Protein 3AHC (pdb70)

Radius of gyration: 30.12 Å; Cα contacts (8 Å, |Δi|>4): 1800; chains: 1; bounding box: 83×62×84 Å

Organism: Bifidobacterium breve (NCBI:txid1685)

Solvent-accessible surface area: 28619 Å² total; per-residue (Å²): 166,25,31,70,32,32,92,84,31,136,118,118,23,42,72,125,8,5,72,2,0,17,44,0,2,39,0,0,1,0,0,0,0,0,0,1,0,0,52,31,26,2,27,30,110,163,90,24,58,92,93,16,0,6,126,164,32,52,6,25,0,1,2,0,0,2,0,0,0,0,0,0,0,0,0,0,0,0,20,42,3,77,0,2,0,2,2,0,0,0,4,0,22,0,0,0,0,0,2,0,2,0,6,13,12,4,1,4,27,105,73,54,98,97,11,45,104,48,45,58,0,0,40,73,0,1,76,27,0,23,66,107,96,33,20,47,29,38,3,4,5,32,4,0,2,0,2,8,61,5,43,54,62,2,19,0,0,6,16,0,5,0,0,0,0,20,20,62,25,0,0,0,0,0,0,0,10,2,13,3,10,63,38,50,23,0,48,40,0,1,69,0,0,26,5,4,0,3,89,36,1,2,1,4,0,0,0,0,3,1,10,11,40,62,121,60,72,50,2,110,18,13,152,51,57,69,136,94,0,38,72,77,0,118,66,12,3,0,74,14,32,45,5,70,4,15,118,99,154,50,80,70,47,34,1,0,102,101,0,1,126,33,2,20,65,1,2,46,41,0,5,70,20,7,69,61,2,111,133,67,30,142,91,73,24,109,8,1,0,0,0,0,45,0,7,6,0,6,29,5,28,126,122,19,114,66,111,101,6,10,13,8,88,101,0,19,100,27,8,5,71,35,0,48,103,52,116,110,24,10,98,53,0,66,35,10,0,80,70,10,106,10,123,83,0,11,59,102,88,1,23,26,65,124,72,0,39,80,22,10,6,160,42,88,12,32,3,6,25,1,22,4,2,12,1,14,90,65,37,132,108,17,136,44,16,130,3,70,118,21,32,19,67,2,6,129,114,124,9,23,4,71,24,122,38,39,10,0,116,13,0,0,20,0,0,48,17,0,4,128,59,12,88,89,30,0,0,0,0,0,2,95,13,0,47,29,0,65,0,49,22,0,23,122,55,18,45,52,4,78,5,54,58,83,166,49,66,165,104,32,106,93,48,31,18,41,9,16,0,0,26,36,137,12,15,40,2,1,0,0,1,0,7,0,0,0,7,0,4,19,7,1,0,0,0,0,36,1,8,56,0,55,69,0,23,39,2,3,36,66,8,1,106,20,1,16,31,9,62,113,116,2,110,39,10,99,65,8,4,1,0,4,1,0,0,0,3,3,0,2,67,12,58,176,62,1,100,84,32,5,44,0,5,0,0,41,49,6,30,88,27,24,119,106,61,16,49,2,6,26,0,4,1,2,2,5,1,0,0,0,0,4,0,0,34,58,1,5,130,20,36,16,55,1,0,0,0,6,1,4,36,15,60,14,12,1,2,0,11,0,85,55,0,76,68,18,4,100,44,1,4,16,41,2,150,83,8,19,44,23,145,87,40,124,62,4,62,0,0,0,0,1,0,2,13,12,0,0,39,4,0,0,8,1,2,18,32,0,76,157,66,54,4,76,2,5,2,0,2,0,2,5,0,10,32,0,14,8,107,158,51,12,67,99,3,10,53,72,148,85,0,36,103,17,0,2,70,99,49,28,0,0,0,0,0,2,0,45,12,129,7,0,133,43,11,5,128,52,2,45,22,69,134,54,23,77,6,15,6,5,107,83,88,20,60,77,44,23,46,0,12,7,4,35,41,0,55,0,0,12,25,9,0,7,6,16,0,0,113,57,41,56,46,131,144,30,46,110,68,13,93,106,14,55,63,38,29,133,122,0,63,88,46,9,90,101,70,65,125,6,13,62,112,17,74,102,51,82,20,81,75,70

Structure (mmCIF, N/CA/C/O backbone):
data_3AHC
#
_entry.id   3AHC
#
_cell.length_a   174.766
_cell.length_b   174.766
_cell.length_c   163.839
_cell.angle_alpha   90.00
_cell.angle_beta   90.00
_cell.angle_gamma   90.00
#
_symmetry.space_group_name_H-M   'I 4 2 2'
#
loop_
_entity.id
_entity.type
_entity.pdbx_description
1 polymer 'Xylulose 5-phosphate/fructose 6-phosphate phosphoketolase'
2 non-polymer 'MAGNESIUM ION'
3 non-polymer 'THIAMINE DIPHOSPHATE'
4 non-polymer 'SODIUM ION'
5 non-polymer 1,2-ETHANEDIOL
6 non-polymer 'NONAETHYLENE GLYCOL'
7 water water
#
loop_
_atom_site.group_PDB
_atom_site.id
_atom_site.type_symbol
_atom_site.label_atom_id
_atom_site.label_alt_id
_atom_site.label_comp_id
_atom_site.label_asym_id
_atom_site.label_entity_id
_atom_site.label_seq_id
_atom_site.pdbx_PDB_ins_code
_atom_site.Cartn_x
_atom_site.Cartn_y
_atom_site.Cartn_z
_atom_site.occupancy
_atom_site.B_iso_or_equiv
_atom_site.auth_seq_id
_atom_site.auth_comp_id
_atom_site.auth_asym_id
_atom_site.auth_atom_id
_atom_site.pdbx_PDB_model_num
ATOM 1 N N . VAL A 1 25 ? 45.179 76.091 28.654 1.00 31.88 5 VAL A N 1
ATOM 2 C CA . VAL A 1 25 ? 46.688 76.287 28.127 1.00 30.02 5 VAL A CA 1
ATOM 3 C C . VAL A 1 25 ? 47.565 75.355 28.983 1.00 25.80 5 VAL A C 1
ATOM 4 O O . VAL A 1 25 ? 47.481 75.416 30.223 1.00 25.74 5 VAL A O 1
ATOM 8 N N . ILE A 1 26 ? 48.415 74.500 28.398 1.00 21.51 6 ILE A N 1
ATOM 9 C CA . ILE A 1 26 ? 49.299 73.636 29.213 1.00 18.55 6 ILE A CA 1
ATOM 10 C C . ILE A 1 26 ? 50.668 74.329 29.309 1.00 18.04 6 ILE A C 1
ATOM 11 O O . ILE A 1 26 ? 51.265 74.617 28.292 1.00 17.66 6 ILE A O 1
ATOM 16 N N . GLY A 1 27 ? 51.098 74.622 30.541 1.00 17.11 7 GLY A N 1
ATOM 17 C CA . GLY A 1 27 ? 52.484 75.159 30.763 1.00 17.58 7 GLY A CA 1
ATOM 18 C C . GLY A 1 27 ? 52.558 76.598 30.299 1.00 15.65 7 GLY A C 1
ATOM 19 O O . GLY A 1 27 ? 51.509 77.318 30.224 1.00 17.31 7 GLY A O 1
ATOM 20 N N . THR A 1 28 ? 53.787 76.997 29.932 1.00 15.28 8 THR A N 1
ATOM 21 C CA . THR A 1 28 ? 54.039 78.386 29.441 1.00 14.59 8 THR A CA 1
ATOM 22 C C . THR A 1 28 ? 54.766 78.176 28.083 1.00 15.34 8 THR A C 1
ATOM 23 O O . THR A 1 28 ? 55.989 77.907 28.030 1.00 14.86 8 THR A O 1
ATOM 27 N N . PRO A 1 29 ? 54.017 78.202 27.000 1.00 16.84 9 PRO A N 1
ATOM 28 C CA . PRO A 1 29 ? 54.630 77.744 25.696 1.00 13.75 9 PRO A CA 1
ATOM 29 C C . PRO A 1 29 ? 55.725 78.733 25.202 1.00 15.10 9 PRO A C 1
ATOM 30 O O . PRO A 1 29 ? 55.563 79.983 25.384 1.00 14.28 9 PRO A O 1
ATOM 34 N N . TRP A 1 30 ? 56.751 78.172 24.564 1.00 13.28 10 TRP A N 1
ATOM 35 C CA . TRP A 1 30 ? 57.736 78.920 23.777 1.00 13.32 10 TRP A CA 1
ATOM 36 C C . TRP A 1 30 ? 58.443 79.976 24.662 1.00 14.56 10 TRP A C 1
ATOM 37 O O . TRP A 1 30 ? 58.677 81.129 24.190 1.00 15.26 10 TRP A O 1
ATOM 48 N N . GLN A 1 31 ? 58.891 79.509 25.830 1.00 15.53 11 GLN A N 1
ATOM 49 C CA . GLN A 1 31 ? 59.636 80.445 26.724 1.00 15.59 11 GLN A CA 1
ATOM 50 C C . GLN A 1 31 ? 61.087 80.070 26.726 1.00 16.55 11 GLN A C 1
ATOM 51 O O . GLN A 1 31 ? 61.425 78.904 26.890 1.00 16.71 11 GLN A O 1
ATOM 57 N N . LYS A 1 32 ? 61.969 81.068 26.569 1.00 15.06 12 LYS A N 1
ATOM 58 C CA . LYS A 1 32 ? 63.425 80.789 26.702 1.00 16.82 12 LYS A CA 1
ATOM 59 C C . LYS A 1 32 ? 63.883 80.761 28.148 1.00 18.62 12 LYS A C 1
ATOM 60 O O . LYS A 1 32 ? 63.255 81.369 29.014 1.00 19.94 12 LYS A O 1
ATOM 66 N N . LEU A 1 33 ? 64.958 80.064 28.465 1.00 17.38 13 LEU A N 1
ATOM 67 C CA . LEU A 1 33 ? 65.479 80.123 29.855 1.00 22.46 13 LEU A CA 1
ATOM 68 C C . LEU A 1 33 ? 66.319 81.400 30.112 1.00 26.74 13 LEU A C 1
ATOM 69 O O . LEU A 1 33 ? 66.327 81.929 31.210 1.00 29.69 13 LEU A O 1
ATOM 74 N N . ASP A 1 34 ? 67.113 81.834 29.172 1.00 28.12 14 ASP A N 1
ATOM 75 C CA . ASP A 1 34 ? 68.077 82.984 29.602 1.00 34.13 14 ASP A CA 1
ATOM 76 C C . ASP A 1 34 ? 68.952 82.735 30.919 1.00 33.61 14 ASP A C 1
ATOM 77 O O . ASP A 1 34 ? 69.368 83.651 31.665 1.00 36.29 14 ASP A O 1
ATOM 82 N N . ARG A 1 35 ? 69.305 81.482 31.154 1.00 29.67 15 ARG A N 1
ATOM 83 C CA . ARG A 1 35 ? 70.386 81.108 32.096 1.00 25.60 15 ARG A CA 1
ATOM 84 C C . ARG A 1 35 ? 70.897 79.752 31.540 1.00 24.67 15 ARG A C 1
ATOM 85 O O . ARG A 1 35 ? 70.145 79.082 30.828 1.00 22.22 15 ARG A O 1
ATOM 93 N N . PRO A 1 36 ? 72.128 79.334 31.898 1.00 22.92 16 PRO A N 1
ATOM 94 C CA . PRO A 1 36 ? 72.570 78.009 31.533 1.00 21.48 16 PRO A CA 1
ATOM 95 C C . PRO A 1 36 ? 71.724 76.939 32.282 1.00 18.95 16 PRO A C 1
ATOM 96 O O . PRO A 1 36 ? 71.110 77.159 33.359 1.00 19.67 16 PRO A O 1
ATOM 100 N N . VAL A 1 37 ? 71.722 75.773 31.655 1.00 17.97 17 VAL A N 1
ATOM 101 C CA . VAL A 1 37 ? 71.161 74.601 32.319 1.00 17.06 17 VAL A CA 1
ATOM 102 C C . VAL A 1 37 ? 71.972 74.363 33.583 1.00 16.11 17 VAL A C 1
ATOM 103 O O . VAL A 1 37 ? 73.239 74.401 33.598 1.00 20.02 17 VAL A O 1
ATOM 107 N N . SER A 1 38 ? 71.257 74.063 34.679 1.00 16.39 18 SER A N 1
ATOM 108 C CA . SER A 1 38 ? 71.943 73.878 35.967 1.00 17.14 18 SER A CA 1
ATOM 109 C C . SER A 1 38 ? 72.764 72.595 36.032 1.00 16.86 18 SER A C 1
ATOM 110 O O . SER A 1 38 ? 72.442 71.535 35.358 1.00 15.73 18 SER A O 1
ATOM 113 N N . GLU A 1 39 ? 73.822 72.607 36.874 1.00 14.60 19 GLU A N 1
ATOM 114 C CA . GLU A 1 39 ? 74.552 71.365 37.030 1.00 15.83 19 GLU A CA 1
ATOM 115 C C . GLU A 1 39 ? 73.701 70.215 37.671 1.00 14.71 19 GLU A C 1
ATOM 116 O O . GLU A 1 39 ? 73.947 69.048 37.348 1.00 16.67 19 GLU A O 1
ATOM 122 N N . GLU A 1 40 ? 72.748 70.593 38.510 1.00 15.71 20 GLU A N 1
ATOM 123 C CA . GLU A 1 40 ? 71.865 69.565 39.109 1.00 17.14 20 GLU A CA 1
ATOM 124 C C . GLU A 1 40 ? 71.040 68.920 37.957 1.00 15.79 20 GLU A C 1
ATOM 125 O O . GLU A 1 40 ? 70.774 67.669 38.085 1.00 14.88 20 GLU A O 1
ATOM 131 N N . ALA A 1 41 ? 70.645 69.725 36.953 1.00 15.13 21 ALA A N 1
ATOM 132 C CA . ALA A 1 41 ? 69.805 69.094 35.876 1.00 14.83 21 ALA A CA 1
ATOM 133 C C . ALA A 1 41 ? 70.729 68.135 35.082 1.00 16.81 21 ALA A C 1
ATOM 134 O O . ALA A 1 41 ? 70.311 67.091 34.633 1.00 15.11 21 ALA A O 1
ATOM 136 N N . ILE A 1 42 ? 72.001 68.529 34.831 1.00 13.66 22 ILE A N 1
ATOM 137 C CA . ILE A 1 42 ? 72.956 67.621 34.183 1.00 13.72 22 ILE A CA 1
ATOM 138 C C . ILE A 1 42 ? 73.124 66.306 34.980 1.00 14.62 22 ILE A C 1
ATOM 139 O O . ILE A 1 42 ? 73.118 65.241 34.384 1.00 14.94 22 ILE A O 1
ATOM 144 N N . GLU A 1 43 ? 73.334 66.410 36.301 1.00 13.88 23 GLU A N 1
ATOM 145 C CA . GLU A 1 43 ? 73.490 65.211 37.181 1.00 13.49 23 GLU A CA 1
ATOM 146 C C . GLU A 1 43 ? 72.195 64.351 37.023 1.00 14.63 23 GLU A C 1
ATOM 147 O O . GLU A 1 43 ? 72.310 63.098 36.923 1.00 15.39 23 GLU A O 1
ATOM 153 N N . GLY A 1 44 ? 71.038 64.989 37.076 1.00 13.26 24 GLY A N 1
ATOM 154 C CA . GLY A 1 44 ? 69.741 64.232 37.025 1.00 13.73 24 GLY A CA 1
ATOM 155 C C . GLY A 1 44 ? 69.637 63.515 35.671 1.00 14.66 24 GLY A C 1
ATOM 156 O O . GLY A 1 44 ? 69.216 62.348 35.570 1.00 13.97 24 GLY A O 1
ATOM 157 N N . MET A 1 45 ? 69.958 64.195 34.550 1.00 14.28 25 MET A N 1
ATOM 158 C CA . MET A 1 45 ? 69.833 63.505 33.254 1.00 12.18 25 MET A CA 1
ATOM 159 C C . MET A 1 45 ? 70.795 62.378 33.100 1.00 12.66 25 MET A C 1
ATOM 160 O O . MET A 1 45 ? 70.443 61.414 32.488 1.00 12.87 25 MET A O 1
ATOM 165 N N . ASP A 1 46 ? 72.010 62.470 33.703 1.00 11.21 26 ASP A N 1
ATOM 166 C CA . ASP A 1 46 ? 72.873 61.300 33.537 1.00 11.65 26 ASP A CA 1
ATOM 167 C C . ASP A 1 46 ? 72.305 60.077 34.338 1.00 12.34 26 ASP A C 1
ATOM 168 O O . ASP A 1 46 ? 72.422 58.912 33.889 1.00 15.36 26 ASP A O 1
ATOM 173 N N . LYS A 1 47 ? 71.772 60.391 35.508 1.00 13.11 27 LYS A N 1
ATOM 174 C CA . LYS A 1 47 ? 71.129 59.331 36.324 1.00 12.64 27 LYS A CA 1
ATOM 175 C C . LYS A 1 47 ? 69.911 58.795 35.533 1.00 11.99 27 LYS A C 1
ATOM 176 O O . LYS A 1 47 ? 69.687 57.571 35.553 1.00 14.18 27 LYS A O 1
ATOM 182 N N . TYR A 1 48 ? 69.134 59.626 34.877 1.00 11.62 28 TYR A N 1
ATOM 183 C CA . TYR A 1 48 ? 67.989 59.102 34.067 1.00 10.99 28 TYR A CA 1
ATOM 184 C C . TYR A 1 48 ? 68.551 58.163 32.990 1.00 13.63 28 TYR A C 1
ATOM 185 O O . TYR A 1 48 ? 67.988 57.119 32.692 1.00 12.82 28 TYR A O 1
ATOM 194 N N . TRP A 1 49 ? 69.570 58.638 32.257 1.00 12.46 29 TRP A N 1
ATOM 195 C CA . TRP A 1 49 ? 70.033 57.852 31.143 1.00 12.21 29 TRP A CA 1
ATOM 196 C C . TRP A 1 49 ? 70.525 56.494 31.672 1.00 12.66 29 TRP A C 1
ATOM 197 O O . TRP A 1 49 ? 70.287 55.416 31.054 1.00 13.00 29 TRP A O 1
ATOM 208 N N . ARG A 1 50 ? 71.286 56.511 32.789 1.00 12.16 30 ARG A N 1
ATOM 209 C CA . ARG A 1 50 ? 71.804 55.243 33.387 1.00 12.00 30 ARG A CA 1
ATOM 210 C C . ARG A 1 50 ? 70.588 54.346 33.815 1.00 11.82 30 ARG A C 1
ATOM 211 O O . ARG A 1 50 ? 70.679 53.122 33.512 1.00 12.44 30 ARG A O 1
ATOM 219 N N . VAL A 1 51 ? 69.636 54.937 34.512 1.00 11.82 31 VAL A N 1
ATOM 220 C CA . VAL A 1 51 ? 68.553 54.032 35.071 1.00 11.84 31 VAL A CA 1
ATOM 221 C C . VAL A 1 51 ? 67.680 53.487 33.917 1.00 11.54 31 VAL A C 1
ATOM 222 O O . VAL A 1 51 ? 67.196 52.347 33.991 1.00 14.29 31 VAL A O 1
ATOM 226 N N . THR A 1 52 ? 67.433 54.293 32.881 1.00 12.50 32 THR A N 1
ATOM 227 C CA . THR A 1 52 ? 66.570 53.823 31.763 1.00 12.12 32 THR A CA 1
ATOM 228 C C . THR A 1 52 ? 67.359 52.866 30.885 1.00 13.84 32 THR A C 1
ATOM 229 O O . THR A 1 52 ? 66.774 51.882 30.406 1.00 14.04 32 THR A O 1
ATOM 233 N N . ASN A 1 53 ? 68.690 53.034 30.752 1.00 13.41 33 ASN A N 1
ATOM 234 C CA . ASN A 1 53 ? 69.459 52.018 30.040 1.00 12.83 33 ASN A CA 1
ATOM 235 C C . ASN A 1 53 ? 69.462 50.706 30.861 1.00 14.45 33 ASN A C 1
ATOM 236 O O . ASN A 1 53 ? 69.284 49.597 30.306 1.00 14.49 33 ASN A O 1
ATOM 241 N N . TYR A 1 54 ? 69.667 50.833 32.165 1.00 13.25 34 TYR A N 1
ATOM 242 C CA . TYR A 1 54 ? 69.678 49.631 33.040 1.00 14.01 34 TYR A CA 1
ATOM 243 C C . TYR A 1 54 ? 68.302 48.931 32.948 1.00 12.93 34 TYR A C 1
ATOM 244 O O . TYR A 1 54 ? 68.292 47.665 32.763 1.00 14.19 34 TYR A O 1
ATOM 253 N N . MET A 1 55 ? 67.197 49.691 33.038 1.00 13.06 35 MET A N 1
ATOM 254 C CA . MET A 1 55 ? 65.868 49.022 33.035 1.00 13.06 35 MET A CA 1
ATOM 255 C C . MET A 1 55 ? 65.529 48.488 31.632 1.00 15.22 35 MET A C 1
ATOM 256 O O . MET A 1 55 ? 64.659 47.626 31.488 1.00 14.11 35 MET A O 1
ATOM 261 N N . SER A 1 56 ? 66.097 49.063 30.584 1.00 12.93 36 SER A N 1
ATOM 262 C CA . SER A 1 56 ? 65.793 48.546 29.228 1.00 13.62 36 SER A CA 1
ATOM 263 C C . SER A 1 56 ? 66.505 47.244 29.072 1.00 14.04 36 SER A C 1
ATOM 264 O O . SER A 1 56 ? 65.876 46.272 28.478 1.00 15.17 36 SER A O 1
ATOM 267 N N . ILE A 1 57 ? 67.730 47.134 29.615 1.00 13.76 37 ILE A N 1
ATOM 268 C CA . ILE A 1 57 ? 68.474 45.847 29.524 1.00 13.21 37 ILE A CA 1
ATOM 269 C C . ILE A 1 57 ? 67.693 44.852 30.418 1.00 13.46 37 ILE A C 1
ATOM 270 O O . ILE A 1 57 ? 67.505 43.692 30.043 1.00 14.94 37 ILE A O 1
ATOM 275 N N . GLY A 1 58 ? 67.254 45.327 31.567 1.00 14.14 38 GLY A N 1
ATOM 276 C CA . GLY A 1 58 ? 66.474 44.380 32.472 1.00 15.32 38 GLY A CA 1
ATOM 277 C C . GLY A 1 58 ? 65.209 43.858 31.762 1.00 15.21 38 GLY A C 1
ATOM 278 O O . GLY A 1 58 ? 64.912 42.626 31.923 1.00 14.25 38 GLY A O 1
ATOM 279 N N . GLN A 1 59 ? 64.447 44.713 31.045 1.00 13.68 39 GLN A N 1
ATOM 280 C CA . GLN A 1 59 ? 63.250 44.278 30.293 1.00 13.65 39 GLN A CA 1
ATOM 281 C C . GLN A 1 59 ? 63.592 43.248 29.220 1.00 16.39 39 GLN A C 1
ATOM 282 O O . GLN A 1 59 ? 62.865 42.255 29.027 1.00 14.93 39 GLN A O 1
ATOM 288 N N . ILE A 1 60 ? 64.753 43.402 28.552 1.00 14.71 40 ILE A N 1
ATOM 289 C CA . ILE A 1 60 ? 65.053 42.407 27.523 1.00 14.46 40 ILE A CA 1
ATOM 290 C C . ILE A 1 60 ? 65.570 41.110 28.151 1.00 16.67 40 ILE A C 1
ATOM 291 O O . ILE A 1 60 ? 65.277 40.025 27.638 1.00 15.90 40 ILE A O 1
ATOM 296 N N . TYR A 1 61 ? 66.344 41.177 29.246 1.00 15.99 41 TYR A N 1
ATOM 297 C CA . TYR A 1 61 ? 67.154 39.996 29.628 1.00 16.13 41 TYR A CA 1
ATOM 298 C C . TYR A 1 61 ? 66.672 39.286 30.889 1.00 17.12 41 TYR A C 1
ATOM 299 O O . TYR A 1 61 ? 66.950 38.088 31.006 1.00 18.17 41 TYR A O 1
ATOM 308 N N . LEU A 1 62 ? 65.971 39.977 31.804 1.00 17.78 42 LEU A N 1
ATOM 309 C CA . LEU A 1 62 ? 65.762 39.351 33.143 1.00 16.36 42 LEU A CA 1
ATOM 310 C C . LEU A 1 62 ? 64.333 38.949 33.421 1.00 16.99 42 LEU A C 1
ATOM 311 O O . LEU A 1 62 ? 63.384 39.762 33.420 1.00 16.53 42 LEU A O 1
ATOM 316 N N . ARG A 1 63 ? 64.189 37.666 33.849 1.00 18.02 43 ARG A N 1
ATOM 317 C CA . ARG A 1 63 ? 62.903 37.254 34.349 1.00 17.24 43 ARG A CA 1
ATOM 318 C C . ARG A 1 63 ? 62.788 37.342 35.875 1.00 16.76 43 ARG A C 1
ATOM 319 O O . ARG A 1 63 ? 61.625 37.346 36.326 1.00 19.15 43 ARG A O 1
ATOM 327 N N . SER A 1 64 ? 63.895 37.475 36.589 1.00 16.99 44 SER A N 1
ATOM 328 C CA . SER A 1 64 ? 63.779 37.654 38.053 1.00 18.96 44 SER A CA 1
ATOM 329 C C . SER A 1 64 ? 65.034 38.453 38.469 1.00 18.38 44 SER A C 1
ATOM 330 O O . SER A 1 64 ? 65.959 38.622 37.667 1.00 18.53 44 SER A O 1
ATOM 333 N N . ASN A 1 65 ? 65.042 38.889 39.729 1.00 16.50 45 ASN A N 1
ATOM 334 C CA . ASN A 1 65 ? 66.221 39.448 40.382 1.00 16.83 45 ASN A CA 1
ATOM 335 C C . ASN A 1 65 ? 66.699 40.784 39.672 1.00 15.69 45 ASN A C 1
ATOM 336 O O . ASN A 1 65 ? 67.861 40.837 39.291 1.00 16.22 45 ASN A O 1
ATOM 341 N N . PRO A 1 66 ? 65.816 41.772 39.619 1.00 16.05 46 PRO A N 1
ATOM 342 C CA . PRO A 1 66 ? 66.030 42.968 38.762 1.00 15.57 46 PRO A CA 1
ATOM 343 C C . PRO A 1 66 ? 67.168 43.817 39.321 1.00 17.72 46 PRO A C 1
ATOM 344 O O . PRO A 1 66 ? 67.795 44.514 38.525 1.00 16.95 46 PRO A O 1
ATOM 348 N N . LEU A 1 67 ? 67.490 43.643 40.614 1.00 16.35 47 LEU A N 1
ATOM 349 C CA . LEU A 1 67 ? 68.632 44.422 41.250 1.00 15.76 47 LEU A CA 1
ATOM 350 C C . LEU A 1 67 ? 69.885 43.613 41.414 1.00 16.71 47 LEU A C 1
ATOM 351 O O . LEU A 1 67 ? 70.870 44.060 42.090 1.00 18.60 47 LEU A O 1
ATOM 356 N N . MET A 1 68 ? 69.937 42.430 40.811 1.00 17.20 48 MET A N 1
ATOM 357 C CA . MET A 1 68 ? 71.166 41.617 40.814 1.00 15.85 48 MET A CA 1
ATOM 358 C C . MET A 1 68 ? 71.612 41.295 42.270 1.00 18.58 48 MET A C 1
ATOM 359 O O . MET A 1 68 ? 72.803 41.353 42.599 1.00 19.04 48 MET A O 1
ATOM 364 N N . LYS A 1 69 ? 70.660 40.913 43.109 1.00 19.67 49 LYS A N 1
ATOM 365 C CA . LYS A 1 69 ? 70.942 40.668 44.559 1.00 20.89 49 LYS A CA 1
ATOM 366 C C . LYS A 1 69 ? 71.485 39.241 44.641 1.00 21.61 49 LYS A C 1
ATOM 367 O O . LYS A 1 69 ? 71.228 38.354 43.794 1.00 22.87 49 LYS A O 1
ATOM 373 N N . GLU A 1 70 ? 72.371 39.015 45.592 1.00 24.45 50 GLU A N 1
ATOM 374 C CA . GLU A 1 70 ? 73.002 37.693 45.726 1.00 27.17 50 GLU A CA 1
ATOM 375 C C . GLU A 1 70 ? 71.975 36.558 46.027 1.00 25.53 50 GLU A C 1
ATOM 376 O O . GLU A 1 70 ? 71.147 36.689 46.905 1.00 27.42 50 GLU A O 1
ATOM 382 N N . PRO A 1 71 ? 71.999 35.446 45.267 1.00 26.60 51 PRO A N 1
ATOM 383 C CA . PRO A 1 71 ? 72.891 35.146 44.127 1.00 26.22 51 PRO A CA 1
ATOM 384 C C . PRO A 1 71 ? 72.192 35.592 42.794 1.00 23.05 51 PRO A C 1
ATOM 385 O O . PRO A 1 71 ? 70.997 35.401 42.588 1.00 21.76 51 PRO A O 1
ATOM 389 N N . PHE A 1 72 ? 73.003 36.224 41.964 1.00 21.16 52 PHE A N 1
ATOM 390 C CA . PHE A 1 72 ? 72.526 36.604 40.644 1.00 23.15 52 PHE A CA 1
ATOM 391 C C . PHE A 1 72 ? 73.204 35.637 39.710 1.00 22.10 52 PHE A C 1
ATOM 392 O O . PHE A 1 72 ? 74.445 35.564 39.648 1.00 24.66 52 PHE A O 1
ATOM 400 N N . THR A 1 73 ? 72.385 34.898 38.962 1.00 21.60 53 THR A N 1
ATOM 401 C CA . THR A 1 73 ? 72.874 33.794 38.118 1.00 21.87 53 THR A CA 1
ATOM 402 C C . THR A 1 73 ? 72.098 33.681 36.822 1.00 20.93 53 THR A C 1
ATOM 403 O O . THR A 1 73 ? 71.085 34.359 36.615 1.00 19.24 53 THR A O 1
ATOM 407 N N . ARG A 1 74 ? 72.604 32.832 35.933 1.00 21.14 54 ARG A N 1
ATOM 408 C CA . ARG A 1 74 ? 71.860 32.523 34.679 1.00 22.09 54 ARG A CA 1
ATOM 409 C C . ARG A 1 74 ? 70.429 32.175 34.846 1.00 21.81 54 ARG A C 1
ATOM 410 O O . ARG A 1 74 ? 69.605 32.367 33.922 1.00 21.31 54 ARG A O 1
ATOM 418 N N . ASP A 1 75 ? 70.040 31.690 36.033 1.00 21.73 55 ASP A N 1
ATOM 419 C CA . ASP A 1 75 ? 68.631 31.312 36.182 1.00 21.21 55 ASP A CA 1
ATOM 420 C C . ASP A 1 75 ? 67.708 32.532 36.206 1.00 21.78 55 ASP A C 1
ATOM 421 O O . ASP A 1 75 ? 66.509 32.440 35.997 1.00 22.19 55 ASP A O 1
ATOM 426 N N . ASP A 1 76 ? 68.290 33.727 36.426 1.00 19.22 56 ASP A N 1
ATOM 427 C CA . ASP A 1 76 ? 67.498 34.938 36.403 1.00 18.50 56 ASP A CA 1
ATOM 428 C C . ASP A 1 76 ? 67.314 35.476 34.987 1.00 17.29 56 ASP A C 1
ATOM 429 O O . ASP A 1 76 ? 66.549 36.389 34.821 1.00 18.12 56 ASP A O 1
ATOM 434 N N . VAL A 1 77 ? 67.974 34.879 34.014 1.00 19.58 57 VAL A N 1
ATOM 435 C CA . VAL A 1 77 ? 67.943 35.390 32.600 1.00 18.22 57 VAL A CA 1
ATOM 436 C C . VAL A 1 77 ? 66.753 34.749 31.889 1.00 20.30 57 VAL A C 1
ATOM 437 O O . VAL A 1 77 ? 66.528 33.523 32.056 1.00 21.09 57 VAL A O 1
ATOM 441 N N . LYS A 1 78 ? 66.047 35.488 31.023 1.00 16.77 58 LYS A N 1
ATOM 442 C CA . LYS A 1 78 ? 64.935 34.918 30.232 1.00 17.50 58 LYS A CA 1
ATOM 443 C C . LYS A 1 78 ? 65.405 33.764 29.322 1.00 18.90 58 LYS A C 1
ATOM 444 O O . LYS A 1 78 ? 66.507 33.792 28.708 1.00 18.87 58 LYS A O 1
ATOM 450 N N . HIS A 1 79 ? 64.485 32.815 29.170 1.00 19.38 59 HIS A N 1
ATOM 451 C CA . HIS A 1 79 ? 64.763 31.639 28.306 1.00 20.01 59 HIS A CA 1
ATOM 452 C C . HIS A 1 79 ? 64.568 31.990 26.813 1.00 20.82 59 HIS A C 1
ATOM 453 O O . HIS A 1 79 ? 65.129 31.303 25.949 1.00 22.26 59 HIS A O 1
ATOM 460 N N . ARG A 1 80 ? 63.804 33.060 26.526 1.00 18.23 60 ARG A N 1
ATOM 461 C CA . ARG A 1 80 ? 63.657 33.525 25.123 1.00 19.40 60 ARG A CA 1
ATOM 462 C C . ARG A 1 80 ? 64.025 35.015 25.074 1.00 17.96 60 ARG A C 1
ATOM 463 O O . ARG A 1 80 ? 63.215 35.825 25.489 1.00 20.19 60 ARG A O 1
ATOM 471 N N . LEU A 1 81 ? 65.219 35.288 24.580 1.00 19.62 61 LEU A N 1
ATOM 472 C CA . LEU A 1 81 ? 65.641 36.741 24.624 1.00 18.05 61 LEU A CA 1
ATOM 473 C C . LEU A 1 81 ? 65.146 37.471 23.357 1.00 17.54 61 LEU A C 1
ATOM 474 O O . LEU A 1 81 ? 65.618 37.166 22.245 1.00 19.27 61 LEU A O 1
ATOM 479 N N . VAL A 1 82 ? 64.171 38.366 23.518 1.00 16.25 62 VAL A N 1
ATOM 480 C CA . VAL A 1 82 ? 63.553 39.041 22.377 1.00 16.35 62 VAL A CA 1
ATOM 481 C C . VAL A 1 82 ? 63.525 40.553 22.638 1.00 19.09 62 VAL A C 1
ATOM 482 O O . VAL A 1 82 ? 63.329 40.996 23.799 1.00 18.34 62 VAL A O 1
ATOM 486 N N . GLY A 1 83 ? 63.623 41.354 21.543 1.00 19.29 63 GLY A N 1
ATOM 487 C CA . GLY A 1 83 ? 63.509 42.819 21.738 1.00 19.18 63 GLY A CA 1
ATOM 488 C C . GLY A 1 83 ? 64.734 43.487 21.099 1.00 18.38 63 GLY A C 1
ATOM 489 O O . GLY A 1 83 ? 65.468 42.850 20.350 1.00 17.07 63 GLY A O 1
ATOM 490 N N . HIS A 1 84 ? 64.831 44.821 21.291 1.00 16.13 64 HIS A N 1
ATOM 491 C CA . HIS A 1 84 ? 65.843 45.521 20.435 1.00 15.66 64 HIS A CA 1
ATOM 492 C C . HIS A 1 84 ? 66.624 46.527 21.328 1.00 15.16 64 HIS A C 1
ATOM 493 O O . HIS A 1 84 ? 66.041 47.412 22.003 1.00 19.16 64 HIS A O 1
ATOM 500 N N . TRP A 1 85 ? 67.925 46.248 21.408 1.00 14.30 65 TRP A N 1
ATOM 501 C CA . TRP A 1 85 ? 68.737 47.135 22.220 1.00 13.04 65 TRP A CA 1
ATOM 502 C C . TRP A 1 85 ? 69.244 48.308 21.345 1.00 13.77 65 TRP A C 1
ATOM 503 O O . TRP A 1 85 ? 69.458 49.391 21.888 1.00 14.23 65 TRP A O 1
ATOM 514 N N . GLY A 1 86 ? 69.558 48.078 20.065 1.00 13.19 66 GLY A N 1
ATOM 515 C CA . GLY A 1 86 ? 70.481 49.066 19.382 1.00 12.91 66 GLY A CA 1
ATOM 516 C C . GLY A 1 86 ? 70.004 50.525 19.457 1.00 13.70 66 GLY A C 1
ATOM 517 O O . GLY A 1 86 ? 70.799 51.440 19.842 1.00 13.24 66 GLY A O 1
ATOM 518 N N . THR A 1 87 ? 68.740 50.731 19.078 1.00 12.09 67 THR A N 1
ATOM 519 C CA . THR A 1 87 ? 68.252 52.149 19.096 1.00 12.68 67 THR A CA 1
ATOM 520 C C . THR A 1 87 ? 68.153 52.735 20.523 1.00 11.84 67 THR A C 1
ATOM 521 O O . THR A 1 87 ? 68.205 53.947 20.707 1.00 12.50 67 THR A O 1
ATOM 525 N N . THR A 1 88 ? 67.877 51.840 21.476 1.00 12.03 68 THR A N 1
ATOM 526 C CA . THR A 1 88 ? 67.330 52.189 22.797 1.00 11.65 68 THR A CA 1
ATOM 527 C C . THR A 1 88 ? 68.181 53.156 23.623 1.00 10.84 68 THR A C 1
ATOM 528 O O . THR A 1 88 ? 67.623 54.141 24.114 1.00 12.83 68 THR A O 1
ATOM 532 N N . PRO A 1 89 ? 69.497 52.964 23.736 1.00 11.68 69 PRO A N 1
ATOM 533 C CA . PRO A 1 89 ? 70.272 53.957 24.587 1.00 10.36 69 PRO A CA 1
ATOM 534 C C . PRO A 1 89 ? 70.324 55.331 23.934 1.00 12.38 69 PRO A C 1
ATOM 535 O O . PRO A 1 89 ? 70.421 56.317 24.659 1.00 12.05 69 PRO A O 1
ATOM 539 N N . GLY A 1 90 ? 70.203 55.416 22.609 1.00 12.13 70 GLY A N 1
ATOM 540 C CA . GLY A 1 90 ? 70.053 56.753 21.934 1.00 12.71 70 GLY A CA 1
ATOM 541 C C . GLY A 1 90 ? 68.771 57.369 22.325 1.00 13.62 70 GLY A C 1
ATOM 542 O O . GLY A 1 90 ? 68.690 58.569 22.632 1.00 12.72 70 GLY A O 1
ATOM 543 N N . LEU A 1 91 ? 67.663 56.608 22.234 1.00 12.35 71 LEU A N 1
ATOM 544 C CA . LEU A 1 91 ? 66.380 57.178 22.644 1.00 12.52 71 LEU A CA 1
ATOM 545 C C . LEU A 1 91 ? 66.373 57.576 24.144 1.00 11.88 71 LEU A C 1
ATOM 546 O O . LEU A 1 91 ? 65.797 58.618 24.508 1.00 13.28 71 LEU A O 1
ATOM 551 N N . ASN A 1 92 ? 67.021 56.782 25.016 1.00 11.90 72 ASN A N 1
ATOM 552 C CA . ASN A 1 92 ? 67.036 57.062 26.449 1.00 11.75 72 ASN A CA 1
ATOM 553 C C . ASN A 1 92 ? 67.803 58.374 26.701 1.00 12.00 72 ASN A C 1
ATOM 554 O O . ASN A 1 92 ? 67.407 59.187 27.561 1.00 11.24 72 ASN A O 1
ATOM 559 N N . PHE A 1 93 ? 68.874 58.588 25.882 1.00 11.60 73 PHE A N 1
ATOM 560 C CA . PHE A 1 93 ? 69.629 59.846 26.072 1.00 11.97 73 PHE A CA 1
ATOM 561 C C . PHE A 1 93 ? 68.764 61.032 25.611 1.00 10.42 73 PHE A C 1
ATOM 562 O O . PHE A 1 93 ? 68.676 62.044 26.317 1.00 12.20 73 PHE A O 1
ATOM 570 N N . LEU A 1 94 ? 68.085 60.934 24.454 1.00 11.45 74 LEU A N 1
ATOM 571 C CA . LEU A 1 94 ? 67.229 62.022 23.983 1.00 10.93 74 LEU A CA 1
ATOM 572 C C . LEU A 1 94 ? 66.085 62.278 24.966 1.00 12.11 74 LEU A C 1
ATOM 573 O O . LEU A 1 94 ? 65.738 63.400 25.228 1.00 12.68 74 LEU A O 1
ATOM 578 N N . LEU A 1 95 ? 65.484 61.169 25.509 1.00 11.38 75 LEU A N 1
ATOM 579 C CA . LEU A 1 95 ? 64.424 61.367 26.466 1.00 11.87 75 LEU A CA 1
ATOM 580 C C . LEU A 1 95 ? 64.844 62.002 27.782 1.00 12.97 75 LEU A C 1
ATOM 581 O O . LEU A 1 95 ? 64.041 62.822 28.316 1.00 12.03 75 LEU A O 1
ATOM 586 N N . ALA A 1 96 ? 66.107 61.784 28.237 1.00 12.46 76 ALA A N 1
ATOM 587 C CA . ALA A 1 96 ? 66.571 62.503 29.431 1.00 12.02 76 ALA A CA 1
ATOM 588 C C . ALA A 1 96 ? 66.510 63.978 29.070 1.00 11.21 76 ALA A C 1
ATOM 589 O O . ALA A 1 96 ? 66.048 64.823 29.917 1.00 12.40 76 ALA A O 1
ATOM 591 N N . HIS A 1 97 ? 67.076 64.329 27.882 1.00 11.03 77 HIS A N 1
ATOM 592 C CA . HIS A 1 97 ? 67.144 65.743 27.545 1.00 10.98 77 HIS A CA 1
ATOM 593 C C . HIS A 1 97 ? 65.849 66.417 27.169 1.00 11.62 77 HIS A C 1
ATOM 594 O O . HIS A 1 97 ? 65.655 67.594 27.499 1.00 11.85 77 HIS A O 1
ATOM 601 N N . ILE A 1 98 ? 64.878 65.643 26.579 1.00 12.08 78 ILE A N 1
ATOM 602 C CA . ILE A 1 98 ? 63.573 66.249 26.272 1.00 11.70 78 ILE A CA 1
ATOM 603 C C . ILE A 1 98 ? 62.867 66.417 27.643 1.00 12.33 78 ILE A C 1
ATOM 604 O O . ILE A 1 98 ? 62.186 67.451 27.825 1.00 12.14 78 ILE A O 1
ATOM 609 N N . ASN A 1 99 ? 62.948 65.429 28.538 1.00 12.34 79 ASN A N 1
ATOM 610 C CA . ASN A 1 99 ? 62.344 65.641 29.853 1.00 13.32 79 ASN A CA 1
ATOM 611 C C . ASN A 1 99 ? 62.873 66.915 30.565 1.00 12.07 79 ASN A C 1
ATOM 612 O O . ASN A 1 99 ? 62.084 67.681 31.147 1.00 11.93 79 ASN A O 1
ATOM 617 N N . ARG A 1 100 ? 64.192 67.059 30.508 1.00 12.60 80 ARG A N 1
ATOM 618 C CA . ARG A 1 100 ? 64.799 68.268 31.193 1.00 12.31 80 ARG A CA 1
ATOM 619 C C . ARG A 1 100 ? 64.224 69.537 30.514 1.00 11.88 80 ARG A C 1
ATOM 620 O O . ARG A 1 100 ? 63.879 70.485 31.241 1.00 13.74 80 ARG A O 1
ATOM 628 N N . LEU A 1 101 ? 64.138 69.564 29.158 1.00 12.34 81 LEU A N 1
ATOM 629 C CA . LEU A 1 101 ? 63.601 70.700 28.434 1.00 13.24 81 LEU A CA 1
ATOM 630 C C . LEU A 1 101 ? 62.157 70.987 28.877 1.00 13.58 81 LEU A C 1
ATOM 631 O O . LEU A 1 101 ? 61.795 72.156 29.162 1.00 13.73 81 LEU A O 1
ATOM 636 N N . ILE A 1 102 ? 61.326 69.912 28.936 1.00 11.96 82 ILE A N 1
ATOM 637 C CA . ILE A 1 102 ? 59.943 70.154 29.271 1.00 11.82 82 ILE A CA 1
ATOM 638 C C . ILE A 1 102 ? 59.894 70.792 30.645 1.00 13.02 82 ILE A C 1
ATOM 639 O O . ILE A 1 102 ? 59.063 71.713 30.851 1.00 12.67 82 ILE A O 1
ATOM 644 N N . ALA A 1 103 ? 60.640 70.265 31.633 1.00 12.56 83 ALA A N 1
ATOM 645 C CA . ALA A 1 103 ? 60.525 70.753 33.001 1.00 13.06 83 ALA A CA 1
ATOM 646 C C . ALA A 1 103 ? 60.986 72.247 33.089 1.00 14.48 83 ALA A C 1
ATOM 647 O O . ALA A 1 103 ? 60.302 73.097 33.708 1.00 14.71 83 ALA A O 1
ATOM 649 N N . ASP A 1 104 ? 62.133 72.512 32.490 1.00 13.77 84 ASP A N 1
ATOM 650 C CA . ASP A 1 104 ? 62.755 73.884 32.637 1.00 15.43 84 ASP A CA 1
ATOM 651 C C . ASP A 1 104 ? 61.933 74.936 31.915 1.00 15.35 84 ASP A C 1
ATOM 652 O O . ASP A 1 104 ? 61.845 76.082 32.437 1.00 15.92 84 ASP A O 1
ATOM 657 N N . HIS A 1 105 ? 61.314 74.582 30.750 1.00 13.76 85 HIS A N 1
ATOM 658 C CA . HIS A 1 105 ? 60.553 75.558 29.947 1.00 13.72 85 HIS A CA 1
ATOM 659 C C . HIS A 1 105 ? 59.056 75.495 30.189 1.00 14.91 85 HIS A C 1
ATOM 660 O O . HIS A 1 105 ? 58.312 76.313 29.650 1.00 15.30 85 HIS A O 1
ATOM 667 N N . GLN A 1 106 ? 58.658 74.499 30.992 1.00 13.49 86 GLN A N 1
ATOM 668 C CA . GLN A 1 106 ? 57.213 74.174 31.141 1.00 13.37 86 GLN A CA 1
ATOM 669 C C . GLN A 1 106 ? 56.539 74.062 29.789 1.00 13.64 86 GLN A C 1
ATOM 670 O O . GLN A 1 106 ? 55.499 74.683 29.505 1.00 13.60 86 GLN A O 1
ATOM 676 N N . GLN A 1 107 ? 57.135 73.238 28.890 1.00 13.62 87 GLN A N 1
ATOM 677 C CA . GLN A 1 107 ? 56.680 73.220 27.481 1.00 12.56 87 GLN A CA 1
ATOM 678 C C . GLN A 1 107 ? 55.775 71.990 27.191 1.00 12.59 87 GLN A C 1
ATOM 679 O O . GLN A 1 107 ? 56.207 70.858 27.412 1.00 13.22 87 GLN A O 1
ATOM 685 N N . ASN A 1 108 ? 54.566 72.302 26.734 1.00 12.03 88 ASN A N 1
ATOM 686 C CA . ASN A 1 108 ? 53.587 71.245 26.328 1.00 12.57 88 ASN A CA 1
ATOM 687 C C . ASN A 1 108 ? 54.293 70.460 25.137 1.00 12.13 88 ASN A C 1
ATOM 688 O O . ASN A 1 108 ? 54.589 71.032 24.061 1.00 11.31 88 ASN A O 1
ATOM 693 N N . THR A 1 109 ? 54.462 69.152 25.341 1.00 11.60 89 THR A N 1
ATOM 694 C CA . THR A 1 109 ? 55.362 68.305 24.469 1.00 13.23 89 THR A CA 1
ATOM 695 C C . THR A 1 109 ? 54.767 66.902 24.318 1.00 13.43 89 THR A C 1
ATOM 696 O O . THR A 1 109 ? 54.419 66.289 25.317 1.00 14.55 89 THR A O 1
ATOM 700 N N . VAL A 1 110 ? 54.727 66.453 23.068 1.00 12.07 90 VAL A N 1
ATOM 701 C CA . VAL A 1 110 ? 54.497 64.979 22.762 1.00 12.07 90 VAL A CA 1
ATOM 702 C C . VAL A 1 110 ? 55.725 64.621 21.901 1.00 12.85 90 VAL A C 1
ATOM 703 O O . VAL A 1 110 ? 56.029 65.431 21.015 1.00 13.88 90 VAL A O 1
ATOM 707 N N . PHE A 1 111 ? 56.378 63.474 22.131 1.00 12.11 91 PHE A N 1
ATOM 708 C CA . PHE A 1 111 ? 57.442 63.081 21.210 1.00 12.26 91 PHE A CA 1
ATOM 709 C C . PHE A 1 111 ? 56.931 61.970 20.311 1.00 13.17 91 PHE A C 1
ATOM 710 O O . PHE A 1 111 ? 55.843 61.321 20.606 1.00 13.63 91 PHE A O 1
ATOM 718 N N . ILE A 1 112 ? 57.693 61.757 19.227 1.00 11.63 92 ILE A N 1
ATOM 719 C CA . ILE A 1 112 ? 57.353 60.588 18.368 1.00 12.38 92 ILE A CA 1
ATOM 720 C C . ILE A 1 112 ? 58.549 59.672 18.362 1.00 12.85 92 ILE A C 1
ATOM 721 O O . ILE A 1 112 ? 59.711 60.096 18.085 1.00 13.17 92 ILE A O 1
ATOM 726 N N . MET A 1 113 ? 58.295 58.386 18.692 1.00 10.94 93 MET A N 1
ATOM 727 C CA . MET A 1 113 ? 59.361 57.383 18.619 1.00 11.70 93 MET A CA 1
ATOM 728 C C . MET A 1 113 ? 59.341 56.708 17.243 1.00 11.92 93 MET A C 1
ATOM 729 O O . MET A 1 113 ? 58.634 55.662 17.053 1.00 12.15 93 MET A O 1
ATOM 734 N N . GLY A 1 114 ? 60.003 57.329 16.256 1.00 12.05 94 GLY A N 1
ATOM 735 C CA . GLY A 1 114 ? 60.111 56.686 14.901 1.00 11.62 94 GLY A CA 1
ATOM 736 C C . GLY A 1 114 ? 60.628 55.253 15.041 1.00 13.91 94 GLY A C 1
ATOM 737 O O . GLY A 1 114 ? 59.984 54.326 14.462 1.00 12.78 94 GLY A O 1
ATOM 738 N N . PRO A 1 115 ? 61.721 54.990 15.722 1.00 13.14 95 PRO A N 1
ATOM 739 C CA . PRO A 1 115 ? 62.222 53.623 15.866 1.00 13.41 95 PRO A CA 1
ATOM 740 C C . PRO A 1 115 ? 61.431 52.943 17.018 1.00 12.81 95 PRO A C 1
ATOM 741 O O . PRO A 1 115 ? 61.907 52.839 18.184 1.00 13.61 95 PRO A O 1
ATOM 745 N N . GLY A 1 116 ? 60.184 52.515 16.649 1.00 13.93 96 GLY A N 1
ATOM 746 C CA . GLY A 1 116 ? 59.187 52.112 17.704 1.00 12.12 96 GLY A CA 1
ATOM 747 C C . GLY A 1 116 ? 59.595 50.783 18.340 1.00 13.53 96 GLY A C 1
ATOM 748 O O . GLY A 1 116 ? 59.102 50.407 19.434 1.00 14.02 96 GLY A O 1
ATOM 749 N N . HIS A 1 117 ? 60.564 50.067 17.699 1.00 11.79 97 HIS A N 1
ATOM 750 C CA . HIS A 1 117 ? 61.156 48.877 18.307 1.00 11.68 97 HIS A CA 1
ATOM 751 C C . HIS A 1 117 ? 62.026 49.222 19.545 1.00 13.03 97 HIS A C 1
ATOM 752 O O . HIS A 1 117 ? 62.467 48.349 20.296 1.00 15.12 97 HIS A O 1
ATOM 759 N N . GLY A 1 118 ? 62.199 50.535 19.745 1.00 12.81 98 GLY A N 1
ATOM 760 C CA . GLY A 1 118 ? 62.853 50.937 21.026 1.00 14.59 98 GLY A CA 1
ATOM 761 C C . GLY A 1 118 ? 61.814 51.057 22.164 1.00 16.30 98 GLY A C 1
ATOM 762 O O . GLY A 1 118 ? 61.973 51.842 23.111 1.00 14.94 98 GLY A O 1
ATOM 763 N N . GLY A 1 119 ? 60.800 50.202 22.125 1.00 16.03 99 GLY A N 1
ATOM 764 C CA . GLY A 1 119 ? 59.764 50.087 23.183 1.00 14.69 99 GLY A CA 1
ATOM 765 C C . GLY A 1 119 ? 60.341 50.187 24.630 1.00 13.43 99 GLY A C 1
ATOM 766 O O . GLY A 1 119 ? 59.715 50.919 25.417 1.00 14.19 99 GLY A O 1
ATOM 767 N N . PRO A 1 120 ? 61.481 49.554 24.977 1.00 14.50 100 PRO A N 1
ATOM 768 C CA . PRO A 1 120 ? 61.896 49.620 26.347 1.00 15.20 100 PRO A CA 1
ATOM 769 C C . PRO A 1 120 ? 62.262 51.042 26.780 1.00 14.21 100 PRO A C 1
ATOM 770 O O . PRO A 1 120 ? 62.127 51.367 27.968 1.00 14.08 100 PRO A O 1
ATOM 774 N N . ALA A 1 121 ? 62.662 51.896 25.824 1.00 13.00 101 ALA A N 1
ATOM 775 C CA . ALA A 1 121 ? 62.876 53.306 26.212 1.00 12.58 101 ALA A CA 1
ATOM 776 C C . ALA A 1 121 ? 61.582 54.062 26.550 1.00 13.64 101 ALA A C 1
ATOM 777 O O . ALA A 1 121 ? 61.561 54.918 27.456 1.00 14.17 101 ALA A O 1
ATOM 779 N N . GLY A 1 122 ? 60.451 53.666 25.918 1.00 12.08 102 GLY A N 1
ATOM 780 C CA . GLY A 1 122 ? 59.189 54.347 26.107 1.00 12.06 102 GLY A CA 1
ATOM 781 C C . GLY A 1 122 ? 58.541 53.794 27.364 1.00 14.23 102 GLY A C 1
ATOM 782 O O . GLY A 1 122 ? 57.930 54.541 28.140 1.00 12.77 102 GLY A O 1
ATOM 783 N N . THR A 1 123 ? 58.659 52.468 27.582 1.00 12.83 103 THR A N 1
ATOM 784 C CA . THR A 1 123 ? 58.121 51.967 28.876 1.00 13.39 103 THR A CA 1
ATOM 785 C C . THR A 1 123 ? 58.982 52.503 30.070 1.00 13.80 103 THR A C 1
ATOM 786 O O . THR A 1 123 ? 58.413 52.874 31.123 1.00 14.07 103 THR A O 1
ATOM 790 N N . SER A 1 124 ? 60.312 52.547 29.888 1.00 14.55 104 SER A N 1
ATOM 791 C CA . SER A 1 124 ? 61.171 53.088 30.983 1.00 13.05 104 SER A CA 1
ATOM 792 C C . SER A 1 124 ? 60.841 54.549 31.242 1.00 12.60 104 SER A C 1
ATOM 793 O O . SER A 1 124 ? 60.794 54.967 32.439 1.00 14.13 104 SER A O 1
ATOM 796 N N . GLN A 1 125 ? 60.544 55.322 30.167 1.00 11.86 105 GLN A N 1
ATOM 797 C CA . GLN A 1 125 ? 60.228 56.730 30.383 1.00 11.98 105 GLN A CA 1
ATOM 798 C C . GLN A 1 125 ? 58.997 56.837 31.307 1.00 12.74 105 GLN A C 1
ATOM 799 O O . GLN A 1 125 ? 58.968 57.654 32.285 1.00 13.89 105 GLN A O 1
ATOM 805 N N . SER A 1 126 ? 57.939 56.058 30.940 1.00 12.07 106 SER A N 1
ATOM 806 C CA . SER A 1 126 ? 56.644 56.173 31.723 1.00 11.50 106 SER A CA 1
ATOM 807 C C . SER A 1 126 ? 56.834 55.629 33.160 1.00 11.59 106 SER A C 1
ATOM 808 O O . SER A 1 126 ? 56.253 56.158 34.123 1.00 14.52 106 SER A O 1
ATOM 811 N N . TYR A 1 127 ? 57.664 54.605 33.340 1.00 12.05 107 TYR A N 1
ATOM 812 C CA . TYR A 1 127 ? 57.924 54.069 34.693 1.00 12.78 107 TYR A CA 1
ATOM 813 C C . TYR A 1 127 ? 58.656 55.164 35.541 1.00 14.87 107 TYR A C 1
ATOM 814 O O . TYR A 1 127 ? 58.322 55.391 36.696 1.00 14.16 107 TYR A O 1
ATOM 823 N N . VAL A 1 128 ? 59.669 55.819 34.933 1.00 13.29 108 VAL A N 1
ATOM 824 C CA . VAL A 1 128 ? 60.342 56.926 35.664 1.00 13.31 108 VAL A CA 1
ATOM 825 C C . VAL A 1 128 ? 59.376 58.119 35.941 1.00 11.54 108 VAL A C 1
ATOM 826 O O . VAL A 1 128 ? 59.512 58.749 37.070 1.00 14.09 108 VAL A O 1
ATOM 830 N N . ASP A 1 129 ? 58.539 58.528 34.969 1.00 12.34 109 ASP A N 1
ATOM 831 C CA . ASP A 1 129 ? 57.695 59.732 35.134 1.00 12.75 109 ASP A CA 1
ATOM 832 C C . ASP A 1 129 ? 56.570 59.480 36.108 1.00 15.52 109 ASP A C 1
ATOM 833 O O . ASP A 1 129 ? 55.968 60.387 36.545 1.00 16.62 109 ASP A O 1
ATOM 838 N N . GLY A 1 130 ? 56.390 58.179 36.409 1.00 15.05 110 GLY A N 1
ATOM 839 C CA . GLY A 1 130 ? 55.342 57.752 37.381 1.00 14.78 110 GLY A CA 1
ATOM 840 C C . GLY A 1 130 ? 54.010 57.366 36.724 1.00 16.86 110 GLY A C 1
ATOM 841 O O . GLY A 1 130 ? 53.140 56.819 37.413 1.00 15.35 110 GLY A O 1
ATOM 842 N N . THR A 1 131 ? 53.780 57.766 35.481 1.00 14.18 111 THR A N 1
ATOM 843 C CA . THR A 1 131 ? 52.500 57.370 34.805 1.00 14.53 111 THR A CA 1
ATOM 844 C C . THR A 1 131 ? 52.379 55.876 34.708 1.00 14.08 111 THR A C 1
ATOM 845 O O . THR A 1 131 ? 51.218 55.389 34.623 1.00 15.48 111 THR A O 1
ATOM 849 N N . TYR A 1 132 ? 53.477 55.143 34.561 1.00 14.04 112 TYR A N 1
ATOM 850 C CA . TYR A 1 132 ? 53.341 53.631 34.363 1.00 13.93 112 TYR A CA 1
ATOM 851 C C . TYR A 1 132 ? 52.575 53.045 35.586 1.00 16.94 112 TYR A C 1
ATOM 852 O O . TYR A 1 132 ? 51.609 52.285 35.399 1.00 17.18 112 TYR A O 1
ATOM 861 N N . THR A 1 133 ? 53.009 53.421 36.780 1.00 15.68 113 THR A N 1
ATOM 862 C CA . THR A 1 133 ? 52.360 52.775 38.002 1.00 16.45 113 THR A CA 1
ATOM 863 C C . THR A 1 133 ? 50.972 53.434 38.137 1.00 18.69 113 THR A C 1
ATOM 864 O O . THR A 1 133 ? 50.016 52.767 38.667 1.00 18.33 113 THR A O 1
ATOM 868 N N . GLU A 1 134 ? 50.779 54.684 37.762 1.00 16.86 114 GLU A N 1
ATOM 869 C CA . GLU A 1 134 ? 49.414 55.340 37.818 1.00 17.24 114 GLU A CA 1
ATOM 870 C C . GLU A 1 134 ? 48.405 54.555 36.947 1.00 20.18 114 GLU A C 1
ATOM 871 O O . GLU A 1 134 ? 47.202 54.283 37.354 1.00 20.22 114 GLU A O 1
ATOM 877 N N . TYR A 1 135 ? 48.847 54.170 35.737 1.00 16.83 115 TYR A N 1
ATOM 878 C CA . TYR A 1 135 ? 47.931 53.456 34.814 1.00 18.50 115 TYR A CA 1
ATOM 879 C C . TYR A 1 135 ? 47.916 51.950 35.069 1.00 18.88 115 TYR A C 1
ATOM 880 O O . TYR A 1 135 ? 46.872 51.299 34.733 1.00 20.81 115 TYR A O 1
ATOM 889 N N . TYR A 1 136 ? 48.987 51.368 35.605 1.00 17.94 116 TYR A N 1
ATOM 890 C CA . TYR A 1 136 ? 49.134 49.934 35.851 1.00 17.53 116 TYR A CA 1
ATOM 891 C C . TYR A 1 136 ? 49.578 49.801 37.296 1.00 17.60 116 TYR A C 1
ATOM 892 O O . TYR A 1 136 ? 50.732 49.561 37.589 1.00 16.92 116 TYR A O 1
ATOM 901 N N . PRO A 1 137 ? 48.639 49.833 38.231 1.00 18.68 117 PRO A N 1
ATOM 902 C CA . PRO A 1 137 ? 48.969 49.829 39.639 1.00 20.02 117 PRO A CA 1
ATOM 903 C C . PRO A 1 137 ? 49.679 48.602 40.175 1.00 16.72 117 PRO A C 1
ATOM 904 O O . PRO A 1 137 ? 50.324 48.699 41.263 1.00 19.49 117 PRO A O 1
ATOM 908 N N . ASN A 1 138 ? 49.636 47.438 39.515 1.00 17.51 118 ASN A N 1
ATOM 909 C CA . ASN A 1 138 ? 50.375 46.303 39.973 1.00 19.42 118 ASN A CA 1
ATOM 910 C C . ASN A 1 138 ? 51.914 46.467 39.778 1.00 18.05 118 ASN A C 1
ATOM 911 O O . ASN A 1 138 ? 52.723 45.779 40.381 1.00 17.52 118 ASN A O 1
ATOM 916 N N . ILE A 1 139 ? 52.260 47.393 38.854 1.00 18.75 119 ILE A N 1
ATOM 917 C CA . ILE A 1 139 ? 53.646 47.569 38.468 1.00 17.51 119 ILE A CA 1
ATOM 918 C C . ILE A 1 139 ? 54.198 48.743 39.331 1.00 17.42 119 ILE A C 1
ATOM 919 O O . ILE A 1 139 ? 54.179 49.863 38.911 1.00 18.99 119 ILE A O 1
ATOM 924 N N . THR A 1 140 ? 54.544 48.393 40.583 1.00 16.92 120 THR A N 1
ATOM 925 C CA . THR A 1 140 ? 54.745 49.415 41.635 1.00 17.24 120 THR A CA 1
ATOM 926 C C . THR A 1 140 ? 56.209 49.934 41.570 1.00 17.10 120 THR A C 1
ATOM 927 O O . THR A 1 140 ? 57.104 49.300 40.928 1.00 15.94 120 THR A O 1
ATOM 931 N N . LYS A 1 141 ? 56.421 51.038 42.280 1.00 16.53 121 LYS A N 1
ATOM 932 C CA . LYS A 1 141 ? 57.801 51.634 42.331 1.00 16.18 121 LYS A CA 1
ATOM 933 C C . LYS A 1 141 ? 58.650 51.044 43.435 1.00 17.52 121 LYS A C 1
ATOM 934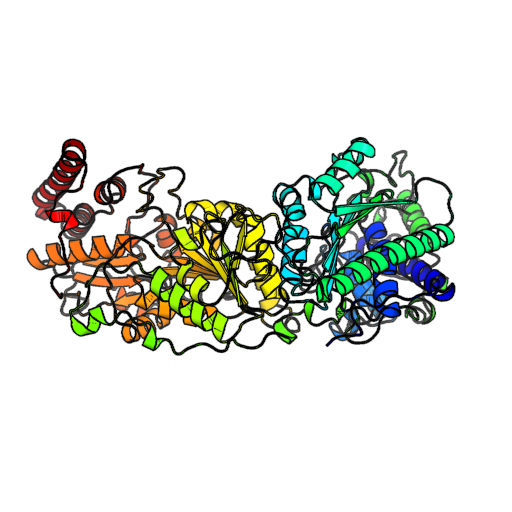 O O . LYS A 1 141 ? 59.030 51.800 44.399 1.00 19.27 121 LYS A O 1
ATOM 940 N N . ASP A 1 142 ? 58.983 49.773 43.332 1.00 14.29 122 ASP A N 1
ATOM 941 C CA . ASP A 1 142 ? 59.800 49.104 44.334 1.00 15.78 122 ASP A CA 1
ATOM 942 C C . ASP A 1 142 ? 60.284 47.801 43.736 1.00 15.97 122 ASP A C 1
ATOM 943 O O . ASP A 1 142 ? 60.082 47.593 42.512 1.00 18.63 122 ASP A O 1
ATOM 948 N N . GLU A 1 143 ? 61.066 47.005 44.457 1.00 14.68 123 GLU A N 1
ATOM 949 C CA . GLU A 1 143 ? 61.768 45.892 43.889 1.00 15.74 123 GLU A CA 1
ATOM 950 C C . GLU A 1 143 ? 60.736 44.885 43.267 1.00 17.29 123 GLU A C 1
ATOM 951 O O . GLU A 1 143 ? 60.910 44.388 42.160 1.00 17.16 123 GLU A O 1
ATOM 957 N N . ALA A 1 144 ? 59.613 44.714 43.955 1.00 17.65 124 ALA A N 1
ATOM 958 C CA . ALA A 1 144 ? 58.654 43.691 43.375 1.00 18.41 124 ALA A CA 1
ATOM 959 C C . ALA A 1 144 ? 58.063 44.181 42.036 1.00 17.87 124 ALA A C 1
ATOM 960 O O . ALA A 1 144 ? 57.904 43.387 41.125 1.00 19.33 124 ALA A O 1
ATOM 962 N N . GLY A 1 145 ? 57.712 45.472 41.969 1.00 16.66 125 GLY A N 1
ATOM 963 C CA . GLY A 1 145 ? 57.144 46.120 40.763 1.00 15.90 125 GLY A CA 1
ATOM 964 C C . GLY A 1 145 ? 58.226 46.078 39.650 1.00 17.51 125 GLY A C 1
ATOM 965 O O . GLY A 1 145 ? 57.910 45.779 38.489 1.00 16.60 125 GLY A O 1
ATOM 966 N N . LEU A 1 146 ? 59.495 46.310 40.016 1.00 17.18 126 LEU A N 1
ATOM 967 C CA . LEU A 1 146 ? 60.566 46.383 38.999 1.00 16.85 126 LEU A CA 1
ATOM 968 C C . LEU A 1 146 ? 60.756 44.941 38.430 1.00 18.50 126 LEU A C 1
ATOM 969 O O . LEU A 1 146 ? 60.996 44.715 37.224 1.00 16.81 126 LEU A O 1
ATOM 974 N N . GLN A 1 147 ? 60.708 43.916 39.313 1.00 16.70 127 GLN A N 1
ATOM 975 C CA . GLN A 1 147 ? 60.816 42.535 38.842 1.00 16.95 127 GLN A CA 1
ATOM 976 C C . GLN A 1 147 ? 59.691 42.272 37.822 1.00 16.65 127 GLN A C 1
ATOM 977 O O . GLN A 1 147 ? 59.974 41.654 36.753 1.00 16.33 127 GLN A O 1
ATOM 983 N N . LYS A 1 148 ? 58.456 42.657 38.141 1.00 16.34 128 LYS A N 1
ATOM 984 C CA . LYS A 1 148 ? 57.308 42.430 37.247 1.00 15.70 128 LYS A CA 1
ATOM 985 C C . LYS A 1 148 ? 57.495 43.204 35.931 1.00 16.14 128 LYS A C 1
ATOM 986 O O . LYS A 1 148 ? 57.148 42.704 34.853 1.00 15.69 128 LYS A O 1
ATOM 992 N N . PHE A 1 149 ? 57.996 44.431 36.090 1.00 15.50 129 PHE A N 1
ATOM 993 C CA . PHE A 1 149 ? 58.217 45.305 34.883 1.00 13.39 129 PHE A CA 1
ATOM 994 C C . PHE A 1 149 ? 59.274 44.668 33.969 1.00 15.05 129 PHE A C 1
ATOM 995 O O . PHE A 1 149 ? 59.076 44.682 32.732 1.00 15.66 129 PHE A O 1
ATOM 1003 N N . PHE A 1 150 ? 60.378 44.094 34.510 1.00 14.66 130 PHE A N 1
ATOM 1004 C CA . PHE A 1 150 ? 61.360 43.487 33.650 1.00 15.40 130 PHE A CA 1
ATOM 1005 C C . PHE A 1 150 ? 60.766 42.257 32.942 1.00 16.67 130 PHE A C 1
ATOM 1006 O O . PHE A 1 150 ? 60.856 42.060 31.716 1.00 16.11 130 PHE A O 1
ATOM 1014 N N . ARG A 1 151 ? 60.132 41.394 33.772 1.00 16.31 131 ARG A N 1
ATOM 1015 C CA . ARG A 1 151 ? 59.647 40.123 33.137 1.00 14.93 131 ARG A CA 1
ATOM 1016 C C . ARG A 1 151 ? 58.589 40.392 32.047 1.00 14.94 131 ARG A C 1
ATOM 1017 O O . ARG A 1 151 ? 58.636 39.753 30.991 1.00 16.32 131 ARG A O 1
ATOM 1025 N N . GLN A 1 152 ? 57.668 41.304 32.248 1.00 12.91 132 GLN A N 1
ATOM 1026 C CA . GLN A 1 152 ? 56.510 41.402 31.379 1.00 13.01 132 GLN A CA 1
ATOM 1027 C C . GLN A 1 152 ? 56.861 41.862 29.943 1.00 15.21 132 GLN A C 1
ATOM 1028 O O . GLN A 1 152 ? 56.096 41.704 29.002 1.00 14.61 132 GLN A O 1
ATOM 1034 N N . PHE A 1 153 ? 58.026 42.558 29.813 1.00 13.87 133 PHE A N 1
ATOM 1035 C CA . PHE A 1 153 ? 58.369 43.075 28.455 1.00 13.73 133 PHE A CA 1
ATOM 1036 C C . PHE A 1 153 ? 58.527 41.987 27.396 1.00 13.28 133 PHE A C 1
ATOM 1037 O O . PHE A 1 153 ? 59.312 41.054 27.555 1.00 14.09 133 PHE A O 1
ATOM 1045 N N . SER A 1 154 ? 57.757 42.136 26.317 1.00 15.14 134 SER A N 1
ATOM 1046 C CA . SER A 1 154 ? 57.808 41.223 25.131 1.00 15.75 134 SER A CA 1
ATOM 1047 C C . SER A 1 154 ? 57.658 39.783 25.573 1.00 16.81 134 SER A C 1
ATOM 1048 O O . SER A 1 154 ? 58.437 38.958 25.151 1.00 18.67 134 SER A O 1
ATOM 1051 N N . TYR A 1 155 ? 56.708 39.547 26.475 1.00 15.79 135 TYR A N 1
ATOM 1052 C CA . TYR A 1 155 ? 56.660 38.223 27.198 1.00 15.61 135 TYR A CA 1
ATOM 1053 C C . TYR A 1 155 ? 55.197 37.728 27.195 1.00 16.40 135 TYR A C 1
ATOM 1054 O O . TYR A 1 155 ? 54.273 38.511 27.201 1.00 15.87 135 TYR A O 1
ATOM 1063 N N . PRO A 1 156 ? 55.021 36.380 27.139 1.00 17.66 136 PRO A N 1
ATOM 1064 C CA . PRO A 1 156 ? 53.602 35.885 27.112 1.00 18.64 136 PRO A CA 1
ATOM 1065 C C . PRO A 1 156 ? 52.791 36.358 28.289 1.00 17.37 136 PRO A C 1
ATOM 1066 O O . PRO A 1 156 ? 53.265 36.202 29.428 1.00 18.97 136 PRO A O 1
ATOM 1070 N N . GLY A 1 157 ? 51.621 36.932 28.029 1.00 18.79 137 GLY A N 1
ATOM 1071 C CA . GLY A 1 157 ? 50.715 37.454 29.041 1.00 19.62 137 GLY A CA 1
ATOM 1072 C C . GLY A 1 157 ? 51.131 38.906 29.462 1.00 20.66 137 GLY A C 1
ATOM 1073 O O . GLY A 1 157 ? 50.476 39.528 30.319 1.00 19.62 137 GLY A O 1
ATOM 1074 N N . GLY A 1 158 ? 52.269 39.336 28.892 1.00 18.88 138 GLY A N 1
ATOM 1075 C CA . GLY A 1 158 ? 52.873 40.662 29.275 1.00 17.86 138 GLY A CA 1
ATOM 1076 C C . GLY A 1 158 ? 52.526 41.730 28.241 1.00 17.58 138 GLY A C 1
ATOM 1077 O O . GLY A 1 158 ? 51.354 41.958 27.878 1.00 19.62 138 GLY A O 1
ATOM 1078 N N . ILE A 1 159 ? 53.590 42.506 27.880 1.00 15.83 139 ILE A N 1
ATOM 1079 C CA . ILE A 1 159 ? 53.305 43.685 27.072 1.00 15.37 139 ILE A CA 1
ATOM 1080 C C . ILE A 1 159 ? 54.148 43.609 25.744 1.00 12.93 139 ILE A C 1
ATOM 1081 O O . ILE A 1 159 ? 55.023 42.810 25.632 1.00 14.93 139 ILE A O 1
ATOM 1086 N N . PRO A 1 160 ? 53.851 44.497 24.793 1.00 13.84 140 PRO A N 1
ATOM 1087 C CA . PRO A 1 160 ? 54.526 44.432 23.479 1.00 14.29 140 PRO A CA 1
ATOM 1088 C C . PRO A 1 160 ? 56.019 44.800 23.526 1.00 16.33 140 PRO A C 1
ATOM 1089 O O . PRO A 1 160 ? 56.566 45.344 24.511 1.00 17.20 140 PRO A O 1
ATOM 1093 N N . SER A 1 161 ? 56.666 44.516 22.404 1.00 16.51 141 SER A N 1
ATOM 1094 C CA . SER A 1 161 ? 58.090 44.919 22.364 1.00 16.51 141 SER A CA 1
ATOM 1095 C C . SER A 1 161 ? 58.251 46.333 21.783 1.00 17.26 141 SER A C 1
ATOM 1096 O O . SER A 1 161 ? 59.391 46.854 21.989 1.00 15.93 141 SER A O 1
ATOM 1099 N N . HIS A 1 162 ? 57.206 46.925 21.204 1.00 13.36 142 HIS A N 1
ATOM 1100 C CA . HIS A 1 162 ? 57.269 48.236 20.554 1.00 14.09 142 HIS A CA 1
ATOM 1101 C C . HIS A 1 162 ? 56.592 49.270 21.501 1.00 15.71 142 HIS A C 1
ATOM 1102 O O . HIS A 1 162 ? 55.967 48.924 22.526 1.00 15.80 142 HIS A O 1
ATOM 1109 N N . PHE A 1 163 ? 56.631 50.501 21.074 1.00 13.38 143 PHE A N 1
ATOM 1110 C CA . PHE A 1 163 ? 55.972 51.585 21.846 1.00 14.09 143 PHE A CA 1
ATOM 1111 C C . PHE A 1 163 ? 54.459 51.685 21.544 1.00 14.83 143 PHE A C 1
ATOM 1112 O O . PHE A 1 163 ? 53.922 52.595 20.985 1.00 14.33 143 PHE A O 1
ATOM 1120 N N . ALA A 1 164 ? 53.793 50.605 21.987 1.00 15.37 144 ALA A N 1
ATOM 1121 C CA . ALA A 1 164 ? 52.400 50.302 21.611 1.00 14.76 144 ALA A CA 1
ATOM 1122 C C . ALA A 1 164 ? 51.447 51.252 22.317 1.00 13.33 144 ALA A C 1
ATOM 1123 O O . ALA A 1 164 ? 51.813 51.952 23.255 1.00 14.10 144 ALA A O 1
ATOM 1125 N N . PRO A 1 165 ? 50.174 51.294 21.857 1.00 13.27 145 PRO A N 1
ATOM 1126 C CA . PRO A 1 165 ? 49.177 52.195 22.427 1.00 14.00 145 PRO A CA 1
ATOM 1127 C C . PRO A 1 165 ? 48.961 51.904 23.916 1.00 14.43 145 PRO A C 1
ATOM 1128 O O . PRO A 1 165 ? 48.453 52.776 24.628 1.00 14.56 145 PRO A O 1
ATOM 1132 N N . GLU A 1 166 ? 49.333 50.730 24.412 1.00 14.46 146 GLU A N 1
ATOM 1133 C CA . GLU A 1 166 ? 49.145 50.571 25.850 1.00 16.44 146 GLU A CA 1
ATOM 1134 C C . GLU A 1 166 ? 50.244 51.268 26.744 1.00 14.72 146 GLU A C 1
ATOM 1135 O O . GLU A 1 166 ? 50.222 51.178 27.989 1.00 15.51 146 GLU A O 1
ATOM 1141 N N . THR A 1 167 ? 51.179 51.979 26.057 1.00 14.37 147 THR A N 1
ATOM 1142 C CA . THR A 1 167 ? 52.254 52.703 26.819 1.00 12.58 147 THR A CA 1
ATOM 1143 C C . THR A 1 167 ? 51.800 54.146 26.947 1.00 12.22 147 THR A C 1
ATOM 1144 O O . THR A 1 167 ? 51.524 54.821 25.936 1.00 12.54 147 THR A O 1
ATOM 1148 N N . PRO A 1 168 ? 51.799 54.659 28.208 1.00 12.71 148 PRO A N 1
ATOM 1149 C CA . PRO A 1 168 ? 51.483 56.140 28.332 1.00 12.88 148 PRO A CA 1
ATOM 1150 C C . PRO A 1 168 ? 52.566 56.954 27.555 1.00 12.40 148 PRO A C 1
ATOM 1151 O O . PRO A 1 168 ? 53.725 56.587 27.691 1.00 14.07 148 PRO A O 1
ATOM 1155 N N . GLY A 1 169 ? 52.118 57.952 26.830 1.00 12.50 149 GLY A N 1
ATOM 1156 C CA . GLY A 1 169 ? 53.088 58.845 26.067 1.00 13.18 149 GLY A CA 1
ATOM 1157 C C . GLY A 1 169 ? 53.113 58.475 24.636 1.00 13.52 149 GLY A C 1
ATOM 1158 O O . GLY A 1 169 ? 53.676 59.216 23.842 1.00 14.33 149 GLY A O 1
ATOM 1159 N N . SER A 1 170 ? 52.531 57.317 24.228 1.00 12.10 150 SER A N 1
ATOM 1160 C CA . SER A 1 170 ? 52.542 56.964 22.817 1.00 12.72 150 SER A CA 1
ATOM 1161 C C . SER A 1 170 ? 51.338 57.439 21.985 1.00 13.54 150 SER A C 1
ATOM 1162 O O . SER A 1 170 ? 50.188 57.149 22.410 1.00 13.00 150 SER A O 1
ATOM 1165 N N . ILE A 1 171 ? 51.574 58.077 20.829 1.00 11.28 151 ILE A N 1
ATOM 1166 C CA . ILE A 1 171 ? 50.531 58.205 19.791 1.00 12.40 151 ILE A CA 1
ATOM 1167 C C . ILE A 1 171 ? 51.028 57.574 18.476 1.00 11.64 151 ILE A C 1
ATOM 1168 O O . ILE A 1 171 ? 50.457 57.837 17.454 1.00 13.49 151 ILE A O 1
ATOM 1173 N N . HIS A 1 172 ? 52.060 56.702 18.597 1.00 11.52 152 HIS A N 1
ATOM 1174 C CA . HIS A 1 172 ? 52.762 56.212 17.415 1.00 11.45 152 HIS A CA 1
ATOM 1175 C C . HIS A 1 172 ? 53.646 55.044 17.814 1.00 12.68 152 HIS A C 1
ATOM 1176 O O . HIS A 1 172 ? 54.597 55.161 18.564 1.00 13.68 152 HIS A O 1
ATOM 1183 N N . GLU A 1 173 ? 53.242 53.847 17.329 1.00 12.56 153 GLU A N 1
ATOM 1184 C CA . GLU A 1 173 ? 53.910 52.657 17.772 1.00 13.70 153 GLU A CA 1
ATOM 1185 C C . GLU A 1 173 ? 55.267 52.436 17.026 1.00 12.92 153 GLU A C 1
ATOM 1186 O O . GLU A 1 173 ? 56.215 51.831 17.573 1.00 12.89 153 GLU A O 1
ATOM 1192 N N . GLY A 1 174 ? 55.294 52.915 15.783 1.00 13.69 154 GLY A N 1
ATOM 1193 C CA . GLY A 1 174 ? 56.604 52.765 15.082 1.00 13.57 154 GLY A CA 1
ATOM 1194 C C . GLY A 1 174 ? 57.055 51.349 14.739 1.00 14.07 154 GLY A C 1
ATOM 1195 O O . GLY A 1 174 ? 58.221 51.051 14.692 1.00 15.09 154 GLY A O 1
ATOM 1196 N N . GLY A 1 175 ? 56.029 50.506 14.486 1.00 13.67 155 GLY A N 1
ATOM 1197 C CA . GLY A 1 175 ? 56.389 49.099 14.073 1.00 15.66 155 GLY A CA 1
ATOM 1198 C C . GLY A 1 175 ? 56.619 49.047 12.578 1.00 13.49 155 GLY A C 1
ATOM 1199 O O . GLY A 1 175 ? 57.709 48.612 12.147 1.00 16.42 155 GLY A O 1
ATOM 1200 N N . GLU A 1 176 ? 55.653 49.544 11.812 1.00 12.89 156 GLU A N 1
ATOM 1201 C CA . GLU A 1 176 ? 55.848 49.713 10.363 1.00 11.48 156 GLU A CA 1
ATOM 1202 C C . GLU A 1 176 ? 56.451 51.155 10.204 1.00 12.63 156 GLU A C 1
ATOM 1203 O O . GLU A 1 176 ? 55.730 52.174 10.551 1.00 14.02 156 GLU A O 1
ATOM 1209 N N . LEU A 1 177 ? 57.727 51.143 9.781 1.00 12.61 157 LEU A N 1
ATOM 1210 C CA . LEU A 1 177 ? 58.444 52.458 9.790 1.00 12.16 157 LEU A CA 1
ATOM 1211 C C . LEU A 1 177 ? 57.969 53.340 8.659 1.00 13.26 157 LEU A C 1
ATOM 1212 O O . LEU A 1 177 ? 57.538 52.882 7.595 1.00 13.49 157 LEU A O 1
ATOM 1217 N N . GLY A 1 178 ? 58.078 54.687 8.842 1.00 12.28 158 GLY A N 1
ATOM 1218 C CA . GLY A 1 178 ? 57.905 55.598 7.695 1.00 11.96 158 GLY A CA 1
ATOM 1219 C C . GLY A 1 178 ? 57.069 56.808 8.061 1.00 10.93 158 GLY A C 1
ATOM 1220 O O . GLY A 1 178 ? 57.074 57.824 7.369 1.00 13.09 158 GLY A O 1
ATOM 1221 N N . TYR A 1 179 ? 56.223 56.656 9.124 1.00 10.65 159 TYR A N 1
ATOM 1222 C CA . TYR A 1 179 ? 55.137 57.635 9.335 1.00 10.51 159 TYR A CA 1
ATOM 1223 C C . TYR A 1 179 ? 55.420 58.626 10.477 1.00 12.26 159 TYR A C 1
ATOM 1224 O O . TYR A 1 179 ? 54.531 59.317 10.943 1.00 12.96 159 TYR A O 1
ATOM 1233 N N . ALA A 1 180 ? 56.674 58.653 10.940 1.00 11.22 160 ALA A N 1
ATOM 1234 C CA . ALA A 1 180 ? 57.004 59.497 12.120 1.00 11.65 160 ALA A CA 1
ATOM 1235 C C . ALA A 1 180 ? 56.691 60.955 11.791 1.00 12.06 160 ALA A C 1
ATOM 1236 O O . ALA A 1 180 ? 56.159 61.644 12.704 1.00 11.91 160 ALA A O 1
ATOM 1238 N N . LEU A 1 181 ? 57.089 61.475 10.607 1.00 11.50 161 LEU A N 1
ATOM 1239 C CA . LEU A 1 181 ? 56.967 62.908 10.318 1.00 11.65 161 LEU A CA 1
ATOM 1240 C C . LEU A 1 181 ? 55.500 63.276 10.042 1.00 11.85 161 LEU A C 1
ATOM 1241 O O . LEU A 1 181 ? 55.047 64.335 10.487 1.00 12.27 161 LEU A O 1
ATOM 1246 N N . SER A 1 182 ? 54.742 62.461 9.282 1.00 12.69 162 SER A N 1
ATOM 1247 C CA . SER A 1 182 ? 53.389 62.893 8.990 1.00 13.18 162 SER A CA 1
ATOM 1248 C C . SER A 1 182 ? 52.642 62.891 10.355 1.00 11.61 162 SER A C 1
ATOM 1249 O O . SER A 1 182 ? 51.797 63.771 10.573 1.00 12.30 162 SER A O 1
ATOM 1252 N N . HIS A 1 183 ? 52.905 61.934 11.231 1.00 11.06 163 HIS A N 1
ATOM 1253 C CA . HIS A 1 183 ? 52.192 61.968 12.535 1.00 12.13 163 HIS A CA 1
ATOM 1254 C C . HIS A 1 183 ? 52.619 63.254 13.313 1.00 13.12 163 HIS A C 1
ATOM 1255 O O . HIS A 1 183 ? 51.830 63.841 13.947 1.00 11.94 163 HIS A O 1
ATOM 1262 N N . ALA A 1 184 ? 53.954 63.485 13.370 1.00 12.66 164 ALA A N 1
ATOM 1263 C CA . ALA A 1 184 ? 54.354 64.736 14.084 1.00 11.77 164 ALA A CA 1
ATOM 1264 C C . ALA A 1 184 ? 53.687 65.955 13.577 1.00 11.94 164 ALA A C 1
ATOM 1265 O O . ALA A 1 184 ? 53.239 66.816 14.415 1.00 11.61 164 ALA A O 1
ATOM 1267 N N . TYR A 1 185 ? 53.665 66.132 12.268 1.00 10.46 165 TYR A N 1
ATOM 1268 C CA . TYR A 1 185 ? 53.104 67.415 11.728 1.00 11.16 165 TYR A CA 1
ATOM 1269 C C . TYR A 1 185 ? 51.611 67.387 11.889 1.00 12.40 165 TYR A C 1
ATOM 1270 O O . TYR A 1 185 ? 50.996 68.484 12.122 1.00 11.01 165 TYR A O 1
ATOM 1279 N N . GLY A 1 186 ? 50.937 66.163 11.781 1.00 13.04 166 GLY A N 1
ATOM 1280 C CA . GLY A 1 186 ? 49.462 66.262 12.018 1.00 11.92 166 GLY A CA 1
ATOM 1281 C C . GLY A 1 186 ? 49.126 66.648 13.491 1.00 12.27 166 GLY A C 1
ATOM 1282 O O . GLY A 1 186 ? 48.131 67.380 13.727 1.00 13.49 166 GLY A O 1
ATOM 1283 N N . ALA A 1 187 ? 49.945 66.228 14.439 1.00 11.29 167 ALA A N 1
ATOM 1284 C CA . ALA A 1 187 ? 49.717 66.515 15.888 1.00 11.10 167 ALA A CA 1
ATOM 1285 C C . ALA A 1 187 ? 49.831 68.019 16.076 1.00 13.60 167 ALA A C 1
ATOM 1286 O O . ALA A 1 187 ? 49.115 68.501 16.958 1.00 14.53 167 ALA A O 1
ATOM 1288 N N . VAL A 1 188 ? 50.733 68.708 15.371 1.00 12.27 168 VAL A N 1
ATOM 1289 C CA . VAL A 1 188 ? 50.823 70.178 15.638 1.00 12.16 168 VAL A CA 1
ATOM 1290 C C . VAL A 1 188 ? 49.827 71.025 14.910 1.00 13.92 168 VAL A C 1
ATOM 1291 O O . VAL A 1 188 ? 49.729 72.206 15.182 1.00 13.39 168 VAL A O 1
ATOM 1295 N N . MET A 1 189 ? 49.100 70.475 13.926 1.00 13.35 169 MET A N 1
ATOM 1296 C CA . MET A 1 189 ? 48.131 71.314 13.187 1.00 12.60 169 MET A CA 1
ATOM 1297 C C . MET A 1 189 ? 47.062 71.796 14.161 1.00 12.26 169 MET A C 1
ATOM 1298 O O . MET A 1 189 ? 46.592 71.046 14.999 1.00 13.69 169 MET A O 1
ATOM 1303 N N . ASN A 1 190 ? 46.793 73.075 14.012 1.00 13.26 170 ASN A N 1
ATOM 1304 C CA . ASN A 1 190 ? 45.851 73.808 14.929 1.00 12.94 170 ASN A CA 1
ATOM 1305 C C . ASN A 1 190 ? 46.231 73.567 16.408 1.00 13.42 170 ASN A C 1
ATOM 1306 O O . ASN A 1 190 ? 45.292 73.612 17.299 1.00 15.47 170 ASN A O 1
ATOM 1311 N N . ASN A 1 191 ? 47.535 73.366 16.729 1.00 11.94 171 ASN A N 1
ATOM 1312 C CA . ASN A 1 191 ? 47.926 73.055 18.119 1.00 12.21 171 ASN A CA 1
ATOM 1313 C C . ASN A 1 191 ? 49.132 73.990 18.379 1.00 14.10 171 ASN A C 1
ATOM 1314 O O . ASN A 1 191 ? 50.254 73.553 18.558 1.00 12.80 171 ASN A O 1
ATOM 1319 N N . PRO A 1 192 ? 48.845 75.326 18.446 1.00 13.59 172 PRO A N 1
ATOM 1320 C CA . PRO A 1 192 ? 49.999 76.257 18.446 1.00 13.49 172 PRO A CA 1
ATOM 1321 C C . PRO A 1 192 ? 50.857 76.248 19.657 1.00 14.11 172 PRO A C 1
ATOM 1322 O O . PRO A 1 192 ? 52.025 76.691 19.574 1.00 14.71 172 PRO A O 1
ATOM 1326 N N . SER A 1 193 ? 50.401 75.635 20.766 1.00 13.43 173 SER A N 1
ATOM 1327 C CA . SER A 1 193 ? 51.212 75.559 22.009 1.00 13.52 173 SER A CA 1
ATOM 1328 C C . SER A 1 193 ? 52.061 74.278 22.045 1.00 12.10 173 SER A C 1
ATOM 1329 O O . SER A 1 193 ? 52.797 74.089 23.021 1.00 13.28 173 SER A O 1
ATOM 1332 N N . LEU A 1 194 ? 51.904 73.352 21.027 1.00 12.93 174 LEU A N 1
ATOM 1333 C CA . LEU A 1 194 ? 52.467 71.976 21.233 1.00 12.02 174 LEU A CA 1
ATOM 1334 C C . LEU A 1 194 ? 53.824 71.911 20.510 1.00 12.48 174 LEU A C 1
ATOM 1335 O O . LEU A 1 194 ? 53.954 72.349 19.321 1.00 12.72 174 LEU A O 1
ATOM 1340 N N . PHE A 1 195 ? 54.816 71.359 21.202 1.00 12.22 175 PHE A N 1
ATOM 1341 C CA . PHE A 1 195 ? 56.145 71.043 20.607 1.00 10.88 175 PHE A CA 1
ATOM 1342 C C . PHE A 1 195 ? 56.188 69.543 20.410 1.00 11.03 175 PHE A C 1
ATOM 1343 O O . PHE A 1 195 ? 55.960 68.779 21.322 1.00 12.58 175 PHE A O 1
ATOM 1351 N N . VAL A 1 196 ? 56.650 69.159 19.234 1.00 11.13 176 VAL A N 1
ATOM 1352 C CA . VAL A 1 196 ? 56.874 67.720 18.976 1.00 11.64 176 VAL A CA 1
ATOM 1353 C C . VAL A 1 196 ? 58.268 67.423 18.475 1.00 11.14 176 VAL A C 1
ATOM 1354 O O . VAL A 1 196 ? 58.601 67.567 17.282 1.00 13.09 176 VAL A O 1
ATOM 1358 N N . PRO A 1 197 ? 59.096 66.912 19.411 1.00 12.13 177 PRO A N 1
ATOM 1359 C CA . PRO A 1 197 ? 60.432 66.397 18.966 1.00 11.95 177 PRO A CA 1
ATOM 1360 C C . PRO A 1 197 ? 60.113 65.025 18.359 1.00 12.90 177 PRO A C 1
ATOM 1361 O O . PRO A 1 197 ? 59.576 64.118 19.033 1.00 13.70 177 PRO A O 1
ATOM 1365 N N . CYS A 1 198 ? 60.455 64.889 17.087 1.00 11.86 178 CYS A N 1
ATOM 1366 C CA . CYS A 1 198 ? 60.107 63.694 16.313 1.00 12.25 178 CYS A CA 1
ATOM 1367 C C . CYS A 1 198 ? 61.364 62.916 16.052 1.00 12.94 178 CYS A C 1
ATOM 1368 O O . CYS A 1 198 ? 62.195 63.332 15.208 1.00 12.37 178 CYS A O 1
ATOM 1371 N N . ILE A 1 199 ? 61.542 61.753 16.696 1.00 11.63 179 ILE A N 1
ATOM 1372 C CA . ILE A 1 199 ? 62.799 61.005 16.609 1.00 12.67 179 ILE A CA 1
ATOM 1373 C C . ILE A 1 199 ? 62.665 60.065 15.433 1.00 13.57 179 ILE A C 1
ATOM 1374 O O . ILE A 1 199 ? 61.727 59.233 15.380 1.00 12.90 179 ILE A O 1
ATOM 1379 N N . ILE A 1 200 ? 63.590 60.146 14.458 1.00 12.34 180 ILE A N 1
ATOM 1380 C CA . ILE A 1 200 ? 63.386 59.423 13.151 1.00 12.15 180 ILE A CA 1
ATOM 1381 C C . ILE A 1 200 ? 64.554 58.476 12.983 1.00 12.54 180 ILE A C 1
ATOM 1382 O O . ILE A 1 200 ? 65.749 58.857 13.080 1.00 12.07 180 ILE A O 1
ATOM 1387 N N . GLY A 1 201 ? 64.244 57.186 12.733 1.00 11.41 181 GLY A N 1
ATOM 1388 C CA . GLY A 1 201 ? 65.355 56.228 12.463 1.00 12.25 181 GLY A CA 1
ATOM 1389 C C . GLY A 1 201 ? 66.122 56.652 11.178 1.00 11.68 181 GLY A C 1
ATOM 1390 O O . GLY A 1 201 ? 65.547 57.133 10.219 1.00 11.33 181 GLY A O 1
ATOM 1391 N N . ASP A 1 202 ? 67.442 56.400 11.160 1.00 10.54 182 ASP A N 1
ATOM 1392 C CA . ASP A 1 202 ? 68.135 56.741 9.894 1.00 12.77 182 ASP A CA 1
ATOM 1393 C C . ASP A 1 202 ? 67.842 55.679 8.806 1.00 12.19 182 ASP A C 1
ATOM 1394 O O . ASP A 1 202 ? 67.812 55.953 7.598 1.00 12.93 182 ASP A O 1
ATOM 1399 N N . GLY A 1 203 ? 67.521 54.460 9.258 1.00 11.82 183 GLY A N 1
ATOM 1400 C CA . GLY A 1 203 ? 66.991 53.420 8.329 1.00 11.15 183 GLY A CA 1
ATOM 1401 C C . GLY A 1 203 ? 65.532 53.785 7.887 1.00 10.23 183 GLY A C 1
ATOM 1402 O O . GLY A 1 203 ? 65.195 53.834 6.685 1.00 11.59 183 GLY A O 1
ATOM 1403 N N . GLU A 1 204 ? 64.739 54.194 8.874 1.00 11.23 184 GLU A N 1
ATOM 1404 C CA . GLU A 1 204 ? 63.363 54.694 8.559 1.00 11.99 184 GLU A CA 1
ATOM 1405 C C . GLU A 1 204 ? 63.393 55.823 7.512 1.00 11.37 184 GLU A C 1
ATOM 1406 O O . GLU A 1 204 ? 62.548 55.946 6.649 1.00 11.03 184 GLU A O 1
ATOM 1412 N N . ALA A 1 205 ? 64.453 56.681 7.576 1.00 11.02 185 ALA A N 1
ATOM 1413 C CA . ALA A 1 205 ? 64.517 57.757 6.574 1.00 10.47 185 ALA A CA 1
ATOM 1414 C C . ALA A 1 205 ? 64.749 57.327 5.135 1.00 10.81 185 ALA A C 1
ATOM 1415 O O . ALA A 1 205 ? 64.535 58.104 4.250 1.00 11.61 185 ALA A O 1
ATOM 1417 N N . GLU A 1 206 ? 65.135 56.064 4.928 1.00 10.78 186 GLU A N 1
ATOM 1418 C CA . GLU A 1 206 ? 65.210 55.488 3.577 1.00 10.90 186 GLU A CA 1
ATOM 1419 C C . GLU A 1 206 ? 63.862 55.060 3.010 1.00 10.48 186 GLU A C 1
ATOM 1420 O O . GLU A 1 206 ? 63.777 54.782 1.821 1.00 11.26 186 GLU A O 1
ATOM 1426 N N . THR A 1 207 ? 62.810 55.155 3.857 1.00 11.76 187 THR A N 1
ATOM 1427 C CA . THR A 1 207 ? 61.439 54.809 3.285 1.00 11.63 187 THR A CA 1
ATOM 1428 C C . THR A 1 207 ? 60.888 55.955 2.488 1.00 13.08 187 THR A C 1
ATOM 1429 O O . THR A 1 207 ? 61.255 57.177 2.686 1.00 12.65 187 THR A O 1
ATOM 1433 N N . GLY A 1 208 ? 59.991 55.650 1.562 1.00 11.27 188 GLY A N 1
ATOM 1434 C CA . GLY A 1 208 ? 59.241 56.698 0.822 1.00 10.92 188 GLY A CA 1
ATOM 1435 C C . GLY A 1 208 ? 58.443 57.632 1.698 1.00 11.17 188 GLY A C 1
ATOM 1436 O O . GLY A 1 208 ? 58.552 58.868 1.630 1.00 11.81 188 GLY A O 1
ATOM 1437 N N . PRO A 1 209 ? 57.610 57.060 2.574 1.00 12.29 189 PRO A N 1
ATOM 1438 C CA . PRO A 1 209 ? 56.757 57.982 3.364 1.00 11.99 189 PRO A CA 1
ATOM 1439 C C . PRO A 1 209 ? 57.606 58.967 4.254 1.00 12.22 189 PRO A C 1
ATOM 1440 O O . PRO A 1 209 ? 57.244 60.140 4.330 1.00 12.73 189 PRO A O 1
ATOM 1444 N N . LEU A 1 210 ? 58.710 58.479 4.842 1.00 10.93 190 LEU A N 1
ATOM 1445 C CA . LEU A 1 210 ? 59.507 59.402 5.673 1.00 10.35 190 LEU A CA 1
ATOM 1446 C C . LEU A 1 210 ? 60.134 60.447 4.726 1.00 10.60 190 LEU A C 1
ATOM 1447 O O . LEU A 1 210 ? 60.097 61.670 5.033 1.00 11.41 190 LEU A O 1
ATOM 1452 N N . ALA A 1 211 ? 60.653 60.050 3.563 1.00 10.69 191 ALA A N 1
ATOM 1453 C CA . ALA A 1 211 ? 61.395 61.023 2.689 1.00 11.23 191 ALA A CA 1
ATOM 1454 C C . ALA A 1 211 ? 60.469 62.167 2.295 1.00 10.92 191 ALA A C 1
ATOM 1455 O O . ALA A 1 211 ? 60.926 63.338 2.197 1.00 12.11 191 ALA A O 1
ATOM 1457 N N . THR A 1 212 ? 59.178 61.915 2.038 1.00 10.82 192 THR A N 1
ATOM 1458 C CA . THR A 1 212 ? 58.324 63.065 1.695 1.00 10.50 192 THR A CA 1
ATOM 1459 C C . THR A 1 212 ? 57.790 63.814 2.968 1.00 10.58 192 THR A C 1
ATOM 1460 O O . THR A 1 212 ? 57.451 64.988 2.809 1.00 11.70 192 THR A O 1
ATOM 1464 N N . GLY A 1 213 ? 57.801 63.129 4.101 1.00 11.02 193 GLY A N 1
ATOM 1465 C CA . GLY A 1 213 ? 57.346 63.720 5.405 1.00 11.25 193 GLY A CA 1
ATOM 1466 C C . GLY A 1 213 ? 58.199 64.979 5.732 1.00 12.38 193 GLY A C 1
ATOM 1467 O O . GLY A 1 213 ? 57.653 65.900 6.331 1.00 12.34 193 GLY A O 1
ATOM 1468 N N . TRP A 1 214 ? 59.469 64.991 5.316 1.00 10.93 194 TRP A N 1
ATOM 1469 C CA . TRP A 1 214 ? 60.217 66.226 5.664 1.00 11.02 194 TRP A CA 1
ATOM 1470 C C . TRP A 1 214 ? 59.641 67.464 5.016 1.00 13.90 194 TRP A C 1
ATOM 1471 O O . TRP A 1 214 ? 59.829 68.586 5.561 1.00 11.93 194 TRP A O 1
ATOM 1482 N N . GLN A 1 215 ? 58.879 67.367 3.943 1.00 11.75 195 GLN A N 1
ATOM 1483 C CA . GLN A 1 215 ? 58.389 68.540 3.190 1.00 11.41 195 GLN A CA 1
ATOM 1484 C C . GLN A 1 215 ? 57.168 69.206 3.830 1.00 10.39 195 GLN A C 1
ATOM 1485 O O . GLN A 1 215 ? 56.699 70.230 3.342 1.00 11.39 195 GLN A O 1
ATOM 1491 N N . SER A 1 216 ? 56.669 68.612 4.919 1.00 10.97 196 SER A N 1
ATOM 1492 C CA . SER A 1 216 ? 55.477 69.102 5.575 1.00 10.56 196 SER A CA 1
ATOM 1493 C C . SER A 1 216 ? 55.635 70.504 6.150 1.00 11.99 196 SER A C 1
ATOM 1494 O O . SER A 1 216 ? 54.626 71.148 6.471 1.00 12.17 196 SER A O 1
ATOM 1497 N N . ASN A 1 217 ? 56.902 70.981 6.297 1.00 12.45 197 ASN A N 1
ATOM 1498 C CA . ASN A 1 217 ? 57.053 72.318 6.803 1.00 12.53 197 ASN A CA 1
ATOM 1499 C C . ASN A 1 217 ? 56.615 73.408 5.807 1.00 12.43 197 ASN A C 1
ATOM 1500 O O . ASN A 1 217 ? 56.517 74.576 6.242 1.00 13.60 197 ASN A O 1
ATOM 1505 N N . LYS A 1 218 ? 56.245 73.049 4.571 1.00 11.29 198 LYS A N 1
ATOM 1506 C CA . LYS A 1 218 ? 55.565 74.010 3.647 1.00 11.70 198 LYS A CA 1
ATOM 1507 C C . LYS A 1 218 ? 54.041 74.037 3.851 1.00 11.99 198 LYS A C 1
ATOM 1508 O O . LYS A 1 218 ? 53.368 74.751 3.091 1.00 13.27 198 LYS A O 1
ATOM 1514 N N . LEU A 1 219 ? 53.581 73.208 4.791 1.00 11.52 199 LEU A N 1
ATOM 1515 C CA . LEU A 1 219 ? 52.124 73.031 4.934 1.00 11.71 199 LEU A CA 1
ATOM 1516 C C . LEU A 1 219 ? 51.590 73.382 6.322 1.00 12.71 199 LEU A C 1
ATOM 1517 O O . LEU A 1 219 ? 50.377 73.276 6.560 1.00 14.45 199 LEU A O 1
ATOM 1522 N N . VAL A 1 220 ? 52.475 73.854 7.212 1.00 11.99 200 VAL A N 1
ATOM 1523 C CA . VAL A 1 220 ? 52.022 74.292 8.547 1.00 11.82 200 VAL A CA 1
ATOM 1524 C C . VAL A 1 220 ? 52.410 75.794 8.703 1.00 11.67 200 VAL A C 1
ATOM 1525 O O . VAL A 1 220 ? 53.205 76.268 7.910 1.00 11.20 200 VAL A O 1
ATOM 1529 N N . ASN A 1 221 ? 51.684 76.433 9.599 1.00 12.93 201 ASN A N 1
ATOM 1530 C CA . ASN A 1 221 ? 51.889 77.884 9.800 1.00 12.49 201 ASN A CA 1
ATOM 1531 C C . ASN A 1 221 ? 52.448 78.041 11.205 1.00 14.00 201 ASN A C 1
ATOM 1532 O O . ASN A 1 221 ? 51.948 77.477 12.186 1.00 12.76 201 ASN A O 1
ATOM 1537 N N . PRO A 1 222 ? 53.559 78.839 11.386 1.00 13.18 202 PRO A N 1
ATOM 1538 C CA . PRO A 1 222 ? 54.187 78.943 12.722 1.00 13.73 202 PRO A CA 1
ATOM 1539 C C . PRO A 1 222 ? 53.386 79.770 13.710 1.00 13.79 202 PRO A C 1
ATOM 1540 O O . PRO A 1 222 ? 53.690 79.733 14.887 1.00 14.38 202 PRO A O 1
ATOM 1544 N N . ARG A 1 223 ? 52.373 80.511 13.263 1.00 12.80 203 ARG A N 1
ATOM 1545 C CA . ARG A 1 223 ? 51.486 81.147 14.266 1.00 13.39 203 ARG A CA 1
ATOM 1546 C C . ARG A 1 223 ? 50.388 80.220 14.689 1.00 15.25 203 ARG A C 1
ATOM 1547 O O . ARG A 1 223 ? 50.165 80.038 15.911 1.00 15.67 203 ARG A O 1
ATOM 1555 N N . THR A 1 224 ? 49.631 79.674 13.715 1.00 13.06 204 THR A N 1
ATOM 1556 C CA . THR A 1 224 ? 48.378 78.880 14.074 1.00 13.77 204 THR A CA 1
ATOM 1557 C C . THR A 1 224 ? 48.583 77.420 14.354 1.00 13.93 204 THR A C 1
ATOM 1558 O O . THR A 1 224 ? 47.682 76.780 14.967 1.00 14.20 204 THR A O 1
ATOM 1562 N N . ASP A 1 225 ? 49.741 76.868 13.962 1.00 13.70 205 ASP A N 1
ATOM 1563 C CA . ASP A 1 225 ? 50.114 75.458 14.265 1.00 11.29 205 ASP A CA 1
ATOM 1564 C C . ASP A 1 225 ? 51.287 75.481 15.264 1.00 12.99 205 ASP A C 1
ATOM 1565 O O . ASP A 1 225 ? 51.929 76.558 15.502 1.00 14.90 205 ASP A O 1
ATOM 1570 N N . GLY A 1 226 ? 51.606 74.301 15.818 1.00 11.74 206 GLY A N 1
ATOM 1571 C CA . GLY A 1 226 ? 52.702 74.146 16.729 1.00 12.10 206 GLY A CA 1
ATOM 1572 C C . GLY A 1 226 ? 53.997 73.887 15.984 1.00 12.07 206 GLY A C 1
ATOM 1573 O O . GLY A 1 226 ? 54.073 74.193 14.804 1.00 13.90 206 GLY A O 1
ATOM 1574 N N . ILE A 1 227 ? 55.013 73.344 16.655 1.00 12.13 207 ILE A N 1
ATOM 1575 C CA . ILE A 1 227 ? 56.330 73.248 16.015 1.00 12.18 207 ILE A CA 1
ATOM 1576 C C . ILE A 1 227 ? 56.809 71.769 16.177 1.00 11.00 207 ILE A C 1
ATOM 1577 O O . ILE A 1 227 ? 56.931 71.213 17.315 1.00 12.96 207 ILE A O 1
ATOM 1582 N N . VAL A 1 228 ? 57.201 71.188 15.020 1.00 10.75 208 VAL A N 1
ATOM 1583 C CA . VAL A 1 228 ? 57.935 69.899 15.072 1.00 11.51 208 VAL A CA 1
ATOM 1584 C C . VAL A 1 228 ? 59.442 70.214 15.045 1.00 10.47 208 VAL A C 1
ATOM 1585 O O . VAL A 1 228 ? 59.916 71.020 14.186 1.00 11.62 208 VAL A O 1
ATOM 1589 N N . LEU A 1 229 ? 60.178 69.451 15.864 1.00 10.23 209 LEU A N 1
ATOM 1590 C CA . LEU A 1 229 ? 61.660 69.416 15.727 1.00 11.41 209 LEU A CA 1
ATOM 1591 C C . LEU A 1 229 ? 62.027 67.969 15.273 1.00 11.13 209 LEU A C 1
ATOM 1592 O O . LEU A 1 229 ? 62.025 67.075 16.119 1.00 10.76 209 LEU A O 1
ATOM 1597 N N . PRO A 1 230 ? 62.422 67.833 13.984 1.00 11.02 210 PRO A N 1
ATOM 1598 C CA . PRO A 1 230 ? 62.838 66.487 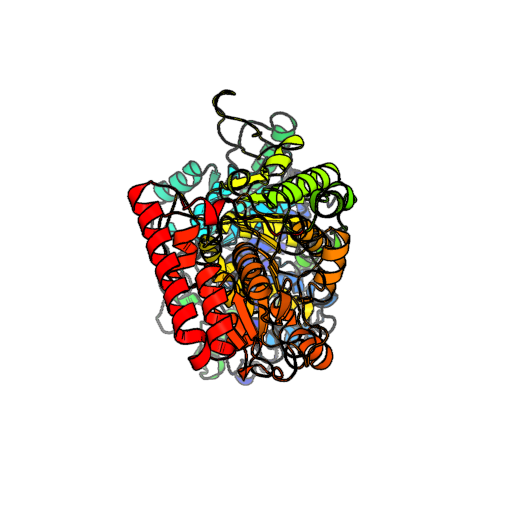13.546 1.00 11.29 210 PRO A CA 1
ATOM 1599 C C . PRO A 1 230 ? 64.196 66.246 14.170 1.00 11.98 210 PRO A C 1
ATOM 1600 O O . PRO A 1 230 ? 65.119 67.161 14.108 1.00 12.76 210 PRO A O 1
ATOM 1604 N N . ILE A 1 231 ? 64.394 65.005 14.697 1.00 11.56 211 ILE A N 1
ATOM 1605 C CA . ILE A 1 231 ? 65.673 64.614 15.282 1.00 10.64 211 ILE A CA 1
ATOM 1606 C C . ILE A 1 231 ? 66.007 63.329 14.541 1.00 13.07 211 ILE A C 1
ATOM 1607 O O . ILE A 1 231 ? 65.386 62.289 14.763 1.00 12.39 211 ILE A O 1
ATOM 1612 N N . LEU A 1 232 ? 67.029 63.388 13.699 1.00 11.07 212 LEU A N 1
ATOM 1613 C CA . LEU A 1 232 ? 67.417 62.206 12.940 1.00 9.78 212 LEU A CA 1
ATOM 1614 C C . LEU A 1 232 ? 68.334 61.405 13.866 1.00 11.60 212 LEU A C 1
ATOM 1615 O O . LEU A 1 232 ? 69.453 61.866 14.258 1.00 12.70 212 LEU A O 1
ATOM 1620 N N . HIS A 1 233 ? 67.898 60.133 14.136 1.00 10.57 213 HIS A N 1
ATOM 1621 C CA . HIS A 1 233 ? 68.619 59.305 15.080 1.00 11.61 213 HIS A CA 1
ATOM 1622 C C . HIS A 1 233 ? 69.674 58.596 14.212 1.00 11.66 213 HIS A C 1
ATOM 1623 O O . HIS A 1 233 ? 69.569 57.461 13.694 1.00 11.92 213 HIS A O 1
ATOM 1630 N N . LEU A 1 234 ? 70.797 59.342 13.973 1.00 11.14 214 LEU A N 1
ATOM 1631 C CA . LEU A 1 234 ? 71.743 58.921 12.923 1.00 11.52 214 LEU A CA 1
ATOM 1632 C C . LEU A 1 234 ? 72.779 58.056 13.609 1.00 13.12 214 LEU A C 1
ATOM 1633 O O . LEU A 1 234 ? 73.973 58.401 13.802 1.00 12.39 214 LEU A O 1
ATOM 1638 N N . ASN A 1 235 ? 72.358 56.829 13.950 1.00 11.55 215 ASN A N 1
ATOM 1639 C CA . ASN A 1 235 ? 73.267 55.900 14.653 1.00 11.10 215 ASN A CA 1
ATOM 1640 C C . ASN A 1 235 ? 74.070 55.006 13.724 1.00 12.46 215 ASN A C 1
ATOM 1641 O O . ASN A 1 235 ? 74.806 54.106 14.177 1.00 12.42 215 ASN A O 1
ATOM 1646 N N . GLY A 1 236 ? 73.946 55.274 12.435 1.00 12.26 216 GLY A N 1
ATOM 1647 C CA . GLY A 1 236 ? 74.877 54.748 11.419 1.00 10.35 216 GLY A CA 1
ATOM 1648 C C . GLY A 1 236 ? 74.360 53.525 10.683 1.00 12.32 216 GLY A C 1
ATOM 1649 O O . GLY A 1 236 ? 74.918 53.148 9.674 1.00 12.19 216 GLY A O 1
ATOM 1650 N N . TYR A 1 237 ? 73.330 52.858 11.271 1.00 11.41 217 TYR A N 1
ATOM 1651 C CA . TYR A 1 237 ? 72.984 51.509 10.825 1.00 11.75 217 TYR A CA 1
ATOM 1652 C C . TYR A 1 237 ? 71.496 51.290 10.947 1.00 11.37 217 TYR A C 1
ATOM 1653 O O . TYR A 1 237 ? 70.770 51.919 11.730 1.00 11.25 217 TYR A O 1
ATOM 1662 N N . LYS A 1 238 ? 71.092 50.297 10.175 1.00 11.40 218 LYS A N 1
ATOM 1663 C CA . LYS A 1 238 ? 69.673 49.726 10.289 1.00 9.97 218 LYS A CA 1
ATOM 1664 C C . LYS A 1 238 ? 69.925 48.264 10.770 1.00 11.73 218 LYS A C 1
ATOM 1665 O O . LYS A 1 238 ? 70.744 48.069 11.721 1.00 12.64 218 LYS A O 1
ATOM 1671 N N . ILE A 1 239 ? 69.211 47.256 10.223 1.00 12.16 219 ILE A N 1
ATOM 1672 C CA . ILE A 1 239 ? 69.365 45.916 10.831 1.00 12.03 219 ILE A CA 1
ATOM 1673 C C . ILE A 1 239 ? 70.686 45.253 10.508 1.00 12.60 219 ILE A C 1
ATOM 1674 O O . ILE A 1 239 ? 71.371 44.716 11.383 1.00 14.20 219 ILE A O 1
ATOM 1679 N N . ALA A 1 240 ? 71.100 45.317 9.234 1.00 12.37 220 ALA A N 1
ATOM 1680 C CA . ALA A 1 240 ? 72.261 44.526 8.786 1.00 13.42 220 ALA A CA 1
ATOM 1681 C C . ALA A 1 240 ? 72.997 45.343 7.710 1.00 12.52 220 ALA A C 1
ATOM 1682 O O . ALA A 1 240 ? 73.726 44.764 6.877 1.00 12.64 220 ALA A O 1
ATOM 1684 N N . ASN A 1 241 ? 72.878 46.683 7.779 1.00 12.57 221 ASN A N 1
ATOM 1685 C CA . ASN A 1 241 ? 73.544 47.536 6.759 1.00 12.11 221 ASN A CA 1
ATOM 1686 C C . ASN A 1 241 ? 73.766 48.891 7.417 1.00 12.68 221 ASN A C 1
ATOM 1687 O O . ASN A 1 241 ? 73.103 49.252 8.389 1.00 12.66 221 ASN A O 1
ATOM 1692 N N . PRO A 1 242 ? 74.764 49.643 6.915 1.00 11.07 222 PRO A N 1
ATOM 1693 C CA . PRO A 1 242 ? 74.818 51.026 7.282 1.00 12.74 222 PRO A CA 1
ATOM 1694 C C . PRO A 1 242 ? 73.587 51.710 6.633 1.00 11.67 222 PRO A C 1
ATOM 1695 O O . PRO A 1 242 ? 72.837 51.113 5.776 1.00 13.63 222 PRO A O 1
ATOM 1699 N N . THR A 1 243 ? 73.375 53.003 6.998 1.00 11.80 223 THR A N 1
ATOM 1700 C CA . THR A 1 243 ? 72.285 53.775 6.358 1.00 11.07 223 THR A CA 1
ATOM 1701 C C . THR A 1 243 ? 72.830 54.784 5.333 1.00 11.13 223 THR A C 1
ATOM 1702 O O . THR A 1 243 ? 74.000 55.274 5.435 1.00 13.62 223 THR A O 1
ATOM 1706 N N . ILE A 1 244 ? 71.947 55.102 4.407 1.00 10.96 224 ILE A N 1
ATOM 1707 C CA . ILE A 1 244 ? 72.330 56.064 3.321 1.00 9.58 224 ILE A CA 1
ATOM 1708 C C . ILE A 1 244 ? 72.715 57.363 3.973 1.00 11.84 224 ILE A C 1
ATOM 1709 O O . ILE A 1 244 ? 73.774 57.917 3.602 1.00 12.01 224 ILE A O 1
ATOM 1714 N N . LEU A 1 245 ? 71.874 57.911 4.844 1.00 11.61 225 LEU A N 1
ATOM 1715 C CA . LEU A 1 245 ? 72.212 59.254 5.367 1.00 11.45 225 LEU A CA 1
ATOM 1716 C C . LEU A 1 245 ? 73.446 59.252 6.275 1.00 11.92 225 LEU A C 1
ATOM 1717 O O . LEU A 1 245 ? 74.048 60.351 6.366 1.00 13.07 225 LEU A O 1
ATOM 1722 N N . ALA A 1 246 ? 73.890 58.150 6.882 1.00 12.74 226 ALA A N 1
ATOM 1723 C CA . ALA A 1 246 ? 74.988 58.272 7.756 1.00 10.50 226 ALA A CA 1
ATOM 1724 C C . ALA A 1 246 ? 76.294 58.215 6.950 1.00 13.82 226 ALA A C 1
ATOM 1725 O O . ALA A 1 246 ? 77.368 58.651 7.496 1.00 15.37 226 ALA A O 1
ATOM 1727 N N . ARG A 1 247 ? 76.235 57.686 5.751 1.00 12.98 227 ARG A N 1
ATOM 1728 C CA . ARG A 1 247 ? 77.505 57.471 4.983 1.00 14.75 227 ARG A CA 1
ATOM 1729 C C . ARG A 1 247 ? 77.680 58.420 3.802 1.00 14.34 227 ARG A C 1
ATOM 1730 O O . ARG A 1 247 ? 78.816 58.407 3.265 1.00 14.01 227 ARG A O 1
ATOM 1738 N N . ILE A 1 248 ? 76.710 59.293 3.513 1.00 13.47 228 ILE A N 1
ATOM 1739 C CA . ILE A 1 248 ? 76.948 60.359 2.532 1.00 12.10 228 ILE A CA 1
ATOM 1740 C C . ILE A 1 248 ? 77.843 61.414 3.269 1.00 11.48 228 ILE A C 1
ATOM 1741 O O . ILE A 1 248 ? 78.066 61.316 4.506 1.00 12.27 228 ILE A O 1
ATOM 1746 N N . SER A 1 249 ? 78.410 62.338 2.475 1.00 12.68 229 SER A N 1
ATOM 1747 C CA . SER A 1 249 ? 79.288 63.338 3.145 1.00 14.37 229 SER A CA 1
ATOM 1748 C C . SER A 1 249 ? 78.478 64.259 4.031 1.00 14.46 229 SER A C 1
ATOM 1749 O O . SER A 1 249 ? 77.261 64.481 3.818 1.00 13.48 229 SER A O 1
ATOM 1752 N N . ASP A 1 250 ? 79.125 64.799 5.057 1.00 16.03 230 ASP A N 1
ATOM 1753 C CA . ASP A 1 250 ? 78.405 65.737 5.922 1.00 17.23 230 ASP A CA 1
ATOM 1754 C C . ASP A 1 250 ? 77.899 66.967 5.185 1.00 15.26 230 ASP A C 1
ATOM 1755 O O . ASP A 1 250 ? 76.808 67.528 5.508 1.00 16.63 230 ASP A O 1
ATOM 1760 N N . GLU A 1 251 ? 78.649 67.465 4.186 1.00 13.85 231 GLU A N 1
ATOM 1761 C CA . GLU A 1 251 ? 78.209 68.563 3.385 1.00 13.74 231 GLU A CA 1
ATOM 1762 C C . GLU A 1 251 ? 76.873 68.252 2.641 1.00 16.09 231 GLU A C 1
ATOM 1763 O O . GLU A 1 251 ? 75.977 69.097 2.557 1.00 15.28 231 GLU A O 1
ATOM 1769 N N . GLU A 1 252 ? 76.806 67.051 2.108 1.00 13.81 232 GLU A N 1
ATOM 1770 C CA . GLU A 1 252 ? 75.567 66.639 1.402 1.00 12.17 232 GLU A CA 1
ATOM 1771 C C . GLU A 1 252 ? 74.438 66.596 2.442 1.00 10.44 232 GLU A C 1
ATOM 1772 O O . GLU A 1 252 ? 73.300 67.094 2.149 1.00 13.00 232 GLU A O 1
ATOM 1778 N N . LEU A 1 253 ? 74.713 65.994 3.614 1.00 11.64 233 LEU A N 1
ATOM 1779 C CA . LEU A 1 253 ? 73.612 65.796 4.615 1.00 12.00 233 LEU A CA 1
ATOM 1780 C C . LEU A 1 253 ? 73.057 67.171 5.029 1.00 12.82 233 LEU A C 1
ATOM 1781 O O . LEU A 1 253 ? 71.846 67.389 5.117 1.00 12.55 233 LEU A O 1
ATOM 1786 N N . HIS A 1 254 ? 73.942 68.176 5.246 1.00 12.04 234 HIS A N 1
ATOM 1787 C CA . HIS A 1 254 ? 73.376 69.483 5.623 1.00 12.39 234 HIS A CA 1
ATOM 1788 C C . HIS A 1 254 ? 72.732 70.194 4.443 1.00 12.31 234 HIS A C 1
ATOM 1789 O O . HIS A 1 254 ? 71.738 70.870 4.659 1.00 12.67 234 HIS A O 1
ATOM 1796 N N . ASP A 1 255 ? 73.266 70.041 3.198 1.00 11.72 235 ASP A N 1
ATOM 1797 C CA . ASP A 1 255 ? 72.592 70.663 2.062 1.00 10.28 235 ASP A CA 1
ATOM 1798 C C . ASP A 1 255 ? 71.172 70.093 1.898 1.00 11.30 235 ASP A C 1
ATOM 1799 O O . ASP A 1 255 ? 70.231 70.805 1.572 1.00 12.02 235 ASP A O 1
ATOM 1804 N N . PHE A 1 256 ? 71.083 68.799 2.145 1.00 10.27 236 PHE A N 1
ATOM 1805 C CA . PHE A 1 256 ? 69.780 68.083 1.977 1.00 10.63 236 PHE A CA 1
ATOM 1806 C C . PHE A 1 256 ? 68.724 68.737 2.925 1.00 11.68 236 PHE A C 1
ATOM 1807 O O . PHE A 1 256 ? 67.642 69.138 2.475 1.00 11.42 236 PHE A O 1
ATOM 1815 N N . PHE A 1 257 ? 69.073 68.870 4.212 1.00 11.73 237 PHE A N 1
ATOM 1816 C CA . PHE A 1 257 ? 68.132 69.463 5.156 1.00 10.48 237 PHE A CA 1
ATOM 1817 C C . PHE A 1 257 ? 67.879 70.931 4.925 1.00 12.95 237 PHE A C 1
ATOM 1818 O O . PHE A 1 257 ? 66.746 71.361 4.953 1.00 11.12 237 PHE A O 1
ATOM 1826 N N . ARG A 1 258 ? 68.947 71.685 4.579 1.00 12.91 238 ARG A N 1
ATOM 1827 C CA . ARG A 1 258 ? 68.716 73.088 4.214 1.00 12.36 238 ARG A CA 1
ATOM 1828 C C . ARG A 1 258 ? 67.794 73.218 2.993 1.00 13.44 238 ARG A C 1
ATOM 1829 O O . ARG A 1 258 ? 66.967 74.131 2.920 1.00 12.62 238 ARG A O 1
ATOM 1837 N N . GLY A 1 259 ? 67.908 72.283 2.041 1.00 11.16 239 GLY A N 1
ATOM 1838 C CA . GLY A 1 259 ? 67.079 72.312 0.792 1.00 11.40 239 GLY A CA 1
ATOM 1839 C C . GLY A 1 259 ? 65.600 71.989 1.087 1.00 11.92 239 GLY A C 1
ATOM 1840 O O . GLY A 1 259 ? 64.745 72.320 0.247 1.00 11.36 239 GLY A O 1
ATOM 1841 N N . MET A 1 260 ? 65.342 71.323 2.180 1.00 12.47 240 MET A N 1
ATOM 1842 C CA . MET A 1 260 ? 63.970 71.008 2.558 1.00 12.81 240 MET A CA 1
ATOM 1843 C C . MET A 1 260 ? 63.474 72.009 3.602 1.00 12.78 240 MET A C 1
ATOM 1844 O O . MET A 1 260 ? 62.428 71.785 4.249 1.00 12.75 240 MET A O 1
ATOM 1849 N N . GLY A 1 261 ? 64.175 73.168 3.725 1.00 11.05 241 GLY A N 1
ATOM 1850 C CA . GLY A 1 261 ? 63.608 74.241 4.535 1.00 11.62 241 GLY A CA 1
ATOM 1851 C C . GLY A 1 261 ? 63.948 74.137 6.014 1.00 12.07 241 GLY A C 1
ATOM 1852 O O . GLY A 1 261 ? 63.198 74.729 6.807 1.00 11.51 241 GLY A O 1
ATOM 1853 N N . TYR A 1 262 ? 65.009 73.446 6.405 1.00 11.16 242 TYR A N 1
ATOM 1854 C CA . TYR A 1 262 ? 65.405 73.373 7.822 1.00 12.68 242 TYR A CA 1
ATOM 1855 C C . TYR A 1 262 ? 66.702 74.140 8.024 1.00 12.51 242 TYR A C 1
ATOM 1856 O O . TYR A 1 262 ? 67.529 74.253 7.042 1.00 13.25 242 TYR A O 1
ATOM 1865 N N . HIS A 1 263 ? 66.974 74.492 9.305 1.00 13.32 243 HIS A N 1
ATOM 1866 C CA . HIS A 1 263 ? 68.359 74.917 9.703 1.00 12.56 243 HIS A CA 1
ATOM 1867 C C . HIS A 1 263 ? 68.985 73.753 10.417 1.00 12.45 243 HIS A C 1
ATOM 1868 O O . HIS A 1 263 ? 68.611 73.430 11.540 1.00 14.43 243 HIS A O 1
ATOM 1875 N N . PRO A 1 264 ? 69.887 73.014 9.776 1.00 13.34 244 PRO A N 1
ATOM 1876 C CA . PRO A 1 264 ? 70.380 71.849 10.415 1.00 12.20 244 PRO A CA 1
ATOM 1877 C C . PRO A 1 264 ? 71.366 72.110 11.483 1.00 14.23 244 PRO A C 1
ATOM 1878 O O . PRO A 1 264 ? 72.343 72.887 11.246 1.00 15.51 244 PRO A O 1
ATOM 1882 N N . TYR A 1 265 ? 71.235 71.425 12.603 1.00 11.96 245 TYR A N 1
ATOM 1883 C CA . TYR A 1 265 ? 72.233 71.416 13.663 1.00 12.00 245 TYR A CA 1
ATOM 1884 C C . TYR A 1 265 ? 72.692 69.984 13.818 1.00 13.97 245 TYR A C 1
ATOM 1885 O O . TYR A 1 265 ? 71.950 69.037 13.575 1.00 15.84 245 TYR A O 1
ATOM 1894 N N . GLU A 1 266 ? 73.958 69.801 14.129 1.00 13.57 246 GLU A N 1
ATOM 1895 C CA . GLU A 1 266 ? 74.445 68.414 14.210 1.00 12.17 246 GLU A CA 1
ATOM 1896 C C . GLU A 1 266 ? 75.218 68.236 15.523 1.00 15.06 246 GLU A C 1
ATOM 1897 O O . GLU A 1 266 ? 75.965 69.100 16.004 1.00 14.71 246 GLU A O 1
ATOM 1903 N N . PHE A 1 267 ? 74.914 67.131 16.193 1.00 11.50 247 PHE A N 1
ATOM 1904 C CA . PHE A 1 267 ? 75.607 66.742 17.406 1.00 12.55 247 PHE A CA 1
ATOM 1905 C C . PHE A 1 267 ? 76.252 65.377 17.244 1.00 14.07 247 PHE A C 1
ATOM 1906 O O . PHE A 1 267 ? 75.617 64.417 16.733 1.00 14.36 247 PHE A O 1
ATOM 1914 N N . VAL A 1 268 ? 77.520 65.269 17.649 1.00 13.73 248 VAL A N 1
ATOM 1915 C CA . VAL A 1 268 ? 78.224 63.982 17.556 1.00 13.42 248 VAL A CA 1
ATOM 1916 C C . VAL A 1 268 ? 78.796 63.634 18.912 1.00 14.55 248 VAL A C 1
ATOM 1917 O O . VAL A 1 268 ? 79.466 64.522 19.570 1.00 14.09 248 VAL A O 1
ATOM 1921 N N . ALA A 1 269 ? 78.538 62.385 19.385 1.00 13.30 249 ALA A N 1
ATOM 1922 C CA . ALA A 1 269 ? 79.046 61.992 20.699 1.00 11.73 249 ALA A CA 1
ATOM 1923 C C . ALA A 1 269 ? 79.149 60.504 20.764 1.00 12.43 249 ALA A C 1
ATOM 1924 O O . ALA A 1 269 ? 78.423 59.778 20.042 1.00 13.80 249 ALA A O 1
ATOM 1926 N N . GLY A 1 270 ? 80.035 60.060 21.616 1.00 12.20 250 GLY A N 1
ATOM 1927 C CA . GLY A 1 270 ? 80.134 58.597 21.993 1.00 12.83 250 GLY A CA 1
ATOM 1928 C C . GLY A 1 270 ? 81.137 57.861 21.124 1.00 15.14 250 GLY A C 1
ATOM 1929 O O . GLY A 1 270 ? 81.397 56.692 21.364 1.00 15.61 250 GLY A O 1
ATOM 1930 N N . PHE A 1 271 ? 81.858 58.588 20.264 1.00 13.09 251 PHE A N 1
ATOM 1931 C CA . PHE A 1 271 ? 82.817 57.864 19.380 1.00 14.84 251 PHE A CA 1
ATOM 1932 C C . PHE A 1 271 ? 84.251 58.030 19.923 1.00 19.33 251 PHE A C 1
ATOM 1933 O O . PHE A 1 271 ? 85.244 57.628 19.247 1.00 23.75 251 PHE A O 1
ATOM 1941 N N . ASP A 1 272 ? 84.392 58.682 21.044 1.00 16.49 252 ASP A N 1
ATOM 1942 C CA . ASP A 1 272 ? 85.748 58.870 21.602 1.00 16.88 252 ASP A CA 1
ATOM 1943 C C . ASP A 1 272 ? 85.632 58.726 23.105 1.00 17.06 252 ASP A C 1
ATOM 1944 O O . ASP A 1 272 ? 84.689 58.103 23.611 1.00 17.39 252 ASP A O 1
ATOM 1949 N N . ASN A 1 273 ? 86.641 59.245 23.860 1.00 17.36 253 ASN A N 1
ATOM 1950 C CA . ASN A 1 273 ? 86.624 58.921 25.266 1.00 18.35 253 ASN A CA 1
ATOM 1951 C C . ASN A 1 273 ? 86.019 60.122 26.079 1.00 16.75 253 ASN A C 1
ATOM 1952 O O . ASN A 1 273 ? 86.223 60.182 27.317 1.00 18.14 253 ASN A O 1
ATOM 1957 N N . GLU A 1 274 ? 85.282 61.015 25.434 1.00 15.19 254 GLU A N 1
ATOM 1958 C CA . GLU A 1 274 ? 84.623 62.090 26.168 1.00 14.74 254 GLU A CA 1
ATOM 1959 C C . GLU A 1 274 ? 83.742 61.548 27.292 1.00 14.61 254 GLU A C 1
ATOM 1960 O O . GLU A 1 274 ? 83.020 60.546 27.100 1.00 16.75 254 GLU A O 1
ATOM 1966 N N . ASP A 1 275 ? 83.879 62.152 28.482 1.00 14.81 255 ASP A N 1
ATOM 1967 C CA . ASP A 1 275 ? 83.070 61.603 29.624 1.00 15.83 255 ASP A CA 1
ATOM 1968 C C . ASP A 1 275 ? 81.597 61.977 29.469 1.00 15.65 255 ASP A C 1
ATOM 1969 O O . ASP A 1 275 ? 81.254 62.956 28.799 1.00 14.38 255 ASP A O 1
ATOM 1974 N N . HIS A 1 276 ? 80.725 61.133 30.017 1.00 15.95 256 HIS A N 1
ATOM 1975 C CA . HIS A 1 276 ? 79.285 61.370 29.741 1.00 14.92 256 HIS A CA 1
ATOM 1976 C C . HIS A 1 276 ? 78.754 62.654 30.309 1.00 14.37 256 HIS A C 1
ATOM 1977 O O . HIS A 1 276 ? 77.882 63.294 29.677 1.00 13.49 256 HIS A O 1
ATOM 1984 N N . MET A 1 277 ? 79.255 63.089 31.474 1.00 15.98 257 MET A N 1
ATOM 1985 C CA . MET A 1 277 ? 78.774 64.452 31.988 1.00 15.71 257 MET A CA 1
ATOM 1986 C C . MET A 1 277 ? 79.069 65.539 31.021 1.00 14.10 257 MET A C 1
ATOM 1987 O O . MET A 1 277 ? 78.199 66.411 30.756 1.00 14.99 257 MET A O 1
ATOM 1992 N N . SER A 1 278 ? 80.308 65.538 30.422 1.00 14.90 258 SER A N 1
ATOM 1993 C CA . SER A 1 278 ? 80.657 66.539 29.377 1.00 15.06 258 SER A CA 1
ATOM 1994 C C . SER A 1 278 ? 79.731 66.442 28.166 1.00 14.30 258 SER A C 1
ATOM 1995 O O . SER A 1 278 ? 79.273 67.477 27.654 1.00 16.20 258 SER A O 1
ATOM 1998 N N . ILE A 1 279 ? 79.398 65.221 27.814 1.00 12.28 259 ILE A N 1
ATOM 1999 C CA . ILE A 1 279 ? 78.477 65.052 26.676 1.00 12.17 259 ILE A CA 1
ATOM 2000 C C . ILE A 1 279 ? 77.132 65.685 27.007 1.00 13.16 259 ILE A C 1
ATOM 2001 O O . ILE A 1 279 ? 76.565 66.381 26.162 1.00 13.39 259 ILE A O 1
ATOM 2006 N N . HIS A 1 280 ? 76.573 65.373 28.176 1.00 14.45 260 HIS A N 1
ATOM 2007 C CA . HIS A 1 280 ? 75.269 65.999 28.589 1.00 14.11 260 HIS A CA 1
ATOM 2008 C C . HIS A 1 280 ? 75.338 67.529 28.611 1.00 12.53 260 HIS A C 1
ATOM 2009 O O . HIS A 1 280 ? 74.427 68.190 28.161 1.00 13.25 260 HIS A O 1
ATOM 2016 N N . ARG A 1 281 ? 76.468 68.113 29.082 1.00 13.67 261 ARG A N 1
ATOM 2017 C CA . ARG A 1 281 ? 76.443 69.589 29.115 1.00 13.61 261 ARG A CA 1
ATOM 2018 C C . ARG A 1 281 ? 76.527 70.147 27.711 1.00 13.65 261 ARG A C 1
ATOM 2019 O O . ARG A 1 281 ? 75.884 71.182 27.443 1.00 14.28 261 ARG A O 1
ATOM 2027 N N . ARG A 1 282 ? 77.320 69.493 26.810 1.00 13.34 262 ARG A N 1
ATOM 2028 C CA . ARG A 1 282 ? 77.361 70.001 25.411 1.00 15.01 262 ARG A CA 1
ATOM 2029 C C . ARG A 1 282 ? 76.009 69.826 24.731 1.00 14.14 262 ARG A C 1
ATOM 2030 O O . ARG A 1 282 ? 75.563 70.722 24.017 1.00 13.75 262 ARG A O 1
ATOM 2038 N N . PHE A 1 283 ? 75.331 68.673 25.034 1.00 13.03 263 PHE A N 1
ATOM 2039 C CA . PHE A 1 283 ? 74.008 68.520 24.340 1.00 13.32 263 PHE A CA 1
ATOM 2040 C C . PHE A 1 283 ? 72.997 69.477 24.874 1.00 13.45 263 PHE A C 1
ATOM 2041 O O . PHE A 1 283 ? 72.199 70.040 24.123 1.00 14.28 263 PHE A O 1
ATOM 2049 N N . ALA A 1 284 ? 72.965 69.687 26.179 1.00 14.60 264 ALA A N 1
ATOM 2050 C CA . ALA A 1 284 ? 71.997 70.622 26.813 1.00 13.47 264 ALA A CA 1
ATOM 2051 C C . ALA A 1 284 ? 72.205 72.028 26.246 1.00 13.46 264 ALA A C 1
ATOM 2052 O O . ALA A 1 284 ? 71.236 72.685 25.917 1.00 13.64 264 ALA A O 1
ATOM 2054 N N . GLU A 1 285 ? 73.463 72.433 26.110 1.00 12.33 265 GLU A N 1
ATOM 2055 C CA . GLU A 1 285 ? 73.738 73.760 25.518 1.00 12.71 265 GLU A CA 1
ATOM 2056 C C . GLU A 1 285 ? 73.196 73.843 24.085 1.00 13.64 265 GLU A C 1
ATOM 2057 O O . GLU A 1 285 ? 72.559 74.858 23.717 1.00 14.84 265 GLU A O 1
ATOM 2063 N N . LEU A 1 286 ? 73.476 72.814 23.238 1.00 11.86 266 LEU A N 1
ATOM 2064 C CA . LEU A 1 286 ? 72.956 72.793 21.866 1.00 13.56 266 LEU A CA 1
ATOM 2065 C C . LEU A 1 286 ? 71.417 72.794 21.849 1.00 11.57 266 LEU A C 1
ATOM 2066 O O . LEU A 1 286 ? 70.806 73.499 21.016 1.00 11.94 266 LEU A O 1
ATOM 2071 N N . PHE A 1 287 ? 70.793 72.005 22.726 1.00 12.92 267 PHE A N 1
ATOM 2072 C CA . PHE A 1 287 ? 69.312 71.881 22.669 1.00 13.45 267 PHE A CA 1
ATOM 2073 C C . PHE A 1 287 ? 68.678 73.210 23.099 1.00 14.00 267 PHE A C 1
ATOM 2074 O O . PHE A 1 287 ? 67.630 73.610 22.587 1.00 13.50 267 PHE A O 1
ATOM 2082 N N . GLU A 1 288 ? 69.324 73.935 24.042 1.00 12.98 268 GLU A N 1
ATOM 2083 C CA . GLU A 1 288 ? 68.858 75.260 24.439 1.00 12.73 268 GLU A CA 1
ATOM 2084 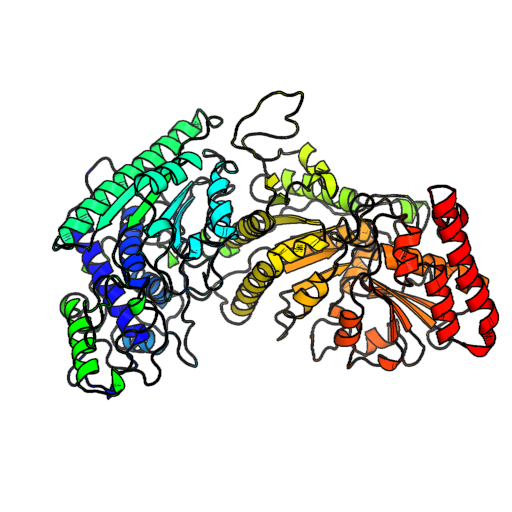C C . GLU A 1 288 ? 69.001 76.214 23.218 1.00 11.92 268 GLU A C 1
ATOM 2085 O O . GLU A 1 288 ? 68.140 77.065 22.989 1.00 12.10 268 GLU A O 1
ATOM 2091 N N . THR A 1 289 ? 70.127 76.169 22.460 1.00 11.88 269 THR A N 1
ATOM 2092 C CA . THR A 1 289 ? 70.264 77.043 21.251 1.00 11.54 269 THR A CA 1
ATOM 2093 C C . THR A 1 289 ? 69.140 76.747 20.247 1.00 11.33 269 THR A C 1
ATOM 2094 O O . THR A 1 289 ? 68.490 77.624 19.671 1.00 14.84 269 THR A O 1
ATOM 2098 N N . ILE A 1 290 ? 68.894 75.459 20.081 1.00 12.75 270 ILE A N 1
ATOM 2099 C CA . ILE A 1 290 ? 67.796 75.064 19.143 1.00 11.90 270 ILE A CA 1
ATOM 2100 C C . ILE A 1 290 ? 66.454 75.548 19.657 1.00 11.20 270 ILE A C 1
ATOM 2101 O O . ILE A 1 290 ? 65.666 76.120 18.871 1.00 12.59 270 ILE A O 1
ATOM 2106 N N . PHE A 1 291 ? 66.161 75.311 20.930 1.00 11.81 271 PHE A N 1
ATOM 2107 C CA . PHE A 1 291 ? 64.868 75.748 21.479 1.00 12.95 271 PHE A CA 1
ATOM 2108 C C . PHE A 1 291 ? 64.736 77.259 21.436 1.00 14.37 271 PHE A C 1
ATOM 2109 O O . PHE A 1 291 ? 63.664 77.808 21.168 1.00 14.36 271 PHE A O 1
ATOM 2117 N N . ASP A 1 292 ? 65.845 77.982 21.664 1.00 13.41 272 ASP A N 1
ATOM 2118 C CA . ASP A 1 292 ? 65.735 79.471 21.570 1.00 12.77 272 ASP A CA 1
ATOM 2119 C C . ASP A 1 292 ? 65.388 79.891 20.177 1.00 13.96 272 ASP A C 1
ATOM 2120 O O . ASP A 1 292 ? 64.596 80.805 20.015 1.00 13.86 272 ASP A O 1
ATOM 2125 N N . GLU A 1 293 ? 65.883 79.167 19.137 1.00 13.01 273 GLU A N 1
ATOM 2126 C CA . GLU A 1 293 ? 65.589 79.523 17.758 1.00 13.92 273 GLU A CA 1
ATOM 2127 C C . GLU A 1 293 ? 64.107 79.261 17.514 1.00 12.80 273 GLU A C 1
ATOM 2128 O O . GLU A 1 293 ? 63.439 80.061 16.847 1.00 13.02 273 GLU A O 1
ATOM 2134 N N . ILE A 1 294 ? 63.576 78.098 18.029 1.00 12.68 274 ILE A N 1
ATOM 2135 C CA . ILE A 1 294 ? 62.147 77.798 17.922 1.00 12.06 274 ILE A CA 1
ATOM 2136 C C . ILE A 1 294 ? 61.311 78.895 18.658 1.00 13.60 274 ILE A C 1
ATOM 2137 O O . ILE A 1 294 ? 60.333 79.368 18.104 1.00 13.79 274 ILE A O 1
ATOM 2142 N N . CYS A 1 295 ? 61.753 79.349 19.834 1.00 13.22 275 CYS A N 1
ATOM 2143 C CA . CYS A 1 295 ? 60.994 80.459 20.479 1.00 13.25 275 CYS A CA 1
ATOM 2144 C C . CYS A 1 295 ? 61.071 81.712 19.701 1.00 13.71 275 CYS A C 1
ATOM 2145 O O . CYS A 1 295 ? 60.070 82.430 19.694 1.00 13.75 275 CYS A O 1
ATOM 2148 N N . ASP A 1 296 ? 62.236 82.000 19.076 1.00 14.06 276 ASP A N 1
ATOM 2149 C CA . ASP A 1 296 ? 62.308 83.223 18.187 1.00 14.94 276 ASP A CA 1
ATOM 2150 C C . ASP A 1 296 ? 61.360 83.139 17.023 1.00 14.86 276 ASP A C 1
ATOM 2151 O O . ASP A 1 296 ? 60.677 84.116 16.625 1.00 14.48 276 ASP A O 1
ATOM 21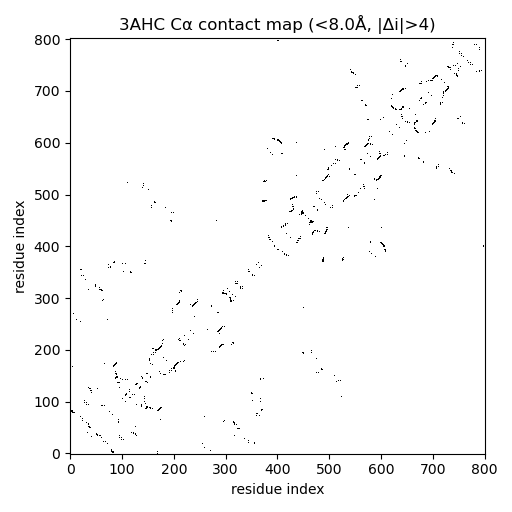56 N N . ILE A 1 297 ? 61.253 81.911 16.415 1.00 13.11 277 ILE A N 1
ATOM 2157 C CA . ILE A 1 297 ? 60.333 81.747 15.304 1.00 13.30 277 ILE A CA 1
ATOM 2158 C C . ILE A 1 297 ? 58.875 81.958 15.772 1.00 11.57 277 ILE A C 1
ATOM 2159 O O . ILE A 1 297 ? 58.106 82.589 15.065 1.00 14.41 277 ILE A O 1
ATOM 2164 N N . LYS A 1 298 ? 58.551 81.361 16.937 1.00 12.98 278 LYS A N 1
ATOM 2165 C CA . LYS A 1 298 ? 57.183 81.502 17.455 1.00 11.90 278 LYS A CA 1
ATOM 2166 C C . LYS A 1 298 ? 56.860 82.961 17.788 1.00 14.11 278 LYS A C 1
ATOM 2167 O O . LYS A 1 298 ? 55.731 83.404 17.434 1.00 14.49 278 LYS A O 1
ATOM 2173 N N . ALA A 1 299 ? 57.810 83.678 18.412 1.00 13.81 279 ALA A N 1
ATOM 2174 C CA . ALA A 1 299 ? 57.525 85.089 18.654 1.00 15.65 279 ALA A CA 1
ATOM 2175 C C . ALA A 1 299 ? 57.371 85.866 17.351 1.00 14.29 279 ALA A C 1
ATOM 2176 O O . ALA A 1 299 ? 56.425 86.680 17.186 1.00 15.66 279 ALA A O 1
ATOM 2178 N N . ALA A 1 300 ? 58.284 85.663 16.384 1.00 13.01 280 ALA A N 1
ATOM 2179 C CA . ALA A 1 300 ? 58.245 86.466 15.147 1.00 14.60 280 ALA A CA 1
ATOM 2180 C C . ALA A 1 300 ? 56.921 86.183 14.410 1.00 13.23 280 ALA A C 1
ATOM 2181 O O . ALA A 1 300 ? 56.410 87.047 13.739 1.00 14.47 280 ALA A O 1
ATOM 2183 N N . ALA A 1 301 ? 56.426 84.913 14.524 1.00 13.59 281 ALA A N 1
ATOM 2184 C CA . ALA A 1 301 ? 55.199 84.559 13.770 1.00 12.92 281 ALA A CA 1
ATOM 2185 C C . ALA A 1 301 ? 53.957 85.269 14.302 1.00 14.00 281 ALA A C 1
ATOM 2186 O O . ALA A 1 301 ? 52.953 85.288 13.618 1.00 13.88 281 ALA A O 1
ATOM 2188 N N . GLN A 1 302 ? 54.045 85.859 15.496 1.00 15.00 282 GLN A N 1
ATOM 2189 C CA . GLN A 1 302 ? 52.918 86.677 15.982 1.00 16.99 282 GLN A CA 1
ATOM 2190 C C . GLN A 1 302 ? 52.698 87.927 15.165 1.00 16.97 282 GLN A C 1
ATOM 2191 O O . GLN A 1 302 ? 51.571 88.432 15.069 1.00 17.63 282 GLN A O 1
ATOM 2197 N N . THR A 1 303 ? 53.755 88.349 14.510 1.00 14.18 283 THR A N 1
ATOM 2198 C CA . THR A 1 303 ? 53.773 89.554 13.680 1.00 14.39 283 THR A CA 1
ATOM 2199 C C . THR A 1 303 ? 53.855 89.259 12.207 1.00 14.65 283 THR A C 1
ATOM 2200 O O . THR A 1 303 ? 53.090 89.913 11.406 1.00 15.74 283 THR A O 1
ATOM 2204 N N . ASP A 1 304 ? 54.725 88.321 11.829 1.00 14.01 284 ASP A N 1
ATOM 2205 C CA . ASP A 1 304 ? 54.823 87.966 10.405 1.00 13.28 284 ASP A CA 1
ATOM 2206 C C . ASP A 1 304 ? 54.490 86.458 10.338 1.00 13.57 284 ASP A C 1
ATOM 2207 O O . ASP A 1 304 ? 55.362 85.617 10.682 1.00 13.33 284 ASP A O 1
ATOM 2212 N N . ASP A 1 305 ? 53.258 86.153 9.909 1.00 12.91 285 ASP A N 1
ATOM 2213 C CA . ASP A 1 305 ? 52.884 84.752 9.856 1.00 12.78 285 ASP A CA 1
ATOM 2214 C C . ASP A 1 305 ? 52.912 84.312 8.422 1.00 15.99 285 ASP A C 1
ATOM 2215 O O . ASP A 1 305 ? 52.513 83.172 8.117 1.00 14.62 285 ASP A O 1
ATOM 2220 N N . MET A 1 306 ? 53.521 85.115 7.536 1.00 14.95 286 MET A N 1
ATOM 2221 C CA . MET A 1 306 ? 53.536 84.753 6.067 1.00 15.01 286 MET A CA 1
ATOM 2222 C C . MET A 1 306 ? 54.956 84.353 5.597 1.00 17.53 286 MET A C 1
ATOM 2223 O O . MET A 1 306 ? 55.105 83.452 4.717 1.00 20.51 286 MET A O 1
ATOM 2228 N N . THR A 1 307 ? 56.014 84.823 6.256 1.00 16.31 287 THR A N 1
ATOM 2229 C CA . THR A 1 307 ? 57.369 84.358 5.867 1.00 18.47 287 THR A CA 1
ATOM 2230 C C . THR A 1 307 ? 57.646 82.972 6.457 1.00 18.06 287 THR A C 1
ATOM 2231 O O . THR A 1 307 ? 57.536 82.751 7.649 1.00 18.31 287 THR A O 1
ATOM 2235 N N . ARG A 1 308 ? 57.922 81.953 5.599 1.00 18.00 288 ARG A N 1
ATOM 2236 C CA . ARG A 1 308 ? 58.181 80.640 6.179 1.00 14.61 288 ARG A CA 1
ATOM 2237 C C . ARG A 1 308 ? 59.600 80.646 6.767 1.00 16.47 288 ARG A C 1
ATOM 2238 O O . ARG A 1 308 ? 60.569 81.011 6.059 1.00 17.90 288 ARG A O 1
ATOM 2246 N N . PRO A 1 309 ? 59.742 80.232 8.033 1.00 16.10 289 PRO A N 1
ATOM 2247 C CA . PRO A 1 309 ? 61.099 80.173 8.613 1.00 17.40 289 PRO A CA 1
ATOM 2248 C C . PRO A 1 309 ? 61.813 78.903 8.251 1.00 16.65 289 PRO A C 1
ATOM 2249 O O . PRO A 1 309 ? 61.145 77.918 7.899 1.00 15.79 289 PRO A O 1
ATOM 2253 N N . PHE A 1 310 ? 63.152 78.912 8.392 1.00 14.07 290 PHE A N 1
ATOM 2254 C CA . PHE A 1 310 ? 63.914 77.663 8.367 1.00 13.83 290 PHE A CA 1
ATOM 2255 C C . PHE A 1 310 ? 63.879 77.049 9.739 1.00 13.66 290 PHE A C 1
ATOM 2256 O O . PHE A 1 310 ? 64.579 77.448 10.695 1.00 16.64 290 PHE A O 1
ATOM 2264 N N . TYR A 1 311 ? 62.987 76.087 9.917 1.00 12.49 291 TYR A N 1
ATOM 2265 C CA . TYR A 1 311 ? 62.885 75.464 11.209 1.00 12.93 291 TYR A CA 1
ATOM 2266 C C . TYR A 1 311 ? 64.105 74.623 11.559 1.00 10.99 291 TYR A C 1
ATOM 2267 O O . TYR A 1 311 ? 64.642 73.947 10.718 1.00 12.19 291 TYR A O 1
ATOM 2276 N N . PRO A 1 312 ? 64.565 74.629 12.817 1.00 11.24 292 PRO A N 1
ATOM 2277 C CA . PRO A 1 312 ? 65.688 73.769 13.199 1.00 12.04 292 PRO A CA 1
ATOM 2278 C C . PRO A 1 312 ? 65.344 72.284 12.918 1.00 11.92 292 PRO A C 1
ATOM 2279 O O . PRO A 1 312 ? 64.180 71.837 13.098 1.00 12.67 292 PRO A O 1
ATOM 2283 N N . MET A 1 313 ? 66.412 71.545 12.596 1.00 11.69 293 MET A N 1
ATOM 2284 C CA . MET A 1 313 ? 66.292 70.114 12.783 1.00 11.38 293 MET A CA 1
ATOM 2285 C C . MET A 1 313 ? 67.650 69.666 13.323 1.00 11.84 293 MET A C 1
ATOM 2286 O O . MET A 1 313 ? 68.601 70.437 13.291 1.00 11.78 293 MET A O 1
ATOM 2291 N N . LEU A 1 314 ? 67.656 68.497 13.981 1.00 11.00 294 LEU A N 1
ATOM 2292 C CA . LEU A 1 314 ? 68.844 68.042 14.671 1.00 11.98 294 LEU A CA 1
ATOM 2293 C C . LEU A 1 314 ? 69.331 66.718 14.058 1.00 14.55 294 LEU A C 1
ATOM 2294 O O . LEU A 1 314 ? 68.536 65.731 13.972 1.00 14.39 294 LEU A O 1
ATOM 2299 N N . ILE A 1 315 ? 70.621 66.690 13.600 1.00 11.46 295 ILE A N 1
ATOM 2300 C CA . ILE A 1 315 ? 71.276 65.422 13.205 1.00 11.09 295 ILE A CA 1
ATOM 2301 C C . ILE A 1 315 ? 71.962 64.933 14.477 1.00 12.31 295 ILE A C 1
ATOM 2302 O O . ILE A 1 315 ? 72.881 65.561 15.033 1.00 12.95 295 ILE A O 1
ATOM 2307 N N . PHE A 1 316 ? 71.536 63.770 14.982 1.00 12.03 296 PHE A N 1
ATOM 2308 C CA . PHE A 1 316 ? 72.062 63.268 16.256 1.00 11.49 296 PHE A CA 1
ATOM 2309 C C . PHE A 1 316 ? 72.856 62.040 15.921 1.00 12.60 296 PHE A C 1
ATOM 2310 O O . PHE A 1 316 ? 72.332 60.967 15.618 1.00 12.56 296 PHE A O 1
ATOM 2318 N N . ARG A 1 317 ? 74.199 62.177 15.947 1.00 11.06 297 ARG A N 1
ATOM 2319 C CA . ARG A 1 317 ? 75.063 61.083 15.425 1.00 10.98 297 ARG A CA 1
ATOM 2320 C C . ARG A 1 317 ? 75.791 60.463 16.613 1.00 13.44 297 ARG A C 1
ATOM 2321 O O . ARG A 1 317 ? 76.653 61.092 17.265 1.00 13.70 297 ARG A O 1
ATOM 2329 N N . THR A 1 318 ? 75.379 59.274 16.991 1.00 11.80 298 THR A N 1
ATOM 2330 C CA . THR A 1 318 ? 75.902 58.567 18.187 1.00 11.47 298 THR A CA 1
ATOM 2331 C C . THR A 1 318 ? 76.032 57.064 17.794 1.00 12.17 298 THR A C 1
ATOM 2332 O O . THR A 1 318 ? 75.499 56.625 16.782 1.00 12.41 298 THR A O 1
ATOM 2336 N N . PRO A 1 319 ? 76.771 56.259 18.567 1.00 12.36 299 PRO A N 1
ATOM 2337 C CA . PRO A 1 319 ? 77.057 54.894 18.066 1.00 13.30 299 PRO A CA 1
ATOM 2338 C C . PRO A 1 319 ? 75.815 53.986 18.353 1.00 11.41 299 PRO A C 1
ATOM 2339 O O . PRO A 1 319 ? 75.206 54.047 19.475 1.00 13.99 299 PRO A O 1
ATOM 2343 N N . LYS A 1 320 ? 75.434 53.219 17.366 1.00 12.49 300 LYS A N 1
ATOM 2344 C CA . LYS A 1 320 ? 74.301 52.288 17.650 1.00 12.99 300 LYS A CA 1
ATOM 2345 C C . LYS A 1 320 ? 74.607 51.360 18.808 1.00 12.73 300 LYS A C 1
ATOM 2346 O O . LYS A 1 320 ? 75.738 50.838 18.946 1.00 14.12 300 LYS A O 1
ATOM 2352 N N . GLY A 1 321 ? 73.606 51.186 19.682 1.00 11.50 301 GLY A N 1
ATOM 2353 C CA . GLY A 1 321 ? 73.918 50.379 20.879 1.00 12.16 301 GLY A CA 1
ATOM 2354 C C . GLY A 1 321 ? 74.738 51.029 21.980 1.00 13.96 301 GLY A C 1
ATOM 2355 O O . GLY A 1 321 ? 75.144 50.365 22.915 1.00 13.87 301 GLY A O 1
ATOM 2356 N N . TRP A 1 322 ? 75.041 52.331 21.799 1.00 12.72 302 TRP A N 1
ATOM 2357 C CA . TRP A 1 322 ? 75.867 53.148 22.747 1.00 13.60 302 TRP A CA 1
ATOM 2358 C C . TRP A 1 322 ? 75.773 52.670 24.193 1.00 13.63 302 TRP A C 1
ATOM 2359 O O . TRP A 1 322 ? 74.686 52.619 24.771 1.00 13.19 302 TRP A O 1
ATOM 2370 N N . THR A 1 323 ? 76.952 52.339 24.722 1.00 13.01 303 THR A N 1
ATOM 2371 C CA . THR A 1 323 ? 77.209 51.921 26.125 1.00 14.09 303 THR A CA 1
ATOM 2372 C C . THR A 1 323 ? 77.202 50.428 26.298 1.00 14.90 303 THR A C 1
ATOM 2373 O O . THR A 1 323 ? 77.533 49.960 27.394 1.00 16.43 303 THR A O 1
ATOM 2377 N N . CYS A 1 324 ? 76.813 49.667 25.281 1.00 14.13 304 CYS A N 1
ATOM 2378 C CA . CYS A 1 324 ? 76.928 48.174 25.385 1.00 14.51 304 CYS A CA 1
ATOM 2379 C C . CYS A 1 324 ? 78.393 47.774 25.165 1.00 15.84 304 CYS A C 1
ATOM 2380 O O . CYS A 1 324 ? 79.246 48.611 24.868 1.00 15.42 304 CYS A O 1
ATOM 2383 N N . PRO A 1 325 ? 78.708 46.493 25.333 1.00 14.79 305 PRO A N 1
ATOM 2384 C CA . PRO A 1 325 ? 80.121 46.031 25.161 1.00 18.66 305 PRO A CA 1
ATOM 2385 C C . PRO A 1 325 ? 80.632 46.359 23.751 1.00 17.87 305 PRO A C 1
ATOM 2386 O O . PRO A 1 325 ? 79.896 46.226 22.743 1.00 17.15 305 PRO A O 1
ATOM 2390 N N . LYS A 1 326 ? 81.859 46.885 23.687 1.00 18.65 306 LYS A N 1
ATOM 2391 C CA . LYS A 1 326 ? 82.366 47.250 22.348 1.00 19.07 306 LYS A CA 1
ATOM 2392 C C . LYS A 1 326 ? 82.531 46.044 21.393 1.00 18.47 306 LYS A C 1
ATOM 2393 O O . LYS A 1 326 ? 82.269 46.175 20.196 1.00 17.18 306 LYS A O 1
ATOM 2399 N N . PHE A 1 327 ? 83.047 44.892 21.946 1.00 17.35 307 PHE A N 1
ATOM 2400 C CA . PHE A 1 327 ? 83.170 43.670 21.158 1.00 18.23 307 PHE A CA 1
ATOM 2401 C C . PHE A 1 327 ? 82.539 42.529 21.936 1.00 17.24 307 PHE A C 1
ATOM 2402 O O . PHE A 1 327 ? 82.696 42.521 23.175 1.00 19.00 307 PHE A O 1
ATOM 2410 N N . ILE A 1 328 ? 81.910 41.628 21.207 1.00 18.29 308 ILE A N 1
ATOM 2411 C CA . ILE A 1 328 ? 81.341 40.399 21.841 1.00 20.32 308 ILE A CA 1
ATOM 2412 C C . ILE A 1 328 ? 81.771 39.309 20.936 1.00 21.19 308 ILE A C 1
ATOM 2413 O O . ILE A 1 328 ? 81.432 39.310 19.720 1.00 20.99 308 ILE A O 1
ATOM 2418 N N . ASP A 1 329 ? 82.512 38.347 21.521 1.00 22.68 309 ASP A N 1
ATOM 2419 C CA . ASP A 1 329 ? 83.077 37.252 20.714 1.00 23.99 309 ASP A CA 1
ATOM 2420 C C . ASP A 1 329 ? 83.851 37.747 19.493 1.00 22.16 309 ASP A C 1
ATOM 2421 O O . ASP A 1 329 ? 83.716 37.138 18.399 1.00 24.76 309 ASP A O 1
ATOM 2426 N N . GLY A 1 330 ? 84.628 38.809 19.697 1.00 22.85 310 GLY A N 1
ATOM 2427 C CA . GLY A 1 330 ? 85.533 39.252 18.651 1.00 22.71 310 GLY A CA 1
ATOM 2428 C C . GLY A 1 330 ? 84.812 40.090 17.617 1.00 22.89 310 GLY A C 1
ATOM 2429 O O . GLY A 1 330 ? 85.439 40.518 16.680 1.00 22.84 310 GLY A O 1
ATOM 2430 N N . LYS A 1 331 ? 83.508 40.303 17.800 1.00 18.94 311 LYS A N 1
ATOM 2431 C CA . LYS A 1 331 ? 82.773 41.128 16.771 1.00 18.74 311 LYS A CA 1
ATOM 2432 C C . LYS A 1 331 ? 82.384 42.496 17.346 1.00 17.74 311 LYS A C 1
ATOM 2433 O O . LYS A 1 331 ? 81.868 42.592 18.433 1.00 17.22 311 LYS A O 1
ATOM 2439 N N . LYS A 1 332 ? 82.600 43.537 16.537 1.00 16.66 312 LYS A N 1
ATOM 2440 C CA . LYS A 1 332 ? 82.275 44.906 16.978 1.00 15.19 312 LYS A CA 1
ATOM 2441 C C . LYS A 1 332 ? 80.758 45.017 17.146 1.00 13.46 312 LYS A C 1
ATOM 2442 O O . LYS A 1 332 ? 79.994 44.681 16.215 1.00 14.97 312 LYS A O 1
ATOM 2448 N N . THR A 1 333 ? 80.315 45.398 18.344 1.00 15.06 313 THR A N 1
ATOM 2449 C CA . THR A 1 333 ? 78.862 45.428 18.632 1.00 13.93 313 THR A CA 1
ATOM 2450 C C . THR A 1 333 ? 78.404 46.887 18.911 1.00 13.94 313 THR A C 1
ATOM 2451 O O . THR A 1 333 ? 77.646 47.382 18.095 1.00 15.04 313 THR A O 1
ATOM 2455 N N . GLU A 1 334 ? 78.969 47.563 19.918 1.00 13.06 314 GLU A N 1
ATOM 2456 C CA . GLU A 1 334 ? 78.658 49.012 19.967 1.00 13.11 314 GLU A CA 1
ATOM 2457 C C . GLU A 1 334 ? 79.126 49.659 18.649 1.00 14.08 314 GLU A C 1
ATOM 2458 O O . GLU A 1 334 ? 80.216 49.317 18.161 1.00 14.77 314 GLU A O 1
ATOM 2464 N N . GLY A 1 335 ? 78.340 50.588 18.070 1.00 12.92 315 GLY A N 1
ATOM 2465 C CA . GLY A 1 335 ? 78.781 51.219 16.796 1.00 12.31 315 GLY A CA 1
ATOM 2466 C C . GLY A 1 335 ? 78.655 50.271 15.594 1.00 14.25 315 GLY A C 1
ATOM 2467 O O . GLY A 1 335 ? 79.361 50.392 14.607 1.00 15.06 315 GLY A O 1
ATOM 2468 N N . SER A 1 336 ? 77.693 49.316 15.633 1.00 13.09 316 SER A N 1
ATOM 2469 C CA . SER A 1 336 ? 77.492 48.404 14.546 1.00 12.87 316 SER A CA 1
ATOM 2470 C C . SER A 1 336 ? 75.971 48.036 14.441 1.00 13.19 316 SER A C 1
ATOM 2471 O O . SER A 1 336 ? 75.196 48.148 15.443 1.00 13.92 316 SER A O 1
ATOM 2474 N N . TRP A 1 337 ? 75.607 47.614 13.231 1.00 12.46 317 TRP A N 1
ATOM 2475 C CA . TRP A 1 337 ? 74.279 46.929 12.999 1.00 13.31 317 TRP A CA 1
ATOM 2476 C C . TRP A 1 337 ? 74.163 45.692 13.912 1.00 13.13 317 TRP A C 1
ATOM 2477 O O . TRP A 1 337 ? 73.031 45.321 14.225 1.00 13.87 317 TRP A O 1
ATOM 2488 N N . ARG A 1 338 ? 75.297 45.106 14.314 1.00 13.45 318 ARG A N 1
ATOM 2489 C CA . ARG A 1 338 ? 75.207 43.921 15.214 1.00 12.94 318 ARG A CA 1
ATOM 2490 C C . ARG A 1 338 ? 74.482 44.267 16.537 1.00 15.95 318 ARG A C 1
ATOM 2491 O O . ARG A 1 338 ? 73.985 43.336 17.235 1.00 15.27 318 ARG A O 1
ATOM 2499 N N . ALA A 1 339 ? 74.441 45.536 16.954 1.00 13.49 319 ALA A N 1
ATOM 2500 C CA . ALA A 1 339 ? 73.718 45.899 18.191 1.00 13.46 319 ALA A CA 1
ATOM 2501 C C . ALA A 1 339 ? 72.201 45.996 17.970 1.00 13.45 319 ALA A C 1
ATOM 2502 O O . ALA A 1 339 ? 71.474 46.280 18.970 1.00 14.02 319 ALA A O 1
ATOM 2504 N N . HIS A 1 340 ? 71.675 45.764 16.744 1.00 13.45 320 HIS A N 1
ATOM 2505 C CA . HIS A 1 340 ? 70.263 46.087 16.460 1.00 12.79 320 HIS A CA 1
ATOM 2506 C C . HIS A 1 340 ? 69.204 45.372 17.395 1.00 14.64 320 HIS A C 1
ATOM 2507 O O . HIS A 1 340 ? 68.329 46.075 17.930 1.00 13.02 320 HIS A O 1
ATOM 2514 N N . GLN A 1 341 ? 69.366 44.077 17.514 1.00 16.19 321 GLN A N 1
ATOM 2515 C CA . GLN A 1 341 ? 68.281 43.243 18.139 1.00 17.00 321 GLN A CA 1
ATOM 2516 C C . GLN A 1 341 ? 68.833 42.858 19.533 1.00 17.28 321 GLN A C 1
ATOM 2517 O O . GLN A 1 341 ? 68.869 43.733 20.437 1.00 15.06 321 GLN A O 1
ATOM 2523 N N . VAL A 1 342 ? 69.282 41.599 19.781 1.00 18.09 322 VAL A N 1
ATOM 2524 C CA . VAL A 1 342 ? 69.662 41.210 21.128 1.00 19.10 322 VAL A CA 1
ATOM 2525 C C . VAL A 1 342 ? 71.092 40.791 21.084 1.00 21.52 322 VAL A C 1
ATOM 2526 O O . VAL A 1 342 ? 71.404 39.654 20.594 1.00 24.72 322 VAL A O 1
ATOM 2530 N N . PRO A 1 343 ? 72.031 41.658 21.537 1.00 22.02 323 PRO A N 1
ATOM 2531 C CA . PRO A 1 343 ? 73.404 41.125 21.847 1.00 23.31 323 PRO A CA 1
ATOM 2532 C C . PRO A 1 343 ? 73.453 40.064 22.972 1.00 24.92 323 PRO A C 1
ATOM 2533 O O . PRO A 1 343 ? 72.506 39.925 23.790 1.00 27.67 323 PRO A O 1
ATOM 2537 N N . LEU A 1 344 ? 74.52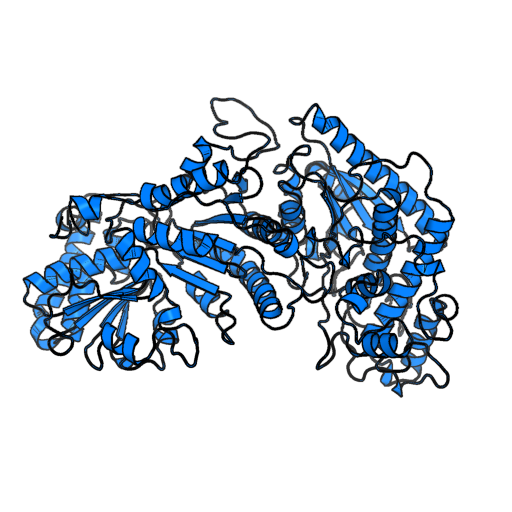8 39.287 23.024 1.00 24.82 324 LEU A N 1
ATOM 2538 C CA . LEU A 1 344 ? 74.666 38.260 24.074 1.00 27.15 324 LEU A CA 1
ATOM 2539 C C . LEU A 1 344 ? 73.509 37.274 24.059 1.00 26.35 324 LEU A C 1
ATOM 2540 O O . LEU A 1 344 ? 72.902 36.964 25.119 1.00 26.31 324 LEU A O 1
ATOM 2545 N N . ALA A 1 345 ? 73.255 36.711 22.871 1.00 25.27 325 ALA A N 1
ATOM 2546 C CA . ALA A 1 345 ? 72.057 35.903 22.795 1.00 25.43 325 ALA A CA 1
ATOM 2547 C C . ALA A 1 345 ? 72.198 34.621 23.645 1.00 25.91 325 ALA A C 1
ATOM 2548 O O . ALA A 1 345 ? 71.188 33.953 23.888 1.00 26.92 325 ALA A O 1
ATOM 2550 N N . SER A 1 346 ? 73.424 34.291 24.081 1.00 25.59 326 SER A N 1
ATOM 2551 C CA . SER A 1 346 ? 73.660 33.060 24.944 1.00 26.04 326 SER A CA 1
ATOM 2552 C C . SER A 1 346 ? 73.703 33.443 26.421 1.00 26.31 326 SER A C 1
ATOM 2553 O O . SER A 1 346 ? 74.292 32.677 27.233 1.00 26.95 326 SER A O 1
ATOM 2556 N N . ALA A 1 347 ? 73.150 34.637 26.802 1.00 23.44 327 ALA A N 1
ATOM 2557 C CA . ALA A 1 347 ? 73.312 35.050 28.255 1.00 22.47 327 ALA A CA 1
ATOM 2558 C C . ALA A 1 347 ? 72.776 34.003 29.295 1.00 23.28 327 ALA A C 1
ATOM 2559 O O . ALA A 1 347 ? 73.314 33.960 30.426 1.00 23.47 327 ALA A O 1
ATOM 2561 N N . ARG A 1 348 ? 71.720 33.243 28.943 1.00 24.10 328 ARG A N 1
ATOM 2562 C CA . ARG A 1 348 ? 71.234 32.219 29.882 1.00 25.94 328 ARG A CA 1
ATOM 2563 C C . ARG A 1 348 ? 72.033 30.922 29.762 1.00 28.66 328 ARG A C 1
ATOM 2564 O O . ARG A 1 348 ? 72.080 30.140 30.705 1.00 30.24 328 ARG A O 1
ATOM 2572 N N . ASP A 1 349 ? 72.678 30.707 28.631 1.00 30.86 329 ASP A N 1
ATOM 2573 C CA . ASP A 1 349 ? 73.223 29.363 28.306 1.00 32.24 329 ASP A CA 1
ATOM 2574 C C . ASP A 1 349 ? 74.716 29.211 28.512 1.00 33.47 329 ASP A C 1
ATOM 2575 O O . ASP A 1 349 ? 75.247 28.051 28.495 1.00 31.38 329 ASP A O 1
ATOM 2580 N N . THR A 1 350 ? 75.515 30.285 28.553 1.00 29.52 330 THR A N 1
ATOM 2581 C CA . THR A 1 350 ? 76.940 30.054 28.755 1.00 29.77 330 THR A CA 1
ATOM 2582 C C . THR A 1 350 ? 77.385 30.962 29.888 1.00 29.50 330 THR A C 1
ATOM 2583 O O . THR A 1 350 ? 76.864 32.113 29.957 1.00 27.69 330 THR A O 1
ATOM 2587 N N . GLU A 1 351 ? 78.369 30.547 30.687 1.00 28.10 331 GLU A N 1
ATOM 2588 C CA . GLU A 1 351 ? 78.830 31.431 31.758 1.00 30.89 331 GLU A CA 1
ATOM 2589 C C . GLU A 1 351 ? 79.558 32.649 31.114 1.00 30.23 331 GLU A C 1
ATOM 2590 O O . GLU A 1 351 ? 79.516 33.748 31.684 1.00 27.90 331 GLU A O 1
ATOM 2596 N N . GLU A 1 352 ? 80.109 32.467 29.891 1.00 28.40 332 GLU A N 1
ATOM 2597 C CA . GLU A 1 352 ? 80.821 33.585 29.237 1.00 28.54 332 GLU A CA 1
ATOM 2598 C C . GLU A 1 352 ? 79.876 34.749 28.884 1.00 25.72 332 GLU A C 1
ATOM 2599 O O . GLU A 1 352 ? 80.225 35.944 29.181 1.00 25.90 332 GLU A O 1
ATOM 2605 N N . HIS A 1 353 ? 78.749 34.445 28.242 1.00 23.59 333 HIS A N 1
ATOM 2606 C CA . HIS A 1 353 ? 77.830 35.525 27.895 1.00 22.93 333 HIS A CA 1
ATOM 2607 C C . HIS A 1 353 ? 77.265 36.059 29.156 1.00 21.62 333 HIS A C 1
ATOM 2608 O O . HIS A 1 353 ? 76.959 37.255 29.253 1.00 21.04 333 HIS A O 1
ATOM 2615 N N . PHE A 1 354 ? 77.027 35.180 30.152 1.00 20.81 334 PHE A N 1
ATOM 2616 C CA . PHE A 1 354 ? 76.391 35.730 31.376 1.00 20.75 334 PHE A CA 1
ATOM 2617 C C . PHE A 1 354 ? 77.257 36.764 32.087 1.00 18.91 334 PHE A C 1
ATOM 2618 O O . PHE A 1 354 ? 76.761 37.812 32.578 1.00 20.02 334 PHE A O 1
ATOM 2626 N N . GLU A 1 355 ? 78.557 36.490 32.157 1.00 19.41 335 GLU A N 1
ATOM 2627 C CA . GLU A 1 355 ? 79.446 37.395 32.872 1.00 20.46 335 GLU A CA 1
ATOM 2628 C C . GLU A 1 355 ? 79.522 38.729 32.079 1.00 20.01 335 GLU A C 1
ATOM 2629 O O . GLU A 1 355 ? 79.676 39.757 32.693 1.00 21.34 335 GLU A O 1
ATOM 2635 N N . VAL A 1 356 ? 79.403 38.635 30.757 1.00 21.05 336 VAL A N 1
ATOM 2636 C CA . VAL A 1 356 ? 79.401 39.897 29.951 1.00 19.11 336 VAL A CA 1
ATOM 2637 C C . VAL A 1 356 ? 78.123 40.687 30.295 1.00 18.66 336 VAL A C 1
ATOM 2638 O O . VAL A 1 356 ? 78.247 41.909 30.537 1.00 19.37 336 VAL A O 1
ATOM 2642 N N . LEU A 1 357 ? 76.951 40.013 30.355 1.00 17.52 337 LEU A N 1
ATOM 2643 C CA . LEU A 1 357 ? 75.657 40.681 30.684 1.00 16.78 337 LEU A CA 1
ATOM 2644 C C . LEU A 1 357 ? 75.836 41.320 32.100 1.00 18.64 337 LEU A C 1
ATOM 2645 O O . LEU A 1 357 ? 75.467 42.488 32.352 1.00 16.84 337 LEU A O 1
ATOM 2650 N N . LYS A 1 358 ? 76.402 40.512 33.028 1.00 16.33 338 LYS A N 1
ATOM 2651 C CA . LYS A 1 358 ? 76.535 41.008 34.422 1.00 16.46 338 LYS A CA 1
ATOM 2652 C C . LYS A 1 358 ? 77.401 42.306 34.510 1.00 16.33 338 LYS A C 1
ATOM 2653 O O . LYS A 1 358 ? 76.975 43.271 35.108 1.00 17.68 338 LYS A O 1
ATOM 2659 N N . GLY A 1 359 ? 78.539 42.310 33.825 1.00 17.06 339 GLY A N 1
ATOM 2660 C CA . GLY A 1 359 ? 79.391 43.448 33.810 1.00 17.16 339 GLY A CA 1
ATOM 2661 C C . GLY A 1 359 ? 78.705 44.632 33.115 1.00 16.53 339 GLY A C 1
ATOM 2662 O O . GLY A 1 359 ? 78.878 45.755 33.596 1.00 17.24 339 GLY A O 1
ATOM 2663 N N . TRP A 1 360 ? 77.974 44.377 32.032 1.00 17.25 340 TRP A N 1
ATOM 2664 C CA . TRP A 1 360 ? 77.269 45.441 31.304 1.00 15.94 340 TRP A CA 1
ATOM 2665 C C . TRP A 1 360 ? 76.235 46.087 32.215 1.00 16.08 340 TRP A C 1
ATOM 2666 O O . TRP A 1 360 ? 76.198 47.301 32.406 1.00 15.17 340 TRP A O 1
ATOM 2677 N N . MET A 1 361 ? 75.376 45.277 32.875 1.00 14.39 341 MET A N 1
ATOM 2678 C CA . MET A 1 361 ? 74.369 45.858 33.772 1.00 14.56 341 MET A CA 1
ATOM 2679 C C . MET A 1 361 ? 75.050 46.604 34.976 1.00 15.49 341 MET A C 1
ATOM 2680 O O . MET A 1 361 ? 74.511 47.664 35.412 1.00 15.63 341 MET A O 1
ATOM 2685 N N . GLU A 1 362 ? 76.123 46.005 35.547 1.00 15.12 342 GLU A N 1
ATOM 2686 C CA . GLU A 1 362 ? 76.860 46.693 36.637 1.00 16.92 342 GLU A CA 1
ATOM 2687 C C . GLU A 1 362 ? 77.424 48.072 36.202 1.00 17.25 342 GLU A C 1
ATOM 2688 O O . GLU A 1 362 ? 77.631 48.926 37.078 1.00 16.89 342 GLU A O 1
ATOM 2694 N N . SER A 1 363 ? 77.693 48.253 34.893 1.00 18.17 343 SER A N 1
ATOM 2695 C CA . SER A 1 363 ? 78.442 49.453 34.489 1.00 16.85 343 SER A CA 1
ATOM 2696 C C . SER A 1 363 ? 77.562 50.695 34.724 1.00 17.13 343 SER A C 1
ATOM 2697 O O . SER A 1 363 ? 78.106 51.800 34.849 1.00 16.71 343 SER A O 1
ATOM 2700 N N . TYR A 1 364 ? 76.235 50.515 34.800 1.00 15.52 344 TYR A N 1
ATOM 2701 C CA . TYR A 1 364 ? 75.320 51.661 35.102 1.00 16.37 344 TYR A CA 1
ATOM 2702 C C . TYR A 1 364 ? 75.266 52.034 36.603 1.00 15.77 344 TYR A C 1
ATOM 2703 O O . TYR A 1 364 ? 74.616 53.030 36.942 1.00 16.32 344 TYR A O 1
ATOM 2712 N N . LYS A 1 365 ? 75.902 51.191 37.452 1.00 18.30 345 LYS A N 1
ATOM 2713 C CA . LYS A 1 365 ? 76.005 51.407 38.904 1.00 17.24 345 LYS A CA 1
ATOM 2714 C C . LYS A 1 365 ? 74.566 51.508 39.504 1.00 17.34 345 LYS A C 1
ATOM 2715 O O . LYS A 1 365 ? 74.210 52.537 40.106 1.00 18.21 345 LYS A O 1
ATOM 2721 N N . PRO A 1 366 ? 73.751 50.465 39.328 1.00 18.85 346 PRO A N 1
ATOM 2722 C CA . PRO A 1 366 ? 72.390 50.564 39.880 1.00 17.29 346 PRO A CA 1
ATOM 2723 C C . PRO A 1 366 ? 72.308 50.740 41.363 1.00 16.07 346 PRO A C 1
ATOM 2724 O O . PRO A 1 366 ? 71.298 51.307 41.851 1.00 17.39 346 PRO A O 1
ATOM 2728 N N . GLU A 1 367 ? 73.359 50.360 42.076 1.00 19.33 347 GLU A N 1
ATOM 2729 C CA . GLU A 1 367 ? 73.329 50.585 43.544 1.00 21.06 347 GLU A CA 1
ATOM 2730 C C . GLU A 1 367 ? 73.263 52.086 43.852 1.00 20.40 347 GLU A C 1
ATOM 2731 O O . GLU A 1 367 ? 72.856 52.458 44.963 1.00 21.35 347 GLU A O 1
ATOM 2737 N N . GLU A 1 368 ? 73.586 52.992 42.900 1.00 19.22 348 GLU A N 1
ATOM 2738 C CA . GLU A 1 368 ? 73.447 54.410 43.141 1.00 18.87 348 GLU A CA 1
ATOM 2739 C C . GLU A 1 368 ? 72.134 55.005 42.733 1.00 18.57 348 GLU A C 1
ATOM 2740 O O . GLU A 1 368 ? 71.857 56.144 43.069 1.00 20.59 348 GLU A O 1
ATOM 2746 N N . LEU A 1 369 ? 71.330 54.207 41.985 1.00 15.55 349 LEU A N 1
ATOM 2747 C CA . LEU A 1 369 ? 70.113 54.691 41.307 1.00 14.13 349 LEU A CA 1
ATOM 2748 C C . LEU A 1 369 ? 68.841 54.231 42.029 1.00 14.63 349 LEU A C 1
ATOM 2749 O O . LEU A 1 369 ? 67.832 54.867 41.901 1.00 14.03 349 LEU A O 1
ATOM 2754 N N . PHE A 1 370 ? 68.970 53.112 42.745 1.00 14.41 350 PHE A N 1
ATOM 2755 C CA . PHE A 1 370 ? 67.799 52.607 43.459 1.00 15.55 350 PHE A CA 1
ATOM 2756 C C . PHE A 1 370 ? 68.040 52.517 44.997 1.00 14.11 350 PHE A C 1
ATOM 2757 O O . PHE A 1 370 ? 69.185 52.197 45.427 1.00 16.75 350 PHE A O 1
ATOM 2765 N N . ASN A 1 371 ? 66.972 52.814 45.737 1.00 15.09 351 ASN A N 1
ATOM 2766 C CA . ASN A 1 371 ? 67.008 52.625 47.202 1.00 15.40 351 ASN A CA 1
ATOM 2767 C C . ASN A 1 371 ? 66.973 51.102 47.507 1.00 17.58 351 ASN A C 1
ATOM 2768 O O . ASN A 1 371 ? 66.747 50.292 46.626 1.00 15.20 351 ASN A O 1
ATOM 2773 N N . ALA A 1 372 ? 67.251 50.779 48.767 1.00 17.40 352 ALA A N 1
ATOM 2774 C CA . ALA A 1 372 ? 67.196 49.384 49.210 1.00 17.88 352 ALA A CA 1
ATOM 2775 C C . ALA A 1 372 ? 65.869 48.694 48.914 1.00 15.38 352 ALA A C 1
ATOM 2776 O O . ALA A 1 372 ? 65.901 47.487 48.539 1.00 16.45 352 ALA A O 1
ATOM 2778 N N . ASP A 1 373 ? 64.808 49.457 48.989 1.00 15.49 353 ASP A N 1
ATOM 2779 C CA . ASP A 1 373 ? 63.479 48.917 48.710 1.00 16.07 353 ASP A CA 1
ATOM 2780 C C . ASP A 1 373 ? 63.198 48.742 47.210 1.00 17.66 353 ASP A C 1
ATOM 2781 O O . ASP A 1 373 ? 62.080 48.279 46.845 1.00 16.91 353 ASP A O 1
ATOM 2786 N N . GLY A 1 374 ? 64.194 49.089 46.353 1.00 15.90 354 GLY A N 1
ATOM 2787 C CA . GLY A 1 374 ? 63.935 49.004 44.912 1.00 15.33 354 GLY A CA 1
ATOM 2788 C C . GLY A 1 374 ? 63.282 50.184 44.240 1.00 15.88 354 GLY A C 1
ATOM 2789 O O . GLY A 1 374 ? 63.092 50.102 43.039 1.00 15.22 354 GLY A O 1
ATOM 2790 N N . SER A 1 375 ? 62.929 51.302 44.943 1.00 15.88 355 SER A N 1
ATOM 2791 C CA . SER A 1 375 ? 62.361 52.474 44.324 1.00 15.61 355 SER A CA 1
ATOM 2792 C C . SER A 1 375 ? 63.533 53.281 43.740 1.00 15.72 355 SER A C 1
ATOM 2793 O O . SER A 1 375 ? 64.717 53.203 44.245 1.00 16.23 355 SER A O 1
ATOM 2796 N N . ILE A 1 376 ? 63.218 53.902 42.591 1.00 14.78 356 ILE A N 1
ATOM 2797 C CA . ILE A 1 376 ? 64.252 54.800 41.969 1.00 15.68 356 ILE A CA 1
ATOM 2798 C C . ILE A 1 376 ? 64.426 55.995 42.943 1.00 15.59 356 ILE A C 1
ATOM 2799 O O . ILE A 1 376 ? 63.444 56.632 43.382 1.00 17.53 356 ILE A O 1
ATOM 2804 N N . LYS A 1 377 ? 65.698 56.386 43.210 1.00 16.11 357 LYS A N 1
ATOM 2805 C CA . LYS A 1 377 ? 65.977 57.469 44.167 1.00 16.33 357 LYS A CA 1
ATOM 2806 C C . LYS A 1 377 ? 65.430 58.854 43.702 1.00 17.59 357 LYS A C 1
ATOM 2807 O O . LYS A 1 377 ? 65.310 59.113 42.494 1.00 16.92 357 LYS A O 1
ATOM 2813 N N . ASP A 1 378 ? 65.071 59.722 44.666 1.00 17.22 358 ASP A N 1
ATOM 2814 C CA . ASP A 1 378 ? 64.559 60.995 44.389 1.00 18.01 358 ASP A CA 1
ATOM 2815 C C . ASP A 1 378 ? 65.540 61.805 43.538 1.00 16.70 358 ASP A C 1
ATOM 2816 O O . ASP A 1 378 ? 65.074 62.638 42.745 1.00 17.88 358 ASP A O 1
ATOM 2821 N N . ASP A 1 379 ? 66.854 61.615 43.752 1.00 17.67 359 ASP A N 1
ATOM 2822 C CA . ASP A 1 379 ? 67.771 62.486 42.996 1.00 17.90 359 ASP A CA 1
ATOM 2823 C C . ASP A 1 379 ? 67.887 62.087 41.530 1.00 18.45 359 ASP A C 1
ATOM 2824 O O . ASP A 1 379 ? 68.433 62.856 40.715 1.00 18.52 359 ASP A O 1
ATOM 2829 N N . VAL A 1 380 ? 67.307 60.947 41.153 1.00 14.97 360 VAL A N 1
ATOM 2830 C CA . VAL A 1 380 ? 67.267 60.561 39.764 1.00 15.09 360 VAL A CA 1
ATOM 2831 C C . VAL A 1 380 ? 66.155 61.347 39.053 1.00 16.75 360 VAL A C 1
ATOM 2832 O O . VAL A 1 380 ? 66.248 61.609 37.875 1.00 16.91 360 VAL A O 1
ATOM 2836 N N . THR A 1 381 ? 65.086 61.740 39.737 1.00 17.40 361 THR A N 1
ATOM 2837 C CA . THR A 1 381 ? 63.899 62.284 39.060 1.00 16.62 361 THR A CA 1
ATOM 2838 C C . THR A 1 381 ? 63.531 63.728 39.472 1.00 17.31 361 THR A C 1
ATOM 2839 O O . THR A 1 381 ? 62.563 64.291 39.011 1.00 17.34 361 THR A O 1
ATOM 2843 N N . ALA A 1 382 ? 64.329 64.349 40.343 1.00 16.94 362 ALA A N 1
ATOM 2844 C CA . ALA A 1 382 ? 64.055 65.698 40.740 1.00 17.05 362 ALA A CA 1
ATOM 2845 C C . ALA A 1 382 ? 64.012 66.645 39.565 1.00 16.92 362 ALA A C 1
ATOM 2846 O O . ALA A 1 382 ? 63.245 67.639 39.627 1.00 18.05 362 ALA A O 1
ATOM 2848 N N . PHE A 1 383 ? 64.790 66.384 38.502 1.00 13.13 363 PHE A N 1
ATOM 2849 C CA . PHE A 1 383 ? 64.775 67.296 37.294 1.00 13.18 363 PHE A CA 1
ATOM 2850 C C . PHE A 1 383 ? 63.538 67.120 36.386 1.00 13.47 363 PHE A C 1
ATOM 2851 O O . PHE A 1 383 ? 63.337 67.921 35.502 1.00 15.14 363 PHE A O 1
ATOM 2859 N N . MET A 1 384 ? 62.787 66.018 36.616 1.00 12.91 364 MET A N 1
ATOM 2860 C CA . MET A 1 384 ? 61.690 65.665 35.639 1.00 13.97 364 MET A CA 1
ATOM 2861 C C . MET A 1 384 ? 60.508 66.610 35.702 1.00 14.23 364 MET A C 1
ATOM 2862 O O . MET A 1 384 ? 60.232 67.247 36.801 1.00 15.72 364 MET A O 1
ATOM 2867 N N . PRO A 1 385 ? 59.772 66.751 34.603 1.00 14.43 365 PRO A N 1
ATOM 2868 C CA . PRO A 1 385 ? 58.498 67.493 34.635 1.00 13.69 365 PRO A CA 1
ATOM 2869 C C . PRO A 1 385 ? 57.489 66.690 35.539 1.00 14.90 365 PRO A C 1
ATOM 2870 O O . PRO A 1 385 ? 57.700 65.484 35.858 1.00 14.40 365 PRO A O 1
ATOM 2874 N N . LYS A 1 386 ? 56.467 67.468 35.949 1.00 13.56 366 LYS A N 1
ATOM 2875 C CA . LYS A 1 386 ? 55.440 66.911 36.847 1.00 14.90 366 LYS A CA 1
ATOM 2876 C C . LYS A 1 386 ? 54.064 67.136 36.233 1.00 13.33 366 LYS A C 1
ATOM 2877 O O . LYS A 1 386 ? 53.833 67.962 35.294 1.00 16.34 366 LYS A O 1
ATOM 2883 N N . GLY A 1 387 ? 53.097 66.389 36.794 1.00 14.77 367 GLY A N 1
ATOM 2884 C CA . GLY A 1 387 ? 51.719 66.667 36.377 1.00 15.96 367 GLY A CA 1
ATOM 2885 C C . GLY A 1 387 ? 51.498 66.406 34.875 1.00 14.94 367 GLY A C 1
ATOM 2886 O O . GLY A 1 387 ? 52.035 65.452 34.289 1.00 15.61 367 GLY A O 1
ATOM 2887 N N . GLU A 1 388 ? 50.662 67.221 34.287 1.00 14.95 368 GLU A N 1
ATOM 2888 C CA . GLU A 1 388 ? 50.234 66.921 32.877 1.00 16.46 368 GLU A CA 1
ATOM 2889 C C . GLU A 1 388 ? 51.317 67.244 31.821 1.00 15.62 368 GLU A C 1
ATOM 2890 O O . GLU A 1 388 ? 51.149 67.014 30.650 1.00 15.77 368 GLU A O 1
ATOM 2896 N N . LEU A 1 389 ? 52.388 67.923 32.279 1.00 15.43 369 LEU A N 1
ATOM 2897 C CA . LEU A 1 389 ? 53.565 68.090 31.363 1.00 14.36 369 LEU A CA 1
ATOM 2898 C C . LEU A 1 389 ? 54.390 66.830 31.200 1.00 13.29 369 LEU A C 1
ATOM 2899 O O . LEU A 1 389 ? 55.260 66.770 30.273 1.00 15.32 369 LEU A O 1
ATOM 2904 N N . ARG A 1 390 ? 54.170 65.825 32.056 1.00 12.77 370 ARG A N 1
ATOM 2905 C CA . ARG A 1 390 ? 54.973 64.569 31.908 1.00 11.57 370 ARG A CA 1
ATOM 2906 C C . ARG A 1 390 ? 54.601 63.974 30.542 1.00 11.87 370 ARG A C 1
ATOM 2907 O O . ARG A 1 390 ? 53.455 64.105 30.089 1.00 14.43 370 ARG A O 1
ATOM 2915 N N . ILE A 1 391 ? 55.610 63.355 29.883 1.00 11.40 371 ILE A N 1
ATOM 2916 C CA . ILE A 1 391 ? 55.399 62.755 28.571 1.00 8.67 371 ILE A CA 1
ATOM 2917 C C . ILE A 1 391 ? 54.211 61.749 28.684 1.00 12.56 371 ILE A C 1
ATOM 2918 O O . ILE A 1 391 ? 53.358 61.724 27.790 1.00 13.03 371 ILE A O 1
ATOM 2923 N N . GLY A 1 392 ? 54.225 60.969 29.764 1.00 13.75 372 GLY A N 1
ATOM 2924 C CA . GLY A 1 392 ? 53.169 59.882 29.845 1.00 13.39 372 GLY A CA 1
ATOM 2925 C C . GLY A 1 392 ? 51.779 60.461 30.158 1.00 14.55 372 GLY A C 1
ATOM 2926 O O . GLY A 1 392 ? 50.721 59.802 29.885 1.00 15.37 372 GLY A O 1
ATOM 2927 N N . ALA A 1 393 ? 51.711 61.688 30.696 1.00 13.40 373 ALA A N 1
ATOM 2928 C CA . ALA A 1 393 ? 50.430 62.256 31.226 1.00 14.35 373 ALA A CA 1
ATOM 2929 C C . ALA A 1 393 ? 49.830 63.257 30.320 1.00 15.07 373 ALA A C 1
ATOM 2930 O O . ALA A 1 393 ? 48.653 63.708 30.533 1.00 16.94 373 ALA A O 1
ATOM 2932 N N . ASN A 1 394 ? 50.586 63.767 29.326 1.00 12.74 374 ASN A N 1
ATOM 2933 C CA . ASN A 1 394 ? 50.051 64.900 28.582 1.00 13.80 374 ASN A CA 1
ATOM 2934 C C . ASN A 1 394 ? 48.809 64.435 27.775 1.00 13.82 374 ASN A C 1
ATOM 2935 O O . ASN A 1 394 ? 48.848 63.354 27.183 1.00 13.78 374 ASN A O 1
ATOM 2940 N N . PRO A 1 395 ? 47.746 65.221 27.806 1.00 13.37 375 PRO A N 1
ATOM 2941 C CA . PRO A 1 395 ? 46.431 64.719 27.240 1.00 16.42 375 PRO A CA 1
ATOM 2942 C C . PRO A 1 395 ? 46.513 64.711 25.704 1.00 13.75 375 PRO A C 1
ATOM 2943 O O . PRO A 1 395 ? 45.752 63.995 25.067 1.00 15.01 375 PRO A O 1
ATOM 2947 N N . ASN A 1 396 ? 47.519 65.407 25.067 1.00 14.18 376 ASN A N 1
ATOM 2948 C CA . ASN A 1 396 ? 47.703 65.274 23.650 1.00 14.05 376 ASN A CA 1
ATOM 2949 C C . ASN A 1 396 ? 48.190 63.881 23.268 1.00 15.12 376 ASN A C 1
ATOM 2950 O O . ASN A 1 396 ? 47.994 63.486 22.122 1.00 17.15 376 ASN A O 1
ATOM 2955 N N . ALA A 1 397 ? 48.766 63.143 24.209 1.00 12.94 377 ALA A N 1
ATOM 2956 C CA . ALA A 1 397 ? 49.226 61.748 23.896 1.00 13.40 377 ALA A CA 1
ATOM 2957 C C . ALA A 1 397 ? 48.068 60.759 24.243 1.00 16.30 377 ALA A C 1
ATOM 2958 O O . ALA A 1 397 ? 48.221 59.555 24.162 1.00 16.08 377 ALA A O 1
ATOM 2960 N N . ASN A 1 398 ? 46.900 61.317 24.612 1.00 14.20 378 ASN A N 1
ATOM 2961 C CA . ASN A 1 398 ? 45.703 60.469 24.885 1.00 15.24 378 ASN A CA 1
ATOM 2962 C C . ASN A 1 398 ? 44.525 61.348 24.502 1.00 15.47 378 ASN A C 1
ATOM 2963 O O . ASN A 1 398 ? 43.701 61.730 25.369 1.00 14.86 378 ASN A O 1
ATOM 2968 N N . GLY A 1 399 ? 44.428 61.707 23.202 1.00 13.77 379 GLY A N 1
ATOM 2969 C CA . GLY A 1 399 ? 43.631 62.838 22.733 1.00 14.13 379 GLY A CA 1
ATOM 2970 C C . GLY A 1 399 ? 42.097 62.698 23.047 1.00 13.65 379 GLY A C 1
ATOM 2971 O O . GLY A 1 399 ? 41.438 63.704 22.976 1.00 14.95 379 GLY A O 1
ATOM 2972 N N . GLY A 1 400 ? 41.634 61.468 23.185 1.00 14.34 380 GLY A N 1
ATOM 2973 C CA . GLY A 1 400 ? 40.195 61.327 23.560 1.00 15.85 380 GLY A CA 1
ATOM 2974 C C . GLY A 1 400 ? 39.881 62.032 24.871 1.00 16.17 380 GLY A C 1
ATOM 2975 O O . GLY A 1 400 ? 38.690 62.348 25.081 1.00 17.59 380 GLY A O 1
ATOM 2976 N N . VAL A 1 401 ? 40.880 62.281 25.750 1.00 15.74 381 VAL A N 1
ATOM 2977 C CA . VAL A 1 401 ? 40.624 63.124 26.950 1.00 18.51 381 VAL A CA 1
ATOM 2978 C C . VAL A 1 401 ? 40.317 64.581 26.605 1.00 20.61 381 VAL A C 1
ATOM 2979 O O . VAL A 1 401 ? 39.563 65.301 27.362 1.00 24.62 381 VAL A O 1
ATOM 2983 N N . ILE A 1 402 ? 40.913 65.127 25.566 1.00 19.40 382 ILE A N 1
ATOM 2984 C CA . ILE A 1 402 ? 40.669 66.531 25.073 1.00 21.44 382 ILE A CA 1
ATOM 2985 C C . ILE A 1 402 ? 39.488 66.575 24.079 1.00 18.77 382 ILE A C 1
ATOM 2986 O O . ILE A 1 402 ? 38.828 67.629 23.933 1.00 19.52 382 ILE A O 1
ATOM 2991 N N . ARG A 1 403 ? 39.270 65.493 23.325 1.00 18.23 383 ARG A N 1
ATOM 2992 C CA . ARG A 1 403 ? 38.232 65.542 22.254 1.00 15.56 383 ARG A CA 1
ATOM 2993 C C . ARG A 1 403 ? 36.833 65.995 22.749 1.00 17.70 383 ARG A C 1
ATOM 2994 O O . ARG A 1 403 ? 36.423 65.523 23.844 1.00 19.10 383 ARG A O 1
ATOM 3002 N N . GLU A 1 404 ? 36.202 66.893 22.014 1.00 17.56 384 GLU A N 1
ATOM 3003 C CA . GLU A 1 404 ? 34.753 67.213 22.247 1.00 20.39 384 GLU A CA 1
ATOM 3004 C C . GLU A 1 404 ? 34.008 66.749 20.999 1.00 21.35 384 GLU A C 1
ATOM 3005 O O . GLU A 1 404 ? 34.511 66.793 19.882 1.00 18.76 384 GLU A O 1
ATOM 3011 N N . ASP A 1 405 ? 32.732 66.386 21.180 1.00 19.73 385 ASP A N 1
ATOM 3012 C CA . ASP A 1 405 ? 31.936 66.139 19.979 1.00 19.58 385 ASP A CA 1
ATOM 3013 C C . ASP A 1 405 ? 31.878 67.374 19.105 1.00 17.94 385 ASP A C 1
ATOM 3014 O O . ASP A 1 405 ? 31.809 68.542 19.538 1.00 17.47 385 ASP A O 1
ATOM 3019 N N . LEU A 1 406 ? 31.819 67.134 17.779 1.00 17.47 386 LEU A N 1
ATOM 3020 C CA . LEU A 1 406 ? 31.626 68.265 16.866 1.00 17.43 386 LEU A CA 1
ATOM 3021 C C . LEU A 1 406 ? 30.253 68.889 17.040 1.00 19.55 386 LEU A C 1
ATOM 3022 O O . LEU A 1 406 ? 29.265 68.165 17.360 1.00 20.13 386 LEU A O 1
ATOM 3027 N N . LYS A 1 407 ? 30.246 70.170 16.833 1.00 17.75 387 LYS A N 1
ATOM 3028 C CA . LYS A 1 407 ? 28.970 70.963 16.749 1.00 18.29 387 LYS A CA 1
ATOM 3029 C C . LYS A 1 407 ? 28.525 70.769 15.313 1.00 18.53 387 LYS A C 1
ATOM 3030 O O . LYS A 1 407 ? 28.969 71.475 14.400 1.00 19.10 387 LYS A O 1
ATOM 3036 N N . LEU A 1 408 ? 27.596 69.825 15.103 1.00 20.20 388 LEU A N 1
ATOM 3037 C CA . LEU A 1 408 ? 27.140 69.506 13.729 1.00 20.04 388 LEU A CA 1
ATOM 3038 C C . LEU A 1 408 ? 25.904 70.319 13.304 1.00 23.80 388 LEU A C 1
ATOM 3039 O O . LEU A 1 408 ? 24.956 70.491 14.134 1.00 23.34 388 LEU A O 1
ATOM 3044 N N . PRO A 1 409 ? 25.935 70.871 12.095 1.00 22.05 389 PRO A N 1
ATOM 3045 C CA . PRO A 1 409 ? 24.712 71.469 11.530 1.00 23.60 389 PRO A CA 1
ATOM 3046 C C . PRO A 1 409 ? 23.616 70.417 11.322 1.00 23.24 389 PRO A C 1
ATOM 3047 O O . PRO A 1 409 ? 23.847 69.197 11.251 1.00 22.65 389 PRO A O 1
ATOM 3051 N N . GLU A 1 410 ? 22.373 70.899 11.271 1.00 24.90 390 GLU A N 1
ATOM 3052 C CA . GLU A 1 410 ? 21.273 69.932 11.086 1.00 25.33 390 GLU A CA 1
ATOM 3053 C C . GLU A 1 410 ? 21.378 69.376 9.696 1.00 22.07 390 GLU A C 1
ATOM 3054 O O . GLU A 1 410 ? 21.544 70.149 8.756 1.00 22.61 390 GLU A O 1
ATOM 3060 N N . LEU A 1 411 ? 21.122 68.084 9.560 1.00 22.45 391 LEU A N 1
ATOM 3061 C CA . LEU A 1 411 ? 21.363 67.425 8.294 1.00 23.23 391 LEU A CA 1
ATOM 3062 C C . LEU A 1 411 ? 20.296 67.774 7.247 1.00 25.80 391 LEU A C 1
ATOM 3063 O O . LEU A 1 411 ? 20.572 67.786 6.055 1.00 25.22 391 LEU A O 1
ATOM 3068 N N . ASP A 1 412 ? 19.029 68.035 7.709 1.00 24.95 392 ASP A N 1
ATOM 3069 C CA . ASP A 1 412 ? 17.916 68.222 6.733 1.00 24.83 392 ASP A CA 1
ATOM 3070 C C . ASP A 1 412 ? 18.136 69.323 5.762 1.00 23.53 392 ASP A C 1
ATOM 3071 O O . ASP A 1 412 ? 17.611 69.210 4.647 1.00 23.57 392 ASP A O 1
ATOM 3076 N N . GLN A 1 413 ? 18.877 70.383 6.109 1.00 22.05 393 GLN A N 1
ATOM 3077 C CA . GLN A 1 413 ? 19.056 71.459 5.160 1.00 23.01 393 GLN A CA 1
ATOM 3078 C C . GLN A 1 413 ? 19.841 71.032 3.918 1.00 22.59 393 GLN A C 1
ATOM 3079 O O . GLN A 1 413 ? 19.738 71.721 2.909 1.00 25.27 393 GLN A O 1
ATOM 3085 N N . TYR A 1 414 ? 20.518 69.865 3.967 1.00 22.27 394 TYR A N 1
ATOM 3086 C CA . TYR A 1 414 ? 21.321 69.460 2.789 1.00 21.97 394 TYR A CA 1
ATOM 3087 C C . TYR A 1 414 ? 20.594 68.534 1.859 1.00 22.88 394 TYR A C 1
ATOM 3088 O O . TYR A 1 414 ? 21.124 68.175 0.796 1.00 22.78 394 TYR A O 1
ATOM 3097 N N . GLU A 1 415 ? 19.434 68.023 2.332 1.00 21.77 395 GLU A N 1
ATOM 3098 C CA . GLU A 1 415 ? 18.746 66.911 1.624 1.00 20.92 395 GLU A CA 1
ATOM 3099 C C . GLU A 1 415 ? 18.537 67.299 0.147 1.00 19.89 395 GLU A C 1
ATOM 3100 O O . GLU A 1 415 ? 18.160 68.444 -0.169 1.00 22.05 395 GLU A O 1
ATOM 3106 N N . VAL A 1 416 ? 18.714 66.288 -0.752 1.00 21.29 396 VAL A N 1
ATOM 3107 C CA . VAL A 1 416 ? 18.313 66.427 -2.210 1.00 22.09 396 VAL A CA 1
ATOM 3108 C C . VAL A 1 416 ? 16.776 66.149 -2.196 1.00 20.47 396 VAL A C 1
ATOM 3109 O O . VAL A 1 416 ? 16.382 65.016 -1.939 1.00 21.26 396 VAL A O 1
ATOM 3113 N N . THR A 1 417 ? 16.022 67.264 -2.254 1.00 23.22 397 THR A N 1
ATOM 3114 C CA . THR A 1 417 ? 14.527 67.155 -2.012 1.00 25.30 397 THR A CA 1
ATOM 3115 C C . THR A 1 417 ? 13.842 66.742 -3.323 1.00 27.38 397 THR A C 1
ATOM 3116 O O . THR A 1 417 ? 12.638 66.404 -3.309 1.00 27.43 397 THR A O 1
ATOM 3120 N N . GLY A 1 418 ? 14.589 66.732 -4.427 1.00 27.57 398 GLY A N 1
ATOM 3121 C CA . GLY A 1 418 ? 14.058 66.197 -5.700 1.00 26.28 398 GLY A CA 1
ATOM 3122 C C . GLY A 1 418 ? 13.371 64.802 -5.644 1.00 27.32 398 GLY A C 1
ATOM 3123 O O . GLY A 1 418 ? 12.450 64.580 -6.405 1.00 27.87 398 GLY A O 1
ATOM 3124 N N . VAL A 1 419 ? 13.840 63.842 -4.857 1.00 26.91 399 VAL A N 1
ATOM 3125 C CA . VAL A 1 419 ? 13.169 62.547 -4.703 1.00 27.43 399 VAL A CA 1
ATOM 3126 C C . VAL A 1 419 ? 11.745 62.706 -4.165 1.00 30.35 399 VAL A C 1
ATOM 3127 O O . VAL A 1 419 ? 10.822 62.009 -4.639 1.00 28.95 399 VAL A O 1
ATOM 3131 N N . LYS A 1 420 ? 11.594 63.530 -3.125 1.00 30.33 400 LYS A N 1
ATOM 3132 C CA . LYS A 1 420 ? 10.259 63.802 -2.564 1.00 33.73 400 LYS A CA 1
ATOM 3133 C C . LYS A 1 420 ? 9.387 64.598 -3.508 1.00 34.27 400 LYS A C 1
ATOM 3134 O O . LYS A 1 420 ? 8.182 64.343 -3.588 1.00 36.34 400 LYS A O 1
ATOM 3140 N N . GLU A 1 421 ? 9.952 65.579 -4.185 1.00 34.96 401 GLU A N 1
ATOM 3141 C CA . GLU A 1 421 ? 9.142 66.446 -5.030 1.00 36.26 401 GLU A CA 1
ATOM 3142 C C . GLU A 1 421 ? 8.785 65.758 -6.368 1.00 35.60 401 GLU A C 1
ATOM 3143 O O . GLU A 1 421 ? 7.670 65.970 -6.879 1.00 35.49 401 GLU A O 1
ATOM 3149 N N . TYR A 1 422 ? 9.712 64.969 -6.958 1.00 31.39 402 TYR A N 1
ATOM 3150 C CA . TYR A 1 422 ? 9.567 64.556 -8.352 1.00 29.96 402 TYR A CA 1
ATOM 3151 C C . TYR A 1 422 ? 9.593 63.051 -8.502 1.00 28.05 402 TYR A C 1
ATOM 3152 O O . TYR A 1 422 ? 9.085 62.515 -9.474 1.00 30.85 402 TYR A O 1
ATOM 3161 N N . GLY A 1 423 ? 10.204 62.339 -7.562 1.00 25.05 403 GLY A N 1
ATOM 3162 C CA . GLY A 1 423 ? 10.172 60.882 -7.500 1.00 24.37 403 GLY A CA 1
ATOM 3163 C C . GLY A 1 423 ? 11.583 60.236 -7.416 1.00 24.04 403 GLY A C 1
ATOM 3164 O O . GLY A 1 423 ? 12.640 60.951 -7.666 1.00 24.32 403 GLY A O 1
ATOM 3165 N N . HIS A 1 424 ? 11.564 58.965 -7.079 1.00 22.39 404 HIS A N 1
ATOM 3166 C CA . HIS A 1 424 ? 12.760 58.079 -6.949 1.00 22.18 404 HIS A CA 1
ATOM 3167 C C . HIS A 1 424 ? 13.482 58.010 -8.298 1.00 24.61 404 HIS A C 1
ATOM 3168 O O . HIS A 1 424 ? 12.869 57.651 -9.292 1.00 22.08 404 HIS A O 1
ATOM 3175 N N . GLY A 1 425 ? 14.799 58.323 -8.315 1.00 22.74 405 GLY A N 1
ATOM 3176 C CA . GLY A 1 425 ? 15.594 58.285 -9.576 1.00 20.96 405 GLY A CA 1
ATOM 3177 C C . GLY A 1 425 ? 15.755 59.597 -10.231 1.00 21.92 405 GLY A C 1
ATOM 3178 O O . GLY A 1 425 ? 16.342 59.658 -11.318 1.00 22.69 405 GLY A O 1
ATOM 3179 N N . TRP A 1 426 ? 15.296 60.689 -9.594 1.00 21.94 406 TRP A N 1
ATOM 3180 C CA . TRP A 1 426 ? 15.343 62.016 -10.113 1.00 22.19 406 TRP A CA 1
ATOM 3181 C C . TRP A 1 426 ? 16.813 62.637 -10.235 1.00 22.63 406 TRP A C 1
ATOM 3182 O O . TRP A 1 426 ? 17.689 62.333 -9.369 1.00 24.10 406 TRP A O 1
ATOM 3193 N N . GLY A 1 427 ? 17.007 63.473 -11.244 1.00 22.77 407 GLY A N 1
ATOM 3194 C CA . GLY A 1 427 ? 18.091 64.467 -11.280 1.00 22.04 407 GLY A CA 1
ATOM 3195 C C . GLY A 1 427 ? 19.461 63.912 -11.695 1.00 21.91 407 GLY A C 1
ATOM 3196 O O . GLY A 1 427 ? 19.613 62.729 -11.986 1.00 20.73 407 GLY A O 1
ATOM 3197 N N . GLN A 1 428 ? 20.441 64.831 -11.603 1.00 20.56 408 GLN A N 1
ATOM 3198 C CA . GLN A 1 428 ? 21.823 64.511 -12.059 1.00 23.26 408 GLN A CA 1
ATOM 3199 C C . GLN A 1 428 ? 22.794 65.067 -11.051 1.00 21.82 408 GLN A C 1
ATOM 3200 O O . GLN A 1 428 ? 23.795 65.656 -11.420 1.00 22.44 408 GLN A O 1
ATOM 3206 N N . VAL A 1 429 ? 22.409 65.001 -9.801 1.00 21.82 409 VAL A N 1
ATOM 3207 C CA . VAL A 1 429 ? 23.255 65.499 -8.670 1.00 21.07 409 VAL A CA 1
ATOM 3208 C C . VAL A 1 429 ? 24.651 64.805 -8.669 1.00 20.52 409 VAL A C 1
ATOM 3209 O O . VAL A 1 429 ? 24.763 63.587 -8.886 1.00 19.60 409 VAL A O 1
ATOM 3213 N N . GLU A 1 430 ? 25.677 65.634 -8.377 1.00 19.02 410 GLU A N 1
ATOM 3214 C CA . GLU A 1 430 ? 27.013 65.040 -8.040 1.00 16.81 410 GLU A CA 1
ATOM 3215 C C . GLU A 1 430 ? 27.073 64.879 -6.538 1.00 15.78 410 GLU A C 1
ATOM 3216 O O . GLU A 1 430 ? 27.217 65.894 -5.849 1.00 18.00 410 GLU A O 1
ATOM 3222 N N . ALA A 1 431 ? 26.872 63.649 -6.060 1.00 16.97 411 ALA A N 1
ATOM 3223 C CA . ALA A 1 431 ? 26.632 63.326 -4.640 1.00 17.61 411 ALA A CA 1
ATOM 3224 C C . ALA A 1 431 ? 27.566 63.988 -3.626 1.00 18.55 411 ALA A C 1
ATOM 3225 O O . ALA A 1 431 ? 27.101 64.572 -2.632 1.00 17.55 411 ALA A O 1
ATOM 3227 N N . PRO A 1 432 ? 28.898 63.974 -3.874 1.00 18.02 412 PRO A N 1
ATOM 3228 C CA . PRO A 1 432 ? 29.786 64.605 -2.839 1.00 17.77 412 PRO A CA 1
ATOM 3229 C C . PRO A 1 432 ? 29.568 66.086 -2.650 1.00 17.39 412 PRO A C 1
ATOM 3230 O O . PRO A 1 432 ? 30.032 66.594 -1.597 1.00 17.48 412 PRO A O 1
ATOM 3234 N N . ARG A 1 433 ? 28.951 66.825 -3.588 1.00 16.61 413 ARG A N 1
ATOM 3235 C CA . ARG A 1 433 ? 28.678 68.243 -3.337 1.00 18.56 413 ARG A CA 1
ATOM 3236 C C . ARG A 1 433 ? 27.806 68.431 -2.093 1.00 18.54 413 ARG A C 1
ATOM 3237 O O . ARG A 1 433 ? 27.887 69.490 -1.418 1.00 18.51 413 ARG A O 1
ATOM 3245 N N . ALA A 1 434 ? 26.941 67.445 -1.790 1.00 18.73 414 ALA A N 1
ATOM 3246 C CA . ALA A 1 434 ? 26.056 67.634 -0.585 1.00 18.32 414 ALA A CA 1
ATOM 3247 C C . ALA A 1 434 ? 26.979 67.478 0.637 1.00 18.33 414 ALA A C 1
ATOM 3248 O O . ALA A 1 434 ? 26.830 68.235 1.612 1.00 18.28 414 ALA A O 1
ATOM 3250 N N . LEU A 1 435 ? 27.991 66.591 0.556 1.00 16.58 415 LEU A N 1
ATOM 3251 C CA . LEU A 1 435 ? 28.889 66.423 1.664 1.00 15.82 415 LEU A CA 1
ATOM 3252 C C . LEU A 1 435 ? 29.842 67.617 1.764 1.00 15.26 415 LEU A C 1
ATOM 3253 O O . LEU A 1 435 ? 30.241 67.977 2.892 1.00 17.48 415 LEU A O 1
ATOM 3258 N N . GLY A 1 436 ? 30.152 68.250 0.625 1.00 14.96 416 GLY A N 1
ATOM 3259 C CA . GLY A 1 436 ? 30.985 69.448 0.615 1.00 15.33 416 GLY A CA 1
ATOM 3260 C C . GLY A 1 436 ? 30.294 70.568 1.404 1.00 18.65 416 GLY A C 1
ATOM 3261 O O . GLY A 1 436 ? 30.918 71.292 2.186 1.00 17.08 416 GLY A O 1
ATOM 3262 N N . ALA A 1 437 ? 28.982 70.780 1.129 1.00 17.93 417 ALA A N 1
ATOM 3263 C CA . ALA A 1 437 ? 28.250 71.820 1.862 1.00 16.99 417 ALA A CA 1
ATOM 3264 C C . ALA A 1 437 ? 28.164 71.470 3.339 1.00 15.40 417 ALA A C 1
ATOM 3265 O O . ALA A 1 437 ? 28.327 72.393 4.179 1.00 17.52 417 ALA A O 1
ATOM 3267 N N . TYR A 1 438 ? 27.905 70.232 3.683 1.00 17.25 418 TYR A N 1
ATOM 3268 C CA . TYR A 1 438 ? 27.827 69.783 5.097 1.00 16.53 418 TYR A CA 1
ATOM 3269 C C . TYR A 1 438 ? 29.204 69.997 5.810 1.00 17.85 418 TYR A C 1
ATOM 3270 O O . TYR A 1 438 ? 29.254 70.643 6.848 1.00 18.14 418 TYR A O 1
ATOM 3279 N N . CYS A 1 439 ? 30.287 69.629 5.073 1.00 16.41 419 CYS A N 1
ATOM 3280 C CA . CYS A 1 439 ? 31.656 69.903 5.657 1.00 17.27 419 CYS A CA 1
ATOM 3281 C C . CYS A 1 439 ? 31.989 71.390 5.768 1.00 16.89 419 CYS A C 1
ATOM 3282 O O . CYS A 1 439 ? 32.642 71.829 6.740 1.00 17.46 419 CYS A O 1
ATOM 3285 N N . ARG A 1 440 ? 31.549 72.210 4.853 1.00 15.67 420 ARG A N 1
ATOM 3286 C CA . ARG A 1 440 ? 31.768 73.646 4.921 1.00 17.22 420 ARG A CA 1
ATOM 3287 C C . ARG A 1 440 ? 31.146 74.146 6.232 1.00 18.00 420 ARG A C 1
ATOM 3288 O O . ARG A 1 440 ? 31.752 74.878 6.968 1.00 16.16 420 ARG A O 1
ATOM 3296 N N . ASP A 1 441 ? 29.900 73.711 6.517 1.00 17.01 421 ASP A N 1
ATOM 3297 C CA . ASP A 1 441 ? 29.309 74.171 7.733 1.00 18.64 421 ASP A CA 1
ATOM 3298 C C . ASP A 1 441 ? 29.831 73.518 8.991 1.00 17.27 421 ASP A C 1
ATOM 3299 O O . ASP A 1 441 ? 29.791 74.199 10.057 1.00 19.03 421 ASP A O 1
ATOM 3304 N N . ILE A 1 442 ? 30.388 72.332 8.908 1.00 16.90 422 ILE A N 1
ATOM 3305 C CA . ILE A 1 442 ? 31.029 71.748 10.063 1.00 14.72 422 ILE A CA 1
ATOM 3306 C C . ILE A 1 442 ? 32.284 72.618 10.345 1.00 16.55 422 ILE A C 1
ATOM 3307 O O . ILE A 1 442 ? 32.588 72.924 11.501 1.00 17.21 422 ILE A O 1
ATOM 3312 N N . ILE A 1 443 ? 32.995 73.020 9.308 1.00 16.44 423 ILE A N 1
ATOM 3313 C CA . ILE A 1 443 ? 34.212 73.842 9.532 1.00 15.48 423 ILE A CA 1
ATOM 3314 C C . ILE A 1 443 ? 33.779 75.191 10.181 1.00 18.87 423 ILE A C 1
ATOM 3315 O O . ILE A 1 443 ? 34.353 75.660 11.161 1.00 18.32 423 ILE A O 1
ATOM 3320 N N . LYS A 1 444 ? 32.724 75.830 9.628 1.00 17.63 424 LYS A N 1
ATOM 3321 C CA . LYS A 1 444 ? 32.277 77.090 10.202 1.00 19.77 424 LYS A CA 1
ATOM 3322 C C . LYS A 1 444 ? 31.960 76.924 11.689 1.00 18.17 424 LYS A C 1
ATOM 3323 O O . LYS A 1 444 ? 32.326 77.822 12.496 1.00 20.61 424 LYS A O 1
ATOM 3329 N N . ASN A 1 445 ? 31.293 75.838 12.090 1.00 17.87 425 ASN A N 1
ATOM 3330 C CA . ASN A 1 445 ? 30.902 75.623 13.500 1.00 19.44 425 ASN A CA 1
ATOM 3331 C C . ASN A 1 445 ? 32.071 75.140 14.388 1.00 19.27 425 ASN A C 1
ATOM 3332 O O . ASN A 1 445 ? 31.965 75.119 15.617 1.00 19.54 425 ASN A O 1
ATOM 3337 N N . ASN A 1 446 ? 33.148 74.611 13.748 1.00 17.07 426 ASN A N 1
ATOM 3338 C CA . ASN A 1 446 ? 34.266 73.998 14.491 1.00 18.15 426 ASN A CA 1
ATOM 3339 C C . ASN A 1 446 ? 35.577 74.476 13.813 1.00 17.46 426 ASN A C 1
ATOM 3340 O O . ASN A 1 446 ? 36.267 73.696 13.163 1.00 18.20 426 ASN A O 1
ATOM 3345 N N . PRO A 1 447 ? 35.843 75.787 13.863 1.00 17.89 427 PRO A N 1
ATOM 3346 C CA . PRO A 1 447 ? 36.773 76.400 12.882 1.00 18.35 427 PRO A CA 1
ATOM 3347 C C . PRO A 1 447 ? 38.237 76.043 13.119 1.00 18.27 427 PRO A C 1
ATOM 3348 O O . PRO A 1 447 ? 39.027 76.412 12.268 1.00 18.51 427 PRO A O 1
ATOM 3352 N N . ASP A 1 448 ? 38.568 75.459 14.237 1.00 17.72 428 ASP A N 1
ATOM 3353 C CA . ASP A 1 448 ? 39.993 75.079 14.444 1.00 18.88 428 ASP A CA 1
ATOM 3354 C C . ASP A 1 448 ? 40.166 73.601 14.830 1.00 16.16 428 ASP A C 1
ATOM 3355 O O . ASP A 1 448 ? 41.263 73.198 15.244 1.00 17.85 428 ASP A O 1
ATOM 3360 N N . SER A 1 449 ? 39.108 72.751 14.641 1.00 15.55 429 SER A N 1
ATOM 3361 C CA . SER A 1 449 ? 39.271 71.397 15.117 1.00 12.98 429 SER A CA 1
ATOM 3362 C C . SER A 1 449 ? 38.726 70.392 14.102 1.00 12.84 429 SER A C 1
ATOM 3363 O O . SER A 1 449 ? 38.656 69.210 14.453 1.00 14.58 429 SER A O 1
ATOM 3366 N N . PHE A 1 450 ? 38.406 70.810 12.901 1.00 15.01 430 PHE A N 1
ATOM 3367 C CA . PHE A 1 450 ? 37.959 69.847 11.848 1.00 14.68 430 PHE A CA 1
ATOM 3368 C C . PHE A 1 450 ? 38.756 70.203 10.594 1.00 16.14 430 PHE A C 1
ATOM 3369 O O . PHE A 1 450 ? 38.617 71.310 10.062 1.00 18.77 430 PHE A O 1
ATOM 3377 N N . ARG A 1 451 ? 39.604 69.260 10.087 1.00 13.85 431 ARG A N 1
ATOM 3378 C CA . ARG A 1 451 ? 40.327 69.576 8.834 1.00 13.72 431 ARG A CA 1
ATOM 3379 C C . ARG A 1 451 ? 39.989 68.626 7.704 1.00 13.52 431 ARG A C 1
ATOM 3380 O O . ARG A 1 451 ? 39.606 67.484 7.978 1.00 15.49 431 ARG A O 1
ATOM 3388 N N . ILE A 1 452 ? 40.166 69.134 6.477 1.00 13.14 432 ILE A N 1
ATOM 3389 C CA . ILE A 1 452 ? 40.011 68.290 5.239 1.00 13.89 432 ILE A CA 1
ATOM 3390 C C . ILE A 1 452 ? 41.424 68.054 4.672 1.00 14.22 432 ILE A C 1
ATOM 3391 O O . ILE A 1 452 ? 42.170 69.045 4.514 1.00 14.97 432 ILE A O 1
ATOM 3396 N N . PHE A 1 453 ? 41.752 66.809 4.350 1.00 13.78 433 PHE A N 1
ATOM 3397 C CA . PHE A 1 453 ? 43.025 66.561 3.633 1.00 13.26 433 PHE A CA 1
ATOM 3398 C C . PHE A 1 453 ? 42.686 65.972 2.269 1.00 15.41 433 PHE A C 1
ATOM 3399 O O . PHE A 1 453 ? 41.700 65.279 2.128 1.00 15.29 433 PHE A O 1
ATOM 3407 N N . GLY A 1 454 ? 43.465 66.302 1.239 1.00 12.92 434 GLY A N 1
ATOM 3408 C CA . GLY A 1 454 ? 43.302 65.579 -0.036 1.00 13.00 434 GLY A CA 1
ATOM 3409 C C . GLY A 1 454 ? 44.617 65.575 -0.815 1.00 13.48 434 GLY A C 1
ATOM 3410 O O . GLY A 1 454 ? 45.422 66.540 -0.657 1.00 12.99 434 GLY A O 1
ATOM 3411 N N . PRO A 1 455 ? 44.853 64.532 -1.602 1.00 12.88 435 PRO A N 1
ATOM 3412 C CA . PRO A 1 455 ? 46.128 64.473 -2.342 1.00 12.14 435 PRO A CA 1
ATOM 3413 C C . PRO A 1 455 ? 45.933 65.174 -3.689 1.00 12.57 435 PRO A C 1
ATOM 3414 O O . PRO A 1 455 ? 46.017 64.563 -4.765 1.00 13.35 435 PRO A O 1
ATOM 3418 N N . ASP A 1 456 ? 45.709 66.501 -3.648 1.00 13.26 436 ASP A N 1
ATOM 3419 C CA . ASP A 1 456 ? 45.502 67.367 -4.816 1.00 13.33 436 ASP A CA 1
ATOM 3420 C C . ASP A 1 456 ? 44.170 66.942 -5.501 1.00 14.99 436 ASP A C 1
ATOM 3421 O O . ASP A 1 456 ? 44.070 67.081 -6.715 1.00 14.10 436 ASP A O 1
ATOM 3426 N N . GLU A 1 457 ? 43.196 66.517 -4.673 1.00 14.54 437 GLU A N 1
ATOM 3427 C CA . GLU A 1 457 ? 41.957 65.994 -5.280 1.00 13.31 437 GLU A CA 1
ATOM 3428 C C . GLU A 1 457 ? 40.718 66.483 -4.507 1.00 17.12 437 GLU A C 1
ATOM 3429 O O . GLU A 1 457 ? 39.606 66.121 -4.878 1.00 15.72 437 GLU A O 1
ATOM 3435 N N . THR A 1 458 ? 40.861 67.441 -3.594 1.00 14.22 438 THR A N 1
ATOM 3436 C CA . THR A 1 458 ? 39.642 67.940 -2.882 1.00 14.47 438 THR A CA 1
ATOM 3437 C C . THR A 1 458 ? 38.608 68.472 -3.884 1.00 14.77 438 THR A C 1
ATOM 3438 O O . THR A 1 458 ? 37.336 68.151 -3.744 1.00 16.10 438 THR A O 1
ATOM 3442 N N . ALA A 1 459 ? 39.069 69.331 -4.833 1.00 14.52 439 ALA A N 1
ATOM 3443 C CA . ALA A 1 459 ? 38.114 69.866 -5.842 1.00 15.15 439 ALA A CA 1
ATOM 3444 C C . ALA A 1 459 ? 37.667 68.736 -6.831 1.00 15.40 439 ALA A C 1
ATOM 3445 O O . ALA A 1 459 ? 36.472 68.724 -7.273 1.00 15.76 439 ALA A O 1
ATOM 3447 N N . SER A 1 460 ? 38.584 67.864 -7.223 1.00 15.15 440 SER A N 1
ATOM 3448 C CA . SER A 1 460 ? 38.271 66.802 -8.239 1.00 15.37 440 SER A CA 1
ATOM 3449 C C . SER A 1 460 ? 37.150 65.859 -7.608 1.00 16.18 440 SER A C 1
ATOM 3450 O O . SER A 1 460 ? 36.232 65.421 -8.322 1.00 17.64 440 SER A O 1
ATOM 3453 N N . ASN A 1 461 ? 37.229 65.683 -6.295 1.00 14.59 441 ASN A N 1
ATOM 3454 C CA . ASN A 1 461 ? 36.237 64.784 -5.590 1.00 14.14 441 ASN A CA 1
ATOM 3455 C C . ASN A 1 461 ? 35.008 65.606 -5.129 1.00 17.44 441 ASN A C 1
ATOM 3456 O O . ASN A 1 461 ? 34.177 65.069 -4.391 1.00 18.84 441 ASN A O 1
ATOM 3461 N N . ARG A 1 462 ? 34.928 66.870 -5.553 1.00 15.06 442 ARG A N 1
ATOM 3462 C CA . ARG A 1 462 ? 33.706 67.744 -5.394 1.00 16.29 442 ARG A CA 1
ATOM 3463 C C . ARG A 1 462 ? 33.459 68.140 -3.941 1.00 19.32 442 ARG A C 1
ATOM 3464 O O . ARG A 1 462 ? 32.279 68.373 -3.554 1.00 20.33 442 ARG A O 1
ATOM 3472 N N . LEU A 1 463 ? 34.531 68.289 -3.138 1.00 16.29 443 LEU A N 1
ATOM 3473 C CA . LEU A 1 463 ? 34.357 68.838 -1.769 1.00 15.49 443 LEU A CA 1
ATOM 3474 C C . LEU A 1 463 ? 34.752 70.329 -1.666 1.00 16.45 443 LEU A C 1
ATOM 3475 O O . LEU A 1 463 ? 34.926 70.859 -0.538 1.00 18.01 443 LEU A O 1
ATOM 3480 N N . ASN A 1 464 ? 34.844 71.013 -2.786 1.00 16.84 444 ASN A N 1
ATOM 3481 C CA . ASN A 1 464 ? 35.332 72.424 -2.825 1.00 18.30 444 ASN A CA 1
ATOM 3482 C C . ASN A 1 464 ? 34.309 73.440 -2.333 1.00 18.87 444 ASN A C 1
ATOM 3483 O O . ASN A 1 464 ? 34.671 74.614 -2.190 1.00 16.55 444 ASN A O 1
ATOM 3488 N N . ALA A 1 465 ? 33.051 73.005 -2.004 1.00 17.64 445 ALA A N 1
ATOM 3489 C CA . ALA A 1 465 ? 32.187 73.967 -1.265 1.00 18.11 445 ALA A CA 1
ATOM 3490 C C . ALA A 1 465 ? 32.831 74.453 0.079 1.00 17.10 445 ALA A C 1
ATOM 3491 O O . ALA A 1 465 ? 32.520 75.567 0.549 1.00 17.95 445 ALA A O 1
ATOM 3493 N N . THR A 1 466 ? 33.736 73.645 0.622 1.00 16.63 446 THR A N 1
ATOM 3494 C CA . THR A 1 466 ? 34.466 74.045 1.821 1.00 17.05 446 THR A CA 1
ATOM 3495 C C . THR A 1 466 ? 35.247 75.310 1.637 1.00 17.05 446 THR A C 1
ATOM 3496 O O . THR A 1 466 ? 35.494 76.013 2.634 1.00 17.80 446 THR A O 1
ATOM 3500 N N . TYR A 1 467 ? 35.655 75.656 0.419 1.00 16.06 447 TYR A N 1
ATOM 3501 C CA . TYR A 1 467 ? 36.512 76.857 0.260 1.00 16.05 447 TYR A CA 1
ATOM 3502 C C . TYR A 1 467 ? 35.685 78.122 0.433 1.00 17.16 447 TYR A C 1
ATOM 3503 O O . TYR A 1 467 ? 36.256 79.241 0.461 1.00 19.47 447 TYR A O 1
ATOM 3512 N N . GLU A 1 468 ? 34.336 77.980 0.584 1.00 17.70 448 GLU A N 1
ATOM 3513 C CA . GLU A 1 468 ? 33.483 79.173 0.843 1.00 18.43 448 GLU A CA 1
ATOM 3514 C C . GLU A 1 468 ? 33.785 79.725 2.260 1.00 19.69 448 GLU A C 1
ATOM 3515 O O . GLU A 1 468 ? 33.479 80.940 2.521 1.00 18.93 448 GLU A O 1
ATOM 3521 N N . VAL A 1 469 ? 34.362 78.878 3.170 1.00 15.77 449 VAL A N 1
ATOM 3522 C CA . VAL A 1 469 ? 34.569 79.369 4.560 1.00 17.14 449 VAL A CA 1
ATOM 3523 C C . VAL A 1 469 ? 36.054 79.243 5.051 1.00 17.29 449 VAL A C 1
ATOM 3524 O O . VAL A 1 469 ? 36.402 79.663 6.159 1.00 19.08 449 VAL A O 1
ATOM 3528 N N . THR A 1 470 ? 36.859 78.609 4.220 1.00 17.44 450 THR A N 1
ATOM 3529 C CA . THR A 1 470 ? 38.287 78.453 4.607 1.00 16.44 450 THR A CA 1
ATOM 3530 C C . THR A 1 470 ? 39.121 78.364 3.332 1.00 15.85 450 THR A C 1
ATOM 3531 O O . THR A 1 470 ? 38.583 78.308 2.220 1.00 16.73 450 THR A O 1
ATOM 3535 N N . ASP A 1 471 ? 40.452 78.265 3.509 1.00 13.89 451 ASP A N 1
ATOM 3536 C CA . ASP A 1 471 ? 41.379 78.132 2.370 1.00 14.18 451 ASP A CA 1
ATOM 3537 C C . ASP A 1 471 ? 42.213 76.883 2.524 1.00 13.78 451 ASP A C 1
ATOM 3538 O O . ASP A 1 471 ? 42.306 76.312 3.614 1.00 13.67 451 ASP A O 1
ATOM 3543 N N . LYS A 1 472 ? 42.802 76.445 1.395 1.00 12.18 452 LYS A N 1
ATOM 3544 C CA . LYS A 1 472 ? 43.869 75.427 1.486 1.00 12.70 452 LYS A CA 1
ATOM 3545 C C . LYS A 1 472 ? 45.068 76.168 2.110 1.00 13.46 452 LYS A C 1
ATOM 3546 O O . LYS A 1 472 ? 45.458 77.233 1.607 1.00 16.27 452 LYS A O 1
ATOM 3552 N N . GLN A 1 473 ? 45.633 75.565 3.134 1.00 12.57 453 GLN A N 1
ATOM 3553 C CA . GLN A 1 473 ? 46.788 76.106 3.883 1.00 14.36 453 GLN A CA 1
ATOM 3554 C C . GLN A 1 473 ? 48.040 75.791 3.097 1.00 12.72 453 GLN A C 1
ATOM 3555 O O . GLN A 1 473 ? 48.379 74.633 2.860 1.00 13.26 453 GLN A O 1
ATOM 3561 N N . TRP A 1 474 ? 48.780 76.828 2.726 1.00 12.12 454 TRP A N 1
ATOM 3562 C CA . TRP A 1 474 ? 49.967 76.690 1.893 1.00 11.47 454 TRP A CA 1
ATOM 3563 C C . TRP A 1 474 ? 50.997 77.716 2.471 1.00 11.62 454 TRP A C 1
ATOM 3564 O O . TRP A 1 474 ? 50.747 78.951 2.399 1.00 12.86 454 TRP A O 1
ATOM 3575 N N . ASP A 1 475 ? 52.056 77.189 3.040 1.00 11.00 455 ASP A N 1
ATOM 3576 C CA . ASP A 1 475 ? 53.099 78.062 3.664 1.00 12.20 455 ASP A CA 1
ATOM 3577 C C . ASP A 1 475 ? 54.356 77.944 2.827 1.00 13.32 455 ASP A C 1
ATOM 3578 O O . ASP A 1 475 ? 55.387 77.351 3.272 1.00 14.68 455 ASP A O 1
ATOM 3583 N N . ASN A 1 476 ? 54.218 78.426 1.594 1.00 14.08 456 ASN A N 1
ATOM 3584 C CA . ASN A 1 476 ? 55.296 78.331 0.613 1.00 11.81 456 ASN A CA 1
ATOM 3585 C C . ASN A 1 476 ? 55.040 79.469 -0.360 1.00 13.49 456 ASN A C 1
ATOM 3586 O O . ASN A 1 476 ? 54.161 80.338 -0.128 1.00 14.84 456 ASN A O 1
ATOM 3591 N N . GLY A 1 477 ? 55.788 79.528 -1.435 1.00 13.93 457 GLY A N 1
ATOM 3592 C CA . GLY A 1 477 ? 55.676 80.776 -2.228 1.00 14.41 457 GLY A CA 1
ATOM 3593 C C . GLY A 1 477 ? 54.319 81.001 -2.917 1.00 15.51 457 GLY A C 1
ATOM 3594 O O . GLY A 1 477 ? 53.665 80.013 -3.331 1.00 16.33 457 GLY A O 1
ATOM 3595 N N . TYR A 1 478 ? 53.893 82.282 -2.992 1.00 15.73 458 TYR A N 1
ATOM 3596 C CA . TYR A 1 478 ? 52.716 82.749 -3.752 1.00 14.36 458 TYR A CA 1
ATOM 3597 C C . TYR A 1 478 ? 53.250 83.488 -4.985 1.00 16.68 458 TYR A C 1
ATOM 3598 O O . TYR A 1 478 ? 54.405 84.036 -4.984 1.00 16.18 458 TYR A O 1
ATOM 3607 N N . LEU A 1 479 ? 52.422 83.572 -6.025 1.00 14.29 459 LEU A N 1
ATOM 3608 C CA . LEU A 1 479 ? 52.862 84.296 -7.243 1.00 13.57 459 LEU A CA 1
ATOM 3609 C C . LEU A 1 479 ? 51.850 85.321 -7.728 1.00 15.07 459 LEU A C 1
ATOM 3610 O O . LEU A 1 479 ? 52.263 86.409 -8.162 1.00 15.02 459 LEU A O 1
ATOM 3615 N N . SER A 1 480 ? 50.555 84.973 -7.756 1.00 14.18 460 SER A N 1
ATOM 3616 C CA . SER A 1 480 ? 49.594 85.887 -8.383 1.00 14.00 460 SER A CA 1
ATOM 3617 C C . SER A 1 480 ? 48.176 85.418 -8.076 1.00 15.82 460 SER A C 1
ATOM 3618 O O . SER A 1 480 ? 47.869 84.215 -8.150 1.00 15.43 460 SER A O 1
ATOM 3621 N N . GLY A 1 481 ? 47.275 86.391 -7.885 1.00 14.80 461 GLY A N 1
ATOM 3622 C CA . GLY A 1 481 ? 45.830 86.041 -7.778 1.00 15.11 461 GLY A CA 1
ATOM 3623 C C . GLY A 1 481 ? 45.263 85.404 -9.043 1.00 16.05 461 GLY A C 1
ATOM 3624 O O . GLY A 1 481 ? 44.136 84.825 -8.965 1.00 16.37 461 GLY A O 1
ATOM 3625 N N . LEU A 1 482 ? 45.965 85.465 -10.202 1.00 14.76 462 LEU A N 1
ATOM 3626 C CA . LEU A 1 482 ? 45.483 84.825 -11.438 1.00 14.93 462 LEU A CA 1
ATOM 3627 C C . LEU A 1 482 ? 45.617 83.288 -11.315 1.00 16.84 462 LEU A C 1
ATOM 3628 O O . LEU A 1 482 ? 44.954 82.550 -12.102 1.00 16.27 462 LEU A O 1
ATOM 3633 N N . VAL A 1 483 ? 46.446 82.803 -10.368 1.00 15.67 463 VAL A N 1
ATOM 3634 C CA . VAL A 1 483 ? 46.674 81.327 -10.200 1.00 13.78 463 VAL A CA 1
ATOM 3635 C C . VAL A 1 483 ? 46.432 80.839 -8.826 1.00 15.03 463 VAL A C 1
ATOM 3636 O O . VAL A 1 483 ? 46.091 79.648 -8.600 1.00 15.86 463 VAL A O 1
ATOM 3640 N N . ASP A 1 484 ? 46.640 81.696 -7.799 1.00 14.22 464 ASP A N 1
ATOM 3641 C CA . ASP A 1 484 ? 46.532 81.266 -6.414 1.00 15.58 464 ASP A CA 1
ATOM 3642 C C . ASP A 1 484 ? 45.095 81.661 -6.035 1.00 18.49 464 ASP A C 1
ATOM 3643 O O . ASP A 1 484 ? 44.669 82.859 -6.071 1.00 22.13 464 ASP A O 1
ATOM 3648 N N . GLU A 1 485 ? 44.282 80.664 -5.812 1.00 16.46 465 GLU A N 1
ATOM 3649 C CA . GLU A 1 485 ? 42.880 80.943 -5.473 1.00 15.86 465 GLU A CA 1
ATOM 3650 C C . GLU A 1 485 ? 42.555 80.031 -4.314 1.00 15.55 465 GLU A C 1
ATOM 3651 O O . GLU A 1 485 ? 43.013 78.834 -4.224 1.00 16.18 465 GLU A O 1
ATOM 3657 N N . HIS A 1 486 ? 41.756 80.538 -3.354 1.00 14.52 466 HIS A N 1
ATOM 3658 C CA . HIS A 1 486 ? 41.312 79.627 -2.239 1.00 14.83 466 HIS A CA 1
ATOM 3659 C C . HIS A 1 486 ? 42.469 79.047 -1.452 1.00 15.81 466 HIS A C 1
ATOM 3660 O O . HIS A 1 486 ? 42.428 77.936 -0.977 1.00 15.04 466 HIS A O 1
ATOM 3667 N N . MET A 1 487 ? 43.498 79.844 -1.322 1.00 15.95 467 MET A N 1
ATOM 3668 C CA . MET A 1 487 ? 44.802 79.335 -0.770 1.00 15.07 467 MET A CA 1
ATOM 3669 C C . MET A 1 487 ? 45.433 80.460 0.102 1.00 14.56 467 MET A C 1
ATOM 3670 O O . MET A 1 487 ? 45.468 81.632 -0.339 1.00 15.03 467 MET A O 1
ATOM 3675 N N . ALA A 1 488 ? 45.811 80.111 1.334 1.00 12.52 468 ALA A N 1
ATOM 3676 C CA . ALA A 1 488 ? 46.388 81.142 2.205 1.00 12.95 468 ALA A CA 1
ATOM 3677 C C . ALA A 1 488 ? 47.316 80.468 3.194 1.00 13.07 468 ALA A C 1
ATOM 3678 O O . ALA A 1 488 ? 47.303 79.262 3.336 1.00 13.93 468 ALA A O 1
ATOM 3680 N N . VAL A 1 489 ? 48.060 81.307 3.941 1.00 13.07 469 VAL A N 1
ATOM 3681 C CA . VAL A 1 489 ? 49.027 80.705 4.896 1.00 11.71 469 VAL A CA 1
ATOM 3682 C C . VAL A 1 489 ? 48.373 80.013 6.057 1.00 13.35 469 VAL A C 1
ATOM 3683 O O . VAL A 1 489 ? 49.011 79.195 6.704 1.00 13.94 469 VAL A O 1
ATOM 3687 N N . THR A 1 490 ? 47.109 80.360 6.364 1.00 12.88 470 THR A N 1
ATOM 3688 C CA . THR A 1 490 ? 46.389 79.560 7.348 1.00 12.65 470 THR A CA 1
ATOM 3689 C C . THR A 1 490 ? 45.049 79.113 6.705 1.00 12.80 470 THR A C 1
ATOM 3690 O O . THR A 1 490 ? 44.413 79.824 5.894 1.00 16.23 470 THR A O 1
ATOM 3694 N N . GLY A 1 491 ? 44.586 77.971 7.132 1.00 13.73 471 GLY A N 1
ATOM 3695 C CA . GLY A 1 491 ? 43.357 77.448 6.533 1.00 12.79 471 GLY A CA 1
ATOM 3696 C C . GLY A 1 491 ? 43.168 76.033 7.083 1.00 14.23 471 GLY A C 1
ATOM 3697 O O . GLY A 1 491 ? 44.085 75.396 7.648 1.00 13.37 471 GLY A O 1
ATOM 3698 N N . GLN A 1 492 ? 41.933 75.498 6.832 1.00 12.30 472 GLN A N 1
ATOM 3699 C CA . GLN A 1 492 ? 41.607 74.189 7.440 1.00 13.05 472 GLN A CA 1
ATOM 3700 C C . GLN A 1 492 ? 41.557 73.077 6.355 1.00 14.35 472 GLN A C 1
ATOM 3701 O O . GLN A 1 492 ? 41.115 71.965 6.710 1.00 13.71 472 GLN A O 1
ATOM 3707 N N . VAL A 1 493 ? 42.008 73.357 5.102 1.00 13.63 473 VAL A N 1
ATOM 3708 C CA . VAL A 1 493 ? 42.148 72.234 4.139 1.00 13.13 473 VAL A CA 1
ATOM 3709 C C . VAL A 1 493 ? 43.666 72.144 3.912 1.00 13.62 473 VAL A C 1
ATOM 3710 O O . VAL A 1 493 ? 44.348 73.203 3.864 1.00 14.54 473 VAL A O 1
ATOM 3714 N N . THR A 1 494 ? 44.160 70.884 3.764 1.00 13.40 474 THR A N 1
ATOM 3715 C CA . THR A 1 494 ? 45.582 70.689 3.464 1.00 12.18 474 THR A CA 1
ATOM 3716 C C . THR A 1 494 ? 45.680 69.722 2.264 1.00 13.10 474 THR A C 1
ATOM 3717 O O . THR A 1 494 ? 45.096 68.645 2.338 1.00 13.51 474 THR A O 1
ATOM 3721 N N . GLU A 1 495 ? 46.432 70.140 1.230 1.00 12.68 475 GLU A N 1
ATOM 3722 C CA . GLU A 1 495 ? 46.638 69.195 0.093 1.00 11.72 475 GLU A CA 1
ATOM 3723 C C . GLU A 1 495 ? 48.146 69.058 -0.154 1.00 13.88 475 GLU A C 1
ATOM 3724 O O . GLU A 1 495 ? 48.918 70.030 -0.105 1.00 13.95 475 GLU A O 1
ATOM 3730 N N . GLN A 1 496 ? 48.555 67.814 -0.432 1.00 12.18 476 GLN A N 1
ATOM 3731 C CA . GLN A 1 496 ? 49.903 67.487 -0.944 1.00 11.71 476 GLN A CA 1
ATOM 3732 C C . GLN A 1 496 ? 49.666 66.247 -1.789 1.00 11.55 476 GLN A C 1
ATOM 3733 O O . GLN A 1 496 ? 48.796 65.447 -1.395 1.00 11.52 476 GLN A O 1
ATOM 3739 N N . LEU A 1 497 ? 50.392 66.078 -2.901 1.00 10.96 477 LEU A N 1
ATOM 3740 C CA . LEU A 1 497 ? 50.166 64.868 -3.761 1.00 11.01 477 LEU A CA 1
ATOM 3741 C C . LEU A 1 497 ? 50.914 63.744 -3.059 1.00 11.86 477 LEU A C 1
ATOM 3742 O O . LEU A 1 497 ? 52.005 63.282 -3.522 1.00 11.40 477 LEU A O 1
ATOM 3747 N N . SER A 1 498 ? 50.291 63.187 -1.977 1.00 11.74 478 SER A N 1
ATOM 3748 C CA . SER A 1 498 ? 50.882 62.025 -1.278 1.00 11.31 478 SER A CA 1
ATOM 3749 C C . SER A 1 498 ? 49.772 61.472 -0.362 1.00 12.31 478 SER A C 1
ATOM 3750 O O . SER A 1 498 ? 49.343 62.151 0.628 1.00 11.31 478 SER A O 1
ATOM 3753 N N . GLU A 1 499 ? 49.264 60.296 -0.734 1.00 12.15 479 GLU A N 1
ATOM 3754 C CA . GLU A 1 499 ? 48.294 59.677 0.182 1.00 12.30 479 GLU A CA 1
ATOM 3755 C C . GLU A 1 499 ? 48.914 59.371 1.569 1.00 12.18 479 GLU A C 1
ATOM 3756 O O . GLU A 1 499 ? 48.192 59.494 2.573 1.00 11.04 479 GLU A O 1
ATOM 3762 N N . HIS A 1 500 ? 50.233 59.074 1.688 1.00 12.04 480 HIS A N 1
ATOM 3763 C CA . HIS A 1 500 ? 50.859 58.821 2.984 1.00 10.78 480 HIS A CA 1
ATOM 3764 C C . HIS A 1 500 ? 50.764 60.095 3.878 1.00 10.28 480 HIS A C 1
ATOM 3765 O O . HIS A 1 500 ? 50.541 59.954 5.087 1.00 10.38 480 HIS A O 1
ATOM 3772 N N . GLN A 1 501 ? 51.005 61.289 3.234 1.00 12.18 481 GLN A N 1
ATOM 3773 C CA . GLN A 1 501 ? 50.904 62.521 4.040 1.00 10.57 481 GLN A CA 1
ATOM 3774 C C . GLN A 1 501 ? 49.476 62.747 4.516 1.00 12.27 481 GLN A C 1
ATOM 3775 O O . GLN A 1 501 ? 49.253 63.102 5.672 1.00 12.75 481 GLN A O 1
ATOM 3781 N N . CYS A 1 502 ? 48.522 62.605 3.590 1.00 10.54 482 CYS A N 1
ATOM 3782 C CA . CYS A 1 502 ? 47.121 62.901 4.015 1.00 11.15 482 CYS A CA 1
ATOM 3783 C C . CYS A 1 502 ? 46.663 61.935 5.130 1.00 13.54 482 CYS A C 1
ATOM 3784 O O . CYS A 1 502 ? 46.127 62.415 6.158 1.00 12.64 482 CYS A O 1
ATOM 3787 N N . GLU A 1 503 ? 46.919 60.631 4.924 1.00 11.54 483 GLU A N 1
ATOM 3788 C CA . GLU A 1 503 ? 46.438 59.646 5.923 1.00 11.43 483 GLU A CA 1
ATOM 3789 C C . GLU A 1 503 ? 47.217 59.911 7.241 1.00 13.13 483 GLU A C 1
ATOM 3790 O O . GLU A 1 503 ? 46.609 59.854 8.321 1.00 12.91 483 GLU A O 1
ATOM 3796 N N . GLY A 1 504 ? 48.543 60.163 7.211 1.00 11.90 484 GLY A N 1
ATOM 3797 C CA . GLY A 1 504 ? 49.319 60.283 8.450 1.00 10.99 484 GLY A CA 1
ATOM 3798 C C . GLY A 1 504 ? 48.959 61.595 9.177 1.00 11.26 484 GLY A C 1
ATOM 3799 O O . GLY A 1 504 ? 48.804 61.558 10.382 1.00 11.37 484 GLY A O 1
ATOM 3800 N N . PHE A 1 505 ? 48.832 62.697 8.463 1.00 12.35 485 PHE A N 1
ATOM 3801 C CA . PHE A 1 505 ? 48.495 64.005 9.112 1.00 11.64 485 PHE A CA 1
ATOM 3802 C C . PHE A 1 505 ? 47.116 63.804 9.827 1.00 12.11 485 PHE A C 1
ATOM 3803 O O . PHE A 1 505 ? 46.940 64.179 10.965 1.00 12.09 485 PHE A O 1
ATOM 3811 N N . LEU A 1 506 ? 46.178 63.178 9.091 1.00 12.58 486 LEU A N 1
ATOM 3812 C CA . LEU A 1 506 ? 44.794 63.018 9.708 1.00 11.25 486 LEU A CA 1
ATOM 3813 C C . LEU A 1 506 ? 44.846 62.087 10.929 1.00 12.02 486 LEU A C 1
ATOM 3814 O O . LEU A 1 506 ? 44.250 62.430 11.941 1.00 12.66 486 LEU A O 1
ATOM 3819 N N . GLU A 1 507 ? 45.569 60.957 10.821 1.00 10.74 487 GLU A N 1
ATOM 3820 C CA . GLU A 1 507 ? 45.616 60.019 11.946 1.00 10.74 487 GLU A CA 1
ATOM 3821 C C . GLU A 1 507 ? 46.071 60.774 13.233 1.00 13.12 487 GLU A C 1
ATOM 3822 O O . GLU A 1 507 ? 45.473 60.658 14.282 1.00 12.45 487 GLU A O 1
ATOM 3828 N N . ALA A 1 508 ? 47.169 61.560 13.134 1.00 11.48 488 ALA A N 1
ATOM 3829 C CA . ALA A 1 508 ? 47.590 62.265 14.314 1.00 12.10 488 ALA A CA 1
ATOM 3830 C C . ALA A 1 508 ? 46.702 63.409 14.750 1.00 11.51 488 ALA A C 1
ATOM 3831 O O . ALA A 1 508 ? 46.654 63.663 15.975 1.00 12.68 488 ALA A O 1
ATOM 3833 N N . TYR A 1 509 ? 46.010 64.068 13.827 1.00 10.99 489 TYR A N 1
ATOM 3834 C CA . TYR A 1 509 ? 45.051 65.104 14.113 1.00 11.78 489 TYR A CA 1
ATOM 3835 C C . TYR A 1 509 ? 43.922 64.456 14.986 1.00 11.36 489 TYR A C 1
ATOM 3836 O O . TYR A 1 509 ? 43.517 65.063 16.021 1.00 13.07 489 TYR A O 1
ATOM 3845 N N . LEU A 1 510 ? 43.568 63.213 14.641 1.00 12.60 490 LEU A N 1
ATOM 3846 C CA . LEU A 1 510 ? 42.578 62.494 15.449 1.00 13.81 490 LEU A CA 1
ATOM 3847 C C . LEU A 1 510 ? 43.138 62.006 16.768 1.00 13.43 490 LEU A C 1
ATOM 3848 O O . LEU A 1 510 ? 42.447 62.106 17.834 1.00 14.24 490 LEU A O 1
ATOM 3853 N N . LEU A 1 511 ? 44.355 61.465 16.775 1.00 13.07 491 LEU A N 1
ATOM 3854 C CA . LEU A 1 511 ? 44.962 60.934 17.982 1.00 11.73 491 LEU A CA 1
ATOM 3855 C C . LEU A 1 511 ? 45.167 62.014 19.076 1.00 13.25 491 LEU A C 1
ATOM 3856 O O . LEU A 1 511 ? 45.129 61.656 20.281 1.00 14.13 491 LEU A O 1
ATOM 3861 N N . THR A 1 512 ? 45.299 63.254 18.602 1.00 12.98 492 THR A N 1
ATOM 3862 C CA . THR A 1 512 ? 45.456 64.431 19.503 1.00 12.18 492 THR A CA 1
ATOM 3863 C C . THR A 1 512 ? 44.101 65.059 19.846 1.00 14.36 492 THR A C 1
ATOM 3864 O O . THR A 1 512 ? 44.039 66.177 20.429 1.00 15.60 492 THR A O 1
ATOM 3868 N N . GLY A 1 513 ? 43.028 64.399 19.425 1.00 13.94 493 GLY A N 1
ATOM 3869 C CA . GLY A 1 513 ? 41.717 64.866 19.935 1.00 13.57 493 GLY A CA 1
ATOM 3870 C C . GLY A 1 513 ? 40.868 65.642 18.989 1.00 12.94 493 GLY A C 1
ATOM 3871 O O . GLY A 1 513 ? 39.821 66.233 19.477 1.00 15.12 493 GLY A O 1
ATOM 3872 N N . ARG A 1 514 ? 41.177 65.730 17.684 1.00 13.06 494 ARG A N 1
ATOM 3873 C CA . ARG A 1 514 ? 40.404 66.571 16.789 1.00 12.09 494 ARG A CA 1
ATOM 3874 C C . ARG A 1 514 ? 39.637 65.683 15.772 1.00 13.71 494 ARG A C 1
ATOM 3875 O O . ARG A 1 514 ? 39.375 64.548 16.086 1.00 14.37 494 ARG A O 1
ATOM 3883 N N . HIS A 1 515 ? 39.239 66.241 14.645 1.00 12.81 495 HIS A N 1
ATOM 3884 C CA . HIS A 1 515 ? 38.276 65.581 13.742 1.00 13.49 495 HIS A CA 1
ATOM 3885 C C . HIS A 1 515 ? 38.608 65.910 12.309 1.00 13.25 495 HIS A C 1
ATOM 3886 O O . HIS A 1 515 ? 39.269 66.919 11.989 1.00 14.56 495 HIS A O 1
ATOM 3893 N N . GLY A 1 516 ? 38.102 65.097 11.349 1.00 13.39 496 GLY A N 1
ATOM 3894 C CA . GLY A 1 516 ? 38.345 65.570 10.007 1.00 12.20 496 GLY A CA 1
ATOM 3895 C C . GLY A 1 516 ? 37.865 64.544 8.983 1.00 15.95 496 GLY A C 1
ATOM 3896 O O . GLY A 1 516 ? 37.120 63.590 9.325 1.00 14.07 496 GLY A O 1
ATOM 3897 N N . ILE A 1 517 ? 38.293 64.757 7.756 1.00 13.62 497 ILE A N 1
ATOM 3898 C CA . ILE A 1 517 ? 37.941 63.802 6.641 1.00 13.17 497 ILE A CA 1
ATOM 3899 C C . ILE A 1 517 ? 39.000 63.963 5.582 1.00 13.70 497 ILE A C 1
ATOM 3900 O O . ILE A 1 517 ? 39.634 65.054 5.468 1.00 13.48 497 ILE A O 1
ATOM 3905 N N . TRP A 1 518 ? 39.265 62.876 4.837 1.00 14.17 498 TRP A N 1
ATOM 3906 C CA . TRP A 1 518 ? 40.056 63.100 3.612 1.00 13.76 498 TRP A CA 1
ATOM 3907 C C . TRP A 1 518 ? 39.372 62.366 2.469 1.00 16.60 498 TRP A C 1
ATOM 3908 O O . TRP A 1 518 ? 38.381 61.614 2.688 1.00 14.53 498 TRP A O 1
ATOM 3919 N N . SER A 1 519 ? 39.761 62.671 1.235 1.00 13.13 499 SER A N 1
ATOM 3920 C CA . SER A 1 519 ? 39.143 62.015 0.077 1.00 13.34 499 SER A CA 1
ATOM 3921 C C . SER A 1 519 ? 40.277 61.506 -0.815 1.00 16.99 499 SER A C 1
ATOM 3922 O O . SER A 1 519 ? 41.416 62.069 -0.792 1.00 14.88 499 SER A O 1
ATOM 3925 N N . SER A 1 520 ? 40.012 60.431 -1.539 1.00 13.26 500 SER A N 1
ATOM 3926 C CA . SER A 1 520 ? 41.048 59.936 -2.509 1.00 13.21 500 SER A CA 1
ATOM 3927 C C . SER A 1 520 ? 40.336 59.309 -3.693 1.00 17.03 500 SER A C 1
ATOM 3928 O O . SER A 1 520 ? 39.310 58.638 -3.493 1.00 16.34 500 SER A O 1
ATOM 3931 N N . TYR A 1 521 ? 40.907 59.443 -4.880 1.00 14.96 501 TYR A N 1
ATOM 3932 C CA . TYR A 1 521 ? 40.521 58.495 -5.948 1.00 14.02 501 TYR A CA 1
ATOM 3933 C C . TYR A 1 521 ? 40.640 57.087 -5.389 1.00 13.19 501 TYR A C 1
ATOM 3934 O O . TYR A 1 521 ? 41.643 56.655 -4.768 1.00 12.96 501 TYR A O 1
ATOM 3943 N N . GLU A 1 522 ? 39.613 56.271 -5.721 1.00 13.03 502 GLU A N 1
ATOM 3944 C CA . GLU A 1 522 ? 39.519 54.958 -5.153 1.00 13.93 502 GLU A CA 1
ATOM 3945 C C . GLU A 1 522 ? 40.721 54.012 -5.385 1.00 13.03 502 GLU A C 1
ATOM 3946 O O . GLU A 1 522 ? 41.186 53.321 -4.480 1.00 13.21 502 GLU A O 1
ATOM 3952 N N . SER A 1 523 ? 41.212 54.022 -6.646 1.00 14.11 503 SER A N 1
ATOM 3953 C CA . SER A 1 523 ? 42.332 53.069 -6.946 1.00 12.93 503 SER A CA 1
ATOM 3954 C C . SER A 1 523 ? 43.596 53.357 -6.137 1.00 12.57 503 SER A C 1
ATOM 3955 O O . SER A 1 523 ? 44.400 52.471 -5.822 1.00 14.67 503 SER A O 1
ATOM 3958 N N . PHE A 1 524 ? 43.738 54.672 -5.838 1.00 13.05 504 PHE A N 1
ATOM 3959 C CA . PHE A 1 524 ? 44.929 55.078 -5.121 1.00 11.23 504 PHE A CA 1
ATOM 3960 C C . PHE A 1 524 ? 44.843 55.068 -3.615 1.00 15.35 504 PHE A C 1
ATOM 3961 O O . PHE A 1 524 ? 45.848 55.291 -2.885 1.00 13.27 504 PHE A O 1
ATOM 3969 N N . VAL A 1 525 ? 43.655 54.687 -3.061 1.00 14.08 505 VAL A N 1
ATOM 3970 C CA . VAL A 1 525 ? 43.636 54.446 -1.658 1.00 12.47 505 VAL A CA 1
ATOM 3971 C C . VAL A 1 525 ? 44.571 53.328 -1.332 1.00 11.92 505 VAL A C 1
ATOM 3972 O O . VAL A 1 525 ? 45.170 53.296 -0.270 1.00 13.17 505 VAL A O 1
ATOM 3976 N N . HIS A 1 526 ? 44.790 52.416 -2.312 1.00 13.59 506 HIS A N 1
ATOM 3977 C CA . HIS A 1 526 ? 45.708 51.351 -2.075 1.00 12.54 506 HIS A CA 1
ATOM 3978 C C . HIS A 1 526 ? 47.178 51.761 -1.660 1.00 10.58 506 HIS A C 1
ATOM 3979 O O . HIS A 1 526 ? 47.905 50.962 -1.003 1.00 12.25 506 HIS A O 1
ATOM 3986 N N . VAL A 1 527 ? 47.537 52.989 -2.113 1.00 12.33 507 VAL A N 1
ATOM 3987 C CA . VAL A 1 527 ? 48.903 53.465 -1.691 1.00 12.10 507 VAL A CA 1
ATOM 3988 C C . VAL A 1 527 ? 49.056 53.369 -0.179 1.00 13.45 507 VAL A C 1
ATOM 3989 O O . VAL A 1 527 ? 50.123 53.075 0.352 1.00 13.42 507 VAL A O 1
ATOM 3993 N N . ILE A 1 528 ? 47.921 53.596 0.548 1.00 12.08 508 ILE A N 1
ATOM 3994 C CA . ILE A 1 528 ? 48.008 53.593 1.985 1.00 11.12 508 ILE A CA 1
ATOM 3995 C C . ILE A 1 528 ? 47.257 52.424 2.671 1.00 10.59 508 ILE A C 1
ATOM 3996 O O . ILE A 1 528 ? 47.001 52.513 3.890 1.00 12.68 508 ILE A O 1
ATOM 4001 N N . ASP A 1 529 ? 47.082 51.320 1.934 1.00 12.27 509 ASP A N 1
ATOM 4002 C CA . ASP A 1 529 ? 46.582 50.100 2.590 1.00 13.47 509 ASP A CA 1
ATOM 4003 C C . ASP A 1 529 ? 47.271 49.762 3.858 1.00 12.44 509 ASP A C 1
ATOM 4004 O O . ASP A 1 529 ? 46.678 49.366 4.877 1.00 11.78 509 ASP A O 1
ATOM 4009 N N . SER A 1 530 ? 48.629 49.836 3.886 1.00 11.95 510 SER A N 1
ATOM 4010 C CA . SER A 1 530 ? 49.335 49.396 5.070 1.00 13.11 510 SER A CA 1
ATOM 4011 C C . SER A 1 530 ? 49.172 50.376 6.224 1.00 12.36 510 SER A C 1
ATOM 4012 O O . SER A 1 530 ? 49.198 49.936 7.363 1.00 12.46 510 SER A O 1
ATOM 4015 N N . MET A 1 531 ? 48.971 51.693 5.937 1.00 11.44 511 MET A N 1
ATOM 4016 C CA . MET A 1 531 ? 48.693 52.613 7.039 1.00 11.57 511 MET A CA 1
ATOM 4017 C C . MET A 1 531 ? 47.301 52.308 7.629 1.00 11.98 511 MET A C 1
ATOM 4018 O O . MET A 1 531 ? 47.114 52.442 8.857 1.00 12.93 511 MET A O 1
ATOM 4023 N N . LEU A 1 532 ? 46.332 51.990 6.753 1.00 12.26 512 LEU A N 1
ATOM 4024 C CA . LEU A 1 532 ? 44.991 51.553 7.298 1.00 12.67 512 LEU A CA 1
ATOM 4025 C C . LEU A 1 532 ? 45.172 50.325 8.126 1.00 13.05 512 LEU A C 1
ATOM 4026 O O . LEU A 1 532 ? 44.545 50.260 9.210 1.00 13.68 512 LEU A O 1
ATOM 4031 N N . ASN A 1 533 ? 46.023 49.353 7.745 1.00 13.26 513 ASN A N 1
ATOM 4032 C CA . ASN A 1 533 ? 46.169 48.211 8.558 1.00 12.47 513 ASN A CA 1
ATOM 4033 C C . ASN A 1 533 ? 46.667 48.607 9.970 1.00 15.63 513 ASN A C 1
ATOM 4034 O O . ASN A 1 533 ? 46.283 48.070 11.001 1.00 13.84 513 ASN A O 1
ATOM 4039 N N . GLN A 1 534 ? 47.707 49.491 9.989 1.00 12.53 514 GLN A N 1
ATOM 4040 C CA . GLN A 1 534 ? 48.262 49.820 11.290 1.00 12.80 514 GLN A CA 1
ATOM 4041 C C . GLN A 1 534 ? 47.339 50.653 12.173 1.00 10.36 514 GLN A C 1
ATOM 4042 O O . GLN A 1 534 ? 47.307 50.432 13.399 1.00 13.09 514 GLN A O 1
ATOM 4048 N N . HIS A 1 535 ? 46.577 51.601 11.610 1.00 11.56 515 HIS A N 1
ATOM 4049 C CA . HIS A 1 535 ? 45.722 52.365 12.465 1.00 11.62 515 HIS A CA 1
ATOM 4050 C C . HIS A 1 535 ? 44.547 51.390 12.917 1.00 13.91 515 HIS A C 1
ATOM 4051 O O . HIS A 1 535 ? 44.114 51.465 14.074 1.00 13.60 515 HIS A O 1
ATOM 4058 N N . ALA A 1 536 ? 44.134 50.485 12.014 1.00 13.06 516 ALA A N 1
ATOM 4059 C CA . ALA A 1 536 ? 43.133 49.506 12.543 1.00 13.25 516 ALA A CA 1
ATOM 4060 C C . ALA A 1 536 ? 43.701 48.660 13.670 1.00 14.76 516 ALA A C 1
ATOM 4061 O O . ALA A 1 536 ? 42.955 48.382 14.609 1.00 16.02 516 ALA A O 1
ATOM 4063 N N . LYS A 1 537 ? 44.983 48.248 13.632 1.00 14.35 517 LYS A N 1
ATOM 4064 C CA . LYS A 1 537 ? 45.632 47.453 14.708 1.00 13.70 517 LYS A CA 1
ATOM 4065 C C . LYS A 1 537 ? 45.681 48.335 15.990 1.00 14.88 517 LYS A C 1
ATOM 4066 O O . LYS A 1 537 ? 45.496 47.820 17.083 1.00 14.63 517 LYS A O 1
ATOM 4072 N N . TRP A 1 538 ? 45.962 49.669 15.832 1.00 13.08 518 TRP A N 1
ATOM 4073 C CA . TRP A 1 538 ? 46.002 50.538 17.006 1.00 12.31 518 TRP A CA 1
ATOM 4074 C C . TRP A 1 538 ? 44.582 50.570 17.683 1.00 13.53 518 TRP A C 1
ATOM 4075 O O . TRP A 1 538 ? 44.476 50.445 18.937 1.00 14.17 518 TRP A O 1
ATOM 4086 N N . LEU A 1 539 ? 43.533 50.698 16.821 1.00 13.23 519 LEU A N 1
ATOM 4087 C CA . LEU A 1 539 ? 42.134 50.671 17.317 1.00 14.00 519 LEU A CA 1
ATOM 4088 C C . LEU A 1 539 ? 41.813 49.317 17.904 1.00 15.45 519 LEU A C 1
ATOM 4089 O O . LEU A 1 539 ? 41.171 49.294 18.973 1.00 13.45 519 LEU A O 1
ATOM 4094 N N . GLU A 1 540 ? 42.167 48.234 17.225 1.00 15.82 520 GLU A N 1
ATOM 4095 C CA . GLU A 1 540 ? 41.866 46.895 17.815 1.00 15.16 520 GLU A CA 1
ATOM 4096 C C . GLU A 1 540 ? 42.401 46.765 19.234 1.00 16.09 520 GLU A C 1
ATOM 4097 O O . GLU A 1 540 ? 41.675 46.328 20.197 1.00 15.23 520 GLU A O 1
ATOM 4103 N N . ALA A 1 541 ? 43.713 47.063 19.428 1.00 15.15 521 ALA A N 1
ATOM 4104 C CA . ALA A 1 541 ? 44.319 46.871 20.736 1.00 14.48 521 ALA A CA 1
ATOM 4105 C C . ALA A 1 541 ? 43.597 47.834 21.724 1.00 14.68 521 ALA A C 1
ATOM 4106 O O . ALA A 1 541 ? 43.381 47.423 22.881 1.00 15.94 521 ALA A O 1
ATOM 4108 N N . THR A 1 542 ? 43.271 49.072 21.304 1.00 14.75 522 THR A N 1
ATOM 4109 C CA . THR A 1 542 ? 42.660 50.101 22.232 1.00 14.51 522 THR A CA 1
ATOM 4110 C C . THR A 1 542 ? 41.276 49.617 22.713 1.00 17.00 522 THR A C 1
ATOM 4111 O O . THR A 1 542 ? 41.028 49.635 23.936 1.00 16.40 522 THR A O 1
ATOM 4115 N N . VAL A 1 543 ? 40.438 49.220 21.741 1.00 14.84 523 VAL A N 1
ATOM 4116 C CA . VAL A 1 543 ? 39.045 48.819 22.204 1.00 14.78 523 VAL A CA 1
ATOM 4117 C C . VAL A 1 543 ? 39.094 47.532 22.984 1.00 16.16 523 VAL A C 1
ATOM 4118 O O . VAL A 1 543 ? 38.154 47.319 23.828 1.00 17.74 523 VAL A O 1
ATOM 4122 N N . ARG A 1 544 ? 40.047 46.647 22.759 1.00 14.97 524 ARG A N 1
ATOM 4123 C CA . ARG A 1 544 ? 40.114 45.398 23.491 1.00 15.69 524 ARG A CA 1
ATOM 4124 C C . ARG A 1 544 ? 40.561 45.582 24.924 1.00 20.10 524 ARG A C 1
ATOM 4125 O O . ARG A 1 544 ? 39.991 44.976 25.847 1.00 19.90 524 ARG A O 1
ATOM 4133 N N . GLU A 1 545 ? 41.624 46.341 25.152 1.00 18.68 525 GLU A N 1
ATOM 4134 C CA . GLU A 1 545 ? 42.302 46.209 26.445 1.00 20.50 525 GLU A CA 1
ATOM 4135 C C . GLU A 1 545 ? 42.968 47.504 26.973 1.00 18.20 525 GLU A C 1
ATOM 4136 O O . GLU A 1 545 ? 43.782 47.389 27.905 1.00 19.68 525 GLU A O 1
ATOM 4142 N N . ILE A 1 546 ? 42.633 48.645 26.424 1.00 15.85 526 ILE A N 1
ATOM 4143 C CA . ILE A 1 546 ? 43.315 49.834 26.966 1.00 15.97 526 ILE A CA 1
ATOM 4144 C C . ILE A 1 546 ? 42.249 50.913 27.303 1.00 14.75 526 ILE A C 1
ATOM 4145 O O . ILE A 1 546 ? 42.025 51.928 26.669 1.00 15.96 526 ILE A O 1
ATOM 4150 N N . PRO A 1 547 ? 41.503 50.644 28.416 1.00 17.21 527 PRO A N 1
ATOM 4151 C CA . PRO A 1 547 ? 40.336 51.501 28.549 1.00 18.95 527 PRO A CA 1
ATOM 4152 C C . PRO A 1 547 ? 40.689 52.909 29.123 1.00 17.15 527 PRO A C 1
ATOM 4153 O O . PRO A 1 547 ? 39.899 53.818 28.923 1.00 18.82 527 PRO A O 1
ATOM 4157 N N . TRP A 1 548 ? 41.918 53.104 29.628 1.00 17.25 528 TRP A N 1
ATOM 4158 C CA . TRP A 1 548 ? 42.314 54.469 29.952 1.00 17.00 528 TRP A CA 1
ATOM 4159 C C . TRP A 1 548 ? 42.600 55.325 28.719 1.00 16.70 528 TRP A C 1
ATOM 4160 O O . TRP A 1 548 ? 42.631 56.591 28.848 1.00 15.68 528 TRP A O 1
ATOM 4171 N N . ARG A 1 549 ? 42.820 54.662 27.573 1.00 14.87 529 ARG A N 1
ATOM 4172 C CA . ARG A 1 549 ? 43.046 55.458 26.321 1.00 15.82 529 ARG A CA 1
ATOM 4173 C C . ARG A 1 549 ? 41.714 55.746 25.721 1.00 15.72 529 ARG A C 1
ATOM 4174 O O . ARG A 1 549 ? 41.015 54.812 25.136 1.00 18.14 529 ARG A O 1
ATOM 4182 N N . LYS A 1 550 ? 41.239 56.982 25.896 1.00 14.01 530 LYS A N 1
ATOM 4183 C CA . LYS A 1 550 ? 39.822 57.314 25.658 1.00 14.06 530 LYS A CA 1
ATOM 4184 C C . LYS A 1 550 ? 39.509 57.367 24.134 1.00 13.59 530 LYS A C 1
ATOM 4185 O O . LYS A 1 550 ? 40.448 57.590 23.245 1.00 14.37 530 LYS A O 1
ATOM 4191 N N . PRO A 1 551 ? 38.216 57.248 23.757 1.00 14.99 531 PRO A N 1
ATOM 4192 C CA . PRO A 1 551 ? 37.920 57.138 22.316 1.00 14.68 531 PRO A CA 1
ATOM 4193 C C . PRO A 1 551 ? 38.392 58.417 21.542 1.00 14.67 531 PRO A C 1
ATOM 4194 O O . PRO A 1 551 ? 38.106 59.571 21.952 1.00 14.80 531 PRO A O 1
ATOM 4198 N N . ILE A 1 552 ? 38.963 58.143 20.371 1.00 15.03 532 ILE A N 1
ATOM 4199 C CA . ILE A 1 552 ? 39.303 59.265 19.476 1.00 14.18 532 ILE A CA 1
ATOM 4200 C C . ILE A 1 552 ? 38.274 59.311 18.336 1.00 15.52 532 ILE A C 1
ATOM 4201 O O . ILE A 1 552 ? 37.530 58.367 18.090 1.00 16.46 532 ILE A O 1
ATOM 4206 N N . SER A 1 553 ? 38.269 60.403 17.608 1.00 14.13 533 SER A N 1
ATOM 4207 C CA . SER A 1 553 ? 37.376 60.525 16.414 1.00 14.96 533 SER A CA 1
ATOM 4208 C C . SER A 1 553 ? 37.902 59.521 15.324 1.00 16.27 533 SER A C 1
ATOM 4209 O O . SER A 1 553 ? 39.073 58.977 15.366 1.00 13.92 533 SER A O 1
ATOM 4212 N N . SER A 1 554 ? 36.960 59.134 14.438 1.00 14.70 534 SER A N 1
ATOM 4213 C CA . SER A 1 554 ? 37.236 58.082 13.460 1.00 13.34 534 SER A CA 1
ATOM 4214 C C . SER A 1 554 ? 38.023 58.723 12.272 1.00 11.84 534 SER A C 1
ATOM 4215 O O . SER A 1 554 ? 37.909 59.936 12.000 1.00 13.81 534 SER A O 1
ATOM 4218 N N . VAL A 1 555 ? 38.748 57.823 11.577 1.00 12.46 535 VAL A N 1
ATOM 4219 C CA . VAL A 1 555 ? 39.268 58.173 10.239 1.00 12.79 535 VAL A CA 1
ATOM 4220 C C . VAL A 1 555 ? 38.127 58.085 9.234 1.00 14.81 535 VAL A C 1
ATOM 4221 O O . VAL A 1 555 ? 37.521 56.982 9.130 1.00 15.69 535 VAL A O 1
ATOM 4225 N N . ASN A 1 556 ? 37.786 59.186 8.620 1.00 12.14 536 ASN A N 1
ATOM 4226 C CA . ASN A 1 556 ? 36.655 59.232 7.618 1.00 14.49 536 ASN A CA 1
ATOM 4227 C C . ASN A 1 556 ? 37.307 59.458 6.259 1.00 13.71 536 ASN A C 1
ATOM 4228 O O . ASN A 1 556 ? 37.938 60.530 6.009 1.00 15.44 536 ASN A O 1
ATOM 4233 N N . LEU A 1 557 ? 37.112 58.472 5.332 1.00 15.66 537 LEU A N 1
ATOM 4234 C CA . LEU A 1 557 ? 37.741 58.561 3.997 1.00 14.41 537 LEU A CA 1
ATOM 4235 C C . LEU A 1 557 ? 36.668 58.482 2.962 1.00 15.66 537 LEU A C 1
ATOM 4236 O O . LEU A 1 557 ? 36.034 57.397 2.884 1.00 15.52 537 LEU A O 1
ATOM 4241 N N . LEU A 1 558 ? 36.524 59.571 2.188 1.00 13.73 538 LEU A N 1
ATOM 4242 C CA . LEU A 1 558 ? 35.627 59.544 1.065 1.00 14.24 538 LEU A CA 1
ATOM 4243 C C . LEU A 1 558 ? 36.409 58.875 -0.078 1.00 15.95 538 LEU A C 1
ATOM 4244 O O . LEU A 1 558 ? 37.441 59.424 -0.590 1.00 16.32 538 LEU A O 1
ATOM 4249 N N . VAL A 1 559 ? 35.922 57.719 -0.515 1.00 14.82 539 VAL A N 1
ATOM 4250 C CA . VAL A 1 559 ? 36.562 56.896 -1.557 1.00 14.49 539 VAL A CA 1
ATOM 4251 C C . VAL A 1 559 ? 35.728 57.248 -2.799 1.00 16.51 539 VAL A C 1
ATOM 4252 O O . VAL A 1 559 ? 34.567 56.769 -2.968 1.00 15.95 539 VAL A O 1
ATOM 4256 N N . SER A 1 560 ? 36.248 58.088 -3.736 1.00 14.69 540 SER A N 1
ATOM 4257 C CA . SER A 1 560 ? 35.415 58.559 -4.850 1.00 16.48 540 SER A CA 1
ATOM 4258 C C . SER A 1 560 ? 36.208 58.482 -6.189 1.00 14.69 540 SER A C 1
ATOM 4259 O O . SER A 1 560 ? 37.231 57.731 -6.198 1.00 15.59 540 SER A O 1
ATOM 4262 N N . SER A 1 561 ? 35.698 59.186 -7.196 1.00 15.76 541 SER A N 1
ATOM 4263 C CA . SER A 1 561 ? 36.285 59.081 -8.567 1.00 15.74 541 SER A CA 1
ATOM 4264 C C . SER A 1 561 ? 36.589 57.616 -8.913 1.00 16.59 541 SER A C 1
ATOM 4265 O O . SER A 1 561 ? 37.741 57.163 -9.124 1.00 15.06 541 SER A O 1
ATOM 4268 N N . HIS A 1 562 ? 35.524 56.766 -8.765 1.00 13.82 542 HIS A N 1
ATOM 4269 C CA . HIS A 1 562 ? 35.696 55.343 -8.680 1.00 15.59 542 HIS A CA 1
ATOM 4270 C C . HIS A 1 562 ? 35.799 54.605 -10.064 1.00 13.21 542 HIS A C 1
ATOM 4271 O O . HIS A 1 562 ? 35.825 55.231 -11.137 1.00 15.20 542 HIS A O 1
ATOM 4278 N N . VAL A 1 563 ? 35.921 53.310 -9.912 1.00 13.81 543 VAL A N 1
ATOM 4279 C CA . VAL A 1 563 ? 36.283 52.373 -10.998 1.00 14.38 543 VAL A CA 1
ATOM 4280 C C . VAL A 1 563 ? 35.375 52.547 -12.226 1.00 14.78 543 VAL A C 1
ATOM 4281 O O . VAL A 1 563 ? 35.813 52.368 -13.359 1.00 14.74 543 VAL A O 1
ATOM 4285 N N . TRP A 1 564 ? 34.104 52.864 -12.009 1.00 14.64 544 TRP A N 1
ATOM 4286 C CA . TRP A 1 564 ? 33.130 52.910 -13.191 1.00 14.77 544 TRP A CA 1
ATOM 4287 C C . TRP A 1 564 ? 33.190 54.151 -13.986 1.00 15.40 544 TRP A C 1
ATOM 4288 O O . TRP A 1 564 ? 32.706 54.201 -15.133 1.00 16.42 544 TRP A O 1
ATOM 4299 N N . ARG A 1 565 ? 33.828 55.220 -13.474 1.00 16.44 545 ARG A N 1
ATOM 4300 C CA . ARG A 1 565 ? 33.761 56.477 -14.156 1.00 16.11 545 ARG A CA 1
ATOM 4301 C C . ARG A 1 565 ? 35.169 57.244 -14.070 1.00 17.75 545 ARG A C 1
ATOM 4302 O O . ARG A 1 565 ? 35.147 58.457 -13.734 1.00 20.68 545 ARG A O 1
ATOM 4310 N N . GLN A 1 566 ? 36.156 56.551 -14.539 1.00 19.20 546 GLN A N 1
ATOM 4311 C CA . GLN A 1 566 ? 37.552 57.161 -14.713 1.00 20.94 546 GLN A CA 1
ATOM 4312 C C . GLN A 1 566 ? 37.754 57.571 -16.183 1.00 18.43 546 GLN A C 1
ATOM 4313 O O . GLN A 1 566 ? 38.694 57.185 -16.913 1.00 22.91 546 GLN A O 1
ATOM 4319 N N . ASP A 1 567 ? 36.876 58.503 -16.579 1.00 21.03 547 ASP A N 1
ATOM 4320 C CA . ASP A 1 567 ? 36.689 58.845 -17.993 1.00 22.20 547 ASP A CA 1
ATOM 4321 C C . ASP A 1 567 ? 37.973 59.408 -18.641 1.00 19.95 547 ASP A C 1
ATOM 4322 O O . ASP A 1 567 ? 38.243 59.171 -19.808 1.00 22.57 547 ASP A O 1
ATOM 4327 N N . HIS A 1 568 ? 38.757 60.147 -17.863 1.00 21.27 548 HIS A N 1
ATOM 4328 C CA . HIS A 1 568 ? 40.020 60.735 -18.469 1.00 18.44 548 HIS A CA 1
ATOM 4329 C C . HIS A 1 568 ? 41.215 59.875 -18.281 1.00 20.03 548 HIS A C 1
ATOM 4330 O O . HIS A 1 568 ? 42.270 60.184 -18.867 1.00 19.29 548 HIS A O 1
ATOM 4337 N N . ASN A 1 569 ? 41.092 58.860 -17.392 1.00 16.41 549 ASN A N 1
ATOM 4338 C CA . ASN A 1 569 ? 42.251 58.095 -16.964 1.00 17.60 549 ASN A CA 1
ATOM 4339 C C . ASN A 1 569 ? 42.429 56.625 -17.222 1.00 20.36 549 ASN A C 1
ATOM 4340 O O . ASN A 1 569 ? 43.616 56.119 -17.416 1.00 23.08 549 ASN A O 1
ATOM 4345 N N . GLY A 1 570 ? 41.434 55.831 -17.114 1.00 20.91 550 GLY A N 1
ATOM 4346 C CA . GLY A 1 570 ? 41.583 54.485 -17.624 1.00 18.44 550 GLY A CA 1
ATOM 4347 C C . GLY A 1 570 ? 41.961 53.442 -16.586 1.00 19.53 550 GLY A C 1
ATOM 4348 O O . GLY A 1 570 ? 41.757 53.619 -15.375 1.00 18.16 550 GLY A O 1
ATOM 4349 N N . PHE A 1 571 ? 42.556 52.379 -17.107 1.00 16.54 551 PHE A N 1
ATOM 4350 C CA . PHE A 1 571 ? 42.711 51.116 -16.374 1.00 16.58 551 PHE A CA 1
ATOM 4351 C C . PHE A 1 571 ? 43.538 51.176 -15.091 1.00 19.12 551 PHE A C 1
ATOM 4352 O O . PHE A 1 571 ? 43.161 50.565 -14.063 1.00 17.32 551 PHE A O 1
ATOM 4360 N N . SER A 1 572 ? 44.615 52.000 -15.077 1.00 18.81 552 SER A N 1
ATOM 4361 C CA . SER A 1 572 ? 45.417 52.198 -13.821 1.00 17.62 552 SER A CA 1
ATOM 4362 C C . SER A 1 572 ? 44.620 52.800 -12.688 1.00 17.04 552 SER A C 1
ATOM 4363 O O . SER A 1 572 ? 45.032 52.708 -11.537 1.00 17.81 552 SER A O 1
ATOM 4366 N N . HIS A 1 573 ? 43.484 53.430 -13.002 1.00 15.11 553 HIS A N 1
ATOM 4367 C CA . HIS A 1 573 ? 42.669 54.177 -12.054 1.00 15.88 553 HIS A CA 1
ATOM 4368 C C . HIS A 1 573 ? 41.406 53.300 -11.686 1.00 12.56 553 HIS A C 1
ATOM 4369 O O . HIS A 1 573 ? 40.469 53.844 -11.155 1.00 16.12 553 HIS A O 1
ATOM 4376 N N . GLN A 1 574 ? 41.491 52.017 -12.043 1.00 14.30 554 GLN A N 1
ATOM 4377 C CA . GLN A 1 574 ? 40.234 51.086 -11.833 1.00 13.96 554 GLN A CA 1
ATOM 4378 C C . GLN A 1 574 ? 40.600 49.942 -10.871 1.00 14.02 554 GLN A C 1
ATOM 4379 O O . GLN A 1 574 ? 41.147 48.854 -11.226 1.00 13.93 554 GLN A O 1
ATOM 4385 N N . ASP A 1 575 ? 40.389 50.201 -9.560 1.00 13.55 555 ASP A N 1
ATOM 4386 C CA . ASP A 1 575 ? 40.739 49.185 -8.621 1.00 13.17 555 ASP A CA 1
ATOM 4387 C C . ASP A 1 575 ? 39.978 49.509 -7.289 1.00 15.24 555 ASP A C 1
ATOM 4388 O O . ASP A 1 575 ? 40.458 50.286 -6.443 1.00 13.85 555 ASP A O 1
ATOM 4393 N N . PRO A 1 576 ? 38.733 48.914 -7.094 1.00 13.11 556 PRO A N 1
ATOM 4394 C CA . PRO A 1 576 ? 37.974 49.237 -5.874 1.00 14.48 556 PRO A CA 1
ATOM 4395 C C . PRO A 1 576 ? 38.346 48.370 -4.691 1.00 14.16 556 PRO A C 1
ATOM 4396 O O . PRO A 1 576 ? 37.565 48.342 -3.710 1.00 14.53 556 PRO A O 1
ATOM 4400 N N . GLY A 1 577 ? 39.440 47.611 -4.764 1.00 12.75 557 GLY A N 1
ATOM 4401 C CA . GLY A 1 577 ? 39.801 46.620 -3.797 1.00 12.86 557 GLY A CA 1
ATOM 4402 C C . GLY A 1 577 ? 40.224 46.965 -2.371 1.00 13.15 557 GLY A C 1
ATOM 4403 O O . GLY A 1 577 ? 40.560 46.037 -1.639 1.00 14.19 557 GLY A O 1
ATOM 4404 N N . VAL A 1 578 ? 40.206 48.257 -2.004 1.00 13.88 558 VAL A N 1
ATOM 4405 C CA . VAL A 1 578 ? 40.437 48.521 -0.606 1.00 13.56 558 VAL A CA 1
ATOM 4406 C C . VAL A 1 578 ? 39.269 47.847 0.209 1.00 16.95 558 VAL A C 1
ATOM 4407 O O . VAL A 1 578 ? 39.479 47.511 1.356 1.00 16.40 558 VAL A O 1
ATOM 4411 N N . THR A 1 579 ? 38.092 47.652 -0.445 1.00 14.83 559 THR A N 1
ATOM 4412 C CA . THR A 1 579 ? 37.074 46.813 0.281 1.00 15.15 559 THR A CA 1
ATOM 4413 C C . THR A 1 579 ? 37.713 45.558 0.839 1.00 13.79 559 THR A C 1
ATOM 4414 O O . THR A 1 579 ? 37.451 45.182 2.022 1.00 16.30 559 THR A O 1
ATOM 4418 N N . SER A 1 580 ? 38.484 44.767 0.045 1.00 12.63 560 SER A N 1
ATOM 4419 C CA . SER A 1 580 ? 38.973 43.498 0.449 1.00 14.31 560 SER A CA 1
ATOM 4420 C C . SER A 1 580 ? 39.987 43.625 1.550 1.00 15.95 560 SER A C 1
ATOM 4421 O O . SER A 1 580 ? 40.035 42.786 2.450 1.00 17.31 560 SER A O 1
ATOM 4424 N N . LEU A 1 581 ? 40.799 44.711 1.486 1.00 16.11 561 LEU A N 1
ATOM 4425 C CA . LEU A 1 581 ? 41.726 44.946 2.617 1.00 16.38 561 LEU A CA 1
ATOM 4426 C C . LEU A 1 581 ? 40.978 45.208 3.921 1.00 14.19 561 LEU A C 1
ATOM 4427 O O . LEU A 1 581 ? 41.348 44.661 4.938 1.00 13.91 561 LEU A O 1
ATOM 4432 N N . LEU A 1 582 ? 39.929 46.019 3.810 1.00 13.49 562 LEU A N 1
ATOM 4433 C CA . LEU A 1 582 ? 39.187 46.473 5.054 1.00 14.61 562 LEU A CA 1
ATOM 4434 C C . LEU A 1 582 ? 38.496 45.251 5.709 1.00 15.60 562 LEU A C 1
ATOM 4435 O O . LEU A 1 582 ? 38.376 45.121 6.934 1.00 15.98 562 LEU A O 1
ATOM 4440 N N . ILE A 1 583 ? 38.106 44.312 4.829 1.00 14.75 563 ILE A N 1
ATOM 4441 C CA . ILE A 1 583 ? 37.436 43.041 5.344 1.00 14.99 563 ILE A CA 1
ATOM 4442 C C . ILE A 1 583 ? 38.358 42.254 6.234 1.00 14.97 563 ILE A C 1
ATOM 4443 O O . ILE A 1 583 ? 37.920 41.418 7.070 1.00 16.45 563 ILE A O 1
ATOM 4448 N N . ASN A 1 584 ? 39.705 42.450 6.146 1.00 14.08 564 ASN A N 1
ATOM 4449 C CA . ASN A 1 584 ? 40.616 41.763 7.007 1.00 13.93 564 ASN A CA 1
ATOM 4450 C C . ASN A 1 584 ? 40.874 42.517 8.376 1.00 11.69 564 ASN A C 1
ATOM 4451 O O . ASN A 1 584 ? 41.837 42.099 9.069 1.00 15.09 564 ASN A O 1
ATOM 4456 N N . LYS A 1 585 ? 39.948 43.452 8.714 1.00 15.41 565 LYS A N 1
ATOM 4457 C CA . LYS A 1 585 ? 40.017 44.090 10.041 1.00 15.98 565 LYS A CA 1
ATOM 4458 C C . LYS A 1 585 ? 38.630 44.165 10.640 1.00 14.83 565 LYS A C 1
ATOM 4459 O O . LYS A 1 585 ? 38.092 45.224 11.017 1.00 14.62 565 LYS A O 1
ATOM 4465 N N . THR A 1 586 ? 37.987 42.970 10.610 1.00 16.86 566 THR A N 1
ATOM 4466 C CA . THR A 1 586 ? 36.540 42.917 10.986 1.00 15.52 566 THR A CA 1
ATOM 4467 C C . THR A 1 586 ? 36.314 41.799 12.049 1.00 17.23 566 THR A C 1
ATOM 4468 O O . THR A 1 586 ? 35.254 41.035 12.019 1.00 18.28 566 THR A O 1
ATOM 4472 N N . PHE A 1 587 ? 37.213 41.632 12.986 1.00 16.15 567 PHE A N 1
ATOM 4473 C CA . PHE A 1 587 ? 37.193 40.444 13.864 1.00 16.07 567 PHE A CA 1
ATOM 4474 C C . PHE A 1 587 ? 36.775 40.773 15.304 1.00 18.34 567 PHE A C 1
ATOM 4475 O O . PHE A 1 587 ? 36.727 41.973 15.744 1.00 19.10 567 PHE A O 1
ATOM 4483 N N . ASN A 1 588 ? 36.491 39.662 16.037 1.00 18.21 568 ASN A N 1
ATOM 4484 C CA . ASN A 1 588 ? 36.385 39.785 17.529 1.00 18.15 568 ASN A CA 1
ATOM 4485 C C . ASN A 1 588 ? 35.277 40.717 18.007 1.00 16.56 568 ASN A C 1
ATOM 4486 O O . ASN A 1 588 ? 35.284 41.078 19.201 1.00 17.10 568 ASN A O 1
ATOM 4491 N N . ASN A 1 589 ? 34.303 41.164 17.185 1.00 15.73 569 ASN A N 1
ATOM 4492 C CA . ASN A 1 589 ? 33.316 42.166 17.485 1.00 16.62 569 ASN A CA 1
ATOM 4493 C C . ASN A 1 589 ? 34.056 43.407 18.072 1.00 18.95 569 ASN A C 1
ATOM 4494 O O . ASN A 1 589 ? 33.539 44.126 18.873 1.00 17.12 569 ASN A O 1
ATOM 4499 N N . ASP A 1 590 ? 35.246 43.655 17.508 1.00 17.00 570 ASP A N 1
ATOM 4500 C CA . ASP A 1 590 ? 35.892 44.970 17.797 1.00 16.03 570 ASP A CA 1
ATOM 4501 C C . ASP A 1 590 ? 35.126 46.112 17.188 1.00 17.18 570 ASP A C 1
ATOM 4502 O O . ASP A 1 590 ? 35.142 47.231 17.757 1.00 18.08 570 ASP A O 1
ATOM 4507 N N . HIS A 1 591 ? 34.456 45.916 16.032 1.00 16.18 571 HIS A N 1
ATOM 4508 C CA . HIS A 1 591 ? 33.725 46.948 15.335 1.00 16.70 571 HIS A CA 1
ATOM 4509 C C . HIS A 1 591 ? 34.582 48.214 15.142 1.00 17.31 571 HIS A C 1
ATOM 4510 O O . HIS A 1 591 ? 34.125 49.325 15.425 1.00 18.77 571 HIS A O 1
ATOM 4517 N N . VAL A 1 592 ? 35.804 48.000 14.658 1.00 17.79 572 VAL A N 1
ATOM 4518 C CA . VAL A 1 592 ? 36.615 49.243 14.335 1.00 16.47 572 VAL A CA 1
ATOM 4519 C C . VAL A 1 592 ? 36.583 49.648 12.864 1.00 17.41 572 VAL A C 1
ATOM 4520 O O . VAL A 1 592 ? 37.206 50.625 12.515 1.00 16.03 572 VAL A O 1
ATOM 4524 N N . THR A 1 593 ? 35.969 48.825 11.963 1.00 15.86 573 THR A N 1
ATOM 4525 C CA . THR A 1 593 ? 36.027 49.116 10.538 1.00 15.48 573 THR A CA 1
ATOM 4526 C C . THR A 1 593 ? 34.620 49.130 9.950 1.00 15.43 573 THR A C 1
ATOM 4527 O O . THR A 1 593 ? 33.856 48.143 10.251 1.00 18.64 573 THR A O 1
ATOM 4531 N N . ASN A 1 594 ? 34.309 50.114 9.150 1.00 15.59 574 ASN A N 1
ATOM 4532 C CA . ASN A 1 594 ? 33.025 50.165 8.418 1.00 15.56 574 ASN A CA 1
ATOM 4533 C C . ASN A 1 594 ? 33.274 50.439 6.951 1.00 18.93 574 ASN A C 1
ATOM 4534 O O . ASN A 1 594 ? 34.083 51.341 6.610 1.00 17.72 574 ASN A O 1
ATOM 4539 N N . ILE A 1 595 ? 32.442 49.745 6.094 1.00 17.21 575 ILE A N 1
ATOM 4540 C CA . ILE A 1 595 ? 32.511 49.930 4.652 1.00 15.12 575 ILE A CA 1
ATOM 4541 C C . ILE A 1 595 ? 31.118 50.340 4.221 1.00 18.05 575 ILE A C 1
ATOM 4542 O O . ILE A 1 595 ? 30.180 49.526 4.339 1.00 18.19 575 ILE A O 1
ATOM 4547 N N . TYR A 1 596 ? 30.985 51.569 3.790 1.00 13.79 576 TYR A N 1
ATOM 4548 C CA . TYR A 1 596 ? 29.676 52.133 3.424 1.00 17.03 576 TYR A CA 1
ATOM 4549 C C . TYR A 1 596 ? 29.569 52.456 1.950 1.00 18.60 576 TYR A C 1
ATOM 4550 O O . TYR A 1 596 ? 30.428 53.145 1.394 1.00 17.00 576 TYR A O 1
ATOM 4559 N N . PHE A 1 597 ? 28.484 52.032 1.305 1.00 16.32 577 PHE A N 1
ATOM 4560 C CA . PHE A 1 597 ? 28.214 52.409 -0.091 1.00 16.23 577 PHE A CA 1
ATOM 4561 C C . PHE A 1 597 ? 27.191 53.436 -0.171 1.00 19.32 577 PHE A C 1
ATOM 4562 O O . PHE A 1 597 ? 25.980 53.123 0.072 1.00 21.21 577 PHE A O 1
ATOM 4570 N N . ALA A 1 598 ? 27.566 54.661 -0.463 1.00 17.59 578 ALA A N 1
ATOM 4571 C CA . ALA A 1 598 ? 26.583 55.722 -0.538 1.00 16.17 578 ALA A CA 1
ATOM 4572 C C . ALA A 1 598 ? 25.805 55.623 -1.861 1.00 20.86 578 ALA A C 1
ATOM 4573 O O . ALA A 1 598 ? 26.288 55.940 -2.930 1.00 18.95 578 ALA A O 1
ATOM 4575 N N . THR A 1 599 ? 24.529 55.238 -1.790 1.00 19.80 579 THR A N 1
ATOM 4576 C CA . THR A 1 599 ? 23.759 55.025 -3.008 1.00 18.75 579 THR A CA 1
ATOM 4577 C C . THR A 1 599 ? 23.520 56.304 -3.788 1.00 17.49 579 THR A C 1
ATOM 4578 O O . THR A 1 599 ? 23.335 56.304 -5.016 1.00 19.92 579 THR A O 1
ATOM 4582 N N . ASP A 1 600 ? 23.471 57.451 -3.108 1.00 17.50 580 ASP A N 1
ATOM 4583 C CA . ASP A 1 600 ? 23.239 58.777 -3.653 1.00 17.08 580 ASP A CA 1
ATOM 4584 C C . ASP A 1 600 ? 23.558 59.809 -2.555 1.00 15.35 580 ASP A C 1
ATOM 4585 O O . ASP A 1 600 ? 24.091 59.380 -1.503 1.00 18.72 580 ASP A O 1
ATOM 4590 N N . ALA A 1 601 ? 23.301 61.056 -2.828 1.00 15.04 581 ALA A N 1
ATOM 4591 C CA . ALA A 1 601 ? 23.652 62.173 -1.902 1.00 16.81 581 ALA A CA 1
ATOM 4592 C C . ALA A 1 601 ? 22.948 62.057 -0.567 1.00 18.82 581 ALA A C 1
ATOM 4593 O O . ALA A 1 601 ? 23.492 62.415 0.479 1.00 18.64 581 ALA A O 1
ATOM 4595 N N . ASN A 1 602 ? 21.654 61.672 -0.577 1.00 19.57 582 ASN A N 1
ATOM 4596 C CA . ASN A 1 602 ? 20.971 61.570 0.716 1.00 17.13 582 ASN A CA 1
ATOM 4597 C C . ASN A 1 602 ? 21.504 60.420 1.557 1.00 15.93 582 ASN A C 1
ATOM 4598 O O . ASN A 1 602 ? 21.671 60.600 2.807 1.00 18.13 582 ASN A O 1
ATOM 4603 N N . MET A 1 603 ? 21.816 59.251 0.982 1.00 16.89 583 MET A N 1
ATOM 4604 C CA . MET A 1 603 ? 22.521 58.224 1.667 1.00 17.54 583 MET A CA 1
ATOM 4605 C C . MET A 1 603 ? 23.909 58.742 2.147 1.00 17.07 583 MET A C 1
ATOM 4606 O O . MET A 1 603 ? 24.279 58.374 3.293 1.00 17.05 583 MET A O 1
ATOM 4611 N N . LEU A 1 604 ? 24.613 59.486 1.288 1.00 18.24 584 LEU A N 1
ATOM 4612 C CA . LEU A 1 604 ? 26.000 59.975 1.693 1.00 15.68 584 LEU A CA 1
ATOM 4613 C C . LEU A 1 604 ? 25.870 60.883 2.923 1.00 16.89 584 LEU A C 1
ATOM 4614 O O . LEU A 1 604 ? 26.704 60.825 3.855 1.00 17.04 584 LEU A O 1
ATOM 4619 N N . LEU A 1 605 ? 24.794 61.713 2.949 1.00 15.98 585 LEU A N 1
ATOM 4620 C CA . LEU A 1 605 ? 24.568 62.554 4.121 1.00 17.79 585 LEU A CA 1
ATOM 4621 C C . LEU A 1 605 ? 24.319 61.794 5.378 1.00 17.98 585 LEU A C 1
ATOM 4622 O O . LEU A 1 605 ? 24.913 62.061 6.439 1.00 17.33 585 LEU A O 1
ATOM 4627 N N . ALA A 1 606 ? 23.445 60.803 5.314 1.00 16.80 586 ALA A N 1
ATOM 4628 C CA . ALA A 1 606 ? 23.157 60.011 6.442 1.00 16.88 586 ALA A CA 1
ATOM 4629 C C . ALA A 1 606 ? 24.396 59.195 6.950 1.00 18.51 586 ALA A C 1
ATOM 4630 O O . ALA A 1 606 ? 24.655 59.115 8.184 1.00 19.04 586 ALA A O 1
ATOM 4632 N N . ILE A 1 607 ? 25.194 58.635 6.026 1.00 17.97 587 ILE A N 1
ATOM 4633 C CA . ILE A 1 607 ? 26.409 57.903 6.396 1.00 16.21 587 ILE A CA 1
ATOM 4634 C C . ILE A 1 607 ? 27.391 58.951 7.082 1.00 15.33 587 ILE A C 1
ATOM 4635 O O . ILE A 1 607 ? 28.001 58.622 8.097 1.00 17.50 587 ILE A O 1
ATOM 4640 N N . SER A 1 608 ? 27.519 60.118 6.469 1.00 16.80 588 SER A N 1
ATOM 4641 C CA . SER A 1 608 ? 28.609 61.098 6.916 1.00 15.49 588 SER A CA 1
ATOM 4642 C C . SER A 1 608 ? 28.310 61.554 8.311 1.00 18.34 588 SER A C 1
ATOM 4643 O O . SER A 1 608 ? 29.193 61.645 9.167 1.00 16.46 588 SER A O 1
ATOM 4646 N N . GLU A 1 609 ? 27.013 61.837 8.596 1.00 17.29 589 GLU A N 1
ATOM 4647 C CA . GLU A 1 609 ? 26.657 62.185 9.997 1.00 17.38 589 GLU A CA 1
ATOM 4648 C C . GLU A 1 609 ? 26.998 61.090 10.920 1.00 15.42 589 GLU A C 1
ATOM 4649 O O . GLU A 1 609 ? 27.604 61.335 12.003 1.00 17.06 589 GLU A O 1
ATOM 4655 N N . LYS A 1 610 ? 26.682 59.813 10.607 1.00 15.72 590 LYS A N 1
ATOM 4656 C CA . LYS A 1 610 ? 26.975 58.753 11.470 1.00 15.21 590 LYS A CA 1
ATOM 4657 C C . LYS A 1 610 ? 28.526 58.647 11.745 1.00 16.79 590 LYS A C 1
ATOM 4658 O O . LYS A 1 610 ? 28.977 58.466 12.876 1.00 16.74 590 LYS A O 1
ATOM 4664 N N . CYS A 1 611 ? 29.266 58.826 10.644 1.00 16.56 591 CYS A N 1
ATOM 4665 C CA . CYS A 1 611 ? 30.755 58.725 10.698 1.00 14.51 591 CYS A CA 1
ATOM 4666 C C . CYS A 1 611 ? 31.286 59.848 11.568 1.00 12.72 591 CYS A C 1
ATOM 4667 O O . CYS A 1 611 ? 32.111 59.557 12.446 1.00 16.03 591 CYS A O 1
ATOM 4670 N N . PHE A 1 612 ? 30.790 61.053 11.374 1.00 16.10 592 PHE A N 1
ATOM 4671 C CA . PHE A 1 612 ? 31.347 62.223 12.117 1.00 15.42 592 PHE A CA 1
ATOM 4672 C C . PHE A 1 612 ? 31.004 62.123 13.603 1.00 17.73 592 PHE A C 1
ATOM 4673 O O . PHE A 1 612 ? 31.696 62.725 14.420 1.00 18.00 592 PHE A O 1
ATOM 4681 N N . LYS A 1 613 ? 29.869 61.459 13.969 1.00 16.75 593 LYS A N 1
ATOM 4682 C CA . LYS A 1 613 ? 29.593 61.183 15.403 1.00 17.77 593 LYS A CA 1
ATOM 4683 C C . LYS A 1 613 ? 30.399 59.987 16.001 1.00 17.97 593 LYS A C 1
ATOM 4684 O O . LYS A 1 613 ? 30.524 59.776 17.242 1.00 19.19 593 LYS A O 1
ATOM 4690 N N . SER A 1 614 ? 30.770 59.050 15.120 1.00 16.35 594 SER A N 1
ATOM 4691 C CA . SER A 1 614 ? 31.441 57.835 15.537 1.00 14.62 594 SER A CA 1
ATOM 4692 C C . SER A 1 614 ? 32.851 58.049 16.129 1.00 16.00 594 SER A C 1
ATOM 4693 O O . SER A 1 614 ? 33.455 59.094 15.840 1.00 15.98 594 SER A O 1
ATOM 4696 N N . THR A 1 615 ? 33.287 57.125 16.930 1.00 15.62 595 THR A N 1
ATOM 4697 C CA . THR A 1 615 ? 34.654 57.154 17.454 1.00 15.98 595 THR A CA 1
ATOM 4698 C C . THR A 1 615 ? 35.285 55.837 17.292 1.00 15.07 595 THR A C 1
ATOM 4699 O O . THR A 1 615 ? 34.664 54.725 17.227 1.00 15.49 595 THR A O 1
ATOM 4703 N N . ASN A 1 616 ? 36.645 55.839 17.333 1.00 13.69 596 ASN A N 1
ATOM 4704 C CA . ASN A 1 616 ? 37.433 54.612 17.348 1.00 13.95 596 ASN A CA 1
ATOM 4705 C C . ASN A 1 616 ? 37.172 53.677 16.078 1.00 14.35 596 ASN A C 1
ATOM 4706 O O . ASN A 1 616 ? 37.193 52.465 16.289 1.00 16.04 596 ASN A O 1
ATOM 4711 N N . LYS A 1 617 ? 36.919 54.316 14.929 1.00 15.34 597 LYS A N 1
ATOM 4712 C CA . LYS A 1 617 ? 36.692 53.557 13.698 1.00 16.41 597 LYS A CA 1
ATOM 4713 C C . LYS A 1 617 ? 37.568 54.015 12.577 1.00 15.31 597 LYS A C 1
ATOM 4714 O O . LYS A 1 617 ? 38.102 55.172 12.646 1.00 15.51 597 LYS A O 1
ATOM 4720 N N . ILE A 1 618 ? 37.674 53.193 11.521 1.00 12.93 598 ILE A N 1
ATOM 4721 C CA . ILE A 1 618 ? 37.982 53.659 10.178 1.00 12.84 598 ILE A CA 1
ATOM 4722 C C . ILE A 1 618 ? 36.694 53.457 9.389 1.00 13.68 598 ILE A C 1
ATOM 4723 O O . ILE A 1 618 ? 36.194 52.309 9.391 1.00 16.12 598 ILE A O 1
ATOM 4728 N N . ASN A 1 619 ? 36.254 54.556 8.782 1.00 13.28 599 ASN A N 1
ATOM 4729 C CA . ASN A 1 619 ? 34.975 54.561 8.008 1.00 14.73 599 ASN A CA 1
ATOM 4730 C C . ASN A 1 619 ? 35.417 54.796 6.547 1.00 15.15 599 ASN A C 1
ATOM 4731 O O . ASN A 1 619 ? 35.796 55.931 6.184 1.00 15.39 599 ASN A O 1
ATOM 4736 N N . ALA A 1 620 ? 35.194 53.790 5.680 1.00 13.47 600 ALA A N 1
ATOM 4737 C CA . ALA A 1 620 ? 35.438 54.030 4.261 1.00 14.47 600 ALA A CA 1
ATOM 4738 C C . ALA A 1 620 ? 34.078 54.306 3.621 1.00 15.71 600 ALA A C 1
ATOM 4739 O O . ALA A 1 620 ? 33.186 53.395 3.652 1.00 16.78 600 ALA A O 1
ATOM 4741 N N . ILE A 1 621 ? 33.930 55.489 3.080 1.00 14.75 601 ILE A N 1
ATOM 4742 C CA . ILE A 1 621 ? 32.640 56.026 2.525 1.00 14.31 601 ILE A CA 1
ATOM 4743 C C . ILE A 1 621 ? 32.764 56.055 1.018 1.00 16.34 601 ILE A C 1
ATOM 4744 O O . ILE A 1 621 ? 33.403 56.955 0.444 1.00 15.31 601 ILE A O 1
ATOM 4749 N N . PHE A 1 622 ? 32.128 55.062 0.342 1.00 16.36 602 PHE A N 1
ATOM 4750 C CA . PHE A 1 622 ? 32.199 55.001 -1.153 1.00 15.66 602 PHE A CA 1
ATOM 4751 C C . PHE A 1 622 ? 31.135 55.854 -1.778 1.00 17.27 602 PHE A C 1
ATOM 4752 O O . PHE A 1 622 ? 29.977 55.694 -1.451 1.00 16.64 602 PHE A O 1
ATOM 4760 N N . ALA A 1 623 ? 31.494 56.779 -2.651 1.00 14.04 603 ALA A N 1
ATOM 4761 C CA . ALA A 1 623 ? 30.495 57.590 -3.331 1.00 16.20 603 ALA A CA 1
ATOM 4762 C C . ALA A 1 623 ? 31.044 57.979 -4.665 1.00 18.32 603 ALA A C 1
ATOM 4763 O O . ALA A 1 623 ? 32.245 58.251 -4.793 1.00 17.90 603 ALA A O 1
ATOM 4765 N N . GLY A 1 624 ? 30.175 57.990 -5.662 1.00 18.02 604 GLY A N 1
ATOM 4766 C CA . GLY A 1 624 ? 30.538 58.489 -7.022 1.00 16.91 604 GLY A CA 1
ATOM 4767 C C . GLY A 1 624 ? 30.425 60.000 -7.109 1.00 17.57 604 GLY A C 1
ATOM 4768 O O . GLY A 1 624 ? 29.548 60.641 -6.484 1.00 19.49 604 GLY A O 1
ATOM 4769 N N . LYS A 1 625 ? 31.372 60.619 -7.844 1.00 17.59 605 LYS A N 1
ATOM 4770 C CA . LYS A 1 625 ? 31.342 62.055 -8.034 1.00 19.10 605 LYS A CA 1
AT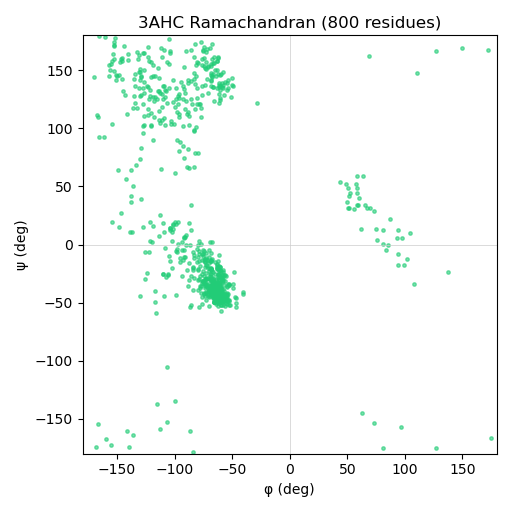OM 4771 C C . LYS A 1 625 ? 30.702 62.482 -9.368 1.00 20.35 605 LYS A C 1
ATOM 4772 O O . LYS A 1 625 ? 30.568 63.656 -9.584 1.00 22.43 605 LYS A O 1
ATOM 4778 N N . GLN A 1 626 ? 30.333 61.513 -10.208 1.00 20.31 606 GLN A N 1
ATOM 4779 C CA . GLN A 1 626 ? 29.725 61.782 -11.490 1.00 19.15 606 GLN A CA 1
ATOM 4780 C C . GLN A 1 626 ? 28.260 62.183 -11.288 1.00 19.87 606 GLN A C 1
ATOM 4781 O O . GLN A 1 626 ? 27.637 61.699 -10.312 1.00 20.43 606 GLN A O 1
ATOM 4787 N N . PRO A 1 627 ? 27.697 62.956 -12.249 1.00 20.42 607 PRO A N 1
ATOM 4788 C CA . PRO A 1 627 ? 26.213 63.209 -12.130 1.00 19.47 607 PRO A CA 1
ATOM 4789 C C . PRO A 1 627 ? 25.452 61.906 -12.123 1.00 20.07 607 PRO A C 1
ATOM 4790 O O . PRO A 1 627 ? 25.746 60.940 -12.910 1.00 21.51 607 PRO A O 1
ATOM 4794 N N . ALA A 1 628 ? 24.464 61.769 -11.193 1.00 20.04 608 ALA A N 1
ATOM 4795 C CA . ALA A 1 628 ? 23.859 60.424 -11.016 1.00 18.91 608 ALA A CA 1
ATOM 4796 C C . ALA A 1 628 ? 22.426 60.671 -10.453 1.00 18.34 608 ALA A C 1
ATOM 4797 O O . ALA A 1 628 ? 22.198 61.719 -9.866 1.00 19.26 608 ALA A O 1
ATOM 4799 N N . PRO A 1 629 ? 21.550 59.694 -10.629 1.00 18.99 609 PRO A N 1
ATOM 4800 C CA . PRO A 1 629 ? 20.168 59.838 -9.993 1.00 18.90 609 PRO A CA 1
ATOM 4801 C C . PRO A 1 629 ? 20.239 59.908 -8.458 1.00 22.24 609 PRO A C 1
ATOM 4802 O O . PRO A 1 629 ? 21.216 59.424 -7.817 1.00 21.46 609 PRO A O 1
ATOM 4806 N N . THR A 1 630 ? 19.170 60.403 -7.828 1.00 18.84 610 THR A N 1
ATOM 4807 C CA . THR A 1 630 ? 19.071 60.286 -6.375 1.00 20.47 610 THR A CA 1
ATOM 4808 C C . THR A 1 630 ? 17.900 59.334 -6.139 1.00 21.57 610 THR A C 1
ATOM 4809 O O . THR A 1 630 ? 16.818 59.618 -6.763 1.00 21.82 610 THR A O 1
ATOM 4813 N N . TRP A 1 631 ? 18.095 58.327 -5.323 1.00 19.46 611 TRP A N 1
ATOM 4814 C CA . TRP A 1 631 ? 17.173 57.147 -5.208 1.00 21.33 611 TRP A CA 1
ATOM 4815 C C . TRP A 1 631 ? 16.240 57.309 -4.008 1.00 24.30 611 TRP A C 1
ATOM 4816 O O . TRP A 1 631 ? 15.041 56.961 -4.071 1.00 23.76 611 TRP A O 1
ATOM 4827 N N . VAL A 1 632 ? 16.821 57.761 -2.900 1.00 20.24 612 VAL A N 1
ATOM 4828 C CA . VAL A 1 632 ? 16.054 57.757 -1.614 1.00 21.54 612 VAL A CA 1
ATOM 4829 C C . VAL A 1 632 ? 15.971 59.163 -1.044 1.00 21.67 612 VAL A C 1
ATOM 4830 O O . VAL A 1 632 ? 16.742 60.087 -1.360 1.00 19.92 612 VAL A O 1
ATOM 4834 N N . THR A 1 633 ? 14.946 59.396 -0.163 1.00 20.07 613 THR A N 1
ATOM 4835 C CA . THR A 1 633 ? 14.853 60.710 0.526 1.00 20.35 613 THR A CA 1
ATOM 4836 C C . THR A 1 633 ? 15.841 60.614 1.762 1.00 18.18 613 THR A C 1
ATOM 4837 O O . THR A 1 633 ? 16.329 59.504 2.091 1.00 18.81 613 THR A O 1
ATOM 4841 N N . LEU A 1 634 ? 16.041 61.739 2.444 1.00 20.64 614 LEU A N 1
ATOM 4842 C CA . LEU A 1 634 ? 16.957 61.714 3.635 1.00 20.62 614 LEU A CA 1
ATOM 4843 C C . LEU A 1 634 ? 16.377 60.844 4.758 1.00 21.21 614 LEU A C 1
ATOM 4844 O O . LEU A 1 634 ? 17.091 60.026 5.378 1.00 20.36 614 LEU A O 1
ATOM 4849 N N . ASP A 1 635 ? 15.029 60.979 5.053 1.00 22.42 615 ASP A N 1
ATOM 4850 C CA . ASP A 1 635 ? 14.485 60.066 6.069 1.00 22.33 615 ASP A CA 1
ATOM 4851 C C . ASP A 1 635 ? 14.609 58.631 5.686 1.00 20.97 615 ASP A C 1
ATOM 4852 O O . ASP A 1 635 ? 14.853 57.744 6.550 1.00 23.04 615 ASP A O 1
ATOM 4857 N N . GLU A 1 636 ? 14.372 58.308 4.387 1.00 20.63 616 GLU A N 1
ATOM 4858 C CA . GLU A 1 636 ? 14.569 56.943 4.013 1.00 20.09 616 GLU A CA 1
ATOM 4859 C C . GLU A 1 636 ? 16.040 56.473 4.216 1.00 20.73 616 GLU A C 1
ATOM 4860 O O . GLU A 1 636 ? 16.288 55.373 4.665 1.00 19.83 616 GLU A O 1
ATOM 4866 N N . ALA A 1 637 ? 16.961 57.356 3.761 1.00 19.70 617 ALA A N 1
ATOM 4867 C CA . ALA A 1 637 ? 18.419 57.033 3.933 1.00 20.67 617 ALA A CA 1
ATOM 4868 C C . ALA A 1 637 ? 18.711 56.750 5.401 1.00 20.62 617 ALA A C 1
ATOM 4869 O O . ALA A 1 637 ? 19.430 55.820 5.720 1.00 20.37 617 ALA A O 1
ATOM 4871 N N . ARG A 1 638 ? 18.184 57.592 6.302 1.00 23.23 618 ARG A N 1
ATOM 4872 C CA . ARG A 1 638 ? 18.477 57.395 7.760 1.00 22.96 618 ARG A CA 1
ATOM 4873 C C . ARG A 1 638 ? 18.044 56.008 8.252 1.00 22.62 618 ARG A C 1
ATOM 4874 O O . ARG A 1 638 ? 18.783 55.278 8.948 1.00 22.57 618 ARG A O 1
ATOM 4882 N N . ALA A 1 639 ? 16.817 55.599 7.850 1.00 22.93 619 ALA A N 1
ATOM 4883 C CA . ALA A 1 639 ? 16.348 54.263 8.243 1.00 22.02 619 ALA A CA 1
ATOM 4884 C C . ALA A 1 639 ? 17.149 53.131 7.646 1.00 21.09 619 ALA A C 1
ATOM 4885 O O . ALA A 1 639 ? 17.464 52.089 8.300 1.00 21.65 619 ALA A O 1
ATOM 4887 N N . GLU A 1 640 ? 17.395 53.262 6.331 1.00 19.32 620 GLU A N 1
ATOM 4888 C CA . GLU A 1 640 ? 18.035 52.145 5.606 1.00 20.18 620 GLU A CA 1
ATOM 4889 C C . GLU A 1 640 ? 19.492 51.947 6.074 1.00 19.84 620 GLU A C 1
ATOM 4890 O O . GLU A 1 640 ? 19.992 50.817 6.233 1.00 21.68 620 GLU A O 1
ATOM 4896 N N . LEU A 1 641 ? 20.127 53.116 6.324 1.00 21.79 621 LEU A N 1
ATOM 4897 C CA . LEU A 1 641 ? 21.491 53.041 6.908 1.00 20.86 621 LEU A CA 1
ATOM 4898 C C . LEU A 1 641 ? 21.567 52.268 8.215 1.00 20.56 621 LEU A C 1
ATOM 4899 O O . LEU A 1 641 ? 22.374 51.330 8.334 1.00 20.66 621 LEU A O 1
ATOM 4904 N N . GLU A 1 642 ? 20.642 52.542 9.155 1.00 23.53 622 GLU A N 1
ATOM 4905 C CA . GLU A 1 642 ? 20.561 51.792 10.425 1.00 24.72 622 GLU A CA 1
ATOM 4906 C C . GLU A 1 642 ? 20.418 50.297 10.276 1.00 22.06 622 GLU A C 1
ATOM 4907 O O . GLU A 1 642 ? 21.099 49.510 10.939 1.00 23.56 622 GLU A O 1
ATOM 4913 N N . ALA A 1 643 ? 19.560 49.812 9.350 1.00 21.45 623 ALA A N 1
ATOM 4914 C CA . ALA A 1 643 ? 19.441 48.390 9.170 1.00 22.44 623 ALA A CA 1
ATOM 4915 C C . ALA A 1 643 ? 20.642 47.816 8.460 1.00 18.61 623 ALA A C 1
ATOM 4916 O O . ALA A 1 643 ? 21.069 46.690 8.713 1.00 22.07 623 ALA A O 1
ATOM 4918 N N . GLY A 1 644 ? 21.149 48.642 7.508 1.00 21.13 624 GLY A N 1
ATOM 4919 C CA . GLY A 1 644 ? 22.366 48.166 6.792 1.00 19.27 624 GLY A CA 1
ATOM 4920 C C . GLY A 1 644 ? 22.046 47.757 5.358 1.00 22.54 624 GLY A C 1
ATOM 4921 O O . GLY A 1 644 ? 22.907 47.863 4.440 1.00 22.10 624 GLY A O 1
ATOM 4922 N N . ALA A 1 645 ? 20.832 47.207 5.170 1.00 18.60 625 ALA A N 1
ATOM 4923 C CA . ALA A 1 645 ? 20.355 46.784 3.763 1.00 18.18 625 ALA A CA 1
ATOM 4924 C C . ALA A 1 645 ? 18.848 46.945 3.872 1.00 21.99 625 ALA A C 1
ATOM 4925 O O . ALA A 1 645 ? 18.285 46.771 5.044 1.00 22.30 625 ALA A O 1
ATOM 4927 N N . ALA A 1 646 ? 18.206 47.343 2.776 1.00 20.65 626 ALA A N 1
ATOM 4928 C CA . ALA A 1 646 ? 16.762 47.597 2.889 1.00 20.72 626 ALA A CA 1
ATOM 4929 C C . ALA A 1 646 ? 16.091 47.205 1.571 1.00 22.73 626 ALA A C 1
ATOM 4930 O O . ALA A 1 646 ? 16.599 47.456 0.456 1.00 19.90 626 ALA A O 1
ATOM 4932 N N . GLU A 1 647 ? 14.873 46.626 1.692 1.00 20.75 627 GLU A N 1
ATOM 4933 C CA . GLU A 1 647 ? 14.033 46.601 0.478 1.00 19.02 627 GLU A CA 1
ATOM 4934 C C . GLU A 1 647 ? 13.560 47.921 0.063 1.00 19.36 627 GLU A C 1
ATOM 4935 O O . GLU A 1 647 ? 13.042 48.794 0.880 1.00 21.96 627 GLU A O 1
ATOM 4941 N N . TRP A 1 648 ? 13.635 48.186 -1.238 1.00 20.35 628 TRP A N 1
ATOM 4942 C CA . TRP A 1 648 ? 13.018 49.372 -1.749 1.00 18.26 628 TRP A CA 1
ATOM 4943 C C . TRP A 1 648 ? 11.591 48.898 -2.256 1.00 21.42 628 TRP A C 1
ATOM 4944 O O . TRP A 1 648 ? 11.409 48.550 -3.422 1.00 22.50 628 TRP A O 1
ATOM 4955 N N . LYS A 1 649 ? 10.629 48.924 -1.334 1.00 23.65 629 LYS A N 1
ATOM 4956 C CA . LYS A 1 649 ? 9.244 48.431 -1.707 1.00 25.58 629 LYS A CA 1
ATOM 4957 C C . LYS A 1 649 ? 8.602 49.200 -2.833 1.00 25.78 629 LYS A C 1
ATOM 4958 O O . LYS A 1 649 ? 7.788 48.611 -3.620 1.00 27.46 629 LYS A O 1
ATOM 4964 N N . TRP A 1 650 ? 8.918 50.469 -3.030 1.00 23.28 630 TRP A N 1
ATOM 4965 C CA . TRP A 1 650 ? 8.369 51.234 -4.116 1.00 23.65 630 TRP A CA 1
ATOM 4966 C C . TRP A 1 650 ? 8.885 50.767 -5.511 1.00 25.93 630 TRP A C 1
ATOM 4967 O O . TRP A 1 650 ? 8.317 51.164 -6.545 1.00 26.38 630 TRP A O 1
ATOM 4978 N N . ALA A 1 651 ? 9.957 49.965 -5.508 1.00 25.60 631 ALA A N 1
ATOM 4979 C CA . ALA A 1 651 ? 10.572 49.462 -6.731 1.00 25.44 631 ALA A CA 1
ATOM 4980 C C . ALA A 1 651 ? 10.244 47.983 -6.946 1.00 26.44 631 ALA A C 1
ATOM 4981 O O . ALA A 1 651 ? 10.266 47.487 -8.079 1.00 30.66 631 ALA A O 1
ATOM 4983 N N . SER A 1 652 ? 9.970 47.256 -5.899 1.00 24.46 632 SER A N 1
ATOM 4984 C CA . SER A 1 652 ? 9.669 45.849 -5.970 1.00 25.16 632 SER A CA 1
ATOM 4985 C C . SER A 1 652 ? 8.234 45.726 -6.575 1.00 26.42 632 SER A C 1
ATOM 4986 O O . SER A 1 652 ? 7.437 46.608 -6.405 1.00 27.33 632 SER A O 1
ATOM 4989 N N . ASN A 1 653 ? 7.988 44.631 -7.250 1.00 26.49 633 ASN A N 1
ATOM 4990 C CA . ASN A 1 653 ? 6.574 44.452 -7.794 1.00 27.15 633 ASN A CA 1
ATOM 4991 C C . ASN A 1 653 ? 5.956 43.167 -7.269 1.00 28.61 633 ASN A C 1
ATOM 4992 O O . ASN A 1 653 ? 4.776 42.873 -7.601 1.00 30.70 633 ASN A O 1
ATOM 4997 N N . ALA A 1 654 ? 6.708 42.348 -6.572 1.00 27.75 634 ALA A N 1
ATOM 4998 C CA . ALA A 1 654 ? 6.210 41.153 -5.959 1.00 29.31 634 ALA A CA 1
ATOM 4999 C C . ALA A 1 654 ? 5.316 41.491 -4.725 1.00 32.26 634 ALA A C 1
ATOM 5000 O O . ALA A 1 654 ? 5.572 42.425 -3.987 1.00 31.59 634 ALA A O 1
ATOM 5002 N N . GLU A 1 655 ? 4.256 40.682 -4.589 1.00 34.11 635 GLU A N 1
ATOM 5003 C CA . GLU A 1 655 ? 3.309 40.632 -3.444 1.00 37.43 635 GLU A CA 1
ATOM 5004 C C . GLU A 1 655 ? 3.991 40.313 -2.159 1.00 34.72 635 GLU A C 1
ATOM 5005 O O . GLU A 1 655 ? 3.691 40.927 -1.155 1.00 37.07 635 GLU A O 1
ATOM 5011 N N . ASN A 1 656 ? 4.857 39.296 -2.169 1.00 32.70 636 ASN A N 1
ATOM 5012 C CA . ASN A 1 656 ? 5.511 38.836 -0.994 1.00 31.21 636 ASN A CA 1
ATOM 5013 C C . ASN A 1 656 ? 6.722 38.053 -1.451 1.00 30.79 636 ASN A C 1
ATOM 5014 O O . ASN A 1 656 ? 6.953 37.928 -2.695 1.00 30.06 636 ASN A O 1
ATOM 5019 N N . ASN A 1 657 ? 7.517 37.536 -0.510 1.00 28.08 637 ASN A N 1
ATOM 5020 C CA . ASN A 1 657 ? 8.713 36.778 -0.901 1.00 25.58 637 ASN A CA 1
ATOM 5021 C C . ASN A 1 657 ? 8.386 35.522 -1.729 1.00 27.48 637 ASN A C 1
ATOM 5022 O O . ASN A 1 657 ? 9.218 34.975 -2.480 1.00 24.26 637 ASN A O 1
ATOM 5027 N N . ASP A 1 658 ? 7.198 34.902 -1.482 1.00 26.76 638 ASP A N 1
ATOM 5028 C CA . ASP A 1 658 ? 6.993 33.659 -2.188 1.00 27.85 638 ASP A CA 1
ATOM 5029 C C . ASP A 1 658 ? 6.691 33.916 -3.651 1.00 25.47 638 ASP A C 1
ATOM 5030 O O . ASP A 1 658 ? 6.974 33.044 -4.427 1.00 26.40 638 ASP A O 1
ATOM 5035 N N . GLU A 1 659 ? 6.136 35.054 -3.999 1.00 26.11 639 GLU A N 1
ATOM 5036 C CA . GLU A 1 659 ? 5.856 35.374 -5.400 1.00 28.36 639 GLU A CA 1
ATOM 5037 C C . GLU A 1 659 ? 7.178 35.870 -6.156 1.00 27.66 639 GLU A C 1
ATOM 5038 O O . GLU A 1 659 ? 7.294 35.752 -7.403 1.00 29.44 639 GLU A O 1
ATOM 5044 N N . VAL A 1 660 ? 8.153 36.345 -5.375 1.00 24.33 640 VAL A N 1
ATOM 5045 C CA . VAL A 1 660 ? 9.486 36.729 -6.010 1.00 22.33 640 VAL A CA 1
ATOM 5046 C C . VAL A 1 660 ? 10.057 35.613 -6.893 1.00 19.13 640 VAL A C 1
ATOM 5047 O O . VAL A 1 660 ? 10.357 34.453 -6.469 1.00 21.24 640 VAL A O 1
ATOM 5051 N N . GLN A 1 661 ? 10.382 36.011 -8.161 1.00 21.34 641 GLN A N 1
ATOM 5052 C CA . GLN A 1 661 ? 11.178 35.115 -9.030 1.00 19.60 641 GLN A CA 1
ATOM 5053 C C . GLN A 1 661 ? 12.692 35.388 -8.965 1.00 20.90 641 GLN A C 1
ATOM 5054 O O . GLN A 1 661 ? 13.466 34.446 -9.115 1.00 22.09 641 GLN A O 1
ATOM 5060 N N . VAL A 1 662 ? 12.965 36.641 -8.646 1.00 19.79 642 VAL A N 1
ATOM 5061 C CA . VAL A 1 662 ? 14.453 36.900 -8.414 1.00 17.96 642 VAL A CA 1
ATOM 5062 C C . VAL A 1 662 ? 14.512 38.139 -7.520 1.00 15.96 642 VAL A C 1
ATOM 5063 O O . VAL A 1 662 ? 13.689 39.103 -7.653 1.00 19.45 642 VAL A O 1
ATOM 5067 N N . VAL A 1 663 ? 15.553 38.099 -6.627 1.00 19.06 643 VAL A N 1
ATOM 5068 C CA . VAL A 1 663 ? 15.820 39.291 -5.766 1.00 18.72 643 VAL A CA 1
ATOM 5069 C C . VAL A 1 663 ? 16.878 40.120 -6.560 1.00 17.90 643 VAL A C 1
ATOM 5070 O O . VAL A 1 663 ? 17.848 39.443 -6.967 1.00 21.21 643 VAL A O 1
ATOM 5074 N N . LEU A 1 664 ? 16.611 41.361 -6.820 1.00 17.45 644 LEU A N 1
ATOM 5075 C CA . LEU A 1 664 ? 17.598 42.302 -7.526 1.00 19.51 644 LEU A CA 1
ATOM 5076 C C . LEU A 1 664 ? 18.253 43.078 -6.301 1.00 17.71 644 LEU A C 1
ATOM 5077 O O . LEU A 1 664 ? 17.531 43.881 -5.671 1.00 19.72 644 LEU A O 1
ATOM 5082 N N . ALA A 1 665 ? 19.552 42.876 -6.064 1.00 20.14 645 ALA A N 1
ATOM 5083 C CA . ALA A 1 665 ? 20.186 43.507 -4.890 1.00 16.55 645 ALA A CA 1
ATOM 5084 C C . ALA A 1 665 ? 21.471 44.228 -5.492 1.00 17.60 645 ALA A C 1
ATOM 5085 O O . ALA A 1 665 ? 22.092 43.724 -6.503 1.00 17.68 645 ALA A O 1
ATOM 5087 N N . SER A 1 666 ? 21.777 45.373 -4.907 1.00 17.20 646 SER A N 1
ATOM 5088 C CA . SER A 1 666 ? 23.002 46.062 -5.403 1.00 18.71 646 SER A CA 1
ATOM 5089 C C . SER A 1 666 ? 23.676 46.779 -4.245 1.00 19.32 646 SER A C 1
ATOM 5090 O O . SER A 1 666 ? 23.019 47.089 -3.252 1.00 17.58 646 SER A O 1
ATOM 5093 N N . ALA A 1 667 ? 24.999 47.048 -4.400 1.00 18.81 647 ALA A N 1
ATOM 5094 C CA . ALA A 1 667 ? 25.684 47.924 -3.418 1.00 15.69 647 ALA A CA 1
ATOM 5095 C C . ALA A 1 667 ? 26.529 48.863 -4.396 1.00 13.92 647 ALA A C 1
ATOM 5096 O O . ALA A 1 667 ? 27.244 48.321 -5.229 1.00 16.56 647 ALA A O 1
ATOM 5098 N N . GLY A 1 668 ? 26.385 50.156 -4.205 1.00 14.79 648 GLY A N 1
ATOM 5099 C CA . GLY A 1 668 ? 27.151 51.141 -4.975 1.00 15.10 648 GLY A CA 1
ATOM 5100 C C . GLY A 1 668 ? 26.332 51.927 -5.923 1.00 15.63 648 GLY A C 1
ATOM 5101 O O . GLY A 1 668 ? 25.290 51.378 -6.472 1.00 18.20 648 GLY A O 1
ATOM 5102 N N . ASP A 1 669 ? 26.702 53.176 -6.158 1.00 16.41 649 ASP A N 1
ATOM 5103 C CA . ASP A 1 669 ? 25.944 54.066 -7.010 1.00 16.97 649 ASP A CA 1
ATOM 5104 C C . ASP A 1 669 ? 25.741 53.463 -8.461 1.00 19.31 649 ASP A C 1
ATOM 5105 O O . ASP A 1 669 ? 24.601 53.536 -9.015 1.00 18.72 649 ASP A O 1
ATOM 5110 N N . VAL A 1 670 ? 26.808 53.062 -9.126 1.00 16.36 650 VAL A N 1
ATOM 5111 C CA . VAL A 1 670 ? 26.609 52.673 -10.530 1.00 16.33 650 VAL A CA 1
ATOM 5112 C C . VAL A 1 670 ? 25.924 51.239 -10.599 1.00 17.55 650 VAL A C 1
ATOM 5113 O O . VAL A 1 670 ? 24.959 51.134 -11.443 1.00 19.05 650 VAL A O 1
ATOM 5117 N N . PRO A 1 671 ? 26.346 50.260 -9.844 1.00 17.95 651 PRO A N 1
ATOM 5118 C CA . PRO A 1 671 ? 25.590 48.963 -9.872 1.00 16.39 651 PRO A CA 1
ATOM 5119 C C . PRO A 1 671 ? 24.090 49.211 -9.563 1.00 18.52 651 PRO A C 1
ATOM 5120 O O . PRO A 1 671 ? 23.204 48.536 -10.197 1.00 19.72 651 PRO A O 1
ATOM 5124 N N . THR A 1 672 ? 23.803 50.155 -8.658 1.00 17.19 652 THR A N 1
ATOM 5125 C CA . THR A 1 672 ? 22.361 50.413 -8.340 1.00 18.84 652 THR A CA 1
ATOM 5126 C C . THR A 1 672 ? 21.659 51.046 -9.535 1.00 19.48 652 THR A C 1
ATOM 5127 O O . THR A 1 672 ? 20.500 50.624 -9.911 1.00 19.27 652 THR A O 1
ATOM 5131 N N . GLN A 1 673 ? 22.256 52.015 -10.233 1.00 17.79 653 GLN A N 1
ATOM 5132 C CA . GLN A 1 673 ? 21.600 52.631 -11.377 1.00 18.40 653 GLN A CA 1
ATOM 5133 C C . GLN A 1 673 ? 21.318 51.529 -12.456 1.00 19.03 653 GLN A C 1
ATOM 5134 O O . GLN A 1 673 ? 20.168 51.480 -13.019 1.00 20.02 653 GLN A O 1
ATOM 5140 N N . GLU A 1 674 ? 22.325 50.633 -12.688 1.00 19.08 654 GLU A N 1
ATOM 5141 C CA . GLU A 1 674 ? 22.138 49.623 -13.759 1.00 18.85 654 GLU A CA 1
ATOM 5142 C C . GLU A 1 674 ? 21.071 48.604 -13.300 1.00 19.34 654 GLU A C 1
ATOM 5143 O O . GLU A 1 674 ? 20.239 48.204 -14.146 1.00 18.22 654 GLU A O 1
ATOM 5149 N N . LEU A 1 675 ? 21.093 48.258 -11.999 1.00 19.37 655 LEU A N 1
ATOM 5150 C CA . LEU A 1 675 ? 20.084 47.285 -11.469 1.00 20.30 655 LEU A CA 1
ATOM 5151 C C . LEU A 1 675 ? 18.709 47.912 -11.584 1.00 22.22 655 LEU A C 1
ATOM 5152 O O . LEU A 1 675 ? 17.693 47.182 -11.917 1.00 22.64 655 LEU A O 1
ATOM 5157 N N . MET A 1 676 ? 18.576 49.201 -11.279 1.00 17.70 656 MET A N 1
ATOM 5158 C CA . MET A 1 676 ? 17.231 49.818 -11.320 1.00 21.32 656 MET A CA 1
ATOM 5159 C C . MET A 1 676 ? 16.663 49.853 -12.758 1.00 22.49 656 MET A C 1
ATOM 5160 O O . MET A 1 676 ? 15.470 49.599 -12.995 1.00 23.32 656 MET A O 1
ATOM 5165 N N . ALA A 1 677 ? 17.534 50.143 -13.734 1.00 21.18 657 ALA A N 1
ATOM 5166 C CA . ALA A 1 677 ? 17.105 50.040 -15.123 1.00 19.61 657 ALA A CA 1
ATOM 5167 C C . ALA A 1 677 ? 16.753 48.635 -15.513 1.00 18.18 657 ALA A C 1
ATOM 5168 O O . ALA A 1 677 ? 15.753 48.502 -16.263 1.00 20.84 657 ALA A O 1
ATOM 5170 N N . ALA A 1 678 ? 17.507 47.626 -15.112 1.00 17.82 658 ALA A N 1
ATOM 5171 C CA . ALA A 1 678 ? 17.181 46.225 -15.324 1.00 20.60 658 ALA A CA 1
ATOM 5172 C C . ALA A 1 678 ? 15.797 45.950 -14.687 1.00 20.69 658 ALA A C 1
ATOM 5173 O O . ALA A 1 678 ? 14.954 45.259 -15.306 1.00 19.86 658 ALA A O 1
ATOM 5175 N N . SER A 1 679 ? 15.578 46.489 -13.481 1.00 19.91 659 SER A N 1
ATOM 5176 C CA . SER A 1 679 ? 14.224 46.246 -12.769 1.00 20.76 659 SER A CA 1
ATOM 5177 C C . SER A 1 679 ? 13.070 46.779 -13.631 1.00 21.77 659 SER A C 1
ATOM 5178 O O . SER A 1 679 ? 11.981 46.097 -13.683 1.00 22.14 659 SER A O 1
ATOM 5181 N N . ASP A 1 680 ? 13.246 47.945 -14.270 1.00 21.50 660 ASP A N 1
ATOM 5182 C CA . ASP A 1 680 ? 12.233 48.629 -15.089 1.00 23.41 660 ASP A CA 1
ATOM 5183 C C . ASP A 1 680 ? 11.901 47.671 -16.268 1.00 24.92 660 ASP A C 1
ATOM 5184 O O . ASP A 1 680 ? 10.708 47.281 -16.507 1.00 23.14 660 ASP A O 1
ATOM 5189 N N . ALA A 1 681 ? 12.945 47.229 -16.971 1.00 23.56 661 ALA A N 1
ATOM 5190 C CA . ALA A 1 681 ? 12.712 46.270 -18.086 1.00 22.23 661 ALA A CA 1
ATOM 5191 C C . ALA A 1 681 ? 12.026 44.944 -17.641 1.00 24.44 661 ALA A C 1
ATOM 5192 O O . ALA A 1 681 ? 11.124 44.441 -18.391 1.00 24.44 661 ALA A O 1
ATOM 5194 N N . LEU A 1 682 ? 12.494 44.337 -16.548 1.00 21.08 662 LEU A N 1
ATOM 5195 C CA . LEU A 1 682 ? 11.981 43.080 -16.027 1.00 22.55 662 LEU A CA 1
ATOM 5196 C C . LEU A 1 682 ? 10.494 43.329 -15.632 1.00 24.83 662 LEU A C 1
ATOM 5197 O O . LEU A 1 682 ? 9.681 42.392 -15.887 1.00 25.02 662 LEU A O 1
ATOM 5202 N N . ASN A 1 683 ? 10.154 44.486 -15.058 1.00 24.21 663 ASN A N 1
ATOM 5203 C CA . ASN A 1 683 ? 8.728 44.770 -14.656 1.00 26.21 663 ASN A CA 1
ATOM 5204 C C . ASN A 1 683 ? 7.881 44.743 -15.941 1.00 27.90 663 ASN A C 1
ATOM 5205 O O . ASN A 1 683 ? 6.793 44.017 -16.026 1.00 25.58 663 ASN A O 1
ATOM 5210 N N . LYS A 1 684 ? 8.375 45.480 -16.946 1.00 27.17 664 LYS A N 1
ATOM 5211 C CA . LYS A 1 684 ? 7.708 45.535 -18.281 1.00 28.63 664 LYS A CA 1
ATOM 5212 C C . LYS A 1 684 ? 7.553 44.130 -18.995 1.00 28.92 664 LYS A C 1
ATOM 5213 O O . LYS A 1 684 ? 6.593 43.927 -19.780 1.00 29.89 664 LYS A O 1
ATOM 5219 N N . MET A 1 685 ? 8.410 43.180 -18.739 1.00 26.11 665 MET A N 1
ATOM 5220 C CA . MET A 1 685 ? 8.261 41.838 -19.193 1.00 27.95 665 MET A CA 1
ATOM 5221 C C . MET A 1 685 ? 7.225 41.021 -18.396 1.00 28.72 665 MET A C 1
ATOM 5222 O O . MET A 1 685 ? 7.030 39.870 -18.746 1.00 31.98 665 MET A O 1
ATOM 5227 N N . GLY A 1 686 ? 6.682 41.538 -17.282 1.00 28.54 666 GLY A N 1
ATOM 5228 C CA . GLY A 1 686 ? 5.866 40.689 -16.360 1.00 27.38 666 GLY A CA 1
ATOM 5229 C C . GLY A 1 686 ? 6.619 39.818 -15.372 1.00 30.08 666 GLY A C 1
ATOM 5230 O O . GLY A 1 686 ? 6.058 38.931 -14.731 1.00 29.07 666 GLY A O 1
ATOM 5231 N N . ILE A 1 687 ? 7.947 40.037 -15.185 1.00 26.17 667 ILE A N 1
ATOM 5232 C CA . ILE A 1 687 ? 8.713 39.249 -14.240 1.00 24.81 667 ILE A CA 1
ATOM 5233 C C . ILE A 1 687 ? 8.503 39.850 -12.806 1.00 23.80 667 ILE A C 1
ATOM 5234 O O . ILE A 1 687 ? 8.347 41.069 -12.692 1.00 25.08 667 ILE A O 1
ATOM 5239 N N . LYS A 1 688 ? 8.326 38.946 -11.804 1.00 25.44 668 LYS A N 1
ATOM 5240 C CA . LYS A 1 688 ? 8.107 39.318 -10.386 1.00 23.95 668 LYS A CA 1
ATOM 5241 C C . LYS A 1 688 ? 9.447 39.262 -9.631 1.00 19.03 668 LYS A C 1
ATOM 5242 O O . LYS A 1 688 ? 10.154 38.251 -9.616 1.00 21.21 668 LYS A O 1
ATOM 5248 N N . PHE A 1 689 ? 9.683 40.374 -8.932 1.00 22.40 669 PHE A N 1
ATOM 5249 C CA . PHE A 1 689 ? 10.993 40.497 -8.183 1.00 20.76 669 PHE A CA 1
ATOM 5250 C C . PHE A 1 689 ? 10.813 41.428 -6.981 1.00 18.74 669 PHE A C 1
ATOM 5251 O O . PHE A 1 689 ? 9.889 42.285 -6.917 1.00 23.07 669 PHE A O 1
ATOM 5259 N N . LYS A 1 690 ? 11.900 41.522 -6.151 1.00 19.69 670 LYS A N 1
ATOM 5260 C CA . LYS A 1 690 ? 11.905 42.600 -5.209 1.00 20.03 670 LYS A CA 1
ATOM 5261 C C . LYS A 1 690 ? 13.340 43.259 -5.403 1.00 18.65 670 LYS A C 1
ATOM 5262 O O . LYS A 1 690 ? 14.245 42.555 -5.935 1.00 20.66 670 LYS A O 1
ATOM 5268 N N . VAL A 1 691 ? 13.457 44.478 -4.907 1.00 20.38 671 VAL A N 1
ATOM 5269 C CA . VAL A 1 691 ? 14.744 45.294 -5.061 1.00 19.29 671 VAL A CA 1
ATOM 5270 C C . VAL A 1 691 ? 15.292 45.487 -3.604 1.00 21.16 671 VAL A C 1
ATOM 5271 O O . VAL A 1 691 ? 14.537 45.916 -2.716 1.00 20.48 671 VAL A O 1
ATOM 5275 N N . VAL A 1 692 ? 16.557 45.092 -3.360 1.00 19.86 672 VAL A N 1
ATOM 5276 C CA . VAL A 1 692 ? 17.166 45.280 -2.005 1.00 17.52 672 VAL A CA 1
ATOM 5277 C C . VAL A 1 692 ? 18.438 46.148 -2.223 1.00 20.07 672 VAL A C 1
ATOM 5278 O O . VAL A 1 692 ? 19.257 45.742 -3.076 1.00 18.79 672 VAL A O 1
ATOM 5282 N N . ASN A 1 693 ? 18.555 47.277 -1.510 1.00 19.54 673 ASN A N 1
ATOM 5283 C CA . ASN A 1 693 ? 19.812 48.112 -1.656 1.00 17.48 673 ASN A CA 1
ATOM 5284 C C . ASN A 1 693 ? 20.684 47.807 -0.439 1.00 18.87 673 ASN A C 1
ATOM 5285 O O . ASN A 1 693 ? 20.138 47.555 0.684 1.00 19.10 673 ASN A O 1
ATOM 5290 N N . VAL A 1 694 ? 22.052 47.707 -0.603 1.00 18.46 674 VAL A N 1
ATOM 5291 C CA . VAL A 1 694 ? 22.926 47.305 0.518 1.00 17.62 674 VAL A CA 1
ATOM 5292 C C . VAL A 1 694 ? 23.822 48.548 0.727 1.00 19.57 674 VAL A C 1
ATOM 5293 O O . VAL A 1 694 ? 24.490 48.933 -0.255 1.00 18.84 674 VAL A O 1
ATOM 5297 N N . VAL A 1 695 ? 23.875 49.058 1.974 1.00 17.00 675 VAL A N 1
ATOM 5298 C CA . VAL A 1 695 ? 24.690 50.323 2.236 1.00 17.43 675 VAL A CA 1
ATOM 5299 C C . VAL A 1 695 ? 25.787 49.911 3.191 1.00 20.15 675 VAL A C 1
ATOM 5300 O O . VAL A 1 695 ? 27.023 50.250 2.965 1.00 18.18 675 VAL A O 1
ATOM 5304 N N . ASP A 1 696 ? 25.462 49.219 4.293 1.00 17.77 676 ASP A N 1
ATOM 5305 C CA . ASP A 1 696 ? 26.484 48.849 5.316 1.00 16.17 676 ASP A CA 1
ATOM 5306 C C . ASP A 1 696 ? 26.924 47.460 5.074 1.00 17.55 676 ASP A C 1
ATOM 5307 O O . ASP A 1 696 ? 26.352 46.466 5.602 1.00 18.59 676 ASP A O 1
ATOM 5312 N N . LEU A 1 697 ? 27.993 47.314 4.226 1.00 15.10 677 LEU A N 1
ATOM 5313 C CA . LEU A 1 697 ? 28.317 45.968 3.730 1.00 17.22 677 LEU A CA 1
ATOM 5314 C C . LEU A 1 697 ? 28.510 44.899 4.789 1.00 17.61 677 LEU A C 1
ATOM 5315 O O . LEU A 1 697 ? 28.117 43.732 4.632 1.00 18.06 677 LEU A O 1
ATOM 5320 N N . LEU A 1 698 ? 29.209 45.164 5.915 1.00 14.92 678 LEU A N 1
ATOM 5321 C CA . LEU A 1 698 ? 29.578 44.069 6.794 1.00 13.58 678 LEU A CA 1
ATOM 5322 C C . LEU A 1 698 ? 28.301 43.527 7.605 1.00 14.62 678 LEU A C 1
ATOM 5323 O O . LEU A 1 698 ? 28.483 42.508 8.299 1.00 17.29 678 LEU A O 1
ATOM 5328 N N . LYS A 1 699 ? 27.284 44.363 7.558 1.00 15.20 679 LYS A N 1
ATOM 5329 C CA . LYS A 1 699 ? 25.907 43.890 8.135 1.00 17.12 679 LYS A CA 1
ATOM 5330 C C . LYS A 1 699 ? 25.377 42.687 7.375 1.00 20.57 679 LYS A C 1
ATOM 5331 O O . LYS A 1 699 ? 24.440 42.007 7.902 1.00 21.18 679 LYS A O 1
ATOM 5337 N N . LEU A 1 700 ? 26.013 42.315 6.242 1.00 19.80 680 LEU A N 1
ATOM 5338 C CA . LEU A 1 700 ? 25.701 40.990 5.593 1.00 18.94 680 LEU A CA 1
ATOM 5339 C C . LEU A 1 700 ? 26.352 39.799 6.236 1.00 19.35 680 LEU A C 1
ATOM 5340 O O . LEU A 1 700 ? 25.989 38.618 5.968 1.00 21.29 680 LEU A O 1
ATOM 5345 N N . GLN A 1 701 ? 27.349 39.979 7.112 1.00 16.34 681 GLN A N 1
ATOM 5346 C CA . GLN A 1 701 ? 28.024 38.887 7.678 1.00 16.89 681 GLN A CA 1
ATOM 5347 C C . GLN A 1 701 ? 27.032 38.235 8.702 1.00 16.35 681 GLN A C 1
ATOM 5348 O O . GLN A 1 701 ? 26.035 38.912 9.115 1.00 19.80 681 GLN A O 1
ATOM 5354 N N . SER A 1 702 ? 27.317 36.994 8.946 1.00 17.72 682 SER A N 1
ATOM 5355 C CA . SER A 1 702 ? 26.516 36.308 10.018 1.00 20.58 682 SER A CA 1
ATOM 5356 C C . SER A 1 702 ? 26.717 36.940 11.382 1.00 23.10 682 SER A C 1
ATOM 5357 O O . SER A 1 702 ? 27.796 37.557 11.685 1.00 22.16 682 SER A O 1
ATOM 5360 N N . ARG A 1 703 ? 25.725 36.721 12.290 1.00 21.92 683 ARG A N 1
ATOM 5361 C CA . ARG A 1 703 ? 25.999 37.136 13.696 1.00 20.97 683 ARG A CA 1
ATOM 5362 C C . ARG A 1 703 ? 27.107 36.467 14.375 1.00 21.28 683 ARG A C 1
ATOM 5363 O O . ARG A 1 703 ? 27.688 37.103 15.280 1.00 21.99 683 ARG A O 1
ATOM 5371 N N . GLU A 1 704 ? 27.464 35.239 14.042 1.00 21.12 684 GLU A N 1
ATOM 5372 C CA . GLU A 1 704 ? 28.530 34.585 14.655 1.00 24.72 684 GLU A CA 1
ATOM 5373 C C . GLU A 1 704 ? 29.838 35.383 14.334 1.00 23.89 684 GLU A C 1
ATOM 5374 O O . GLU A 1 704 ? 30.766 35.415 15.136 1.00 25.29 684 GLU A O 1
ATOM 5380 N N . ASN A 1 705 ? 29.869 35.943 13.124 1.00 21.70 685 ASN A N 1
ATOM 5381 C CA . ASN A 1 705 ? 31.112 36.775 12.730 1.00 20.10 685 ASN A CA 1
ATOM 5382 C C . ASN A 1 705 ? 30.994 38.190 13.101 1.00 21.76 685 ASN A C 1
ATOM 5383 O O . ASN A 1 705 ? 32.062 38.921 13.146 1.00 22.45 685 ASN A O 1
ATOM 5388 N N . ASN A 1 706 ? 29.813 38.697 13.295 1.00 19.35 686 ASN A N 1
ATOM 5389 C CA . ASN A 1 706 ? 29.559 40.104 13.578 1.00 19.44 686 ASN A CA 1
ATOM 5390 C C . ASN A 1 706 ? 28.271 40.281 14.351 1.00 20.53 686 ASN A C 1
ATOM 5391 O O . ASN A 1 706 ? 27.140 40.364 13.769 1.00 19.33 686 ASN A O 1
ATOM 5396 N N . ASP A 1 707 ? 28.452 40.532 15.627 1.00 20.75 687 ASP A N 1
ATOM 5397 C CA . ASP A 1 707 ? 27.280 40.683 16.538 1.00 21.18 687 ASP A CA 1
ATOM 5398 C C . ASP A 1 707 ? 26.413 41.931 16.336 1.00 21.44 687 ASP A C 1
ATOM 5399 O O . ASP A 1 707 ? 25.429 42.132 17.090 1.00 24.53 687 ASP A O 1
ATOM 5404 N N . GLU A 1 708 ? 26.683 42.817 15.350 1.00 19.44 688 GLU A N 1
ATOM 5405 C CA . GLU A 1 708 ? 25.862 43.892 14.993 1.00 20.68 688 GLU A CA 1
ATOM 5406 C C . GLU A 1 708 ? 25.250 43.750 13.593 1.00 18.84 688 GLU A C 1
ATOM 5407 O O . GLU A 1 708 ? 24.591 44.689 13.105 1.00 20.39 688 GLU A O 1
ATOM 5413 N N . ALA A 1 709 ? 25.474 42.570 13.012 1.00 19.21 689 ALA A N 1
ATOM 5414 C CA . ALA A 1 709 ? 24.958 42.300 11.596 1.00 18.20 689 ALA A CA 1
ATOM 5415 C C . ALA A 1 709 ? 23.420 42.057 11.633 1.00 22.55 689 ALA A C 1
ATOM 5416 O O . ALA A 1 709 ? 22.816 41.967 12.755 1.00 22.17 689 ALA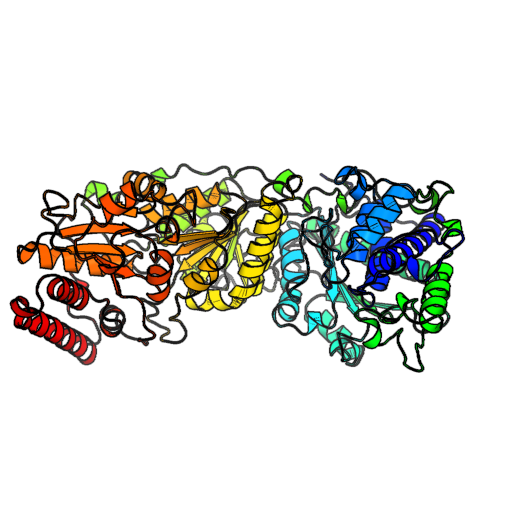 A O 1
ATOM 5418 N N . LEU A 1 710 ? 22.795 42.073 10.458 1.00 20.53 690 LEU A N 1
ATOM 5419 C CA . LEU A 1 710 ? 21.358 41.585 10.348 1.00 20.76 690 LEU A CA 1
ATOM 5420 C C . LEU A 1 710 ? 21.255 40.243 10.994 1.00 20.03 690 LEU A C 1
ATOM 5421 O O . LEU A 1 710 ? 22.120 39.373 10.865 1.00 20.29 690 LEU A O 1
ATOM 5426 N N . THR A 1 711 ? 20.100 39.950 11.699 1.00 22.85 691 THR A N 1
ATOM 5427 C CA . THR A 1 711 ? 20.016 38.556 12.133 1.00 21.35 691 THR A CA 1
ATOM 5428 C C . THR A 1 711 ? 19.684 37.662 10.943 1.00 21.18 691 THR A C 1
ATOM 5429 O O . THR A 1 711 ? 19.298 38.202 9.915 1.00 21.60 691 THR A O 1
ATOM 5433 N N . ASP A 1 712 ? 19.776 36.362 11.112 1.00 20.78 692 ASP A N 1
ATOM 5434 C CA . ASP A 1 712 ? 19.294 35.384 10.002 1.00 23.55 692 ASP A CA 1
ATOM 5435 C C . ASP A 1 712 ? 17.884 35.708 9.598 1.00 24.49 692 ASP A C 1
ATOM 5436 O O . ASP A 1 712 ? 17.524 35.761 8.415 1.00 22.36 692 ASP A O 1
ATOM 5441 N N . GLU A 1 713 ? 17.007 35.864 10.600 1.00 26.53 693 GLU A N 1
ATOM 5442 C CA . GLU A 1 713 ? 15.648 36.266 10.226 1.00 25.30 693 GLU A CA 1
ATOM 5443 C C . GLU A 1 713 ? 15.520 37.509 9.381 1.00 26.09 693 GLU A C 1
ATOM 5444 O O . GLU A 1 713 ? 14.713 37.562 8.413 1.00 23.75 693 GLU A O 1
ATOM 5450 N N . GLU A 1 714 ? 16.310 38.572 9.705 1.00 21.08 694 GLU A N 1
ATOM 5451 C CA . GLU A 1 714 ? 16.118 39.831 8.992 1.00 22.25 694 GLU A CA 1
ATOM 5452 C C . GLU A 1 714 ? 16.748 39.596 7.570 1.00 20.82 694 GLU A C 1
ATOM 5453 O O . GLU A 1 714 ? 16.296 40.212 6.618 1.00 21.67 694 GLU A O 1
ATOM 5459 N N . PHE A 1 715 ? 17.791 38.787 7.522 1.00 19.06 695 PHE A N 1
ATOM 5460 C CA . PHE A 1 715 ? 18.576 38.604 6.255 1.00 19.85 695 PHE A CA 1
ATOM 5461 C C . PHE A 1 715 ? 17.658 37.813 5.275 1.00 21.98 695 PHE A C 1
ATOM 5462 O O . PHE A 1 715 ? 17.491 38.216 4.125 1.00 22.79 695 PHE A O 1
ATOM 5470 N N . THR A 1 716 ? 17.035 36.769 5.833 1.00 21.35 696 THR A N 1
ATOM 5471 C CA . THR A 1 716 ? 16.030 35.957 4.997 1.00 22.78 696 THR A CA 1
ATOM 5472 C C . THR A 1 716 ? 14.798 36.776 4.586 1.00 22.95 696 THR A C 1
ATOM 5473 O O . THR A 1 716 ? 14.292 36.656 3.442 1.00 23.76 696 THR A O 1
ATOM 5477 N N . GLU A 1 717 ? 14.290 37.671 5.434 1.00 20.65 697 GLU A N 1
ATOM 5478 C CA . GLU A 1 717 ? 13.237 38.562 5.052 1.00 21.49 697 GLU A CA 1
ATOM 5479 C C . GLU A 1 717 ? 13.622 39.377 3.808 1.00 24.17 697 GLU A C 1
ATOM 5480 O O . GLU A 1 717 ? 12.832 39.623 2.903 1.00 23.70 697 GLU A O 1
ATOM 5486 N N . LEU A 1 718 ? 14.865 39.919 3.827 1.00 21.61 698 LEU A N 1
ATOM 5487 C CA . LEU A 1 718 ? 15.350 40.644 2.647 1.00 19.91 698 LEU A CA 1
ATOM 5488 C C . LEU A 1 718 ? 15.645 39.730 1.411 1.00 17.17 698 LEU A C 1
ATOM 5489 O O . LEU A 1 718 ? 15.108 40.085 0.314 1.00 20.87 698 LEU A O 1
ATOM 5494 N N . PHE A 1 719 ? 16.440 38.693 1.571 1.00 19.43 699 PHE A N 1
ATOM 5495 C CA . PHE A 1 719 ? 17.036 37.990 0.408 1.00 22.07 699 PHE A CA 1
ATOM 5496 C C . PHE A 1 719 ? 16.217 36.727 0.019 1.00 23.15 699 PHE A C 1
ATOM 5497 O O . PHE A 1 719 ? 16.613 35.978 -0.868 1.00 20.90 699 PHE A O 1
ATOM 5505 N N . THR A 1 720 ? 15.125 36.507 0.790 1.00 23.59 700 THR A N 1
ATOM 5506 C CA . THR A 1 720 ? 14.366 35.216 0.709 1.00 22.84 700 THR A CA 1
ATOM 5507 C C . THR A 1 720 ? 15.021 34.005 1.203 1.00 24.03 700 THR A C 1
ATOM 5508 O O . THR A 1 720 ? 16.249 33.840 1.391 1.00 22.20 700 THR A O 1
ATOM 5512 N N . ALA A 1 721 ? 14.183 32.981 1.449 1.00 22.19 701 ALA A N 1
ATOM 5513 C CA . ALA A 1 721 ? 14.735 31.787 1.908 1.00 21.24 701 ALA A CA 1
ATOM 5514 C C . ALA A 1 721 ? 15.260 30.939 0.786 1.00 21.72 701 ALA A C 1
ATOM 5515 O O . ALA A 1 721 ? 16.113 30.080 1.026 1.00 21.64 701 ALA A O 1
ATOM 5517 N N . ASP A 1 722 ? 14.670 31.059 -0.407 1.00 23.38 702 ASP A N 1
ATOM 5518 C CA . ASP A 1 722 ? 15.144 30.117 -1.456 1.00 25.09 702 ASP A CA 1
ATOM 5519 C C . ASP A 1 722 ? 14.974 30.604 -2.905 1.00 22.44 702 ASP A C 1
ATOM 5520 O O . ASP A 1 722 ? 14.977 29.775 -3.817 1.00 25.70 702 ASP A O 1
ATOM 5525 N N . LYS A 1 723 ? 14.812 31.891 -3.154 1.00 21.95 703 LYS A N 1
ATOM 5526 C CA . LYS A 1 723 ? 14.702 32.458 -4.494 1.00 21.19 703 LYS A CA 1
ATOM 5527 C C . LYS A 1 723 ? 16.140 32.864 -4.935 1.00 24.00 703 LYS A C 1
ATOM 5528 O O . LYS A 1 723 ? 17.031 33.134 -4.071 1.00 22.29 703 LYS A O 1
ATOM 5534 N N . PRO A 1 724 ? 16.367 32.859 -6.251 1.00 23.59 704 PRO A N 1
ATOM 5535 C CA . PRO A 1 724 ? 17.737 33.346 -6.768 1.00 22.28 704 PRO A CA 1
ATOM 5536 C C . PRO A 1 724 ? 17.884 34.830 -6.381 1.00 20.25 704 PRO A C 1
ATOM 5537 O O . PRO A 1 724 ? 16.980 35.597 -6.378 1.00 20.94 704 PRO A O 1
ATOM 5541 N N . VAL A 1 725 ? 19.172 35.254 -6.162 1.00 20.21 705 VAL A N 1
ATOM 5542 C CA . VAL A 1 725 ? 19.457 36.662 -5.828 1.00 19.63 705 VAL A CA 1
ATOM 5543 C C . VAL A 1 725 ? 20.556 37.101 -6.855 1.00 18.00 705 VAL A C 1
ATOM 5544 O O . VAL A 1 725 ? 21.555 36.469 -6.899 1.00 20.11 705 VAL A O 1
ATOM 5548 N N . LEU A 1 726 ? 20.239 38.109 -7.607 1.00 17.90 706 LEU A N 1
ATOM 5549 C CA . LEU A 1 726 ? 21.286 38.662 -8.468 1.00 19.90 706 LEU A CA 1
ATOM 5550 C C . LEU A 1 726 ? 21.816 39.857 -7.618 1.00 17.25 706 LEU A C 1
ATOM 5551 O O . LEU A 1 726 ? 21.009 40.806 -7.341 1.00 18.31 706 LEU A O 1
ATOM 5556 N N . PHE A 1 727 ? 23.164 39.850 -7.401 1.00 18.71 707 PHE A N 1
ATOM 5557 C CA . PHE A 1 727 ? 23.745 40.903 -6.530 1.00 16.84 707 PHE A CA 1
ATOM 5558 C C . PHE A 1 727 ? 24.801 41.696 -7.395 1.00 15.19 707 PHE A C 1
ATOM 5559 O O . PHE A 1 727 ? 25.810 41.009 -7.618 1.00 18.52 707 PHE A O 1
ATOM 5567 N N . ALA A 1 728 ? 24.526 42.969 -7.687 1.00 16.46 708 ALA A N 1
ATOM 5568 C CA . ALA A 1 728 ? 25.352 43.816 -8.614 1.00 14.26 708 ALA A CA 1
ATOM 5569 C C . ALA A 1 728 ? 26.232 44.532 -7.531 1.00 15.23 708 ALA A C 1
ATOM 5570 O O . ALA A 1 728 ? 25.671 45.404 -6.785 1.00 16.83 708 ALA A O 1
ATOM 5572 N N . TYR A 1 729 ? 27.564 44.165 -7.483 1.00 17.51 709 TYR A N 1
ATOM 5573 C CA . TYR A 1 729 ? 28.433 44.646 -6.351 1.00 14.60 709 TYR A CA 1
ATOM 5574 C C . TYR A 1 729 ? 29.430 45.677 -7.007 1.00 17.16 709 TYR A C 1
ATOM 5575 O O . TYR A 1 729 ? 30.013 45.388 -8.026 1.00 17.71 709 TYR A O 1
ATOM 5584 N N . HIS A 1 730 ? 29.615 46.805 -6.313 1.00 14.47 710 HIS A N 1
ATOM 5585 C CA . HIS A 1 730 ? 30.594 47.821 -6.807 1.00 14.98 710 HIS A CA 1
ATOM 5586 C C . HIS A 1 730 ? 32.082 47.293 -6.981 1.00 17.16 710 HIS A C 1
ATOM 5587 O O . HIS A 1 730 ? 32.753 47.780 -7.910 1.00 16.79 710 HIS A O 1
ATOM 5594 N N . SER A 1 731 ? 32.551 46.450 -6.101 1.00 14.59 711 SER A N 1
ATOM 5595 C CA . SER A 1 731 ? 33.915 45.982 -6.016 1.00 15.46 711 SER A CA 1
ATOM 5596 C C . SER A 1 731 ? 34.073 44.546 -6.480 1.00 14.24 711 SER A C 1
ATOM 5597 O O . SER A 1 731 ? 33.286 44.115 -7.376 1.00 17.27 711 SER A O 1
ATOM 5600 N N . TYR A 1 732 ? 35.054 43.820 -5.978 1.00 14.75 712 TYR A N 1
ATOM 5601 C CA . TYR A 1 732 ? 35.326 42.512 -6.479 1.00 16.00 712 TYR A CA 1
ATOM 5602 C C . TYR A 1 732 ? 34.345 41.474 -5.852 1.00 14.44 712 TYR A C 1
ATOM 5603 O O . TYR A 1 732 ? 34.166 41.456 -4.618 1.00 15.83 712 TYR A O 1
ATOM 5612 N N . ALA A 1 733 ? 33.647 40.705 -6.713 1.00 15.36 713 ALA A N 1
ATOM 5613 C CA . ALA A 1 733 ? 32.650 39.725 -6.152 1.00 14.65 713 ALA A CA 1
ATOM 5614 C C . ALA A 1 733 ? 33.094 38.823 -5.052 1.00 16.85 713 ALA A C 1
ATOM 5615 O O . ALA A 1 733 ? 32.259 38.491 -4.141 1.00 16.98 713 ALA A O 1
ATOM 5617 N N . GLN A 1 734 ? 34.339 38.398 -5.041 1.00 15.40 714 GLN A N 1
ATOM 5618 C CA . GLN A 1 734 ? 34.965 37.641 -4.003 1.00 15.31 714 GLN A CA 1
ATOM 5619 C C . GLN A 1 734 ? 34.535 38.165 -2.601 1.00 15.72 714 GLN A C 1
ATOM 5620 O O . GLN A 1 734 ? 34.338 37.358 -1.691 1.00 15.61 714 GLN A O 1
ATOM 5626 N N . ASP A 1 735 ? 34.453 39.487 -2.445 1.00 15.90 715 ASP A N 1
ATOM 5627 C CA . ASP A 1 735 ? 34.226 40.105 -1.087 1.00 14.82 715 ASP A CA 1
ATOM 5628 C C . ASP A 1 735 ? 32.882 39.529 -0.601 1.00 16.12 715 ASP A C 1
ATOM 5629 O O . ASP A 1 735 ? 32.808 39.047 0.543 1.00 17.43 715 ASP A O 1
ATOM 5634 N N . VAL A 1 736 ? 31.826 39.761 -1.434 1.00 15.25 716 VAL A N 1
ATOM 5635 C CA . VAL A 1 736 ? 30.413 39.416 -1.020 1.00 16.56 716 VAL A CA 1
ATOM 5636 C C . VAL A 1 736 ? 30.328 37.909 -0.860 1.00 18.94 716 VAL A C 1
ATOM 5637 O O . VAL A 1 736 ? 29.744 37.387 0.188 1.00 16.70 716 VAL A O 1
ATOM 5641 N N . ARG A 1 737 ? 30.925 37.114 -1.801 1.00 17.03 717 ARG A N 1
ATOM 5642 C CA . ARG A 1 737 ? 30.927 35.608 -1.648 1.00 18.46 717 ARG A CA 1
ATOM 5643 C C . ARG A 1 737 ? 31.497 35.146 -0.326 1.00 20.31 717 ARG A C 1
ATOM 5644 O O . ARG A 1 737 ? 30.978 34.272 0.382 1.00 20.10 717 ARG A O 1
ATOM 5652 N N . GLY A 1 738 ? 32.679 35.703 0.021 1.00 18.07 718 GLY A N 1
ATOM 5653 C CA . GLY A 1 738 ? 33.252 35.346 1.296 1.00 18.76 718 GLY A CA 1
ATOM 5654 C C . GLY A 1 738 ? 32.362 35.788 2.500 1.00 16.86 718 GLY A C 1
ATOM 5655 O O . GLY A 1 738 ? 32.349 35.036 3.479 1.00 19.36 718 GLY A O 1
ATOM 5656 N N . LEU A 1 739 ? 31.727 36.957 2.463 1.00 17.46 719 LEU A N 1
ATOM 5657 C CA . LEU A 1 739 ? 31.092 37.500 3.680 1.00 17.99 719 LEU A CA 1
ATOM 5658 C C . LEU A 1 739 ? 29.815 36.676 3.974 1.00 19.81 719 LEU A C 1
ATOM 5659 O O . LEU A 1 739 ? 29.434 36.592 5.136 1.00 20.62 719 LEU A O 1
ATOM 5664 N N . ILE A 1 740 ? 29.211 36.152 2.915 1.00 18.94 720 ILE A N 1
ATOM 5665 C CA . ILE A 1 740 ? 27.807 35.492 3.094 1.00 18.14 720 ILE A CA 1
ATOM 5666 C C . ILE A 1 740 ? 27.911 33.981 3.142 1.00 21.37 720 ILE A C 1
ATOM 5667 O O . ILE A 1 740 ? 26.851 33.329 3.106 1.00 20.84 720 ILE A O 1
ATOM 5672 N N . TYR A 1 741 ? 29.071 33.414 3.297 1.00 17.04 721 TYR A N 1
ATOM 5673 C CA . TYR A 1 741 ? 29.345 31.975 3.209 1.00 21.19 721 TYR A CA 1
ATOM 5674 C C . TYR A 1 741 ? 28.475 31.084 4.170 1.00 22.34 721 TYR A C 1
ATOM 5675 O O . TYR A 1 741 ? 28.256 29.879 3.871 1.00 22.99 721 TYR A O 1
ATOM 5684 N N . ASP A 1 742 ? 28.048 31.677 5.271 1.00 21.61 722 ASP A N 1
ATOM 5685 C CA . ASP A 1 742 ? 27.345 30.862 6.300 1.00 22.22 722 ASP A CA 1
ATOM 5686 C C . ASP A 1 742 ? 25.926 31.476 6.408 1.00 23.67 722 ASP A C 1
ATOM 5687 O O . ASP A 1 742 ? 25.226 31.212 7.440 1.00 25.47 722 ASP A O 1
ATOM 5692 N N . ARG A 1 743 ? 25.473 32.288 5.451 1.00 21.34 723 ARG A N 1
ATOM 5693 C CA . ARG A 1 743 ? 24.169 32.924 5.499 1.00 19.77 723 ARG A CA 1
ATOM 5694 C C . ARG A 1 743 ? 23.103 31.973 4.837 1.00 19.48 723 ARG A C 1
ATOM 5695 O O . ARG A 1 743 ? 23.352 31.349 3.816 1.00 21.62 723 ARG A O 1
ATOM 5703 N N . PRO A 1 744 ? 21.925 31.900 5.454 1.00 21.35 724 PRO A N 1
ATOM 5704 C CA . PRO A 1 744 ? 20.833 31.234 4.639 1.00 21.82 724 PRO A CA 1
ATOM 5705 C C . PRO A 1 744 ? 20.679 31.749 3.228 1.00 19.89 724 PRO A C 1
ATOM 5706 O O . PRO A 1 744 ? 20.564 32.973 2.990 1.00 20.49 724 PRO A O 1
ATOM 5710 N N . ASN A 1 745 ? 20.514 30.780 2.299 1.00 20.88 725 ASN A N 1
ATOM 5711 C CA . ASN A 1 745 ? 20.218 31.066 0.907 1.00 19.21 725 ASN A CA 1
ATOM 5712 C C . ASN A 1 745 ? 21.482 31.586 0.128 1.00 19.95 725 ASN A C 1
ATOM 5713 O O . ASN A 1 745 ? 21.326 32.059 -1.000 1.00 22.28 725 ASN A O 1
ATOM 5718 N N . HIS A 1 746 ? 22.643 31.424 0.730 1.00 20.03 726 HIS A N 1
ATOM 5719 C CA . HIS A 1 746 ? 23.851 32.057 0.079 1.00 19.50 726 HIS A CA 1
ATOM 5720 C C . HIS A 1 746 ? 24.151 31.326 -1.240 1.00 22.34 726 HIS A C 1
ATOM 5721 O O . HIS A 1 746 ? 24.753 31.966 -2.158 1.00 20.98 726 HIS A O 1
ATOM 5728 N N . ASP A 1 747 ? 23.834 30.009 -1.353 1.00 21.19 727 ASP A N 1
ATOM 5729 C CA . ASP A 1 747 ? 24.033 29.309 -2.643 1.00 24.83 727 ASP A CA 1
ATOM 5730 C C . ASP A 1 747 ? 23.245 29.885 -3.788 1.00 22.23 727 ASP A C 1
ATOM 5731 O O . ASP A 1 747 ? 23.651 29.646 -4.989 1.00 24.59 727 ASP A O 1
ATOM 5736 N N . ASN A 1 748 ? 22.185 30.671 -3.525 1.00 21.03 728 ASN A N 1
ATOM 5737 C CA . ASN A 1 748 ? 21.397 31.207 -4.577 1.00 22.84 728 ASN A CA 1
ATOM 5738 C C . ASN A 1 748 ? 21.840 32.587 -4.996 1.00 20.24 728 ASN A C 1
ATOM 5739 O O . ASN A 1 748 ? 21.239 33.162 -5.887 1.00 20.22 728 ASN A O 1
ATOM 5744 N N . PHE A 1 749 ? 22.920 33.137 -4.388 1.00 19.68 729 PHE A N 1
ATOM 5745 C CA . PHE A 1 749 ? 23.335 34.455 -4.872 1.00 19.49 729 PHE A CA 1
ATOM 5746 C C . PHE A 1 749 ? 24.284 34.270 -6.108 1.00 19.37 729 PHE A C 1
ATOM 5747 O O . PHE A 1 749 ? 25.180 33.452 -6.076 1.00 20.05 729 PHE A O 1
ATOM 5755 N N . HIS A 1 750 ? 24.075 35.142 -7.053 1.00 19.78 730 HIS A N 1
ATOM 5756 C CA . HIS A 1 750 ? 25.017 35.281 -8.195 1.00 19.28 730 HIS A CA 1
ATOM 5757 C C . HIS A 1 750 ? 25.534 36.726 -8.050 1.00 15.94 730 HIS A C 1
ATOM 5758 O O . HIS A 1 750 ? 24.821 37.662 -8.341 1.00 16.45 730 HIS A O 1
ATOM 5765 N N . VAL A 1 751 ? 26.855 36.820 -7.655 1.00 17.42 731 VAL A N 1
ATOM 5766 C CA . VAL A 1 751 ? 27.433 38.184 -7.397 1.00 17.04 731 VAL A CA 1
ATOM 5767 C C . VAL A 1 751 ? 28.233 38.577 -8.702 1.00 13.71 731 VAL A C 1
ATOM 5768 O O . VAL A 1 751 ? 29.084 37.753 -9.138 1.00 17.96 731 VAL A O 1
ATOM 5772 N N . VAL A 1 752 ? 27.859 39.731 -9.227 1.00 16.07 732 VAL A N 1
ATOM 5773 C CA . VAL A 1 752 ? 28.504 40.276 -10.411 1.00 16.72 732 VAL A CA 1
ATOM 5774 C C . VAL A 1 752 ? 29.319 41.509 -9.766 1.00 16.36 732 VAL A C 1
ATOM 5775 O O . VAL A 1 752 ? 28.740 42.368 -9.115 1.00 18.51 732 VAL A O 1
ATOM 5779 N N . GLY A 1 753 ? 30.631 41.544 -10.053 1.00 16.62 733 GLY A N 1
ATOM 5780 C CA . GLY A 1 753 ? 31.448 42.690 -9.508 1.00 15.05 733 GLY A CA 1
ATOM 5781 C C . GLY A 1 753 ? 32.421 43.128 -10.591 1.00 17.90 733 GLY A C 1
ATOM 5782 O O . GLY A 1 753 ? 32.458 42.587 -11.713 1.00 18.65 733 GLY A O 1
ATOM 5783 N N . TYR A 1 754 ? 33.301 44.074 -10.205 1.00 15.21 734 TYR A N 1
ATOM 5784 C CA . TYR A 1 754 ? 34.360 44.445 -11.199 1.00 14.87 734 TYR A CA 1
ATOM 5785 C C . TYR A 1 754 ? 35.272 43.274 -11.372 1.00 14.31 734 TYR A C 1
ATOM 5786 O O . TYR A 1 754 ? 35.638 42.512 -10.450 1.00 15.66 734 TYR A O 1
ATOM 5795 N N . LYS A 1 755 ? 35.751 43.094 -12.649 1.00 15.69 735 LYS A N 1
ATOM 5796 C CA . LYS A 1 755 ? 36.538 41.967 -12.992 1.00 15.84 735 LYS A CA 1
ATOM 5797 C C . LYS A 1 755 ? 37.716 42.339 -13.888 1.00 17.29 735 LYS A C 1
ATOM 5798 O O . LYS A 1 755 ? 38.175 41.523 -14.788 1.00 17.64 735 LYS A O 1
ATOM 5804 N N . GLU A 1 756 ? 38.312 43.474 -13.510 1.00 15.67 736 GLU A N 1
ATOM 5805 C CA . GLU A 1 756 ? 39.632 43.851 -14.188 1.00 15.24 736 GLU A CA 1
ATOM 5806 C C . GLU A 1 756 ? 39.429 44.007 -15.680 1.00 16.98 736 GLU A C 1
ATOM 5807 O O . GLU A 1 756 ? 40.206 43.556 -16.440 1.00 16.78 736 GLU A O 1
ATOM 5813 N N . GLN A 1 757 ? 38.303 44.602 -16.036 1.00 16.72 737 GLN A N 1
ATOM 5814 C CA . GLN A 1 757 ? 38.006 44.970 -17.432 1.00 17.54 737 GLN A CA 1
ATOM 5815 C C . GLN A 1 757 ? 37.725 46.420 -17.528 1.00 17.37 737 GLN A C 1
ATOM 5816 O O . GLN A 1 757 ? 37.008 46.996 -16.716 1.00 16.80 737 GLN A O 1
ATOM 5822 N N . GLY A 1 758 ? 38.291 47.113 -18.552 1.00 15.45 738 GLY A N 1
ATOM 5823 C CA . GLY A 1 758 ? 37.921 48.515 -18.691 1.00 16.37 738 GLY A CA 1
ATOM 5824 C C . GLY A 1 758 ? 39.090 49.345 -19.318 1.00 19.70 738 GLY A C 1
ATOM 5825 O O . GLY A 1 758 ? 40.251 48.892 -19.333 1.00 22.65 738 GLY A O 1
ATOM 5826 N N . SER A 1 759 ? 38.777 50.559 -19.694 1.00 19.06 739 SER A N 1
ATOM 5827 C CA . SER A 1 759 ? 39.876 51.494 -20.153 1.00 22.15 739 SER A CA 1
ATOM 5828 C C . SER A 1 759 ? 39.294 52.860 -20.188 1.00 21.01 739 SER A C 1
ATOM 5829 O O . SER A 1 759 ? 38.344 53.114 -19.430 1.00 19.58 739 SER A O 1
ATOM 5832 N N . THR A 1 760 ? 39.815 53.801 -21.016 1.00 18.42 740 THR A N 1
ATOM 5833 C CA . THR A 1 760 ? 39.221 55.116 -21.126 1.00 18.19 740 THR A CA 1
ATOM 5834 C C . THR A 1 760 ? 38.186 54.887 -22.244 1.00 19.82 740 THR A C 1
ATOM 5835 O O . THR A 1 760 ? 38.487 54.610 -23.423 1.00 20.43 740 THR A O 1
ATOM 5839 N N . THR A 1 761 ? 36.976 55.011 -21.794 1.00 18.17 741 THR A N 1
ATOM 5840 C CA . THR A 1 761 ? 35.848 54.641 -22.719 1.00 17.78 741 THR A CA 1
ATOM 5841 C C . THR A 1 761 ? 34.578 55.317 -22.207 1.00 17.45 741 THR A C 1
ATOM 5842 O O . THR A 1 761 ? 34.615 56.234 -21.331 1.00 20.00 741 THR A O 1
ATOM 5846 N N . THR A 1 762 ? 33.365 54.924 -22.735 1.00 15.30 742 THR A N 1
ATOM 5847 C CA . THR A 1 762 ? 32.145 55.653 -22.339 1.00 16.47 742 THR A CA 1
ATOM 5848 C C . THR A 1 762 ? 31.608 54.951 -21.109 1.00 15.29 742 THR A C 1
ATOM 5849 O O . THR A 1 762 ? 32.018 53.814 -20.813 1.00 16.65 742 THR A O 1
ATOM 5853 N N . PRO A 1 763 ? 30.677 55.633 -20.457 1.00 16.83 743 PRO A N 1
ATOM 5854 C CA . PRO A 1 763 ? 30.068 55.088 -19.230 1.00 17.62 743 PRO A CA 1
ATOM 5855 C C . PRO A 1 763 ? 29.423 53.703 -19.486 1.00 16.01 743 PRO A C 1
ATOM 5856 O O . PRO A 1 763 ? 29.681 52.717 -18.756 1.00 15.71 743 PRO A O 1
ATOM 5860 N N . PHE A 1 764 ? 28.663 53.614 -20.620 1.00 16.87 744 PHE A N 1
ATOM 5861 C CA . PHE A 1 764 ? 28.122 52.241 -20.885 1.00 17.54 744 PHE A CA 1
ATOM 5862 C C . PHE A 1 764 ? 29.141 51.176 -21.150 1.00 16.99 744 PHE A C 1
ATOM 5863 O O . PHE A 1 764 ? 29.045 50.050 -20.688 1.00 15.91 744 PHE A O 1
ATOM 5871 N N . ASP A 1 765 ? 30.207 51.525 -21.923 1.00 15.93 745 ASP A N 1
ATOM 5872 C CA . ASP A 1 765 ? 31.142 50.506 -22.186 1.00 16.40 745 ASP A CA 1
ATOM 5873 C C . ASP A 1 765 ? 31.820 49.985 -20.929 1.00 16.59 745 ASP A C 1
ATOM 5874 O O . ASP A 1 765 ? 32.127 48.795 -20.788 1.00 16.08 745 ASP A O 1
ATOM 5879 N N . MET A 1 766 ? 32.144 50.901 -20.010 1.00 17.09 746 MET A N 1
ATOM 5880 C CA . MET A 1 766 ? 32.817 50.444 -18.756 1.00 18.33 746 MET A CA 1
ATOM 5881 C C . MET A 1 766 ? 31.943 49.406 -17.954 1.00 16.20 746 MET A C 1
ATOM 5882 O O . MET A 1 766 ? 32.474 48.435 -17.463 1.00 16.99 746 MET A O 1
ATOM 5887 N N . VAL A 1 767 ? 30.616 49.642 -17.873 1.00 15.88 747 VAL A N 1
ATOM 5888 C CA . VAL A 1 767 ? 29.841 48.582 -17.198 1.00 17.48 747 VAL A CA 1
ATOM 5889 C C . VAL A 1 767 ? 29.603 47.335 -18.115 1.00 14.50 747 VAL A C 1
ATOM 5890 O O . VAL A 1 767 ? 29.684 46.190 -17.599 1.00 15.75 747 VAL A O 1
ATOM 5894 N N . ARG A 1 768 ? 29.412 47.573 -19.415 1.00 16.36 748 ARG A N 1
ATOM 5895 C CA . ARG A 1 768 ? 29.311 46.456 -20.384 1.00 16.30 748 ARG A CA 1
ATOM 5896 C C . ARG A 1 768 ? 30.410 45.433 -20.185 1.00 17.59 748 ARG A C 1
ATOM 5897 O O . ARG A 1 768 ? 30.216 44.210 -20.126 1.00 17.73 748 ARG A O 1
ATOM 5905 N N . VAL A 1 769 ? 31.744 45.859 -20.185 1.00 15.32 749 VAL A N 1
ATOM 5906 C CA . VAL A 1 769 ? 32.753 44.874 -20.193 1.00 15.50 749 VAL A CA 1
ATOM 5907 C C . VAL A 1 769 ? 32.976 44.079 -18.869 1.00 14.58 749 VAL A C 1
ATOM 5908 O O . VAL A 1 769 ? 33.747 43.122 -18.817 1.00 16.24 749 VAL A O 1
ATOM 5912 N N . ASN A 1 770 ? 32.239 44.557 -17.787 1.00 14.52 750 ASN A N 1
ATOM 5913 C CA . ASN A 1 770 ? 32.281 43.794 -16.529 1.00 14.68 750 ASN A CA 1
ATOM 5914 C C . ASN A 1 770 ? 30.913 43.131 -16.314 1.00 16.82 750 ASN A C 1
ATOM 5915 O O . ASN A 1 770 ? 30.651 42.735 -15.217 1.00 17.21 750 ASN A O 1
ATOM 5920 N N . ASP A 1 771 ? 30.130 43.033 -17.407 1.00 17.16 751 ASP A N 1
ATOM 5921 C CA . ASP A 1 771 ? 28.730 42.387 -17.334 1.00 17.53 751 ASP A CA 1
ATOM 5922 C C . ASP A 1 771 ? 27.853 43.072 -16.276 1.00 19.94 751 ASP A C 1
ATOM 5923 O O . ASP A 1 771 ? 26.988 42.432 -15.621 1.00 17.98 751 ASP A O 1
ATOM 5928 N N . MET A 1 772 ? 28.106 44.379 -16.067 1.00 17.96 752 MET A N 1
ATOM 5929 C CA . MET A 1 772 ? 27.411 45.138 -15.039 1.00 16.86 752 MET A CA 1
ATOM 5930 C C . MET A 1 772 ? 26.388 46.033 -15.624 1.00 16.98 752 MET A C 1
ATOM 5931 O O . MET A 1 772 ? 25.641 46.749 -14.927 1.00 17.05 752 MET A O 1
ATOM 5936 N N . ASP A 1 773 ? 26.368 46.201 -16.968 1.00 15.77 753 ASP A N 1
ATOM 5937 C CA . ASP A 1 773 ? 25.372 47.098 -17.552 1.00 14.80 753 ASP A CA 1
ATOM 5938 C C . ASP A 1 773 ? 23.881 46.487 -17.359 1.00 14.73 753 ASP A C 1
ATOM 5939 O O . ASP A 1 773 ? 23.743 45.262 -17.156 1.00 17.95 753 ASP A O 1
ATOM 5944 N N . ARG A 1 774 ? 22.960 47.425 -17.476 1.00 17.84 754 ARG A N 1
ATOM 5945 C CA . ARG A 1 774 ? 21.455 47.096 -17.212 1.00 18.32 754 ARG A CA 1
ATOM 5946 C C . ARG A 1 774 ? 21.057 45.871 -18.069 1.00 20.31 754 ARG A C 1
ATOM 5947 O O . ARG A 1 774 ? 20.199 45.078 -17.640 1.00 19.26 754 ARG A O 1
ATOM 5955 N N . TYR A 1 775 ? 21.616 45.748 -19.274 1.00 19.46 755 TYR A N 1
ATOM 5956 C CA . TYR A 1 775 ? 21.165 44.742 -20.224 1.00 19.38 755 TYR A CA 1
ATOM 5957 C C . TYR A 1 775 ? 21.691 43.431 -19.845 1.00 18.60 755 TYR A C 1
ATOM 5958 O O . TYR A 1 775 ? 20.970 42.401 -19.728 1.00 17.03 755 TYR A O 1
ATOM 5967 N N . ALA A 1 776 ? 22.960 43.344 -19.416 1.00 18.07 756 ALA A N 1
ATOM 5968 C CA . ALA A 1 776 ? 23.553 42.147 -18.882 1.00 17.78 756 ALA A CA 1
ATOM 5969 C C . ALA A 1 776 ? 22.943 41.779 -17.511 1.00 15.89 756 ALA A C 1
ATOM 5970 O O . ALA A 1 776 ? 22.875 40.552 -17.260 1.00 18.25 756 ALA A O 1
ATOM 5972 N N . LEU A 1 777 ? 22.508 42.794 -16.738 1.00 16.66 757 LEU A N 1
ATOM 5973 C CA . LEU A 1 777 ? 21.943 42.440 -15.381 1.00 17.89 757 LEU A CA 1
ATOM 5974 C C . LEU A 1 777 ? 20.533 41.786 -15.686 1.00 18.23 757 LEU A C 1
ATOM 5975 O O . LEU A 1 777 ? 20.266 40.774 -15.054 1.00 19.57 757 LEU A O 1
ATOM 5980 N N . GLN A 1 778 ? 19.830 42.377 -16.633 1.00 18.31 758 GLN A N 1
ATOM 5981 C CA . GLN A 1 778 ? 18.452 41.864 -16.985 1.00 20.05 758 GLN A CA 1
ATOM 5982 C C . GLN A 1 778 ? 18.672 40.484 -17.546 1.00 21.61 758 GLN A C 1
ATOM 5983 O O . GLN A 1 778 ? 18.013 39.482 -17.106 1.00 20.24 758 GLN A O 1
ATOM 5989 N N . ALA A 1 779 ? 19.643 40.300 -18.448 1.00 20.86 759 ALA A N 1
ATOM 5990 C CA . ALA A 1 779 ? 19.922 38.911 -18.881 1.00 19.65 759 ALA A CA 1
ATOM 5991 C C . ALA A 1 779 ? 20.300 37.881 -17.831 1.00 23.25 759 ALA A C 1
ATOM 5992 O O . ALA A 1 779 ? 19.943 36.675 -17.841 1.00 20.50 759 ALA A O 1
ATOM 5994 N N . ALA A 1 780 ? 21.155 38.283 -16.869 1.00 19.21 760 ALA A N 1
ATOM 5995 C CA . ALA A 1 780 ? 21.517 37.404 -15.799 1.00 18.53 760 ALA A CA 1
ATOM 5996 C C . ALA A 1 780 ? 20.262 37.076 -14.891 1.00 16.57 760 ALA A C 1
ATOM 5997 O O . ALA A 1 780 ? 20.226 35.920 -14.430 1.00 21.40 760 ALA A O 1
ATOM 5999 N N . ALA A 1 781 ? 19.373 38.029 -14.737 1.00 19.76 761 ALA A N 1
ATOM 6000 C CA . ALA A 1 781 ? 18.161 37.801 -13.871 1.00 19.62 761 ALA A CA 1
ATOM 6001 C C . ALA A 1 781 ? 17.366 36.677 -14.609 1.00 21.35 761 ALA A C 1
ATOM 6002 O O . ALA A 1 781 ? 16.982 35.641 -13.988 1.00 21.96 761 ALA A O 1
ATOM 6004 N N . LEU A 1 782 ? 17.159 36.883 -15.933 1.00 23.69 762 LEU A N 1
ATOM 6005 C CA . LEU A 1 782 ? 16.399 35.838 -16.750 1.00 22.68 762 LEU A CA 1
ATOM 6006 C C . LEU A 1 782 ? 17.103 34.515 -16.728 1.00 23.46 762 LEU A C 1
ATOM 6007 O O . LEU A 1 782 ? 16.457 33.461 -16.651 1.00 24.95 762 LEU A O 1
ATOM 6012 N N . LYS A 1 783 ? 18.450 34.452 -16.785 1.00 22.08 763 LYS A N 1
ATOM 6013 C CA . LYS A 1 783 ? 19.153 33.173 -16.736 1.00 22.51 763 LYS A CA 1
ATOM 6014 C C . LYS A 1 783 ? 18.944 32.439 -15.385 1.00 23.57 763 LYS A C 1
ATOM 6015 O O . LYS A 1 783 ? 18.845 31.211 -15.341 1.00 24.10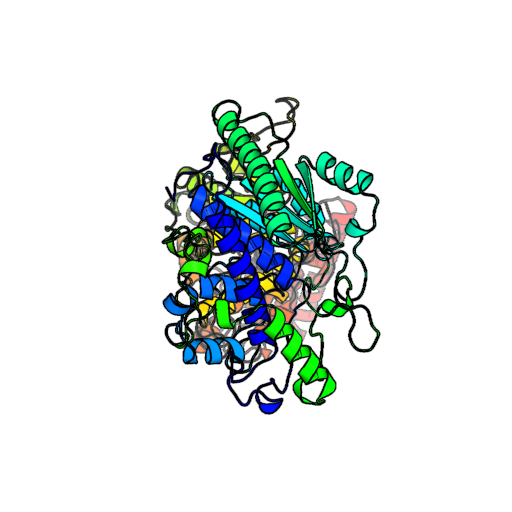 763 LYS A O 1
ATOM 6021 N N . LEU A 1 784 ? 18.810 33.230 -14.294 1.00 22.22 764 LEU A N 1
ATOM 6022 C CA . LEU A 1 784 ? 18.631 32.655 -12.980 1.00 21.64 764 LEU A CA 1
ATOM 6023 C C . LEU A 1 784 ? 17.183 32.086 -12.863 1.00 21.73 764 LEU A C 1
ATOM 6024 O O . LEU A 1 784 ? 17.040 31.118 -12.051 1.00 22.83 764 LEU A O 1
ATOM 6029 N N . ILE A 1 785 ? 16.251 32.767 -13.543 1.00 22.57 765 ILE A N 1
ATOM 6030 C CA . ILE A 1 785 ? 14.759 32.396 -13.463 1.00 24.13 765 ILE A CA 1
ATOM 6031 C C . ILE A 1 785 ? 14.457 31.171 -14.353 1.00 26.63 765 ILE A C 1
ATOM 6032 O O . ILE A 1 785 ? 13.946 30.106 -13.831 1.00 26.53 765 ILE A O 1
ATOM 6037 N N . ASP A 1 786 ? 14.839 31.235 -15.654 1.00 23.41 766 ASP A N 1
ATOM 6038 C CA . ASP A 1 786 ? 14.581 30.087 -16.549 1.00 26.58 766 ASP A CA 1
ATOM 6039 C C . ASP A 1 786 ? 15.401 30.253 -17.840 1.00 23.49 766 ASP A C 1
ATOM 6040 O O . ASP A 1 786 ? 14.936 30.918 -18.765 1.00 24.48 766 ASP A O 1
ATOM 6045 N N . ALA A 1 787 ? 16.589 29.667 -17.820 1.00 24.83 767 ALA A N 1
ATOM 6046 C CA . ALA A 1 787 ? 17.629 29.962 -18.887 1.00 26.65 767 ALA A CA 1
ATOM 6047 C C . ALA A 1 787 ? 17.080 29.424 -20.208 1.00 28.87 767 ALA A C 1
ATOM 6048 O O . ALA A 1 787 ? 17.181 30.095 -21.259 1.00 28.67 767 ALA A O 1
ATOM 6050 N N . ASP A 1 788 ? 16.373 28.285 -20.142 1.00 29.87 768 ASP A N 1
ATOM 6051 C CA . ASP A 1 788 ? 15.743 27.732 -21.390 1.00 30.49 768 ASP A CA 1
ATOM 6052 C C . ASP A 1 788 ? 14.648 28.591 -21.968 1.00 29.30 768 ASP A C 1
ATOM 6053 O O . ASP A 1 788 ? 14.696 28.907 -23.161 1.00 30.19 768 ASP A O 1
ATOM 6058 N N . LYS A 1 789 ? 13.674 29.030 -21.160 1.00 26.55 769 LYS A N 1
ATOM 6059 C CA . LYS A 1 789 ? 12.623 29.825 -21.621 1.00 25.72 769 LYS A CA 1
ATOM 6060 C C . LYS A 1 789 ? 13.128 31.131 -22.205 1.00 27.56 769 LYS A C 1
ATOM 6061 O O . LYS A 1 789 ? 12.571 31.613 -23.154 1.00 28.06 769 LYS A O 1
ATOM 6067 N N . TYR A 1 790 ? 14.129 31.773 -21.551 1.00 25.12 770 TYR A N 1
ATOM 6068 C CA . TYR A 1 790 ? 14.467 33.121 -21.940 1.00 25.46 770 TYR A CA 1
ATOM 6069 C C . TYR A 1 790 ? 15.727 33.109 -22.810 1.00 26.28 770 TYR A C 1
ATOM 6070 O O . TYR A 1 790 ? 16.305 34.187 -22.978 1.00 26.37 770 TYR A O 1
ATOM 6079 N N . ALA A 1 791 ? 16.110 31.957 -23.356 1.00 27.53 771 ALA A N 1
ATOM 6080 C CA . ALA A 1 791 ? 17.345 31.909 -24.228 1.00 27.41 771 ALA A CA 1
ATOM 6081 C C . ALA A 1 791 ? 17.321 32.935 -25.344 1.00 29.69 771 ALA A C 1
ATOM 6082 O O . ALA A 1 791 ? 18.327 33.674 -25.542 1.00 27.48 771 ALA A O 1
ATOM 6084 N N . ASP A 1 792 ? 16.235 33.045 -26.085 1.00 27.26 772 ASP A N 1
ATOM 6085 C CA . ASP A 1 792 ? 16.212 34.053 -27.146 1.00 27.23 772 ASP A CA 1
ATOM 6086 C C . ASP A 1 792 ? 16.311 35.493 -26.627 1.00 26.90 772 ASP A C 1
ATOM 6087 O O . ASP A 1 792 ? 16.924 36.350 -27.256 1.00 24.97 772 ASP A O 1
ATOM 6092 N N . LYS A 1 793 ? 15.626 35.784 -25.523 1.00 23.10 773 LYS A N 1
ATOM 6093 C CA . LYS A 1 793 ? 15.573 37.126 -25.020 1.00 23.25 773 LYS A CA 1
ATOM 6094 C C . LYS A 1 793 ? 17.036 37.519 -24.513 1.00 20.20 773 LYS A C 1
ATOM 6095 O O . LYS A 1 793 ? 17.433 38.707 -24.775 1.00 23.05 773 LYS A O 1
ATOM 6101 N N . ILE A 1 794 ? 17.714 36.576 -23.934 1.00 20.44 774 ILE A N 1
ATOM 6102 C CA . ILE A 1 794 ? 19.096 36.766 -23.361 1.00 21.35 774 ILE A CA 1
ATOM 6103 C C . ILE A 1 794 ? 19.942 37.060 -24.634 1.00 23.80 774 ILE A C 1
ATOM 6104 O O . ILE A 1 794 ? 20.709 38.010 -24.637 1.00 21.10 774 ILE A O 1
ATOM 6109 N N . ASP A 1 795 ? 19.764 36.287 -25.733 1.00 22.55 775 ASP A N 1
ATOM 6110 C CA . ASP A 1 795 ? 20.504 36.699 -26.991 1.00 21.91 775 ASP A CA 1
ATOM 6111 C C . ASP A 1 795 ? 20.193 38.018 -27.502 1.00 20.73 775 ASP A C 1
ATOM 6112 O O . ASP A 1 795 ? 21.160 38.675 -27.958 1.00 23.88 775 ASP A O 1
ATOM 6117 N N . GLU A 1 796 ? 18.942 38.522 -27.463 1.00 18.37 776 GLU A N 1
ATOM 6118 C CA . GLU A 1 796 ? 18.600 39.792 -27.935 1.00 20.54 776 GLU A CA 1
ATOM 6119 C C . GLU A 1 796 ? 19.303 40.853 -27.026 1.00 20.33 776 GLU A C 1
ATOM 6120 O O . GLU A 1 796 ? 19.727 41.881 -27.553 1.00 20.48 776 GLU A O 1
ATOM 6126 N N . LEU A 1 797 ? 19.270 40.606 -25.720 1.00 19.51 777 LEU A N 1
ATOM 6127 C CA . LEU A 1 797 ? 19.856 41.630 -24.800 1.00 21.15 777 LEU A CA 1
ATOM 6128 C C . LEU A 1 797 ? 21.393 41.707 -25.099 1.00 20.71 777 LEU A C 1
ATOM 6129 O O . LEU A 1 797 ? 21.877 42.839 -25.189 1.00 21.75 777 LEU A O 1
ATOM 6134 N N . ASN A 1 798 ? 22.062 40.591 -25.237 1.00 19.69 778 ASN A N 1
ATOM 6135 C CA . ASN A 1 798 ? 23.555 40.545 -25.567 1.00 22.26 778 ASN A CA 1
ATOM 6136 C C . ASN A 1 798 ? 23.831 41.197 -26.927 1.00 24.25 778 ASN A C 1
ATOM 6137 O O . ASN A 1 798 ? 24.754 41.986 -27.097 1.00 21.38 778 ASN A O 1
ATOM 6142 N N . ALA A 1 799 ? 22.920 41.025 -27.912 1.00 21.86 779 ALA A N 1
ATOM 6143 C CA . ALA A 1 799 ? 23.052 41.856 -29.118 1.00 22.32 779 ALA A CA 1
ATOM 6144 C C . ALA A 1 799 ? 22.839 43.340 -29.009 1.00 23.42 779 ALA A C 1
ATOM 6145 O O . ALA A 1 799 ? 23.509 44.162 -29.749 1.00 23.08 779 ALA A O 1
ATOM 6147 N N . PHE A 1 800 ? 21.938 43.772 -28.128 1.00 20.00 780 PHE A N 1
ATOM 6148 C CA . PHE A 1 800 ? 21.747 45.126 -27.962 1.00 20.78 780 PHE A CA 1
ATOM 6149 C C . PHE A 1 800 ? 23.087 45.709 -27.336 1.00 18.12 780 PHE A C 1
ATOM 6150 O O . PHE A 1 800 ? 23.348 46.884 -27.639 1.00 21.45 780 PHE A O 1
ATOM 6158 N N . ARG A 1 801 ? 23.684 44.925 -26.476 1.00 17.41 781 ARG A N 1
ATOM 6159 C CA . ARG A 1 801 ? 24.918 45.467 -25.737 1.00 17.15 781 ARG A CA 1
ATOM 6160 C C . ARG A 1 801 ? 25.986 45.719 -26.837 1.00 20.56 781 ARG A C 1
ATOM 6161 O O . ARG A 1 801 ? 26.720 46.722 -26.802 1.00 20.17 781 ARG A O 1
ATOM 6169 N N . LYS A 1 802 ? 26.104 44.752 -27.759 1.00 20.72 782 LYS A N 1
ATOM 6170 C CA . LYS A 1 802 ? 26.993 44.989 -28.999 1.00 23.19 782 LYS A CA 1
ATOM 6171 C C . LYS A 1 802 ? 26.603 46.148 -29.873 1.00 26.74 782 LYS A C 1
ATOM 6172 O O . LYS A 1 802 ? 27.484 46.943 -30.270 1.00 22.25 782 LYS A O 1
ATOM 6178 N N . LYS A 1 803 ? 25.297 46.388 -30.133 1.00 22.38 783 LYS A N 1
ATOM 6179 C CA . LYS A 1 803 ? 24.881 47.575 -30.885 1.00 23.31 783 LYS A CA 1
ATOM 6180 C C . LYS A 1 803 ? 25.179 48.891 -30.141 1.00 22.31 783 LYS A C 1
ATOM 6181 O O . LYS A 1 803 ? 25.581 49.888 -30.745 1.00 22.12 783 LYS A O 1
ATOM 6187 N N . ALA A 1 804 ? 25.020 48.861 -28.823 1.00 18.73 784 ALA A N 1
ATOM 6188 C CA . ALA A 1 804 ? 25.253 50.112 -28.058 1.00 20.41 784 ALA A CA 1
ATOM 6189 C C . ALA A 1 804 ? 26.811 50.388 -28.037 1.00 19.04 784 ALA A C 1
ATOM 6190 O O . ALA A 1 804 ? 27.180 51.550 -28.168 1.00 20.61 784 ALA A O 1
ATOM 6192 N N . PHE A 1 805 ? 27.597 49.326 -27.970 1.00 18.47 785 PHE A N 1
ATOM 6193 C CA . PHE A 1 805 ? 29.089 49.483 -28.003 1.00 19.27 785 PHE A CA 1
ATOM 6194 C C . PHE A 1 805 ? 29.432 50.015 -29.395 1.00 21.38 785 PHE A C 1
ATOM 6195 O O . PHE A 1 805 ? 30.178 50.999 -29.537 1.00 19.72 785 PHE A O 1
ATOM 6203 N N . GLN A 1 806 ? 28.862 49.438 -30.463 1.00 19.65 786 GLN A N 1
ATOM 6204 C CA . GLN A 1 806 ? 29.260 49.981 -31.804 1.00 19.15 786 GLN A CA 1
ATOM 6205 C C . GLN A 1 806 ? 28.803 51.393 -32.001 1.00 20.17 786 GLN A C 1
ATOM 6206 O O . GLN A 1 806 ? 29.472 52.179 -32.687 1.00 23.54 786 GLN A O 1
ATOM 6212 N N . PHE A 1 807 ? 27.643 51.751 -31.451 1.00 20.85 787 PHE A N 1
ATOM 6213 C CA . PHE A 1 807 ? 27.189 53.046 -31.467 1.00 20.52 787 PHE A CA 1
ATOM 6214 C C . PHE A 1 807 ? 28.278 53.994 -30.837 1.00 20.34 787 PHE A C 1
ATOM 6215 O O . PHE A 1 807 ? 28.563 55.030 -31.487 1.00 21.64 787 PHE A O 1
ATOM 6223 N N . ALA A 1 808 ? 28.776 53.646 -29.648 1.00 19.84 788 ALA A N 1
ATOM 6224 C CA . ALA A 1 808 ? 29.792 54.490 -28.977 1.00 19.25 788 ALA A CA 1
ATOM 6225 C C . ALA A 1 808 ? 31.060 54.576 -29.893 1.00 19.90 788 ALA A C 1
ATOM 6226 O O . ALA A 1 808 ? 31.540 55.708 -30.115 1.00 20.60 788 ALA A O 1
ATOM 6228 N N . VAL A 1 809 ? 31.474 53.438 -30.437 1.00 19.23 789 VAL A N 1
ATOM 6229 C CA . VAL A 1 809 ? 32.666 53.402 -31.362 1.00 20.65 789 VAL A CA 1
ATOM 6230 C C . VAL A 1 809 ? 32.416 54.321 -32.557 1.00 22.76 789 VAL A C 1
ATOM 6231 O O . VAL A 1 809 ? 33.228 55.185 -32.906 1.00 21.34 789 VAL A O 1
ATOM 6235 N N . ASP A 1 810 ? 31.246 54.276 -33.196 1.00 20.94 790 ASP A N 1
ATOM 6236 C CA . ASP A 1 810 ? 31.020 55.116 -34.359 1.00 21.25 790 ASP A CA 1
ATOM 6237 C C . ASP A 1 810 ? 30.753 56.539 -34.115 1.00 23.57 790 ASP A C 1
ATOM 6238 O O . ASP A 1 810 ? 31.139 57.396 -34.941 1.00 23.49 790 ASP A O 1
ATOM 6243 N N . ASN A 1 811 ? 30.096 56.849 -33.007 1.00 20.16 791 ASN A N 1
ATOM 6244 C CA . ASN A 1 811 ? 29.587 58.170 -32.812 1.00 24.51 791 ASN A CA 1
ATOM 6245 C C . ASN A 1 811 ? 30.316 58.998 -31.806 1.00 21.87 791 ASN A C 1
ATOM 6246 O O . ASN A 1 811 ? 30.220 60.173 -31.912 1.00 27.84 791 ASN A O 1
ATOM 6251 N N . GLY A 1 812 ? 30.949 58.371 -30.809 1.00 22.58 792 GLY A N 1
ATOM 6252 C CA . GLY A 1 812 ? 31.839 58.958 -29.797 1.00 22.55 792 GLY A CA 1
ATOM 6253 C C . GLY A 1 812 ? 31.121 59.330 -28.494 1.00 22.34 792 GLY A C 1
ATOM 6254 O O . GLY A 1 812 ? 31.610 60.122 -27.668 1.00 21.02 792 GLY A O 1
ATOM 6255 N N . TYR A 1 813 ? 29.870 58.835 -28.377 1.00 21.98 793 TYR A N 1
ATOM 6256 C CA . TYR A 1 813 ? 29.039 59.012 -27.164 1.00 20.32 793 TYR A CA 1
ATOM 6257 C C . TYR A 1 813 ? 28.040 57.786 -27.132 1.00 21.03 793 TYR A C 1
ATOM 6258 O O . TYR A 1 813 ? 27.932 57.068 -28.085 1.00 20.47 793 TYR A O 1
ATOM 6267 N N . ASP A 1 814 ? 27.437 57.568 -25.966 1.00 18.08 794 ASP A N 1
ATOM 6268 C CA . ASP A 1 814 ? 26.558 56.403 -25.829 1.00 19.36 794 ASP A CA 1
ATOM 6269 C C . ASP A 1 814 ? 25.200 56.623 -26.504 1.00 18.22 794 ASP A C 1
ATOM 6270 O O . ASP A 1 814 ? 24.695 57.781 -26.698 1.00 20.17 794 ASP A O 1
ATOM 6275 N N . ILE A 1 815 ? 24.635 55.444 -26.744 1.00 20.79 795 ILE A N 1
ATOM 6276 C CA . ILE A 1 815 ? 23.267 55.368 -27.451 1.00 21.54 795 ILE A CA 1
ATOM 6277 C C . ILE A 1 815 ? 22.214 56.109 -26.587 1.00 21.94 795 ILE A C 1
ATOM 6278 O O . ILE A 1 815 ? 22.197 55.894 -25.385 1.00 22.25 795 ILE A O 1
ATOM 6283 N N . PRO A 1 816 ? 21.382 56.974 -27.178 1.00 23.65 796 PRO A N 1
ATOM 6284 C CA . PRO A 1 816 ? 20.502 57.767 -26.344 1.00 25.85 796 PRO A CA 1
ATOM 6285 C C . PRO A 1 816 ? 19.558 56.879 -25.468 1.00 26.62 796 PRO A C 1
ATOM 6286 O O . PRO A 1 816 ? 19.214 57.253 -24.352 1.00 26.67 796 PRO A O 1
ATOM 6290 N N . GLU A 1 817 ? 19.218 55.729 -25.967 1.00 25.51 797 GLU A N 1
ATOM 6291 C CA . GLU A 1 817 ? 18.300 54.850 -25.213 1.00 25.82 797 GLU A CA 1
ATOM 6292 C C . GLU A 1 817 ? 18.948 54.492 -23.831 1.00 25.07 797 GLU A C 1
ATOM 6293 O O . GLU A 1 817 ? 18.254 54.332 -22.818 1.00 24.68 797 GLU A O 1
ATOM 6299 N N . PHE A 1 818 ? 20.301 54.367 -23.798 1.00 22.68 798 PHE A N 1
ATOM 6300 C CA . PHE A 1 818 ? 20.988 54.174 -22.558 1.00 22.84 798 PHE A CA 1
ATOM 6301 C C . PHE A 1 818 ? 21.101 55.476 -21.739 1.00 23.14 798 PHE A C 1
ATOM 6302 O O . PHE A 1 818 ? 20.722 55.506 -20.526 1.00 22.83 798 PHE A O 1
ATOM 6310 N N . THR A 1 819 ? 21.590 56.560 -22.356 1.00 21.95 799 THR A N 1
ATOM 6311 C CA . THR A 1 819 ? 21.900 57.750 -21.561 1.00 24.11 799 THR A CA 1
ATOM 6312 C C . THR A 1 819 ? 20.660 58.445 -21.040 1.00 25.36 799 THR A C 1
ATOM 6313 O O . THR A 1 819 ? 20.723 59.064 -19.998 1.00 25.60 799 THR A O 1
ATOM 6317 N N . ASP A 1 820 ? 19.574 58.319 -21.797 1.00 25.96 800 ASP A N 1
ATOM 6318 C CA . ASP A 1 820 ? 18.388 59.175 -21.583 1.00 27.79 800 ASP A CA 1
ATOM 6319 C C . ASP A 1 820 ? 17.374 58.482 -20.657 1.00 27.73 800 ASP A C 1
ATOM 6320 O O . ASP A 1 820 ? 16.372 59.118 -20.321 1.00 27.97 800 ASP A O 1
ATOM 6325 N N . TRP A 1 821 ? 17.656 57.236 -20.290 1.00 24.85 801 TRP A N 1
ATOM 6326 C CA . TRP A 1 821 ? 16.740 56.478 -19.394 1.00 25.67 801 TRP A CA 1
ATOM 6327 C C . TRP A 1 821 ? 16.603 57.160 -18.047 1.00 25.74 801 TRP A C 1
ATOM 6328 O O . TRP A 1 821 ? 17.627 57.553 -17.423 1.00 23.73 801 TRP A O 1
ATOM 6339 N N . VAL A 1 822 ? 15.355 57.246 -17.549 1.00 24.75 802 VAL A N 1
ATOM 6340 C CA . VAL A 1 822 ? 15.067 57.812 -16.191 1.00 22.78 802 VAL A CA 1
ATOM 6341 C C . VAL A 1 822 ? 14.092 56.811 -15.577 1.00 26.20 802 VAL A C 1
ATOM 6342 O O . VAL A 1 822 ? 13.163 56.343 -16.285 1.00 23.57 802 VAL A O 1
ATOM 6346 N N . TYR A 1 823 ? 14.290 56.469 -14.310 1.00 23.38 803 TYR A N 1
ATOM 6347 C CA . TYR A 1 823 ? 13.377 55.546 -13.624 1.00 23.54 803 TYR A CA 1
ATOM 6348 C C . TYR A 1 823 ? 11.938 56.078 -13.745 1.00 23.40 803 TYR A C 1
ATOM 6349 O O . TYR A 1 823 ? 11.665 57.274 -13.652 1.00 21.50 803 TYR A O 1
ATOM 6358 N N . PRO A 1 824 ? 10.992 55.167 -13.984 1.00 25.17 804 PRO A N 1
ATOM 6359 C CA . PRO A 1 824 ? 9.656 55.744 -14.319 1.00 26.12 804 PRO A CA 1
ATOM 6360 C C . PRO A 1 824 ? 8.863 56.456 -13.188 1.00 27.92 804 PRO A C 1
ATOM 6361 O O . PRO A 1 824 ? 7.876 57.173 -13.500 1.00 27.34 804 PRO A O 1
ATOM 6365 N N . ASP A 1 825 ? 9.321 56.326 -11.923 1.00 25.94 805 ASP A N 1
ATOM 6366 C CA . ASP A 1 825 ? 8.742 57.118 -10.846 1.00 28.49 805 ASP A CA 1
ATOM 6367 C C . ASP A 1 825 ? 8.905 58.612 -11.021 1.00 29.23 805 ASP A C 1
ATOM 6368 O O . ASP A 1 825 ? 8.147 59.413 -10.443 1.00 30.33 805 ASP A O 1
ATOM 6373 N N . VAL A 1 826 ? 9.905 59.061 -11.822 1.00 28.52 806 VAL A N 1
ATOM 6374 C CA . VAL A 1 826 ? 10.166 60.488 -11.878 1.00 27.80 806 VAL A CA 1
ATOM 6375 C C . VAL A 1 826 ? 9.118 61.324 -12.635 1.00 30.43 806 VAL A C 1
ATOM 6376 O O . VAL A 1 826 ? 8.898 60.916 -13.813 1.00 32.51 806 VAL A O 1
#

CATH classification: 3.40.50.970 (+2 more: 3.40.50.970, 3.40.50.920)

Foldseek 3Di:
DQFDFLDAQPDADDLLLLVLLLLQLLVLLLLLLLQQFALADSPCPPPRALVRTDPARWAWQFLQSLLSSVLSLVQLVCASRVAAEAEADLQQSSLSSLQSLCVLQVVNCVQVVVLDQFRVSSSLNSNQACHVVHDYSGVALLGQRAPYGNPPGQQQLLLVQLLFAQPQRYEYAGEHELQSCPDPNNVCSLLCLQQHWNARTHYYAYEYSQQQPDQAGGGPLNPDDPVVNQVSLVVSQAREDEDEDQPDDDDVSVSSSVVSVVVSVLSNVSSVSNVVCVPVRQARHRHYYYYYYHHGSRQQDCDDPNHGATNHSNSTIDPLSCCSPDVRSVVSSVVSSCVSVVVVQADPRNGGDPSNPVSGHHDCSRSSRPCLQLQLVVADAQPFDDLVVLWPCCCVVQHFQDWFDQQCLSVLLRVLVSCVRVVSFEAEEEAVCCVVSNNCNNLVRWAAAGNDDDDDPVPGDRYDNDTRYYYHNDLSSRQSSQSSSQSSHGYYEYEYLQLPVVVCLVVVVVLLVSLLVCLPPNPVSHWTAEYHYEHEPEQLHVQPWWQSSHANPSLVSLLVSQFPLSPAEWEFAQQGNLLLSLLVVVRSRDTSHHYYYYAYRGGTTHGDTNVVSNVCVQQQKAWPQVLFDDPALVLAQEEEEEGHHLLLRLSSLLSLVCVVVVHGYTYMYGTTLLLLAACVGHVSHNHLVVNCRRGNQAHAYEYEYAHDQVSNLVRNVPHHNSVRYDYQYADSDMTNFASLVSCLVSLSGNLSSNLVSCCSRPCVVCVVVSVVSNVVSVVQRVVCVVPVYGDCVRVVDGRVRD

Nearest PDB structures (foldseek):
  3ahc-assembly1_A  TM=1.001E+00  e=0.000E+00  Bifidobacterium breve
  3ahg-assembly1_A  TM=1.001E+00  e=0.000E+00  Bifidobacterium breve
  3ahh-assembly1_A  TM=1.001E+00  e=0.000E+00  Bifidobacterium breve
  3ahj-assembly1_A-2  TM=1.001E+00  e=0.000E+00  Bifidobacterium breve
  3ahi-assembly1_A-2  TM=1.001E+00  e=0.000E+00  Bifidobacterium breve

InterPro domains:
  IPR005593 Xylulose 5-phosphate/Fructose 6-phosphate phosphoketolase [PF03894] (414-594)
  IPR005593 Xylulose 5-phosphate/Fructose 6-phosphate phosphoketolase [PIRSF017245] (3-804)
  IPR005593 Xylulose 5-phosphate/Fructose 6-phosphate phosphoketolase [PTHR31273] (14-803)
  IPR009014 Transketolase C-terminal/Pyruvate-ferredoxin oxidoreductase domain II [G3DSA:3.40.50.920] (625-814)
  IPR018969 Xylulose 5-phosphate/Fructose 6-phosphate phosphoketolase, C-terminal [PF09363] (605-802)
  IPR018970 Xylulose 5-phosphate/Fructose 6-phosphate phosphoketolase, N-terminal [PF09364] (17-381)
  IPR019789 Xylulose 5-phosphate/Fructose 6-phosphate phosphoketolase, thiamine diphosphate binding site [PS60003] (166-184)
  IPR019790 Xylulose 5-phosphate/Fructose 6-phosphate phosphoketolase, conserved site [PS60002] (153-159)
  IPR023962 Probable phosphoketolase [MF_01403] (14-805)
  IPR029061 Thiamin diphosphate-binding fold [SSF52518] (17-380)
  IPR029061 Thiamin diphosphate-binding fold [SSF52518] (407-611)

Secondary structure (DSSP, 8-state):
--B-TT----SPPPHHHHHHHHHHHHHHHHHHHHHHHBSS-TT-PSS--GGGB-SS--S--TTHHHHHHHHHHHHHHHHHHTB-B--EESSGGGHHHHHHHHHHHTHHHHH-TTS-SSHHHHHHHHHHBT-TTSB-SS--TTSTT-S---SSTT-HHHHHHHHHTT-TT-EEEEEEETTGGGSHHHHHHGGGGGS--TTTS-EEEEEEEE-SBSSSSB-HHHHS-HHHHHHHHHHTTEEEEEEE-SSSS--HHHHHHHHHHHHHHHHHHHHHHHHHHTT--SSPP-EEEEEEE--TTTTS-SEETTEE-TTSGGGSS-S-TTTTT-HHHHHHHHHHHHHT-GGGTB-TTSPBPHHHHTTS--GGGSTTT-GGGGGGGT-----PPPGGGG--THHHHH-TTEEEE-THHHHHHHHHHHHHHSTTTEEEEESS-TTTTT-GGGGGT--EE--S----TTT--SEESS-SEEE-S-HHHHHHHHHHHHHTT-EEEEEEEHHHHGGGHHHHHHHHHHHHHHHHH-TTS---BPEEEEEES-GGG-TTT-GGG---THHHHHGGG--TT---EEEEE--SHHHHHHHHHHHHH-BS-EEEEE---S-EEE-S-HHHHHHHHHHSEEE-TTT---SSTTT-SEEEEEESHHHHHHHHHHHHHHHHTT--EEEEEE-BGGGGS-TTT-TTSPPHHHHHHHH-SSS-EEEEESS-HHHHHHHTTTSTTGGGEEEE---S---S--HHHHHHTTT-SHHHHHHHHHHHHHTTTTHHHHHHHHHHHHHHHHHHHHHSS--HHHHT---TT-

B-factor: mean 19.73, std 8.14, range [8.67, 62.83]

Sequence (802 aa):
VIGTPWQKLDRPVSEEAIEGMDKYWRVTNYMSIGQIYLRSNPLMKEPFTRDDVKHRLVGHWGTTPGLNFLLAHINRLIADHQQNTVFIMGPGHGGPAGTSQSYVDGTYTEYYPNITKDEAGLQKFFRQFSYPGGIPSHFAPETPGSIHEGGELGYALSHAYGAVMNNPSLFVPCIIGDGEAETGPLATGWQSNKLVNPRTDGIVLPILHLNGYKIANPTILARISDEELHDFFRGMGYHPYEFVAGFDNEDHMSIHRRFAELFETIFDEICDIKAAAQTDDMTRPFYPMLIFRTPKGWTCPKFIDGKKTEGSWRAHQVPLASARDTEEHFEVLKGWMESYKPEELFNADGSIKDDVTAFMPKGELRIGANPNANGGVIREDLKLPELDQYEVTGVKEYGHGWGQVEAPRALGAYCRDIIKNNPDSFRIFGPDETASNRLNATYEVTDKQWDNGYLSGLVDEHMAVTGQVTEQLSEHQCEGFLEAYLLTGRHGIWSSYESFVHVIDSMLNQHAKWLEATVREIPWRKPISSVNLLVSSHVWRQDHNGFSHQDPGVTSLLINKTFNNDHVTNIYFATDANMLLAISEKCFKSTNKINAIFAGKQPAPTWVTLDEARAELEAGAAEWKWASNAENNDEVQVVLASAGDVPTQELMAASDALNKMGIKFKVVNVVDLLKLQSRENNDEALTDEEFTELFTADKPVLFAYHSYAQDVRGLIYDRPNHDNFHVVGYKEQGSTTTPFDMVRVNDMDRYALQAAALKLIDADKYADKIDELNAFRKKAFQFAVDNGYDIPEFTDWVYPDV